Protein AF-A0A7Y5C9Z0-F1 (afdb_monomer)

Radius of gyration: 49.14 Å; Cα contacts (8 Å, |Δi|>4): 965; chains: 1; bounding box: 135×93×143 Å

Foldseek 3Di:
DDDDDDDDDDDDDDFDDQDDDDVVLQVVLVVVLVVVVPDDDDPDDDDDDPVPDPDDPPDDPPDDLLFDDPVRVVVVVPDDDDDDDDDDDDDDDDDDDPVVQLVVLVVVCVVPVVPVVSVVVSVVVVVVVVVVVVVVVVVVVPPDDDDDDDDDDDDDPCPDDPVRVVCLVVDDDDPDDPPDDDDPDDDDDDDDDDDPDDDDDPDDDPDDDDVVVVVVVVVVDDDDDDDDDDDDDDDDDDDDDDPVVVCVVVVVPPPPDDPDDDDDDDDPDDDDDDDDPVVVVVVVVVVVVVDDDDDDDDDDDDDDDDDDDDDDDDDDDDDDDDDDDDDDDDDDDDDDDDDDDDDDDDDDDDDDDDDDDDDDDDDDDDDDVVVVVVVVVVVCVVVVVVVVVVVVPDDDPPPPPDPPPPVLQPLVRLLVVLVVCVVVLVLVVSLVSLVVNLVPDDDDPSNLSSLVSNLVSLLSPADLDHDPVSLVVSLVSLVVSCVSPVPDLCNLVSLQSNLVSCVSVVVLVVSLVSLVVCCVSPVPHPPNLVSLCSNLVSCVVVVVLVSNLVSLVCCCPVPVVDPCNLVSLQSNLVSCVSSSVPSSSLSSLSNSLVVPLADLSNLVSLCVQLVSCVVVVNLVSNLVSLVVSVVRHPDCHNNLVSLLSNLVSCVVVLNLVVSLVSLVVSCVPPVPDPCNLSSLLSNLVSCVSVVVLVVSLVSLVSSCVVCVLALSSLQSNLVSCVVVVVLVSSLVSLVSSVVSPVLDLVSLLSSLVSCVVVVVLVSNLVSLVVSCVSPVQDPSNLVSLLVNLLSCVVVVVLVCSLVSLVVLCVGRVSVVCLLSSLVSQLVSCVVVVVLVSNLVSLLSNLVPDQALQSLLVSLLSCLVSLVPVSSVVSVVRHPLVPYDLQSNLSSLQSVLQSCCVPDLVSSLVSLVVSCVRRVPNDDLVSLLSNLSSCLVVVVLVVNVVSLVVSVVVCVVVVVCLQSSLLSLLVSLVSCVVVVVLVSSLVSLVSNADDDDDDDDPPDDDDPDDDDDDLSNLVSLLSNLVSCVSVLNLPVSLVSLVVLLVDPHPCNVVSVVVNVVSVVSCCVVVVPPDDDDDD

pLDDT: mean 70.29, std 27.77, range [23.02, 98.19]

Structure (mmCIF, N/CA/C/O backbone):
data_AF-A0A7Y5C9Z0-F1
#
_entry.id   AF-A0A7Y5C9Z0-F1
#
loop_
_atom_site.group_PDB
_atom_site.id
_atom_site.type_symbol
_atom_site.label_atom_id
_atom_site.label_alt_id
_atom_site.label_comp_id
_atom_site.label_asym_id
_atom_site.label_entity_id
_atom_site.label_seq_id
_atom_site.pdbx_PDB_ins_code
_atom_site.Cartn_x
_atom_site.Cartn_y
_atom_site.Cartn_z
_atom_site.occupancy
_atom_site.B_iso_or_equiv
_atom_site.auth_seq_id
_atom_site.auth_comp_id
_atom_site.auth_asym_id
_atom_site.auth_atom_id
_atom_site.pdbx_PDB_model_num
ATOM 1 N N . MET A 1 1 ? 56.907 44.630 -20.785 1.00 29.94 1 MET A N 1
ATOM 2 C CA . MET A 1 1 ? 57.696 43.450 -20.359 1.00 29.94 1 MET A CA 1
ATOM 3 C C . MET A 1 1 ? 56.731 42.313 -20.047 1.00 29.94 1 MET A C 1
ATOM 5 O O . MET A 1 1 ? 55.531 42.554 -20.067 1.00 29.94 1 MET A O 1
ATOM 9 N N . SER A 1 2 ? 57.256 41.105 -19.858 1.00 25.72 2 SER A N 1
ATOM 10 C CA . SER A 1 2 ? 56.532 39.844 -19.634 1.00 25.72 2 SER A CA 1
ATOM 11 C C . SER A 1 2 ? 55.573 39.851 -18.429 1.00 25.72 2 SER A C 1
ATOM 13 O O . SER A 1 2 ? 55.705 40.695 -17.546 1.00 25.72 2 SER A O 1
ATOM 15 N N . GLY A 1 3 ? 54.663 38.865 -18.379 1.00 23.02 3 GLY A N 1
ATOM 16 C CA . GLY A 1 3 ? 53.978 38.426 -17.147 1.00 23.02 3 GLY A CA 1
ATOM 17 C C . GLY A 1 3 ? 54.892 37.541 -16.266 1.00 23.02 3 GLY A C 1
ATOM 18 O O . GLY A 1 3 ? 56.096 37.817 -16.267 1.00 23.02 3 GLY A O 1
ATOM 19 N N . PRO A 1 4 ? 54.414 36.466 -15.584 1.00 48.12 4 PRO A N 1
ATOM 20 C CA . PRO A 1 4 ? 53.233 35.646 -15.930 1.00 48.12 4 PRO A CA 1
ATOM 21 C C . PRO A 1 4 ? 52.398 35.101 -14.727 1.00 48.12 4 PRO A C 1
ATOM 23 O O . PRO A 1 4 ? 52.645 35.470 -13.587 1.00 48.12 4 PRO A O 1
ATOM 26 N N . ASN A 1 5 ? 51.489 34.154 -15.028 1.00 28.56 5 ASN A N 1
ATOM 27 C CA . ASN A 1 5 ? 50.904 33.087 -14.179 1.00 28.56 5 ASN A CA 1
ATOM 28 C C . ASN A 1 5 ? 50.021 33.482 -12.965 1.00 28.56 5 ASN A C 1
ATOM 30 O O . ASN A 1 5 ? 50.454 34.256 -12.124 1.00 28.56 5 ASN A O 1
ATOM 34 N N . THR A 1 6 ? 48.753 33.063 -12.767 1.00 31.16 6 THR A N 1
ATOM 35 C CA . THR A 1 6 ? 47.893 31.870 -13.066 1.00 31.16 6 THR A CA 1
ATOM 36 C C . THR A 1 6 ? 47.669 30.987 -11.833 1.00 31.16 6 THR A C 1
ATOM 38 O O . THR A 1 6 ? 48.630 30.433 -11.304 1.00 31.16 6 THR A O 1
ATOM 41 N N . GLY A 1 7 ? 46.404 30.763 -11.453 1.00 24.20 7 GLY A N 1
ATOM 42 C CA . GLY A 1 7 ? 46.024 29.791 -10.421 1.00 24.20 7 GLY A CA 1
ATOM 43 C C . GLY A 1 7 ? 44.505 29.611 -10.269 1.00 24.20 7 GLY A C 1
ATOM 44 O O . GLY A 1 7 ? 43.847 30.510 -9.770 1.00 24.20 7 GLY A O 1
ATOM 45 N N . ASN A 1 8 ? 44.015 28.433 -10.676 1.00 24.62 8 ASN A N 1
ATOM 46 C CA . ASN A 1 8 ? 42.773 27.735 -10.286 1.00 24.62 8 ASN A CA 1
ATOM 47 C C . ASN A 1 8 ? 41.387 28.446 -10.315 1.00 24.62 8 ASN A C 1
ATOM 49 O O . ASN A 1 8 ? 41.137 29.348 -9.520 1.00 24.62 8 ASN A O 1
ATOM 53 N N . PRO A 1 9 ? 40.415 27.916 -11.087 1.00 29.52 9 PRO A N 1
ATOM 54 C CA . PRO A 1 9 ? 38.981 28.007 -10.799 1.00 29.52 9 PRO A CA 1
ATOM 55 C C . PRO A 1 9 ? 38.461 26.724 -10.111 1.00 29.52 9 PRO A C 1
ATOM 57 O O . PRO A 1 9 ? 38.893 25.623 -10.447 1.00 29.52 9 PRO A O 1
ATOM 60 N N . ALA A 1 10 ? 37.504 26.842 -9.185 1.00 28.55 10 ALA A N 1
ATOM 61 C CA . ALA A 1 10 ? 36.769 25.703 -8.618 1.00 28.55 10 ALA A CA 1
ATOM 62 C C . ALA A 1 10 ? 35.387 26.135 -8.082 1.00 28.55 10 ALA A C 1
ATOM 64 O O . ALA A 1 10 ? 35.247 27.260 -7.603 1.00 28.55 10 ALA A O 1
ATOM 65 N N . SER A 1 11 ? 34.416 25.208 -8.087 1.00 30.11 11 SER A N 1
ATOM 66 C CA . SER A 1 11 ? 33.011 25.350 -7.636 1.00 30.11 11 SER A CA 1
ATOM 67 C C . SER A 1 11 ? 32.127 26.342 -8.422 1.00 30.11 11 SER A C 1
ATOM 69 O O . SER A 1 11 ? 32.619 27.310 -8.993 1.00 30.11 11 SER A O 1
ATOM 71 N N . GLY A 1 12 ? 30.810 26.079 -8.471 1.00 26.56 12 GLY A N 1
ATOM 72 C CA . GLY A 1 12 ? 29.827 26.980 -9.104 1.00 26.56 12 GLY A CA 1
ATOM 73 C C . GLY A 1 12 ? 28.732 26.329 -9.964 1.00 26.56 12 GLY A C 1
ATOM 74 O O . GLY A 1 12 ? 27.900 27.050 -10.503 1.00 26.56 12 GLY A O 1
ATOM 75 N N . GLY A 1 13 ? 28.709 25.000 -10.112 1.00 27.16 13 GLY A N 1
ATOM 76 C CA . GLY A 1 13 ? 27.652 24.292 -10.844 1.00 27.16 13 GLY A CA 1
ATOM 77 C C . GLY A 1 13 ? 26.450 23.973 -9.955 1.00 27.16 13 GLY A C 1
ATOM 78 O O . GLY A 1 13 ? 26.441 22.937 -9.299 1.00 27.16 13 GLY A O 1
ATOM 79 N N . SER A 1 14 ? 25.449 24.854 -9.916 1.00 28.52 14 SER A N 1
ATOM 80 C CA . SER A 1 14 ? 24.160 24.577 -9.270 1.00 28.52 14 SER A CA 1
ATOM 81 C C . SER A 1 14 ? 23.241 23.796 -10.210 1.00 28.52 14 SER A C 1
ATOM 83 O O . SER A 1 14 ? 22.913 24.303 -11.286 1.00 28.52 14 SER A O 1
ATOM 85 N N . SER A 1 15 ? 22.778 22.616 -9.796 1.00 31.31 15 SER A N 1
ATOM 86 C CA . SER A 1 15 ? 21.713 21.894 -10.501 1.00 31.31 15 SER A CA 1
ATOM 87 C C . SER A 1 15 ? 20.464 22.779 -10.629 1.00 31.31 15 SER A C 1
ATOM 89 O O . SER A 1 15 ? 20.073 23.402 -9.636 1.00 31.31 15 SER A O 1
ATOM 91 N N . PRO A 1 16 ? 19.814 22.854 -11.804 1.00 33.41 16 PRO A N 1
ATOM 92 C CA . PRO A 1 16 ? 18.520 23.509 -11.908 1.00 33.41 16 PRO A CA 1
ATOM 93 C C . PRO A 1 16 ? 17.484 22.711 -11.109 1.00 33.41 16 PRO A C 1
ATOM 95 O O . PRO A 1 16 ? 17.383 21.493 -11.246 1.00 33.41 16 PRO A O 1
ATOM 98 N N . VAL A 1 17 ? 16.698 23.403 -10.283 1.00 28.69 17 VAL A N 1
ATOM 99 C CA . VAL A 1 17 ? 15.482 22.829 -9.687 1.00 28.69 17 VAL A CA 1
ATOM 100 C C . VAL A 1 17 ? 14.542 22.436 -10.836 1.00 28.69 17 VAL A C 1
ATOM 102 O O . VAL A 1 17 ? 14.394 23.245 -11.760 1.00 28.69 17 VAL A O 1
ATOM 105 N N . PRO A 1 18 ? 13.912 21.245 -10.823 1.00 31.44 18 PRO A N 1
ATOM 106 C CA . PRO A 1 18 ? 12.971 20.860 -11.869 1.00 31.44 18 PRO A CA 1
ATOM 107 C C . PRO A 1 18 ? 11.838 21.887 -11.957 1.00 31.44 18 PRO A C 1
ATOM 109 O O . PRO A 1 18 ? 11.070 22.088 -11.016 1.00 31.44 18 PRO A O 1
ATOM 112 N N . ARG A 1 19 ? 11.755 22.565 -13.104 1.00 35.97 19 ARG A N 1
ATOM 113 C CA . ARG A 1 19 ? 10.645 23.456 -13.442 1.00 35.97 19 ARG A CA 1
ATOM 114 C C . ARG A 1 19 ? 9.430 22.586 -13.739 1.00 35.97 19 ARG A C 1
ATOM 116 O O . ARG A 1 19 ? 9.494 21.756 -14.642 1.00 35.97 19 ARG A O 1
ATOM 123 N N . PHE A 1 20 ? 8.326 22.819 -13.034 1.00 35.28 20 PHE A N 1
ATOM 124 C CA . PHE A 1 20 ? 7.020 22.365 -13.505 1.00 35.28 20 PHE A CA 1
ATOM 125 C C . PHE A 1 20 ? 6.762 23.013 -14.871 1.00 35.28 20 PHE A C 1
ATOM 127 O O . PHE A 1 20 ? 6.725 24.239 -14.987 1.00 35.28 20 PHE A O 1
ATOM 134 N N . ILE A 1 21 ? 6.693 22.173 -15.901 1.00 48.75 21 ILE A N 1
ATOM 135 C CA . ILE A 1 21 ? 6.353 22.552 -17.273 1.00 48.75 21 ILE A CA 1
ATOM 136 C C . ILE A 1 21 ? 4.831 22.681 -17.330 1.00 48.75 21 ILE A C 1
ATOM 138 O O . ILE A 1 21 ? 4.124 21.827 -16.796 1.00 48.75 21 ILE A O 1
ATOM 142 N N . ASP A 1 22 ? 4.338 23.762 -17.929 1.00 52.91 22 ASP A N 1
ATOM 143 C CA . ASP A 1 22 ? 2.898 24.014 -18.033 1.00 52.91 22 ASP A CA 1
ATOM 144 C C . ASP A 1 22 ? 2.271 23.131 -19.127 1.00 52.91 22 ASP A C 1
ATOM 146 O O . ASP A 1 22 ? 2.937 22.779 -20.106 1.00 52.91 22 ASP A O 1
ATOM 150 N N . GLN A 1 23 ? 0.986 22.792 -19.001 1.00 49.53 23 GLN A N 1
ATOM 151 C CA . GLN A 1 23 ? 0.288 21.948 -19.979 1.00 49.53 23 GLN A CA 1
ATOM 152 C C . GLN A 1 23 ? 0.298 22.598 -21.376 1.00 49.53 23 GLN A C 1
ATOM 154 O O . GLN A 1 23 ? 0.454 21.901 -22.377 1.00 49.53 23 GLN A O 1
ATOM 159 N N . ASP A 1 24 ? 0.250 23.934 -21.446 1.00 59.56 24 ASP A N 1
ATOM 160 C CA . ASP A 1 24 ? 0.398 24.704 -22.690 1.00 59.56 24 ASP A CA 1
ATOM 161 C C . ASP A 1 24 ? 1.749 24.450 -23.398 1.00 59.56 24 ASP A C 1
ATOM 163 O O . ASP A 1 24 ? 1.799 24.405 -24.628 1.00 59.56 24 ASP A O 1
ATOM 167 N N . GLU A 1 25 ? 2.849 24.249 -22.657 1.00 58.31 25 GLU A N 1
ATOM 168 C CA . GLU A 1 25 ? 4.166 23.923 -23.236 1.00 58.31 25 GLU A CA 1
ATOM 169 C C . GLU A 1 25 ? 4.185 22.475 -23.788 1.00 58.31 25 GLU A C 1
ATOM 171 O O . GLU A 1 25 ? 4.828 22.207 -24.808 1.00 58.31 25 GLU A O 1
ATOM 176 N N . ILE A 1 26 ? 3.424 21.556 -23.175 1.00 53.25 26 ILE A N 1
ATOM 177 C CA . ILE A 1 26 ? 3.281 20.148 -23.595 1.00 53.25 26 ILE A CA 1
ATOM 178 C C . ILE A 1 26 ? 2.376 20.013 -24.830 1.00 53.25 26 ILE A C 1
ATOM 180 O O . ILE A 1 26 ? 2.780 19.415 -25.833 1.00 53.25 26 ILE A O 1
ATOM 184 N N . ASP A 1 27 ? 1.170 20.588 -24.805 1.00 60.72 27 ASP A N 1
ATOM 185 C CA . ASP A 1 27 ? 0.240 20.529 -25.938 1.00 60.72 27 ASP A CA 1
ATOM 186 C C . ASP A 1 27 ? 0.777 21.317 -27.153 1.00 60.72 27 ASP A C 1
ATOM 188 O O . ASP A 1 27 ? 0.544 20.910 -28.295 1.00 60.72 27 ASP A O 1
ATOM 192 N N . ALA A 1 28 ? 1.596 22.362 -26.952 1.00 65.25 28 ALA A N 1
ATOM 193 C CA . ALA A 1 28 ? 2.339 23.009 -28.038 1.00 65.25 28 ALA A CA 1
ATOM 194 C C . ALA A 1 28 ? 3.358 22.065 -28.707 1.00 65.25 28 ALA A C 1
ATOM 196 O O . ALA A 1 28 ? 3.416 22.007 -29.939 1.00 65.25 28 ALA A O 1
ATOM 197 N N . ALA A 1 29 ? 4.124 21.289 -27.930 1.00 52.91 29 ALA A N 1
ATOM 198 C CA . ALA A 1 29 ? 5.072 20.307 -28.464 1.00 52.91 29 ALA A CA 1
ATOM 199 C C . ALA A 1 29 ? 4.356 19.173 -29.228 1.00 52.91 29 ALA A C 1
ATOM 201 O O . ALA A 1 29 ? 4.768 18.804 -30.334 1.00 52.91 29 ALA A O 1
ATOM 202 N N . LEU A 1 30 ? 3.234 18.674 -28.693 1.00 53.47 30 LEU A N 1
ATOM 203 C CA . LEU A 1 30 ? 2.379 17.686 -29.360 1.00 53.47 30 LEU A CA 1
ATOM 204 C C . LEU A 1 30 ? 1.793 18.229 -30.674 1.00 53.47 30 LEU A C 1
ATOM 206 O O . LEU A 1 30 ? 1.860 17.556 -31.706 1.00 53.47 30 LEU A O 1
ATOM 210 N N . ALA A 1 31 ? 1.274 19.460 -30.676 1.00 58.16 31 ALA A N 1
ATOM 211 C CA . ALA A 1 31 ? 0.762 20.115 -31.880 1.00 58.16 31 ALA A CA 1
ATOM 212 C C . ALA A 1 31 ? 1.865 20.364 -32.926 1.00 58.16 31 ALA A C 1
ATOM 214 O O . ALA A 1 31 ? 1.627 20.222 -34.131 1.00 58.16 31 ALA A O 1
ATOM 215 N N . GLN A 1 32 ? 3.088 20.685 -32.491 1.00 51.03 32 GLN A N 1
ATOM 216 C CA . GLN A 1 32 ? 4.235 20.855 -33.381 1.00 51.03 32 GLN A CA 1
ATOM 217 C C . GLN A 1 32 ? 4.632 19.530 -34.046 1.00 51.03 32 GLN A C 1
ATOM 219 O O . GLN A 1 32 ? 4.781 19.507 -35.271 1.00 51.03 32 GLN A O 1
ATOM 224 N N . ALA A 1 33 ? 4.705 18.422 -33.299 1.00 44.72 33 ALA A N 1
ATOM 225 C CA . ALA A 1 33 ? 4.947 17.090 -33.863 1.00 44.72 33 ALA A CA 1
ATOM 226 C C . ALA A 1 33 ? 3.846 16.689 -34.866 1.00 44.72 33 ALA A C 1
ATOM 228 O O . ALA A 1 33 ? 4.139 16.287 -35.994 1.00 44.72 33 ALA A O 1
ATOM 229 N N . GLN A 1 34 ? 2.571 16.907 -34.519 1.00 46.50 34 GLN A N 1
ATOM 230 C CA . GLN A 1 34 ? 1.446 16.681 -35.434 1.00 46.50 34 GLN A CA 1
ATOM 231 C C . GLN A 1 34 ? 1.527 17.543 -36.707 1.00 46.50 34 GLN A C 1
ATOM 233 O O . GLN A 1 34 ? 1.093 17.100 -37.772 1.00 46.50 34 GLN A O 1
ATOM 238 N N . SER A 1 35 ? 2.101 18.750 -36.653 1.00 42.47 35 SER A N 1
ATOM 239 C CA . SER A 1 35 ? 2.205 19.635 -37.823 1.00 42.47 35 SER A CA 1
ATOM 240 C C . SER A 1 35 ? 3.111 19.090 -38.941 1.00 42.47 35 SER A C 1
ATOM 242 O O . SER A 1 35 ? 2.847 19.354 -40.118 1.00 42.47 35 SER A O 1
ATOM 244 N N . VAL A 1 36 ? 4.112 18.265 -38.601 1.00 42.47 36 VAL A N 1
ATOM 245 C CA . VAL A 1 36 ? 5.066 17.655 -39.554 1.00 42.47 36 VAL A CA 1
ATOM 246 C C . VAL A 1 36 ? 4.362 16.717 -40.550 1.00 42.47 36 VAL A C 1
ATOM 248 O O . VAL A 1 36 ? 4.755 16.630 -41.719 1.00 42.47 36 VAL A O 1
ATOM 251 N N . THR A 1 37 ? 3.247 16.102 -40.133 1.00 39.44 37 THR A N 1
ATOM 252 C CA . THR A 1 37 ? 2.422 15.185 -40.949 1.00 39.44 37 THR A CA 1
ATOM 253 C C . THR A 1 37 ? 1.808 15.823 -42.204 1.00 39.44 37 THR A C 1
ATOM 255 O O . THR A 1 37 ? 1.303 15.111 -43.069 1.00 39.44 37 THR A O 1
ATOM 258 N N . LYS A 1 38 ? 1.849 17.158 -42.344 1.00 35.16 38 LYS A N 1
ATOM 259 C CA . LYS A 1 38 ? 1.317 17.884 -43.514 1.00 35.16 38 LYS A CA 1
ATOM 260 C C . LYS A 1 38 ? 2.316 18.059 -44.666 1.00 35.16 38 LYS A C 1
ATOM 262 O O . LYS A 1 38 ? 1.973 18.701 -45.660 1.00 35.16 38 LYS A O 1
ATOM 267 N N . SER A 1 39 ? 3.523 17.499 -44.572 1.00 30.06 39 SER A N 1
ATOM 268 C CA . SER A 1 39 ? 4.417 17.375 -45.733 1.00 30.06 39 SER A CA 1
ATOM 269 C C . SER A 1 39 ? 3.973 16.219 -46.649 1.00 30.06 39 SER A C 1
ATOM 271 O O . SER A 1 39 ? 3.441 15.210 -46.194 1.00 30.06 39 SER A O 1
ATOM 273 N N . ALA A 1 40 ? 4.089 16.403 -47.967 1.00 29.75 40 ALA A N 1
ATOM 274 C CA . ALA A 1 40 ? 3.466 15.505 -48.944 1.00 29.75 40 ALA A CA 1
ATOM 275 C C . ALA A 1 40 ? 4.223 14.166 -49.101 1.00 29.75 40 ALA A C 1
ATOM 277 O O . ALA A 1 40 ? 5.455 14.165 -49.066 1.00 29.75 40 ALA A O 1
ATOM 278 N N . PRO A 1 41 ? 3.521 13.041 -49.354 1.00 30.12 41 PRO A N 1
ATOM 279 C CA . PRO A 1 41 ? 4.161 11.744 -49.555 1.00 30.12 41 PRO A CA 1
ATOM 280 C C . PRO A 1 41 ? 5.044 11.726 -50.818 1.00 30.12 41 PRO A C 1
ATOM 282 O O . PRO A 1 41 ? 4.723 12.399 -51.806 1.00 30.12 41 PRO A O 1
ATOM 285 N N . PRO A 1 42 ? 6.135 10.936 -50.830 1.00 29.36 42 PRO A N 1
ATOM 286 C CA . PRO A 1 42 ? 7.053 10.870 -51.962 1.00 29.36 42 PRO A CA 1
ATOM 287 C C . PRO A 1 42 ? 6.376 10.302 -53.228 1.00 29.36 42 PRO A C 1
ATOM 289 O O . PRO A 1 42 ? 5.501 9.434 -53.139 1.00 29.36 42 PRO A O 1
ATOM 292 N N . PRO A 1 43 ? 6.777 10.749 -54.434 1.00 31.50 43 PRO A N 1
ATOM 293 C CA . PRO A 1 43 ? 6.124 10.379 -55.691 1.00 31.50 43 PRO A CA 1
ATOM 294 C C . PRO A 1 43 ? 6.534 8.971 -56.170 1.00 31.50 43 PRO A C 1
ATOM 296 O O . PRO A 1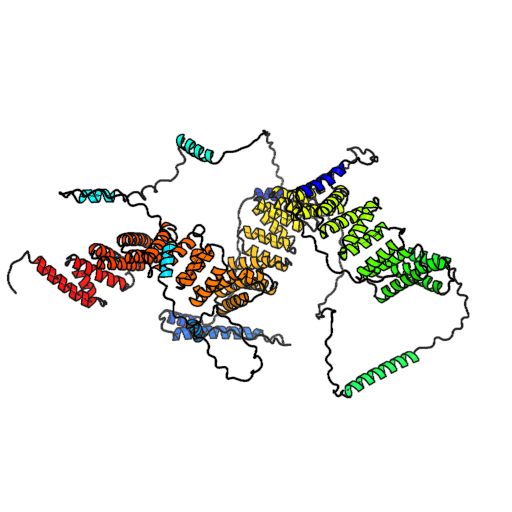 43 ? 7.265 8.833 -57.149 1.00 31.50 43 PRO A O 1
ATOM 299 N N . GLY A 1 44 ? 6.065 7.924 -55.479 1.00 35.75 44 GLY A N 1
ATOM 300 C CA . GLY A 1 44 ? 6.465 6.528 -55.732 1.00 35.75 44 GLY A CA 1
ATOM 301 C C . GLY A 1 44 ? 5.353 5.470 -55.776 1.00 35.75 44 GLY A C 1
ATOM 302 O O . GLY A 1 44 ? 5.621 4.342 -56.183 1.00 35.75 44 GLY A O 1
ATOM 303 N N . ASN A 1 45 ? 4.108 5.788 -55.401 1.00 31.52 45 ASN A N 1
ATOM 304 C CA . ASN A 1 45 ? 3.072 4.757 -55.259 1.00 31.52 45 ASN A CA 1
ATOM 305 C C . ASN A 1 45 ? 2.478 4.291 -56.600 1.00 31.52 45 ASN A C 1
ATOM 307 O O . ASN A 1 45 ? 1.684 4.991 -57.236 1.00 31.52 45 ASN A O 1
ATOM 311 N N . VAL A 1 46 ? 2.776 3.040 -56.963 1.00 32.00 46 VAL A N 1
ATOM 312 C CA . VAL A 1 46 ? 1.949 2.248 -57.881 1.00 32.00 46 VAL A CA 1
ATOM 313 C C . VAL A 1 46 ? 0.556 2.105 -57.266 1.00 32.00 46 VAL A C 1
ATOM 315 O O . VAL A 1 46 ? 0.413 1.641 -56.137 1.00 32.00 46 VAL A O 1
ATOM 318 N N . LYS A 1 47 ? -0.488 2.482 -58.011 1.00 30.33 47 LYS A N 1
ATOM 319 C CA . LYS A 1 47 ? -1.876 2.232 -57.605 1.00 30.33 47 LYS A CA 1
ATOM 320 C C . LYS A 1 47 ? -2.222 0.750 -57.768 1.00 30.33 47 LYS A C 1
ATOM 322 O O . LYS A 1 47 ? -2.762 0.362 -58.804 1.00 30.33 47 LYS A O 1
ATOM 327 N N . LEU A 1 48 ? -1.956 -0.039 -56.729 1.00 29.44 48 LEU A N 1
ATOM 328 C CA . LEU A 1 48 ? -2.758 -1.233 -56.459 1.00 29.44 48 LEU A CA 1
ATOM 329 C C . LEU A 1 48 ? -4.219 -0.807 -56.248 1.00 29.44 48 LEU A C 1
ATOM 331 O O . LEU A 1 48 ? -4.500 0.312 -55.801 1.00 29.44 48 LEU A O 1
ATOM 335 N N . ARG A 1 49 ? -5.156 -1.663 -56.643 1.00 31.09 49 ARG A N 1
ATOM 336 C CA . ARG A 1 49 ? -6.593 -1.416 -56.501 1.00 31.09 49 ARG A CA 1
ATOM 337 C C . ARG A 1 49 ? -7.070 -1.937 -55.142 1.00 31.09 49 ARG A C 1
ATOM 339 O O . ARG A 1 49 ? -6.447 -2.839 -54.591 1.00 31.09 49 ARG A O 1
ATOM 346 N N . PRO A 1 50 ? -8.220 -1.466 -54.626 1.00 33.50 50 PRO A N 1
ATOM 347 C CA . PRO A 1 50 ? -8.855 -2.060 -53.441 1.00 33.50 50 PRO A CA 1
ATOM 348 C C . PRO A 1 50 ? -9.349 -3.511 -53.651 1.00 33.50 50 PRO A C 1
ATOM 350 O O . PRO A 1 50 ? -10.004 -4.064 -52.779 1.00 33.50 50 PRO A O 1
ATOM 353 N N . GLU A 1 51 ? -9.044 -4.118 -54.802 1.00 34.31 51 GLU A N 1
ATOM 354 C CA . GLU A 1 51 ? -9.286 -5.521 -55.158 1.00 34.31 51 GLU A CA 1
ATOM 355 C C . GLU A 1 51 ? -8.029 -6.400 -54.937 1.00 34.31 51 GLU A C 1
ATOM 357 O O . GLU A 1 51 ? -8.143 -7.622 -54.927 1.00 34.31 51 GLU A O 1
ATOM 362 N N . ASP A 1 52 ? -6.844 -5.795 -54.746 1.00 32.28 52 ASP A N 1
ATOM 363 C CA . ASP A 1 52 ? -5.548 -6.487 -54.596 1.00 32.28 52 ASP A CA 1
ATOM 364 C C . ASP A 1 52 ? -5.140 -6.717 -53.122 1.00 32.28 52 ASP A C 1
ATOM 366 O O . ASP A 1 52 ? -4.108 -7.332 -52.848 1.00 32.28 52 ASP A O 1
ATOM 370 N N . VAL A 1 53 ? -5.924 -6.220 -52.158 1.00 33.22 53 VAL A N 1
ATOM 371 C CA . VAL A 1 53 ? -5.731 -6.522 -50.731 1.00 33.22 53 VAL A CA 1
ATOM 372 C C . VAL A 1 53 ? -6.360 -7.890 -50.452 1.00 33.22 53 VAL A C 1
ATOM 374 O O . VAL A 1 53 ? -7.561 -8.040 -50.689 1.00 33.22 53 VAL A O 1
ATOM 377 N N . PRO A 1 54 ? -5.617 -8.890 -49.938 1.00 30.08 54 PRO A N 1
ATOM 378 C CA . PRO A 1 54 ? -6.241 -10.126 -49.490 1.00 30.08 54 PRO A CA 1
ATOM 379 C C . PRO A 1 54 ? -7.198 -9.789 -48.346 1.00 30.08 54 PRO A C 1
ATOM 381 O O . PRO A 1 54 ? -6.785 -9.230 -47.329 1.00 30.08 54 PRO A O 1
ATOM 384 N N . ALA A 1 55 ? -8.481 -10.112 -48.516 1.00 29.20 55 ALA A N 1
ATOM 385 C CA . ALA A 1 55 ? -9.436 -10.019 -47.420 1.00 29.20 55 ALA A CA 1
ATOM 386 C C . ALA A 1 55 ? -8.907 -10.836 -46.225 1.00 29.20 55 ALA A C 1
ATOM 388 O O . ALA A 1 55 ? -8.341 -11.914 -46.453 1.00 29.20 55 ALA A O 1
ATOM 389 N N . PRO A 1 56 ? -9.071 -10.360 -44.974 1.00 29.73 56 PRO A N 1
ATOM 390 C CA . PRO A 1 56 ? -8.706 -11.159 -43.812 1.00 29.73 56 PRO A CA 1
ATOM 391 C C . PRO A 1 56 ? -9.414 -12.519 -43.909 1.00 29.73 56 PRO A C 1
ATOM 393 O O . PRO A 1 56 ? -10.575 -12.561 -44.337 1.00 29.73 56 PRO A O 1
ATOM 396 N N . PRO A 1 57 ? -8.732 -13.632 -43.578 1.00 29.41 57 PRO A N 1
ATOM 397 C CA . PRO A 1 57 ? -9.334 -14.953 -43.681 1.00 29.41 57 PRO A CA 1
ATOM 398 C C . PRO A 1 57 ? -10.634 -14.986 -42.863 1.00 29.41 57 PRO A C 1
ATOM 400 O O . PRO A 1 57 ? -10.683 -14.385 -41.785 1.00 29.41 57 PRO A O 1
ATOM 403 N N . PRO A 1 58 ? -11.699 -15.640 -43.365 1.00 26.31 58 PRO A N 1
ATOM 404 C CA . PRO A 1 58 ? -12.967 -15.694 -42.653 1.00 26.31 58 PRO A CA 1
ATOM 405 C C . PRO A 1 58 ? -12.751 -16.287 -41.261 1.00 26.31 58 PRO A C 1
ATOM 407 O O . PRO A 1 58 ? -12.014 -17.260 -41.110 1.00 26.31 58 PRO A O 1
ATOM 410 N N . PHE A 1 59 ? -13.389 -15.674 -40.265 1.00 29.34 59 PHE A N 1
ATOM 411 C CA . PHE A 1 59 ? -13.242 -15.995 -38.849 1.00 29.34 59 PHE A CA 1
ATOM 412 C C . PHE A 1 59 ? -13.434 -17.498 -38.590 1.00 29.34 59 PHE A C 1
ATOM 414 O O . PHE A 1 59 ? -14.549 -18.014 -38.676 1.00 29.34 59 PHE A O 1
ATOM 421 N N . VAL A 1 60 ? -12.338 -18.189 -38.271 1.00 24.03 60 VAL A N 1
ATOM 422 C CA . VAL A 1 60 ? -12.358 -19.553 -37.740 1.00 24.03 60 VAL A CA 1
ATOM 423 C C . VAL A 1 60 ? -12.199 -19.432 -36.223 1.00 24.03 60 VAL A C 1
ATOM 425 O O . VAL A 1 60 ? -11.116 -19.041 -35.785 1.00 24.03 60 VAL A O 1
ATOM 428 N N . PRO A 1 61 ? -13.227 -19.738 -35.408 1.00 30.31 61 PRO A N 1
ATOM 429 C CA . PRO A 1 61 ? -13.033 -19.906 -33.973 1.00 30.31 61 PRO A CA 1
ATOM 430 C C . PRO A 1 61 ? -12.135 -21.133 -33.779 1.00 30.31 61 PRO A C 1
ATOM 432 O O . PRO A 1 61 ? -12.530 -22.255 -34.093 1.00 30.31 61 PRO A O 1
ATOM 435 N N . GLY A 1 62 ? -10.882 -20.895 -33.392 1.00 29.38 62 GLY A N 1
ATOM 436 C CA . GLY A 1 62 ? -9.806 -21.858 -33.626 1.00 29.38 62 GLY A CA 1
ATOM 437 C C . GLY A 1 62 ? -8.560 -21.626 -32.782 1.00 29.38 62 GLY A C 1
ATOM 438 O O . GLY A 1 62 ? -7.461 -21.669 -33.324 1.00 29.38 62 GLY A O 1
ATOM 439 N N . ASN A 1 63 ? -8.752 -21.338 -31.492 1.00 28.98 63 ASN A N 1
ATOM 440 C CA . ASN A 1 63 ? -7.888 -21.770 -30.387 1.00 28.98 63 ASN A CA 1
ATOM 441 C C . ASN A 1 63 ? -8.534 -21.334 -29.063 1.00 28.98 63 ASN A C 1
ATOM 443 O O . ASN A 1 63 ? -8.587 -20.142 -28.763 1.00 28.98 63 ASN A O 1
ATOM 447 N N . ASP A 1 64 ? -9.013 -22.292 -28.270 1.00 34.44 64 ASP A N 1
ATOM 448 C CA . ASP A 1 64 ? -9.506 -22.011 -26.922 1.00 34.44 64 ASP A CA 1
ATOM 449 C C . ASP A 1 64 ? -8.352 -21.639 -25.989 1.00 34.44 64 ASP A C 1
ATOM 451 O O . ASP A 1 64 ? -7.383 -22.383 -25.837 1.00 34.44 64 ASP A O 1
ATOM 455 N N . LEU A 1 65 ? -8.490 -20.509 -25.295 1.00 39.72 65 LEU A N 1
ATOM 456 C CA . LEU A 1 65 ? -7.583 -20.125 -24.210 1.00 39.72 65 LEU A CA 1
ATOM 457 C C . LEU A 1 65 ? -7.867 -20.873 -22.895 1.00 39.72 65 LEU A C 1
ATOM 459 O O . LEU A 1 65 ? -7.129 -20.683 -21.928 1.00 39.72 65 LEU A O 1
ATOM 463 N N . GLY A 1 66 ? -8.946 -21.660 -22.814 1.00 40.16 66 GLY A N 1
ATOM 464 C CA . GLY A 1 66 ? -9.419 -22.256 -21.556 1.00 40.16 66 GLY A CA 1
ATOM 465 C C . GLY A 1 66 ? -9.873 -21.223 -20.512 1.00 40.16 66 GLY A C 1
ATOM 466 O O . GLY A 1 66 ? -10.022 -21.556 -19.342 1.00 40.16 66 GLY A O 1
ATOM 467 N N . LEU A 1 67 ? -10.062 -19.970 -20.931 1.00 43.53 67 LEU A N 1
ATOM 468 C CA . LEU A 1 67 ? -10.755 -18.911 -20.200 1.00 43.53 67 LEU A CA 1
ATOM 469 C C . LEU A 1 67 ? -12.059 -18.659 -20.960 1.00 43.53 67 LEU A C 1
ATOM 471 O O . LEU A 1 67 ? -12.019 -18.634 -22.192 1.00 43.53 67 LEU A O 1
ATOM 475 N N . LEU A 1 68 ? -13.174 -18.509 -20.236 1.00 39.59 68 LEU A N 1
ATOM 476 C CA . LEU A 1 68 ? -14.536 -18.513 -20.792 1.00 39.59 68 LEU A CA 1
ATOM 477 C C . LEU A 1 68 ? -14.655 -17.696 -22.086 1.00 39.59 68 LEU A C 1
ATOM 479 O O . LEU A 1 68 ? -14.360 -16.497 -22.113 1.00 39.59 68 LEU A O 1
ATOM 483 N N . SER A 1 69 ? -15.137 -18.338 -23.150 1.00 47.47 69 SER A N 1
ATOM 484 C CA . SER A 1 69 ? -15.476 -17.647 -24.389 1.00 47.47 69 SER A CA 1
ATOM 485 C C . SER A 1 69 ? -16.589 -16.623 -24.142 1.00 47.47 69 SER A C 1
ATOM 487 O O . SER A 1 69 ? -17.394 -16.756 -23.217 1.00 47.47 69 SER A O 1
ATOM 489 N N . GLN A 1 70 ? -16.685 -15.607 -25.004 1.00 42.28 70 GLN A N 1
ATOM 490 C CA . GLN A 1 70 ? -17.728 -14.577 -24.903 1.00 42.28 70 GLN A CA 1
ATOM 491 C C . GLN A 1 70 ? -19.142 -15.196 -24.810 1.00 42.28 70 GLN A C 1
ATOM 493 O O . GLN A 1 70 ? -19.956 -14.747 -24.010 1.00 42.28 70 GLN A O 1
ATOM 498 N N . ASN A 1 71 ? -19.389 -16.299 -25.528 1.00 39.25 71 ASN A N 1
ATOM 499 C CA . ASN A 1 71 ? -20.653 -17.040 -25.485 1.00 39.25 71 ASN A CA 1
ATOM 500 C C . ASN A 1 71 ? -20.926 -17.720 -24.130 1.00 39.25 71 ASN A C 1
ATOM 502 O O . ASN A 1 71 ? -22.082 -17.843 -23.735 1.00 39.25 71 ASN A O 1
ATOM 506 N N . GLU A 1 72 ? -19.894 -18.186 -23.422 1.00 40.38 72 GLU A N 1
ATOM 507 C CA . GLU A 1 72 ? -20.043 -18.826 -22.108 1.00 40.38 72 GLU A CA 1
ATOM 508 C C . GLU A 1 72 ? -20.257 -17.788 -21.003 1.00 40.38 72 GLU A C 1
ATOM 510 O O . GLU A 1 72 ? -21.094 -18.000 -20.127 1.00 40.38 72 GLU A O 1
ATOM 515 N N . ILE A 1 73 ? -19.591 -16.630 -21.091 1.00 42.44 73 ILE A N 1
ATOM 516 C CA . ILE A 1 73 ? -19.873 -15.468 -20.232 1.00 42.44 73 ILE A CA 1
ATOM 517 C C . ILE A 1 73 ? -21.347 -15.049 -20.391 1.00 42.44 73 ILE A C 1
ATOM 519 O O . ILE A 1 73 ? -22.069 -14.897 -19.402 1.00 42.44 73 ILE A O 1
ATOM 523 N N . ASP A 1 74 ? -21.826 -14.952 -21.635 1.00 41.81 74 ASP A N 1
ATOM 524 C CA . ASP A 1 74 ? -23.211 -14.576 -21.942 1.00 41.81 74 ASP A CA 1
ATOM 525 C C . ASP A 1 74 ? -24.237 -15.677 -21.573 1.00 41.81 74 ASP A C 1
ATOM 527 O O . ASP A 1 74 ? -25.405 -15.379 -21.293 1.00 41.81 74 ASP A O 1
ATOM 531 N N . ALA A 1 75 ? -23.811 -16.944 -21.486 1.00 37.38 75 ALA A N 1
ATOM 532 C CA . ALA A 1 75 ? -24.623 -18.054 -20.980 1.00 37.38 75 ALA A CA 1
ATOM 533 C C . ALA A 1 75 ? -24.732 -18.060 -19.442 1.00 37.38 75 ALA A C 1
ATOM 535 O O . ALA A 1 75 ? -25.825 -18.269 -18.906 1.00 37.38 75 ALA A O 1
ATOM 536 N N . VAL A 1 76 ? -23.637 -17.779 -18.722 1.00 36.03 76 VAL A N 1
ATOM 537 C CA . VAL A 1 76 ? -23.624 -17.670 -17.248 1.00 36.03 76 VAL A CA 1
ATOM 538 C C . VAL A 1 76 ? -24.569 -16.565 -16.764 1.00 36.03 76 VAL A C 1
ATOM 540 O O . VAL A 1 76 ? -25.260 -16.756 -15.763 1.00 36.03 76 VAL A O 1
ATOM 543 N N . LEU A 1 77 ? -24.708 -15.467 -17.519 1.00 34.44 77 LEU A N 1
ATOM 544 C CA . LEU A 1 77 ? -25.680 -14.393 -17.246 1.00 34.44 77 LEU A CA 1
ATOM 545 C C . LEU A 1 77 ? -27.154 -14.855 -17.166 1.00 34.44 77 LEU A C 1
ATOM 547 O O . LEU A 1 77 ? -27.988 -14.116 -16.643 1.00 34.44 77 LEU A O 1
ATOM 551 N N . HIS A 1 78 ? -27.488 -16.057 -17.651 1.00 38.16 78 HIS A N 1
ATOM 552 C CA . HIS A 1 78 ? -28.865 -16.555 -17.751 1.00 38.16 78 HIS A CA 1
ATOM 553 C C . HIS A 1 78 ? -29.136 -17.861 -16.963 1.00 38.16 78 HIS A C 1
ATOM 555 O O . HIS A 1 78 ? -30.270 -18.348 -16.960 1.00 38.16 78 HIS A O 1
ATOM 561 N N . GLY A 1 79 ? -28.136 -18.427 -16.271 1.00 28.98 79 GLY A N 1
ATOM 562 C CA . GLY A 1 79 ? -28.243 -19.680 -15.501 1.00 28.98 79 GLY A CA 1
ATOM 563 C C . GLY A 1 79 ? -28.592 -19.488 -14.014 1.00 28.98 79 GLY A C 1
ATOM 564 O O . GLY A 1 79 ? -28.135 -18.547 -13.374 1.00 28.98 79 GLY A O 1
ATOM 565 N N . GLN A 1 80 ? -29.397 -20.386 -13.424 1.00 30.44 80 GLN A N 1
ATOM 566 C CA . GLN A 1 80 ? -29.868 -20.276 -12.029 1.00 30.44 80 GLN A CA 1
ATOM 567 C C . GLN A 1 80 ? -29.406 -21.406 -11.087 1.00 30.44 80 GLN A C 1
ATOM 569 O O . GLN A 1 80 ? -29.458 -22.573 -11.451 1.00 30.44 80 GLN A O 1
ATOM 574 N N . LYS A 1 81 ? -29.217 -21.016 -9.810 1.00 25.50 81 LYS A N 1
ATOM 575 C CA . LYS A 1 81 ? -29.425 -21.783 -8.552 1.00 25.50 81 LYS A CA 1
ATOM 576 C C . LYS A 1 81 ? -28.459 -22.924 -8.166 1.00 25.50 81 LYS A C 1
ATOM 578 O O . LYS A 1 81 ? -28.512 -24.013 -8.710 1.00 25.50 81 LYS A O 1
ATOM 583 N N . SER A 1 82 ? -27.789 -22.683 -7.031 1.00 25.20 82 SER A N 1
ATOM 584 C CA . SER A 1 82 ? -27.784 -23.490 -5.787 1.00 25.20 82 SER A CA 1
ATOM 585 C C . SER A 1 82 ? -27.667 -25.024 -5.854 1.00 25.20 82 SER A C 1
ATOM 587 O O . SER A 1 82 ? -28.575 -25.712 -6.318 1.00 25.20 82 SER A O 1
ATOM 589 N N . GLY A 1 83 ? -26.635 -25.559 -5.190 1.00 24.41 83 GLY A N 1
ATOM 590 C CA . GLY A 1 83 ? -26.527 -26.978 -4.838 1.00 24.41 83 GLY A CA 1
ATOM 591 C C . GLY A 1 83 ? -25.301 -27.283 -3.972 1.00 24.41 83 GLY A C 1
ATOM 592 O O . GLY A 1 83 ? -24.262 -27.662 -4.499 1.00 24.41 83 GLY A O 1
ATOM 593 N N . SER A 1 84 ? -25.404 -27.118 -2.650 1.00 24.33 84 SER A N 1
ATOM 594 C CA . SER A 1 84 ? -24.329 -27.453 -1.703 1.00 24.33 84 SER A CA 1
ATOM 595 C C . SER A 1 84 ? -24.408 -28.908 -1.224 1.00 24.33 84 SER A C 1
ATOM 597 O O . SER A 1 84 ? -25.492 -29.413 -0.932 1.00 24.33 84 SER A O 1
ATOM 599 N N . GLN A 1 85 ? -23.255 -29.569 -1.071 1.00 25.73 85 GLN A N 1
ATOM 600 C CA . GLN A 1 85 ? -23.116 -30.787 -0.264 1.00 25.73 85 GLN A CA 1
ATOM 601 C C . GLN A 1 85 ? -21.799 -30.776 0.521 1.00 25.73 85 GLN A C 1
ATOM 603 O O . GLN A 1 85 ? -20.767 -30.336 0.023 1.00 25.73 85 GLN A O 1
ATOM 608 N N . SER A 1 86 ? -21.868 -31.264 1.759 1.00 23.89 86 SER A N 1
ATOM 609 C CA . SER A 1 86 ? -20.741 -31.449 2.680 1.00 23.89 86 SER A CA 1
ATOM 610 C C . SER A 1 86 ? -20.482 -32.946 2.873 1.00 23.89 86 SER A C 1
ATOM 612 O O . SER A 1 86 ? -21.398 -33.755 2.711 1.00 23.89 86 SER A O 1
ATOM 614 N N . SER A 1 87 ? -19.251 -33.320 3.229 1.00 24.28 87 SER A N 1
ATOM 615 C CA . SER A 1 87 ? -18.856 -34.706 3.491 1.00 24.28 87 SER A CA 1
ATOM 616 C C . SER A 1 87 ? -17.947 -34.783 4.715 1.00 24.28 87 SER A C 1
ATOM 618 O O . SER A 1 87 ? -16.804 -34.333 4.673 1.00 24.28 87 SER A O 1
ATOM 620 N N . THR A 1 88 ? -18.440 -35.393 5.791 1.00 25.33 88 THR A N 1
ATOM 621 C CA . THR A 1 88 ? -17.700 -35.655 7.033 1.00 25.33 88 THR A CA 1
ATOM 622 C C . THR A 1 88 ? -17.537 -37.160 7.262 1.00 25.33 88 THR A C 1
ATOM 624 O O . THR A 1 88 ? -18.412 -37.951 6.907 1.00 25.33 88 THR A O 1
ATOM 627 N N . GLN A 1 89 ? -16.432 -37.573 7.891 1.00 24.58 89 GLN A N 1
ATOM 628 C CA . GLN A 1 89 ? -16.272 -38.915 8.467 1.00 24.58 89 GLN A CA 1
ATOM 629 C C . GLN A 1 89 ? -15.572 -38.844 9.842 1.00 24.58 89 GLN A C 1
ATOM 631 O O . GLN A 1 89 ? -14.853 -37.877 10.095 1.00 24.58 89 GLN A O 1
ATOM 636 N N . PRO A 1 90 ? -15.819 -39.816 10.746 1.00 28.80 90 PRO A N 1
ATOM 637 C CA . PRO A 1 90 ? -15.445 -39.721 12.160 1.00 28.80 90 PRO A CA 1
ATOM 638 C C . PRO A 1 90 ? -14.063 -40.325 12.498 1.00 28.80 90 PRO A C 1
ATOM 640 O O . PRO A 1 90 ? -13.561 -41.163 11.743 1.00 28.80 90 PRO A O 1
ATOM 643 N N . PRO A 1 91 ? -13.472 -39.961 13.655 1.00 27.38 91 PRO A N 1
ATOM 644 C CA . PRO A 1 91 ? -12.238 -40.558 14.177 1.00 27.38 91 PRO A CA 1
ATOM 645 C C . PRO A 1 91 ? -12.453 -41.964 14.778 1.00 27.38 91 PRO A C 1
ATOM 647 O O . PRO A 1 91 ? -13.586 -42.394 15.002 1.00 27.38 91 PRO A O 1
ATOM 650 N N . GLN A 1 92 ? -11.354 -42.677 15.056 1.00 26.30 92 GLN A N 1
ATOM 651 C CA . GLN A 1 92 ? -11.353 -43.993 15.715 1.00 26.30 92 GLN A CA 1
ATOM 652 C C . GLN A 1 92 ? -10.923 -43.908 17.190 1.00 26.30 92 GLN A C 1
ATOM 654 O O . GLN A 1 92 ? -10.177 -43.014 17.578 1.00 26.30 92 GLN A O 1
ATOM 659 N N . GLU A 1 93 ? -11.380 -44.865 17.999 1.00 30.52 93 GLU A N 1
ATOM 660 C CA . GLU A 1 93 ? -11.116 -44.955 19.441 1.00 30.52 93 GLU A CA 1
ATOM 661 C C . GLU A 1 93 ? -9.727 -45.544 19.760 1.00 30.52 93 GLU A C 1
ATOM 663 O O . GLU A 1 93 ? -9.305 -46.526 19.144 1.00 30.52 93 GLU A O 1
ATOM 668 N N . SER A 1 94 ? -9.066 -45.043 20.811 1.00 26.83 94 SER A N 1
ATOM 669 C CA . SER A 1 94 ? -7.891 -45.689 21.414 1.00 26.83 94 SER A CA 1
ATOM 670 C C . SER A 1 94 ? -7.896 -45.595 22.946 1.00 26.83 94 SER A C 1
ATOM 672 O O . SER A 1 94 ? -7.639 -44.535 23.499 1.00 26.83 94 SER A O 1
ATOM 674 N N . GLN A 1 95 ? -8.180 -46.733 23.592 1.00 33.38 95 GLN A N 1
ATOM 675 C CA . GLN A 1 95 ? -7.886 -47.117 24.990 1.00 33.38 95 GLN A CA 1
ATOM 676 C C . GLN A 1 95 ? -7.894 -46.007 26.065 1.00 33.38 95 GLN A C 1
ATOM 678 O O . GLN A 1 95 ? -6.915 -45.297 26.261 1.00 33.38 95 GLN A O 1
ATOM 683 N N . ALA A 1 96 ? -8.983 -45.951 26.838 1.00 35.69 96 ALA A N 1
ATOM 684 C CA . ALA A 1 96 ? -9.153 -45.008 27.941 1.00 35.69 96 ALA A CA 1
ATOM 685 C C . ALA A 1 96 ? -8.300 -45.332 29.186 1.00 35.69 96 ALA A C 1
ATOM 687 O O . ALA A 1 96 ? -8.145 -46.494 29.574 1.00 35.69 96 ALA A O 1
ATOM 688 N N . VAL A 1 97 ? -7.847 -44.266 29.851 1.00 44.59 97 VAL A N 1
ATOM 689 C CA . VAL A 1 97 ? -7.451 -44.244 31.270 1.00 44.59 97 VAL A CA 1
ATOM 690 C C . VAL A 1 97 ? -8.713 -44.421 32.144 1.00 44.59 97 VAL A C 1
ATOM 692 O O . VAL A 1 97 ? -9.833 -44.323 31.639 1.00 44.59 97 VAL A O 1
ATOM 695 N N . ASP A 1 98 ? -8.581 -44.716 33.444 1.00 56.00 98 ASP A N 1
ATOM 696 C CA . ASP A 1 98 ? -9.736 -44.873 34.351 1.00 56.00 98 ASP A CA 1
ATOM 697 C C . ASP A 1 98 ? -10.368 -43.519 34.738 1.00 56.00 98 ASP A C 1
ATOM 699 O O . ASP A 1 98 ? -10.315 -43.063 35.884 1.00 56.00 98 ASP A O 1
ATOM 703 N N . GLN A 1 99 ? -10.992 -42.883 33.742 1.00 58.44 99 GLN A N 1
ATOM 704 C CA . GLN A 1 99 ? -11.752 -41.638 33.859 1.00 58.44 99 GLN A CA 1
ATOM 705 C C . GLN A 1 99 ? -12.757 -41.687 35.019 1.00 58.44 99 GLN A C 1
ATOM 707 O O . GLN A 1 99 ? -12.949 -40.694 35.712 1.00 58.44 99 GLN A O 1
ATOM 712 N N . SER A 1 100 ? -13.319 -42.869 35.310 1.00 61.75 100 SER A N 1
ATOM 713 C CA . SER A 1 100 ? -14.374 -43.062 36.312 1.00 61.75 100 SER A CA 1
ATOM 714 C C . SER A 1 100 ? -13.964 -42.712 37.749 1.00 61.75 100 SER A C 1
ATOM 716 O O . SER A 1 100 ? -14.830 -42.518 38.608 1.00 61.75 100 SER A O 1
ATOM 718 N N . GLU A 1 101 ? -12.660 -42.619 38.031 1.00 61.78 101 GLU A N 1
ATOM 719 C CA . GLU A 1 101 ? -12.146 -42.127 39.311 1.00 61.78 101 GLU A CA 1
ATOM 720 C C . GLU A 1 101 ? -11.833 -40.620 39.293 1.00 61.78 101 GLU A C 1
ATOM 722 O O . GLU A 1 101 ? -11.982 -39.966 40.325 1.00 61.78 101 GLU A O 1
ATOM 727 N N . ILE A 1 102 ? -11.460 -40.057 38.138 1.00 63.81 102 ILE A N 1
ATOM 728 C CA . ILE A 1 102 ? -11.246 -38.611 37.947 1.00 63.81 102 ILE A CA 1
ATOM 729 C C . ILE A 1 102 ? -12.596 -37.886 37.970 1.00 63.81 102 ILE A C 1
ATOM 731 O O . ILE A 1 102 ? -12.776 -36.969 38.768 1.00 63.81 102 ILE A O 1
ATOM 735 N N . ASP A 1 103 ? -13.579 -38.373 37.209 1.00 67.62 103 ASP A N 1
ATOM 736 C CA . ASP A 1 103 ? -14.950 -37.848 37.154 1.00 67.62 103 ASP A CA 1
ATOM 737 C C . ASP A 1 103 ? -15.604 -37.821 38.548 1.00 67.62 103 ASP A C 1
ATOM 739 O O . ASP A 1 103 ? -16.346 -36.904 38.892 1.00 67.62 103 ASP A O 1
ATOM 743 N N . ARG A 1 104 ? -15.293 -38.811 39.400 1.00 75.31 104 ARG A N 1
ATOM 744 C CA . ARG A 1 104 ? -15.754 -38.855 40.799 1.00 75.31 104 ARG A CA 1
ATOM 745 C C . ARG A 1 104 ? -15.089 -37.823 41.699 1.00 75.31 104 ARG A C 1
ATOM 747 O O . ARG A 1 104 ? -15.741 -37.349 42.625 1.00 75.31 104 ARG A O 1
ATOM 754 N N . LEU A 1 105 ? -13.808 -37.529 41.487 1.00 63.66 105 LEU A N 1
ATOM 755 C CA . LEU A 1 105 ? -13.083 -36.526 42.270 1.00 63.66 105 LEU A CA 1
ATOM 756 C C . LEU A 1 105 ? -13.487 -35.108 41.847 1.00 63.66 105 LEU A C 1
ATOM 758 O O . LEU A 1 105 ? -13.674 -34.262 42.717 1.00 63.66 105 LEU A O 1
ATOM 762 N N . LEU A 1 106 ? -13.720 -34.885 40.549 1.00 60.19 106 LEU A N 1
ATOM 763 C CA . LEU A 1 106 ? -14.292 -33.646 40.018 1.00 60.19 106 LEU A CA 1
ATOM 764 C C . LEU A 1 106 ? -15.715 -33.422 40.545 1.00 60.19 106 LEU A C 1
ATOM 766 O O . LEU A 1 106 ? -15.949 -32.418 41.208 1.00 60.19 106 LEU A O 1
ATOM 770 N N . ALA A 1 107 ? -16.625 -34.393 40.410 1.00 67.38 107 ALA A N 1
ATOM 771 C CA . ALA A 1 107 ? -17.985 -34.274 40.951 1.00 67.38 107 ALA A CA 1
ATOM 772 C C . ALA A 1 107 ? -18.022 -34.083 42.487 1.00 67.38 107 ALA A C 1
ATOM 774 O O . ALA A 1 107 ? -18.956 -33.486 43.020 1.00 67.38 107 ALA A O 1
ATOM 775 N N . ALA A 1 108 ? -17.007 -34.564 43.219 1.00 60.44 108 ALA A N 1
ATOM 776 C CA . ALA A 1 108 ? -16.859 -34.344 44.663 1.00 60.44 108 ALA A CA 1
ATOM 777 C C . ALA A 1 108 ? -16.231 -32.983 45.040 1.00 60.44 108 ALA A C 1
ATOM 779 O O . ALA A 1 108 ? -16.290 -32.604 46.212 1.00 60.44 108 ALA A O 1
ATOM 780 N N . ALA A 1 109 ? -15.637 -32.270 44.080 1.00 56.81 109 ALA A N 1
ATOM 781 C CA . ALA A 1 109 ? -15.172 -30.889 44.214 1.00 56.81 109 ALA A CA 1
ATOM 782 C C . ALA A 1 109 ? -16.224 -29.881 43.708 1.00 56.81 109 ALA A C 1
ATOM 784 O O . ALA A 1 109 ? -16.387 -28.817 44.292 1.00 56.81 109 ALA A O 1
ATOM 785 N N . GLU A 1 110 ? -17.003 -30.232 42.682 1.00 56.97 110 GLU A N 1
ATOM 786 C CA . GLU A 1 110 ? -18.159 -29.448 42.221 1.00 56.97 110 GLU A CA 1
ATOM 787 C C . GLU A 1 110 ? -19.286 -29.421 43.268 1.00 56.97 110 GLU A C 1
ATOM 789 O O . GLU A 1 110 ? -19.933 -28.394 43.460 1.00 56.97 110 GLU A O 1
ATOM 794 N N . ALA A 1 111 ? -19.496 -30.529 43.992 1.00 63.19 111 ALA A N 1
ATOM 795 C CA . ALA A 1 111 ? -20.486 -30.617 45.070 1.00 63.19 111 ALA A CA 1
ATOM 796 C C . ALA A 1 111 ? -20.076 -29.900 46.378 1.00 63.19 111 ALA A C 1
ATOM 798 O O . ALA A 1 111 ? -20.931 -29.669 47.232 1.00 63.19 111 ALA A O 1
ATOM 799 N N . ASP A 1 112 ? -18.793 -29.563 46.550 1.00 56.06 112 ASP A N 1
ATOM 800 C CA . ASP A 1 112 ? -18.274 -28.733 47.647 1.00 56.06 112 ASP A CA 1
ATOM 801 C C . ASP A 1 112 ? -17.034 -27.957 47.159 1.00 56.06 112 ASP A C 1
ATOM 803 O O . ASP A 1 112 ? -15.911 -28.467 47.251 1.00 56.06 112 ASP A O 1
ATOM 807 N N . PRO A 1 113 ? -17.206 -26.707 46.684 1.00 44.69 113 PRO A N 1
ATOM 808 C CA . PRO A 1 113 ? -16.107 -25.874 46.193 1.00 44.69 113 PRO A CA 1
ATOM 809 C C . PRO A 1 113 ? -15.016 -25.547 47.227 1.00 44.69 113 PRO A C 1
ATOM 811 O O . PRO A 1 113 ? -13.986 -24.982 46.865 1.00 44.69 113 PRO A O 1
ATOM 814 N N . THR A 1 114 ? -15.206 -25.882 48.510 1.00 52.88 114 THR A N 1
ATOM 815 C CA . THR A 1 114 ? -14.175 -25.730 49.552 1.00 52.88 114 THR A CA 1
ATOM 816 C C . THR A 1 114 ? -13.300 -26.978 49.720 1.00 52.88 114 THR A C 1
ATOM 818 O O . THR A 1 114 ? -12.279 -26.941 50.414 1.00 52.88 114 THR A O 1
ATOM 821 N N . ASN A 1 115 ? -13.636 -28.082 49.046 1.00 54.81 115 ASN A N 1
ATOM 822 C CA . ASN A 1 115 ? -12.924 -29.356 49.102 1.00 54.81 115 ASN A CA 1
ATOM 823 C C . ASN A 1 115 ? -11.692 -29.385 48.171 1.00 54.81 115 ASN A C 1
ATOM 825 O O . ASN A 1 115 ? -11.548 -30.256 47.309 1.00 54.81 115 ASN A O 1
ATOM 829 N N . PHE A 1 116 ? -10.763 -28.442 48.371 1.00 46.44 116 PHE A N 1
ATOM 830 C CA . PHE A 1 116 ? -9.527 -28.305 47.583 1.00 46.44 116 PHE A CA 1
ATOM 831 C C . PHE A 1 116 ? -8.715 -29.608 47.478 1.00 46.44 116 PHE A C 1
ATOM 833 O O . PHE A 1 116 ? -8.062 -29.843 46.466 1.00 46.44 116 PHE A O 1
ATOM 840 N N . ALA A 1 117 ? -8.789 -30.483 48.487 1.00 57.97 117 ALA A N 1
ATOM 841 C CA . ALA A 1 117 ? -8.112 -31.778 48.481 1.00 57.97 117 ALA A CA 1
ATOM 842 C C . ALA A 1 117 ? -8.647 -32.740 47.401 1.00 57.97 117 ALA A C 1
ATOM 844 O O . ALA A 1 117 ? -7.864 -33.501 46.836 1.00 57.97 117 ALA A O 1
ATOM 845 N N . ALA A 1 118 ? -9.949 -32.708 47.085 1.00 56.69 118 ALA A N 1
ATOM 846 C CA . ALA A 1 118 ? -10.516 -33.503 45.994 1.00 56.69 118 ALA A CA 1
ATOM 847 C C . ALA A 1 118 ? -10.107 -32.946 44.622 1.00 56.69 118 ALA A C 1
ATOM 849 O O . ALA A 1 118 ? -9.687 -33.713 43.757 1.00 56.69 118 ALA A O 1
ATOM 850 N N . ALA A 1 119 ? -10.142 -31.618 44.457 1.00 47.59 119 ALA A N 1
ATOM 851 C CA . ALA A 1 119 ? -9.704 -30.945 43.234 1.00 47.59 119 ALA A CA 1
ATOM 852 C C . ALA A 1 119 ? -8.213 -31.201 42.939 1.00 47.59 119 ALA A C 1
ATOM 854 O O . ALA A 1 119 ? -7.861 -31.626 41.841 1.00 47.59 119 ALA A O 1
ATOM 855 N N . GLU A 1 120 ? -7.336 -31.038 43.936 1.00 61.12 120 GLU A N 1
ATOM 856 C CA . GLU A 1 120 ? -5.900 -31.313 43.806 1.00 61.12 120 GLU A CA 1
ATOM 857 C C . GLU A 1 120 ? -5.625 -32.799 43.499 1.00 61.12 120 GLU A C 1
ATOM 859 O O . GLU A 1 120 ? -4.737 -33.130 42.710 1.00 61.12 120 GLU A O 1
ATOM 864 N N . GLN A 1 121 ? -6.405 -33.716 44.084 1.00 64.50 121 GLN A N 1
ATOM 865 C CA . GLN A 1 121 ? -6.270 -35.152 43.834 1.00 64.50 121 GLN A CA 1
ATOM 866 C C . GLN A 1 121 ? -6.807 -35.580 42.456 1.00 64.50 121 GLN A C 1
ATOM 868 O O . GLN A 1 121 ? -6.313 -36.569 41.909 1.00 64.50 121 GLN A O 1
ATOM 873 N N . ALA A 1 122 ? -7.763 -34.844 41.879 1.00 63.38 122 ALA A N 1
ATOM 874 C CA . ALA A 1 122 ? -8.168 -35.002 40.484 1.00 63.38 122 ALA A CA 1
ATOM 875 C C . ALA A 1 122 ? -7.067 -34.492 39.539 1.00 63.38 122 ALA A C 1
ATOM 877 O O . ALA A 1 122 ? -6.625 -35.232 38.660 1.00 63.38 122 ALA A O 1
ATOM 878 N N . LEU A 1 123 ? -6.565 -33.272 39.775 1.00 54.69 123 LEU A N 1
ATOM 879 C CA . LEU A 1 123 ? -5.558 -32.618 38.934 1.00 54.69 123 LEU A CA 1
ATOM 880 C C . LEU A 1 123 ? -4.286 -33.470 38.804 1.00 54.69 123 LEU A C 1
ATOM 882 O O . LEU A 1 123 ? -3.883 -33.814 37.697 1.00 54.69 123 LEU A O 1
ATOM 886 N N . ARG A 1 124 ? -3.743 -33.946 39.933 1.00 64.81 124 ARG A N 1
ATOM 887 C CA . ARG A 1 124 ? -2.563 -34.833 39.973 1.00 64.81 124 ARG A CA 1
ATOM 888 C C . ARG A 1 124 ? -2.766 -36.175 39.249 1.00 64.81 124 ARG A C 1
ATOM 890 O O . ARG A 1 124 ? -1.786 -36.830 38.904 1.00 64.81 124 ARG A O 1
ATOM 897 N N . LYS A 1 125 ? -4.013 -36.628 39.049 1.00 64.44 125 LYS A N 1
ATOM 898 C CA . LYS A 1 125 ? -4.323 -37.838 38.263 1.00 64.44 125 LYS A CA 1
ATOM 899 C C . LYS A 1 125 ? -4.433 -37.560 36.767 1.00 64.44 125 LYS A C 1
ATOM 901 O O . LYS A 1 125 ? -4.059 -38.436 35.995 1.00 64.44 125 LYS A O 1
ATOM 906 N N . VAL A 1 126 ? -4.883 -36.368 36.373 1.00 60.44 126 VAL A N 1
ATOM 907 C CA . VAL A 1 126 ? -4.798 -35.897 34.981 1.00 60.44 126 VAL A CA 1
ATOM 908 C C . VAL A 1 126 ? -3.326 -35.731 34.592 1.00 60.44 126 VAL A C 1
ATOM 910 O O . VAL A 1 126 ? -2.876 -36.384 33.659 1.00 60.44 126 VAL A O 1
ATOM 913 N N . GLU A 1 127 ? -2.536 -35.011 35.398 1.00 56.97 127 GLU A N 1
ATOM 914 C CA . GLU A 1 127 ? -1.090 -34.840 35.173 1.00 56.97 127 GLU A CA 1
ATOM 915 C C . GLU A 1 127 ? -0.351 -36.183 35.041 1.00 56.97 127 GLU A C 1
ATOM 917 O O . GLU A 1 127 ? 0.462 -36.356 34.135 1.00 56.97 127 GLU A O 1
ATOM 922 N N . GLN A 1 128 ? -0.640 -37.167 35.905 1.00 55.22 128 GLN A N 1
ATOM 923 C CA . GLN A 1 128 ? -0.017 -38.492 35.803 1.00 55.22 128 GLN A CA 1
ATOM 924 C C . GLN A 1 128 ? -0.462 -39.256 34.544 1.00 55.22 128 GLN A C 1
ATOM 926 O O . GLN A 1 128 ? 0.351 -39.972 33.965 1.00 55.22 128 GLN A O 1
ATOM 931 N N . ALA A 1 129 ? -1.713 -39.103 34.100 1.00 55.09 129 ALA A N 1
ATOM 932 C CA . ALA A 1 129 ? -2.196 -39.713 32.862 1.00 55.09 129 ALA A CA 1
ATOM 933 C C . ALA A 1 129 ? -1.505 -39.117 31.623 1.00 55.09 129 ALA A C 1
ATOM 935 O O . ALA A 1 129 ? -1.087 -39.866 30.739 1.00 55.09 129 ALA A O 1
ATOM 936 N N . ASP A 1 130 ? -1.311 -37.796 31.593 1.00 46.00 130 ASP A N 1
ATOM 937 C CA . ASP A 1 130 ? -0.594 -37.105 30.517 1.00 46.00 130 ASP A CA 1
ATOM 938 C C . ASP A 1 130 ? 0.907 -37.447 30.520 1.00 46.00 130 ASP A C 1
ATOM 940 O O . ASP A 1 130 ? 1.498 -37.682 29.463 1.00 46.00 130 ASP A O 1
ATOM 944 N N . ILE A 1 131 ? 1.526 -37.571 31.701 1.00 45.41 131 ILE A N 1
ATOM 945 C CA . ILE A 1 131 ? 2.910 -38.054 31.861 1.00 45.41 131 ILE A CA 1
ATOM 946 C C . ILE A 1 131 ? 3.054 -39.502 31.368 1.00 45.41 131 ILE A C 1
ATOM 948 O O . ILE A 1 131 ? 4.012 -39.810 30.656 1.00 45.41 131 ILE A O 1
ATOM 952 N N . ASP A 1 132 ? 2.112 -40.388 31.696 1.00 48.91 132 ASP A N 1
ATOM 953 C CA . ASP A 1 132 ? 2.135 -41.784 31.248 1.00 48.91 132 ASP A CA 1
ATOM 954 C C . ASP A 1 132 ? 1.886 -41.893 29.726 1.00 48.91 132 ASP A C 1
ATOM 956 O O . ASP A 1 132 ? 2.499 -42.728 29.054 1.00 48.91 132 ASP A O 1
ATOM 960 N N . ALA A 1 133 ? 1.067 -41.006 29.145 1.00 46.25 133 ALA A N 1
ATOM 961 C CA . ALA A 1 133 ? 0.868 -40.892 27.698 1.00 46.25 133 ALA A CA 1
ATOM 962 C C . ALA A 1 133 ? 2.118 -40.357 26.965 1.00 46.25 133 ALA A C 1
ATOM 964 O O . ALA A 1 133 ? 2.497 -40.883 25.914 1.00 46.25 133 ALA A O 1
ATOM 965 N N . LEU A 1 134 ? 2.815 -39.371 27.539 1.00 40.03 134 LEU A N 1
ATOM 966 C CA . LEU A 1 134 ? 4.114 -38.887 27.052 1.00 40.03 134 LEU A CA 1
ATOM 967 C C . LEU A 1 134 ? 5.208 -39.965 27.169 1.00 40.03 134 LEU A C 1
ATOM 969 O O . LEU A 1 134 ? 6.027 -40.128 26.264 1.00 40.03 134 LEU A O 1
ATOM 973 N N . ALA A 1 135 ? 5.200 -40.768 28.235 1.00 39.81 135 ALA A N 1
ATOM 974 C CA . ALA A 1 135 ? 6.096 -41.917 28.367 1.00 39.81 135 ALA A CA 1
ATOM 975 C C . ALA A 1 135 ? 5.791 -43.019 27.330 1.00 39.81 135 ALA A C 1
ATOM 977 O O . ALA A 1 135 ? 6.706 -43.693 26.846 1.00 39.81 135 ALA A O 1
ATOM 978 N N . ALA A 1 136 ? 4.524 -43.189 26.939 1.00 40.75 136 ALA A N 1
ATOM 979 C CA . ALA A 1 136 ? 4.140 -44.093 25.860 1.00 40.75 136 ALA A CA 1
ATOM 980 C C . ALA A 1 136 ? 4.626 -43.600 24.482 1.00 40.75 136 ALA A C 1
ATOM 982 O O . ALA A 1 136 ? 5.123 -44.414 23.700 1.00 40.75 136 ALA A O 1
ATOM 983 N N . SER A 1 137 ? 4.559 -42.293 24.195 1.00 39.84 137 SER A N 1
ATOM 984 C CA . SER A 1 137 ? 5.047 -41.732 22.922 1.00 39.84 137 SER A CA 1
ATOM 985 C C . SER A 1 137 ? 6.578 -41.742 22.808 1.00 39.84 137 SER A C 1
ATOM 987 O O . SER A 1 137 ? 7.107 -42.027 21.731 1.00 39.84 137 SER A O 1
ATOM 989 N N . GLY A 1 138 ? 7.304 -41.548 23.917 1.00 35.41 138 GLY A N 1
ATOM 990 C CA . GLY A 1 138 ? 8.774 -41.567 23.946 1.00 35.41 138 GLY A CA 1
ATOM 991 C C . GLY A 1 138 ? 9.411 -42.870 23.437 1.00 35.41 138 GLY A C 1
ATOM 992 O O . GLY A 1 138 ? 10.488 -42.840 22.845 1.00 35.41 138 GLY A O 1
ATOM 993 N N . ASN A 1 139 ? 8.723 -44.011 23.563 1.00 34.47 139 ASN A N 1
ATOM 994 C CA . ASN A 1 139 ? 9.206 -45.309 23.066 1.00 34.47 139 ASN A CA 1
ATOM 995 C C . ASN A 1 139 ? 9.228 -45.431 21.524 1.00 34.47 139 ASN A C 1
ATOM 997 O O . ASN A 1 139 ? 9.697 -46.443 21.002 1.00 34.47 139 ASN A O 1
ATOM 1001 N N . ALA A 1 140 ? 8.746 -44.428 20.781 1.00 33.53 140 ALA A N 1
ATOM 1002 C CA . ALA A 1 140 ? 8.862 -44.370 19.321 1.00 33.53 140 ALA A CA 1
ATOM 1003 C C . ALA A 1 140 ? 10.168 -43.709 18.823 1.00 33.53 140 ALA A C 1
ATOM 1005 O O . ALA A 1 140 ? 10.471 -43.802 17.634 1.00 33.53 140 ALA A O 1
ATOM 1006 N N . ALA A 1 141 ? 10.936 -43.049 19.701 1.00 30.30 141 ALA A N 1
ATOM 1007 C CA . ALA A 1 141 ? 12.085 -42.217 19.320 1.00 30.30 141 ALA A CA 1
ATOM 1008 C C . ALA A 1 141 ? 13.444 -42.952 19.277 1.00 30.30 141 ALA A C 1
ATOM 1010 O O . ALA A 1 141 ? 14.408 -42.417 18.738 1.00 30.30 141 ALA A O 1
ATOM 1011 N N . ASP A 1 142 ? 13.526 -44.192 19.768 1.00 31.03 142 ASP A N 1
ATOM 1012 C CA . ASP A 1 142 ? 14.762 -44.999 19.892 1.00 31.03 142 ASP A CA 1
ATOM 1013 C C . ASP A 1 142 ? 15.320 -45.528 18.537 1.00 31.03 142 ASP A C 1
ATOM 1015 O O . ASP A 1 142 ? 16.050 -46.522 18.479 1.00 31.03 142 ASP A O 1
ATOM 1019 N N . ALA A 1 143 ? 14.930 -44.914 17.412 1.00 32.69 143 ALA A N 1
ATOM 1020 C CA . ALA A 1 143 ? 15.028 -45.502 16.075 1.00 32.69 143 ALA A CA 1
ATOM 1021 C C . ALA A 1 143 ? 15.476 -44.545 14.948 1.00 32.69 143 ALA A C 1
ATOM 1023 O O . ALA A 1 143 ? 15.008 -44.696 13.822 1.00 32.69 143 ALA A O 1
ATOM 1024 N N . LEU A 1 144 ? 16.410 -43.622 15.216 1.00 30.44 144 LEU A N 1
ATOM 1025 C CA . LEU A 1 144 ? 17.470 -43.161 14.289 1.00 30.44 144 LEU A CA 1
ATOM 1026 C C . LEU A 1 144 ? 18.495 -42.311 15.076 1.00 30.44 144 LEU A C 1
ATOM 1028 O O . LEU A 1 144 ? 18.114 -41.589 15.988 1.00 30.44 144 LEU A O 1
ATOM 1032 N N . GLY A 1 145 ? 19.793 -42.475 14.791 1.00 28.27 145 GLY A N 1
ATOM 1033 C CA . GLY A 1 145 ? 20.880 -42.052 15.695 1.00 28.27 145 GLY A CA 1
ATOM 1034 C C . GLY A 1 145 ? 21.469 -40.654 15.462 1.00 28.27 145 GLY A C 1
ATOM 1035 O O . GLY A 1 145 ? 21.244 -40.041 14.420 1.00 28.27 145 GLY A O 1
ATOM 1036 N N . ASP A 1 146 ? 22.262 -40.205 16.439 1.00 31.86 146 ASP A N 1
ATOM 1037 C CA . ASP A 1 146 ? 22.933 -38.898 16.491 1.00 31.86 146 ASP A CA 1
ATOM 1038 C C . ASP A 1 146 ? 23.861 -38.606 15.296 1.00 31.86 146 ASP A C 1
ATOM 1040 O O . ASP A 1 146 ? 24.595 -39.491 14.851 1.00 31.86 146 ASP A O 1
ATOM 1044 N N . ASP A 1 147 ? 23.967 -37.326 14.907 1.00 28.12 147 ASP A N 1
ATOM 1045 C CA . ASP A 1 147 ? 25.233 -36.600 15.114 1.00 28.12 147 ASP A CA 1
ATOM 1046 C C . ASP A 1 147 ? 25.078 -35.058 15.077 1.00 28.12 147 ASP A C 1
ATOM 1048 O O . ASP A 1 147 ? 24.282 -34.503 14.321 1.00 28.12 147 ASP A O 1
ATOM 1052 N N . THR A 1 148 ? 25.934 -34.368 15.841 1.00 25.52 148 THR A N 1
ATOM 1053 C CA . THR A 1 148 ? 26.101 -32.894 15.995 1.00 25.52 148 THR A CA 1
ATOM 1054 C C . THR A 1 148 ? 24.982 -32.062 16.682 1.00 25.52 148 THR A C 1
ATOM 1056 O O . THR A 1 148 ? 23.816 -32.444 16.649 1.00 25.52 148 THR A O 1
ATOM 1059 N N . PRO A 1 149 ? 25.316 -30.937 17.373 1.00 30.83 149 PRO A N 1
ATOM 1060 C CA . PRO A 1 149 ? 24.455 -30.379 18.425 1.00 30.83 149 PRO A CA 1
ATOM 1061 C C . PRO A 1 149 ? 23.921 -28.954 18.172 1.00 30.83 149 PRO A C 1
ATOM 1063 O O . PRO A 1 149 ? 24.669 -28.043 17.814 1.00 30.83 149 PRO A O 1
ATOM 1066 N N . LEU A 1 150 ? 22.651 -28.721 18.519 1.00 25.45 150 LEU A N 1
ATOM 1067 C CA . LEU A 1 150 ? 22.096 -27.375 18.702 1.00 25.45 150 LEU A CA 1
ATOM 1068 C C . LEU A 1 150 ? 22.444 -26.837 20.099 1.00 25.45 150 LEU A C 1
ATOM 1070 O O . LEU A 1 150 ? 21.944 -27.327 21.109 1.00 25.45 150 LEU A O 1
ATOM 1074 N N . ALA A 1 151 ? 23.279 -25.800 20.148 1.00 27.38 151 ALA A N 1
ATOM 1075 C CA . ALA A 1 151 ? 23.505 -24.985 21.339 1.00 27.38 151 ALA A CA 1
ATOM 1076 C C . ALA A 1 151 ? 22.953 -23.577 21.078 1.00 27.38 151 ALA A C 1
ATOM 1078 O O . ALA A 1 151 ? 23.489 -22.867 20.229 1.00 27.38 151 ALA A O 1
ATOM 1079 N N . GLY A 1 152 ? 21.887 -23.184 21.784 1.00 28.55 152 GLY A N 1
ATOM 1080 C CA . GLY A 1 152 ? 21.249 -21.875 21.583 1.00 28.55 152 GLY A CA 1
ATOM 1081 C C . GLY A 1 152 ? 19.739 -21.832 21.833 1.00 28.55 152 GLY A C 1
ATOM 1082 O O . GLY A 1 152 ? 19.010 -21.304 21.004 1.00 28.55 152 GLY A O 1
ATOM 1083 N N . MET A 1 153 ? 19.266 -22.380 22.955 1.00 23.86 153 MET A N 1
ATOM 1084 C CA . MET A 1 153 ? 17.909 -22.136 23.464 1.00 23.86 153 MET A CA 1
ATOM 1085 C C . MET A 1 153 ? 17.984 -21.901 24.975 1.00 23.86 153 MET A C 1
ATOM 1087 O O . MET A 1 153 ? 17.998 -22.856 25.751 1.00 23.86 153 MET A O 1
ATOM 1091 N N . ASP A 1 154 ? 18.060 -20.634 25.389 1.00 25.88 154 ASP A N 1
ATOM 1092 C CA . ASP A 1 154 ? 17.888 -20.263 26.796 1.00 25.88 154 ASP A CA 1
ATOM 1093 C C . ASP A 1 154 ? 16.402 -20.356 27.165 1.00 25.88 154 ASP A C 1
ATOM 1095 O O . ASP A 1 154 ? 15.548 -19.676 26.595 1.00 25.88 154 ASP A O 1
ATOM 1099 N N . GLN A 1 155 ? 16.085 -21.227 28.122 1.00 30.88 155 GLN A N 1
ATOM 1100 C CA . GLN A 1 155 ? 14.719 -21.451 28.590 1.00 30.88 155 GLN A CA 1
ATOM 1101 C C . GLN A 1 155 ? 14.301 -20.366 29.590 1.00 30.88 155 GLN A C 1
ATOM 1103 O O . GLN A 1 155 ? 14.522 -20.513 30.788 1.00 30.88 155 GLN A O 1
ATOM 1108 N N . ASN A 1 156 ? 13.640 -19.312 29.106 1.00 26.81 156 ASN A N 1
ATOM 1109 C CA . ASN A 1 156 ? 13.004 -18.286 29.941 1.00 26.81 156 ASN A CA 1
ATOM 1110 C C . ASN A 1 156 ? 11.474 -18.253 29.756 1.00 26.81 156 ASN A C 1
ATOM 1112 O O . ASN A 1 156 ? 10.885 -17.199 29.530 1.00 26.81 156 ASN A O 1
ATOM 1116 N N . ASN A 1 157 ? 10.808 -19.402 29.934 1.00 30.89 157 ASN A N 1
ATOM 1117 C CA . ASN A 1 157 ? 9.370 -19.425 30.241 1.00 30.89 157 ASN A CA 1
ATOM 1118 C C . ASN A 1 157 ? 9.157 -18.960 31.694 1.00 30.89 157 ASN A C 1
ATOM 1120 O O . ASN A 1 157 ? 8.915 -19.755 32.602 1.00 30.89 157 ASN A O 1
ATOM 1124 N N . ALA A 1 158 ? 9.300 -17.654 31.918 1.00 30.20 158 ALA A N 1
ATOM 1125 C CA . ALA A 1 158 ? 9.101 -17.013 33.209 1.00 30.20 158 ALA A CA 1
ATOM 1126 C C . ALA A 1 158 ? 7.636 -16.574 33.369 1.00 30.20 158 ALA A C 1
ATOM 1128 O O . ALA A 1 158 ? 7.299 -15.402 33.211 1.00 30.20 158 ALA A O 1
ATOM 1129 N N . THR A 1 159 ? 6.750 -17.514 33.709 1.00 33.19 159 THR A N 1
ATOM 1130 C CA . THR A 1 159 ? 5.430 -17.156 34.251 1.00 33.19 159 THR A CA 1
ATOM 1131 C C . THR A 1 159 ? 5.638 -16.346 35.531 1.00 33.19 159 THR A C 1
ATOM 1133 O O . THR A 1 159 ? 6.210 -16.884 36.485 1.00 33.19 159 THR A O 1
ATOM 1136 N N . LEU A 1 160 ? 5.203 -15.080 35.563 1.00 38.34 160 LEU A N 1
ATOM 1137 C CA . LEU A 1 160 ? 5.377 -14.224 36.741 1.00 38.34 160 LEU A CA 1
ATOM 1138 C C . LEU A 1 160 ? 4.800 -14.909 37.981 1.00 38.34 160 LEU A C 1
ATOM 1140 O O . LEU A 1 160 ? 3.644 -15.336 37.993 1.00 38.34 160 LEU A O 1
ATOM 1144 N N . THR A 1 161 ? 5.587 -14.972 39.052 1.00 45.50 161 THR A N 1
ATOM 1145 C CA . THR A 1 161 ? 5.063 -15.415 40.343 1.00 45.50 161 THR A CA 1
ATOM 1146 C C . THR A 1 161 ? 4.093 -14.372 40.898 1.00 45.50 161 THR A C 1
ATOM 1148 O O . THR A 1 161 ? 4.210 -13.177 40.611 1.00 45.50 161 THR A O 1
ATOM 1151 N N . GLN A 1 162 ? 3.181 -14.794 41.782 1.00 36.19 162 GLN A N 1
ATOM 1152 C CA . GLN A 1 162 ? 2.283 -13.877 42.500 1.00 36.19 162 GLN A CA 1
ATOM 1153 C C . GLN A 1 162 ? 3.054 -12.697 43.131 1.00 36.19 162 GLN A C 1
ATOM 1155 O O . GLN A 1 162 ? 2.618 -11.557 43.059 1.00 36.19 162 GLN A O 1
ATOM 1160 N N . SER A 1 163 ? 4.264 -12.953 43.653 1.00 32.69 163 SER A N 1
ATOM 1161 C CA . SER A 1 163 ? 5.131 -11.939 44.270 1.00 32.69 163 SER A CA 1
ATOM 1162 C C . SER A 1 163 ? 5.709 -10.912 43.286 1.00 32.69 163 SER A C 1
ATOM 1164 O O . SER A 1 163 ? 6.131 -9.838 43.714 1.00 32.69 163 SER A O 1
ATOM 1166 N N . GLU A 1 164 ? 5.788 -11.222 41.995 1.00 40.91 164 GLU A N 1
ATOM 1167 C CA . GLU A 1 164 ? 6.247 -10.296 40.951 1.00 40.91 164 GLU A CA 1
ATOM 1168 C C . GLU A 1 164 ? 5.078 -9.487 40.386 1.00 40.91 164 GLU A C 1
ATOM 1170 O O . GLU A 1 164 ? 5.220 -8.281 40.177 1.00 40.91 164 GLU A O 1
ATOM 1175 N N . LEU A 1 165 ? 3.898 -10.107 40.284 1.00 40.91 165 LEU A N 1
ATOM 1176 C CA . LEU A 1 165 ? 2.637 -9.413 40.029 1.00 40.91 165 LEU A CA 1
ATOM 1177 C C . LEU A 1 165 ? 2.342 -8.381 41.140 1.00 40.91 165 LEU A C 1
ATOM 1179 O O . LEU A 1 165 ? 2.144 -7.202 40.852 1.00 40.91 165 LEU A O 1
ATOM 1183 N N . ASP A 1 166 ? 2.451 -8.779 42.412 1.00 41.84 166 ASP A N 1
ATOM 1184 C CA . ASP A 1 166 ? 2.290 -7.898 43.580 1.00 41.84 166 ASP A CA 1
ATOM 1185 C C . ASP A 1 166 ? 3.304 -6.733 43.590 1.00 41.84 166 ASP A C 1
ATOM 1187 O O . ASP A 1 166 ? 2.987 -5.629 44.042 1.00 41.84 166 ASP A O 1
ATOM 1191 N N . LYS A 1 167 ? 4.529 -6.931 43.077 1.00 43.22 167 LYS A N 1
ATOM 1192 C CA . LYS A 1 167 ? 5.543 -5.861 42.947 1.00 43.22 167 LYS A CA 1
ATOM 1193 C C . LYS A 1 167 ? 5.191 -4.862 41.848 1.00 43.22 167 LYS A C 1
ATOM 1195 O O . LYS A 1 167 ? 5.332 -3.659 42.060 1.00 43.22 167 LYS A O 1
ATOM 1200 N N . LEU A 1 168 ? 4.697 -5.340 40.705 1.00 41.34 168 LEU A N 1
ATOM 1201 C CA . LEU A 1 168 ? 4.202 -4.479 39.626 1.00 41.34 168 LEU A CA 1
ATOM 1202 C C . LEU A 1 168 ? 2.977 -3.661 40.066 1.00 41.34 168 LEU A C 1
ATOM 1204 O O . LEU A 1 168 ? 2.898 -2.477 39.747 1.00 41.34 168 LEU A O 1
ATOM 1208 N N . ILE A 1 169 ? 2.077 -4.260 40.853 1.00 38.56 169 ILE A N 1
ATOM 1209 C CA . ILE A 1 169 ? 0.891 -3.597 41.422 1.00 38.56 169 ILE A CA 1
ATOM 1210 C C . ILE A 1 169 ? 1.274 -2.569 42.505 1.00 38.56 169 ILE A C 1
ATOM 1212 O O . ILE A 1 169 ? 0.687 -1.490 42.567 1.00 38.56 169 ILE A O 1
ATOM 1216 N N . SER A 1 170 ? 2.264 -2.868 43.355 1.00 33.97 170 SER A N 1
ATOM 1217 C CA . SER A 1 170 ? 2.650 -1.993 44.479 1.00 33.97 170 SER A CA 1
ATOM 1218 C C . SER A 1 170 ? 3.570 -0.820 44.111 1.00 33.97 170 SER A C 1
ATOM 1220 O O . SER A 1 170 ? 3.675 0.127 44.890 1.00 33.97 170 SER A O 1
ATOM 1222 N N . GLY A 1 171 ? 4.195 -0.830 42.927 1.00 34.22 171 GLY A N 1
ATOM 1223 C CA . GLY A 1 171 ? 4.844 0.352 42.343 1.00 34.22 171 GLY A CA 1
ATOM 1224 C C . GLY A 1 171 ? 6.082 0.878 43.084 1.00 34.22 171 GLY A C 1
ATOM 1225 O O . GLY A 1 171 ? 6.347 2.079 43.030 1.00 34.22 171 GLY A O 1
ATOM 1226 N N . GLY A 1 172 ? 6.819 0.011 43.784 1.00 29.08 172 GLY A N 1
ATOM 1227 C CA . GLY A 1 172 ? 8.094 0.354 44.426 1.00 29.08 172 GLY A CA 1
ATOM 1228 C C . GLY A 1 172 ? 9.294 0.222 43.480 1.00 29.08 172 GLY A C 1
ATOM 1229 O O . GLY A 1 172 ? 9.393 -0.752 42.734 1.00 29.08 172 GLY A O 1
ATOM 1230 N N . GLU A 1 173 ? 10.225 1.178 43.529 1.00 31.34 173 GLU A N 1
ATOM 1231 C CA . GLU A 1 173 ? 11.475 1.119 42.759 1.00 31.34 173 GLU A CA 1
ATOM 1232 C C . GLU A 1 173 ? 12.438 0.030 43.284 1.00 31.34 173 GLU A C 1
ATOM 1234 O O . GLU A 1 173 ? 12.506 -0.213 44.495 1.00 31.34 173 GLU A O 1
ATOM 1239 N N . PRO A 1 174 ? 13.224 -0.624 42.407 1.00 32.09 174 PRO A N 1
ATOM 1240 C CA . PRO A 1 174 ? 14.169 -1.658 42.810 1.00 32.09 174 PRO A CA 1
ATOM 1241 C C . PRO A 1 174 ? 15.498 -1.068 43.319 1.00 32.09 174 PRO A C 1
ATOM 1243 O O . PRO A 1 174 ? 16.484 -1.004 42.582 1.00 32.09 174 PRO A O 1
ATOM 1246 N N . GLU A 1 175 ? 15.579 -0.720 44.608 1.00 31.27 175 GLU A N 1
ATOM 1247 C CA . GLU A 1 175 ? 16.877 -0.512 45.274 1.00 31.27 175 GLU A CA 1
ATOM 1248 C C . GLU A 1 175 ? 17.688 -1.827 45.308 1.00 31.27 175 GLU A C 1
ATOM 1250 O O . GLU A 1 175 ? 17.577 -2.630 46.238 1.00 31.27 175 GLU A O 1
ATOM 1255 N N . GLN A 1 176 ? 18.559 -2.047 44.317 1.00 29.70 176 GLN A N 1
ATOM 1256 C CA . GLN A 1 176 ? 19.622 -3.052 44.408 1.00 29.70 176 GLN A CA 1
ATOM 1257 C C . GLN A 1 176 ? 20.972 -2.405 44.722 1.00 29.70 176 GLN A C 1
ATOM 1259 O O . GLN A 1 176 ? 21.555 -1.671 43.925 1.00 29.70 176 GLN A O 1
ATOM 1264 N N . GLN A 1 177 ? 21.505 -2.736 45.899 1.00 27.42 177 GLN A N 1
ATOM 1265 C CA . GLN A 1 177 ? 22.838 -2.332 46.338 1.00 27.42 177 GLN A CA 1
ATOM 1266 C C . GLN A 1 177 ? 23.930 -3.070 45.547 1.00 27.42 177 GLN A C 1
ATOM 1268 O O . GLN A 1 177 ? 24.433 -4.111 45.978 1.00 27.42 177 GLN A O 1
ATOM 1273 N N . LEU A 1 178 ? 24.356 -2.507 44.415 1.00 27.88 178 LEU A N 1
ATOM 1274 C CA . LEU A 1 178 ? 25.597 -2.920 43.761 1.00 27.88 178 LEU A CA 1
ATOM 1275 C C . LEU A 1 178 ? 26.801 -2.469 44.604 1.00 27.88 178 LEU A C 1
ATOM 1277 O O . LEU A 1 178 ? 27.213 -1.308 44.586 1.00 27.88 178 LEU A O 1
ATOM 1281 N N . GLY A 1 179 ? 27.356 -3.408 45.376 1.00 25.75 179 GLY A N 1
ATOM 1282 C CA . GLY A 1 179 ? 28.563 -3.201 46.177 1.00 25.75 179 GLY A CA 1
ATOM 1283 C C . GLY A 1 179 ? 29.752 -2.808 45.297 1.00 25.75 179 GLY A C 1
ATOM 1284 O O . GLY A 1 179 ? 30.136 -3.554 44.401 1.00 25.75 179 GLY A O 1
ATOM 1285 N N . GLY A 1 180 ? 30.309 -1.619 45.541 1.00 23.97 180 GLY A N 1
ATOM 1286 C CA . GLY A 1 180 ? 31.182 -0.938 44.584 1.00 23.97 180 GLY A CA 1
ATOM 1287 C C . GLY A 1 180 ? 32.521 -1.619 44.273 1.00 23.97 180 GLY A C 1
ATOM 1288 O O . GLY A 1 180 ? 33.154 -2.229 45.136 1.00 23.97 180 GLY A O 1
ATOM 1289 N N . GLY A 1 181 ? 32.988 -1.408 43.039 1.00 25.92 181 GLY A N 1
ATOM 1290 C CA . GLY A 1 181 ? 34.303 -1.821 42.555 1.00 25.92 181 GLY A CA 1
ATOM 1291 C C . GLY A 1 181 ? 34.648 -1.185 41.203 1.00 25.92 181 GLY A C 1
ATOM 1292 O O . GLY A 1 181 ? 34.173 -1.642 40.176 1.00 25.92 181 GLY A O 1
ATOM 1293 N N . GLU A 1 182 ? 35.499 -0.155 41.238 1.00 28.39 182 GLU A N 1
ATOM 1294 C CA . GLU A 1 182 ? 36.316 0.358 40.119 1.00 28.39 182 GLU A CA 1
ATOM 1295 C C . GLU A 1 182 ? 35.620 0.793 38.807 1.00 28.39 182 GLU A C 1
ATOM 1297 O O . GLU A 1 182 ? 35.559 0.036 37.843 1.00 28.39 182 GLU A O 1
ATOM 1302 N N . LEU A 1 183 ? 35.300 2.094 38.692 1.00 24.91 183 LEU A N 1
ATOM 1303 C CA . LEU A 1 183 ? 35.597 2.862 37.463 1.00 24.91 183 LEU A CA 1
ATOM 1304 C C . LEU A 1 183 ? 35.709 4.384 37.712 1.00 24.91 183 LEU A C 1
ATOM 1306 O O . LEU A 1 183 ? 35.046 5.212 37.095 1.00 24.91 183 LEU A O 1
ATOM 1310 N N . ASP A 1 184 ? 36.593 4.754 38.641 1.00 25.61 184 ASP A N 1
ATOM 1311 C CA . ASP A 1 184 ? 36.960 6.148 38.927 1.00 25.61 184 ASP A CA 1
ATOM 1312 C C . ASP A 1 184 ? 37.969 6.673 37.882 1.00 25.61 184 ASP A C 1
ATOM 1314 O O . ASP A 1 184 ? 39.185 6.557 38.060 1.00 25.61 184 ASP A O 1
ATOM 1318 N N . ALA A 1 185 ? 37.477 7.185 36.744 1.00 25.80 185 ALA A N 1
ATOM 1319 C CA . ALA A 1 185 ? 38.319 7.812 35.720 1.00 25.80 185 ALA A CA 1
ATOM 1320 C C . ALA A 1 185 ? 37.566 8.791 34.788 1.00 25.80 185 ALA A C 1
ATOM 1322 O O . ALA A 1 185 ? 36.736 8.373 33.991 1.00 25.80 185 ALA A O 1
ATOM 1323 N N . VAL A 1 186 ? 38.004 10.063 34.777 1.00 24.20 186 VAL A N 1
ATOM 1324 C CA . VAL A 1 186 ? 37.703 11.120 33.773 1.00 24.20 186 VAL A CA 1
ATOM 1325 C C . VAL A 1 186 ? 36.204 11.502 33.669 1.00 24.20 186 VAL A C 1
ATOM 1327 O O . VAL A 1 186 ? 35.412 10.814 33.047 1.00 24.20 186 VAL A O 1
ATOM 1330 N N . LEU A 1 187 ? 35.745 12.637 34.212 1.00 24.17 187 LEU A N 1
ATOM 1331 C CA . LEU A 1 187 ? 36.037 13.981 33.684 1.00 24.17 187 LEU A CA 1
ATOM 1332 C C . LEU A 1 187 ? 35.866 15.101 34.730 1.00 24.17 187 LEU A C 1
ATOM 1334 O O . LEU A 1 187 ? 34.818 15.232 35.355 1.00 24.17 187 LEU A O 1
ATOM 1338 N N . SER A 1 188 ? 36.867 15.981 34.830 1.00 24.41 188 SER A N 1
ATOM 1339 C CA . SER A 1 188 ? 36.789 17.360 35.356 1.00 24.41 188 SER A CA 1
ATOM 1340 C C . SER A 1 188 ? 38.147 18.063 35.153 1.00 24.41 188 SER A C 1
ATOM 1342 O O . SER A 1 188 ? 39.156 17.355 35.087 1.00 24.41 188 SER A O 1
ATOM 1344 N N . PRO A 1 189 ? 38.247 19.412 35.128 1.00 35.66 189 PRO A N 1
ATOM 1345 C CA . PRO A 1 189 ? 37.183 20.427 35.090 1.00 35.66 189 PRO A CA 1
ATOM 1346 C C . PRO A 1 189 ? 37.313 21.428 33.911 1.00 35.66 189 PRO A C 1
ATOM 1348 O O . PRO A 1 189 ? 38.414 21.688 33.428 1.00 35.66 189 PRO A O 1
ATOM 1351 N N . ILE A 1 190 ? 36.211 22.091 33.536 1.00 25.78 190 ILE A N 1
ATOM 1352 C CA . ILE A 1 190 ? 36.215 23.443 32.936 1.00 25.78 190 ILE A CA 1
ATOM 1353 C C . ILE A 1 190 ? 35.121 24.276 33.636 1.00 25.78 190 ILE A C 1
ATOM 1355 O O . ILE A 1 190 ? 34.124 23.729 34.100 1.00 25.78 190 ILE A O 1
ATOM 1359 N N . GLU A 1 191 ? 35.369 25.578 33.789 1.00 26.12 191 GLU A N 1
ATOM 1360 C CA . GLU A 1 191 ? 34.590 26.536 34.593 1.00 26.12 191 GLU A CA 1
ATOM 1361 C C . GLU A 1 191 ? 33.276 27.026 33.925 1.00 26.12 191 GLU A C 1
ATOM 1363 O O . GLU A 1 191 ? 33.073 26.793 32.731 1.00 26.12 191 GLU A O 1
ATOM 1368 N N . PRO A 1 192 ? 32.344 27.647 34.687 1.00 29.42 192 PRO A N 1
ATOM 1369 C CA . PRO A 1 192 ? 30.917 27.635 34.353 1.00 29.42 192 PRO A CA 1
ATOM 1370 C C . PRO A 1 192 ? 30.432 28.778 33.449 1.00 29.42 192 PRO A C 1
ATOM 1372 O O . PRO A 1 192 ? 31.005 29.867 33.406 1.00 29.42 192 PRO A O 1
ATOM 1375 N N . VAL A 1 193 ? 29.270 28.545 32.830 1.00 26.45 193 VAL A N 1
ATOM 1376 C CA . VAL A 1 193 ? 28.368 29.571 32.285 1.00 26.45 193 VAL A CA 1
ATOM 1377 C C . VAL A 1 193 ? 26.984 29.371 32.918 1.00 26.45 193 VAL A C 1
ATOM 1379 O O . VAL A 1 193 ? 26.591 28.242 33.196 1.00 26.45 193 VAL A O 1
ATOM 1382 N N . ASP A 1 194 ? 26.302 30.478 33.201 1.00 31.84 194 ASP A N 1
ATOM 1383 C CA . ASP A 1 194 ? 25.094 30.601 34.031 1.00 31.84 194 ASP A CA 1
ATOM 1384 C C . ASP A 1 194 ? 23.804 30.117 33.324 1.00 31.84 194 ASP A C 1
ATOM 1386 O O . ASP A 1 194 ? 23.465 30.668 32.273 1.00 31.84 194 ASP A O 1
ATOM 1390 N N . PRO A 1 195 ? 23.063 29.134 33.883 1.00 28.72 195 PRO A N 1
ATOM 1391 C CA . PRO A 1 195 ? 21.734 28.740 33.433 1.00 28.72 195 PRO A CA 1
ATOM 1392 C C . PRO A 1 195 ? 20.665 29.124 34.473 1.00 28.72 195 PRO A C 1
ATOM 1394 O O . PRO A 1 195 ? 20.135 28.280 35.198 1.00 28.72 195 PRO A O 1
ATOM 1397 N N . SER A 1 196 ? 20.310 30.407 34.536 1.00 31.69 196 SER A N 1
ATOM 1398 C CA . SER A 1 196 ? 19.166 30.895 35.317 1.00 31.69 196 SER A CA 1
ATOM 1399 C C . SER A 1 196 ? 17.823 30.670 34.601 1.00 31.69 196 SER A C 1
ATOM 1401 O O . SER A 1 196 ? 17.018 31.589 34.479 1.00 31.69 196 SER A O 1
ATOM 1403 N N . GLU A 1 197 ? 17.549 29.439 34.151 1.00 29.03 197 GLU A N 1
ATOM 1404 C CA . GLU A 1 197 ? 16.243 29.067 33.587 1.00 29.03 197 GLU A CA 1
ATOM 1405 C C . GLU A 1 197 ? 15.923 27.562 33.733 1.00 29.03 197 GLU A C 1
ATOM 1407 O O . GLU A 1 197 ? 16.779 26.705 33.538 1.00 29.03 197 GLU A O 1
ATOM 1412 N N . ALA A 1 198 ? 14.664 27.267 34.081 1.00 33.81 198 ALA A N 1
ATOM 1413 C CA . ALA A 1 198 ? 13.989 25.963 33.986 1.00 33.81 198 ALA A CA 1
ATOM 1414 C C . ALA A 1 198 ? 14.708 24.701 34.533 1.00 33.81 198 ALA A C 1
ATOM 1416 O O . ALA A 1 198 ? 14.994 23.761 33.794 1.00 33.81 198 ALA A O 1
ATOM 1417 N N . ALA A 1 199 ? 14.832 24.598 35.862 1.00 25.28 199 ALA A N 1
ATOM 1418 C CA . ALA A 1 199 ? 14.886 23.304 36.552 1.00 25.28 199 ALA A CA 1
ATOM 1419 C C . ALA A 1 199 ? 13.719 23.203 37.551 1.00 25.28 199 ALA A C 1
ATOM 1421 O O . ALA A 1 199 ? 13.707 23.902 38.564 1.00 25.28 199 ALA A O 1
ATOM 1422 N N . ILE A 1 200 ? 12.731 22.349 37.260 1.00 28.09 200 ILE A N 1
ATOM 1423 C CA . ILE A 1 200 ? 11.650 21.992 38.192 1.00 28.09 200 ILE A CA 1
ATOM 1424 C C . ILE A 1 200 ? 12.021 20.655 38.837 1.00 28.09 200 ILE A C 1
ATOM 1426 O O . ILE A 1 200 ? 12.370 19.703 38.143 1.00 28.09 200 ILE A O 1
ATOM 1430 N N . SER A 1 201 ? 11.986 20.591 40.167 1.00 26.30 201 SER A N 1
ATOM 1431 C CA . SER A 1 201 ? 12.344 19.393 40.929 1.00 26.30 201 SER A CA 1
ATOM 1432 C C . SER A 1 201 ? 11.254 18.325 40.866 1.00 26.30 201 SER A C 1
ATOM 1434 O O . SER A 1 201 ? 10.087 18.618 41.129 1.00 26.30 201 SER A O 1
ATOM 1436 N N . VAL A 1 202 ? 11.654 17.074 40.628 1.00 30.61 202 VAL A N 1
ATOM 1437 C CA . VAL A 1 202 ? 10.804 15.893 40.837 1.00 30.61 202 VAL A CA 1
ATOM 1438 C C . VAL A 1 202 ? 10.698 15.625 42.340 1.00 30.61 202 VAL A C 1
ATOM 1440 O O . VAL A 1 202 ? 11.427 14.807 42.885 1.00 30.61 202 VAL A O 1
ATOM 1443 N N . ASP A 1 203 ? 9.832 16.385 43.010 1.00 30.23 203 ASP A N 1
ATOM 1444 C CA . ASP A 1 203 ? 9.338 16.089 44.360 1.00 30.23 203 ASP A CA 1
ATOM 1445 C C . ASP A 1 203 ? 8.076 16.937 44.618 1.00 30.23 203 ASP A C 1
ATOM 1447 O O . ASP A 1 203 ? 8.130 18.055 45.138 1.00 30.23 203 ASP A O 1
ATOM 1451 N N . ALA A 1 204 ? 6.924 16.448 44.150 1.00 26.09 204 ALA A N 1
ATOM 1452 C CA . ALA A 1 204 ? 5.646 17.155 44.226 1.00 26.09 204 ALA A CA 1
ATOM 1453 C C . ALA A 1 204 ? 4.539 16.242 44.771 1.00 26.09 204 ALA A C 1
ATOM 1455 O O . ALA A 1 204 ? 4.200 15.216 44.182 1.00 26.09 204 ALA A O 1
ATOM 1456 N N . ALA A 1 205 ? 3.947 16.655 45.894 1.00 26.55 205 ALA A N 1
ATOM 1457 C CA . ALA A 1 205 ? 2.676 16.123 46.381 1.00 26.55 205 ALA A CA 1
ATOM 1458 C C . ALA A 1 205 ? 1.551 16.373 45.345 1.00 26.55 205 ALA A C 1
ATOM 1460 O O . ALA A 1 205 ? 1.686 17.295 44.536 1.00 26.55 205 ALA A O 1
ATOM 1461 N N . PRO A 1 206 ? 0.442 15.601 45.357 1.00 30.50 206 PRO A N 1
ATOM 1462 C CA . PRO A 1 206 ? -0.655 15.781 44.405 1.00 30.50 206 PRO A CA 1
ATOM 1463 C C . PRO A 1 206 ? -1.138 17.235 44.369 1.00 30.50 206 PRO A C 1
ATOM 1465 O O . PRO A 1 206 ? -1.533 17.801 45.391 1.00 30.50 206 PRO A O 1
ATOM 1468 N N . VAL A 1 207 ? -1.085 17.836 43.179 1.00 32.78 207 VAL A N 1
ATOM 1469 C CA . VAL A 1 207 ? -1.433 19.242 42.961 1.00 32.78 207 VAL A CA 1
ATOM 1470 C C . VAL A 1 207 ? -2.946 19.404 43.066 1.00 32.78 207 VAL A C 1
ATOM 1472 O O . VAL A 1 207 ? -3.693 19.062 42.153 1.00 32.78 207 VAL A O 1
ATOM 1475 N N . THR A 1 208 ? -3.404 19.954 44.187 1.00 35.28 208 THR A N 1
ATOM 1476 C CA . THR A 1 208 ? -4.756 20.510 44.304 1.00 35.28 208 THR A CA 1
ATOM 1477 C C . THR A 1 208 ? -4.884 21.697 43.350 1.00 35.28 208 THR A C 1
ATOM 1479 O O . THR A 1 208 ? -4.064 22.613 43.447 1.00 35.28 208 THR A O 1
ATOM 1482 N N . LEU A 1 209 ? -5.894 21.695 42.468 1.00 38.34 209 LEU A N 1
ATOM 1483 C CA . LEU A 1 209 ? -6.105 22.757 41.472 1.00 38.34 209 LEU A CA 1
ATOM 1484 C C . LEU A 1 209 ? -6.044 24.160 42.097 1.00 38.34 209 LEU A C 1
ATOM 1486 O O . LEU A 1 209 ? -6.653 24.426 43.137 1.00 38.34 209 LEU A O 1
ATOM 1490 N N . GLY A 1 210 ? -5.354 25.079 41.427 1.00 41.38 210 GLY A N 1
ATOM 1491 C CA . GLY A 1 210 ? -5.350 26.484 41.798 1.00 41.38 210 GLY A CA 1
ATOM 1492 C C . GLY A 1 210 ? -6.684 27.152 41.461 1.00 41.38 210 GLY A C 1
ATOM 1493 O O . GLY A 1 210 ? -7.268 26.919 40.404 1.00 41.38 210 GLY A O 1
ATOM 1494 N N . GLN A 1 211 ? -7.143 28.072 42.314 1.00 37.38 211 GLN A N 1
ATOM 1495 C CA . GLN A 1 211 ? -8.383 28.826 42.074 1.00 37.38 211 GLN A CA 1
ATOM 1496 C C . GLN A 1 211 ? -8.379 29.579 40.722 1.00 37.38 211 GLN A C 1
ATOM 1498 O O . GLN A 1 211 ? -9.422 29.726 40.094 1.00 37.38 211 GLN A O 1
ATOM 1503 N N . ALA A 1 212 ? -7.207 29.989 40.224 1.00 40.09 212 ALA A N 1
ATOM 1504 C CA . ALA A 1 212 ? -7.060 30.611 38.905 1.00 40.09 212 ALA A CA 1
ATOM 1505 C C . ALA A 1 212 ? -7.270 29.633 37.726 1.00 40.09 212 ALA A C 1
ATOM 1507 O O . ALA A 1 212 ? -7.672 30.051 36.643 1.00 40.09 212 ALA A O 1
ATOM 1508 N N . GLU A 1 213 ? -7.014 28.337 37.918 1.00 47.72 213 GLU A N 1
ATOM 1509 C CA . GLU A 1 213 ? -7.240 27.295 36.906 1.00 47.72 213 GLU A CA 1
ATOM 1510 C C . GLU A 1 213 ? -8.731 26.937 36.840 1.00 47.72 213 GLU A C 1
ATOM 1512 O O . GLU A 1 213 ? -9.281 26.794 35.749 1.00 47.72 213 GLU A O 1
ATOM 1517 N N . LEU A 1 214 ? -9.401 26.921 37.999 1.00 42.72 214 LEU A N 1
ATOM 1518 C CA . LEU A 1 214 ? -10.859 26.842 38.122 1.00 42.72 214 LEU A CA 1
ATOM 1519 C C . LEU A 1 214 ? -11.551 28.045 37.445 1.00 42.72 214 LEU A C 1
ATOM 1521 O O . LEU A 1 214 ? -12.462 27.868 36.639 1.00 42.72 214 LEU A O 1
ATOM 1525 N N . GLU A 1 215 ? -11.075 29.271 37.691 1.00 44.53 215 GLU A N 1
ATOM 1526 C CA . GLU A 1 215 ? -11.573 30.484 37.017 1.00 44.53 215 GLU A CA 1
ATOM 1527 C C . GLU A 1 215 ? -11.333 30.451 35.492 1.00 44.53 215 GLU A C 1
ATOM 1529 O O . GLU A 1 215 ? -12.184 30.902 34.722 1.00 44.53 215 GLU A O 1
ATOM 1534 N N . ALA A 1 216 ? -10.225 29.862 35.025 1.00 49.53 216 ALA A N 1
ATOM 1535 C CA . ALA A 1 216 ? -9.955 29.668 33.598 1.00 49.53 216 ALA A CA 1
ATOM 1536 C C . ALA A 1 216 ? -10.826 28.573 32.947 1.00 49.53 216 ALA A C 1
ATOM 1538 O O . ALA A 1 216 ? -11.094 28.644 31.746 1.00 49.53 216 ALA A O 1
ATOM 1539 N N . LEU A 1 217 ? -11.276 27.576 33.716 1.00 43.81 217 LEU A N 1
ATOM 1540 C CA . LEU A 1 217 ? -12.219 26.543 33.276 1.00 43.81 217 LEU A CA 1
ATOM 1541 C C . LEU A 1 217 ? -13.614 27.159 33.072 1.00 43.81 217 LEU A C 1
ATOM 1543 O O . LEU A 1 217 ? -14.190 27.039 31.991 1.00 43.81 217 LEU A O 1
ATOM 1547 N N . LEU A 1 218 ? -14.082 27.947 34.046 1.00 45.12 218 LEU A N 1
ATOM 1548 C CA . LEU A 1 218 ? -15.336 28.712 33.976 1.00 45.12 218 LEU A CA 1
ATOM 1549 C C . LEU A 1 218 ? -15.361 29.753 32.837 1.00 45.12 218 LEU A C 1
ATOM 1551 O O . LEU A 1 218 ? -16.426 30.078 32.315 1.00 45.12 218 LEU A O 1
ATOM 1555 N N . ALA A 1 219 ? -14.202 30.279 32.428 1.00 45.28 219 ALA A N 1
ATOM 1556 C CA . ALA A 1 219 ? -14.094 31.261 31.346 1.00 45.28 219 ALA A CA 1
ATOM 1557 C C . ALA A 1 219 ? -14.117 30.655 29.925 1.00 45.28 219 ALA A C 1
ATOM 1559 O O . ALA A 1 219 ? -14.326 31.390 28.958 1.00 45.28 219 ALA A O 1
ATOM 1560 N N . ALA A 1 220 ? -13.903 29.342 29.772 1.00 43.62 220 ALA A N 1
ATOM 1561 C CA . ALA A 1 220 ? -13.782 28.686 28.463 1.00 43.62 220 ALA A CA 1
ATOM 1562 C C . ALA A 1 220 ? -15.130 28.427 27.754 1.00 43.62 220 ALA A C 1
ATOM 1564 O O . ALA A 1 220 ? -15.154 28.136 26.557 1.00 43.62 220 ALA A O 1
ATOM 1565 N N . HIS A 1 221 ? -16.251 28.558 28.469 1.00 44.72 221 HIS A N 1
ATOM 1566 C CA . HIS A 1 221 ? -17.609 28.384 27.945 1.00 44.72 221 HIS A CA 1
ATOM 1567 C C . HIS A 1 221 ? -18.478 29.625 28.243 1.00 44.72 221 HIS A C 1
ATOM 1569 O O . HIS A 1 221 ? -19.259 29.631 29.198 1.00 44.72 221 HIS A O 1
ATOM 1575 N N . PRO A 1 222 ? -18.352 30.713 27.458 1.00 33.22 222 PRO A N 1
ATOM 1576 C CA . PRO A 1 222 ? -19.148 31.920 27.660 1.00 33.22 222 PRO A CA 1
ATOM 1577 C C . PRO A 1 222 ? -20.622 31.682 27.292 1.00 33.22 222 PRO A C 1
ATOM 1579 O O . PRO A 1 222 ? -20.986 31.683 26.119 1.00 33.22 222 PRO A O 1
ATOM 1582 N N . MET A 1 223 ? -21.485 31.510 28.298 1.00 30.06 223 MET A N 1
ATOM 1583 C CA . MET A 1 223 ? -22.930 31.361 28.084 1.00 30.06 223 MET A CA 1
ATOM 1584 C C . MET A 1 223 ? -23.561 32.625 27.479 1.00 30.06 223 MET A C 1
ATOM 1586 O O . MET A 1 223 ? -23.444 33.715 28.051 1.00 30.06 223 MET A O 1
ATOM 1590 N N . GLU A 1 224 ? -24.332 32.471 26.398 1.00 31.36 224 GLU A N 1
ATOM 1591 C CA . GLU A 1 224 ? -25.258 33.513 25.943 1.00 31.36 224 GLU A CA 1
ATOM 1592 C C . GLU A 1 224 ? -26.382 33.696 26.971 1.00 31.36 224 GLU A C 1
ATOM 1594 O O . GLU A 1 224 ? -27.333 32.919 27.062 1.00 31.36 224 GLU A O 1
ATOM 1599 N N . ARG A 1 225 ? -26.280 34.756 27.778 1.00 30.05 225 ARG A N 1
ATOM 1600 C CA . ARG A 1 225 ? -27.360 35.162 28.679 1.00 30.05 225 ARG A CA 1
ATOM 1601 C C . ARG A 1 225 ? -28.475 35.829 27.880 1.00 30.05 225 ARG A C 1
ATOM 1603 O O . ARG A 1 225 ? -28.321 36.973 27.460 1.00 30.05 225 ARG A O 1
ATOM 1610 N N . ALA A 1 226 ? -29.619 35.158 27.765 1.00 29.48 226 ALA A N 1
ATOM 1611 C CA . ALA A 1 226 ? -30.865 35.813 27.381 1.00 29.48 226 ALA A CA 1
ATOM 1612 C C . ALA A 1 226 ? -31.149 37.006 28.320 1.00 29.48 226 ALA A C 1
ATOM 1614 O O . ALA A 1 226 ? -31.013 36.893 29.543 1.00 29.48 226 ALA A O 1
ATOM 1615 N N . GLU A 1 227 ? -31.512 38.162 27.757 1.00 28.73 227 GLU A N 1
ATOM 1616 C CA . GLU A 1 227 ? -31.716 39.383 28.544 1.00 28.73 227 GLU A CA 1
ATOM 1617 C C . GLU A 1 227 ? -32.939 39.278 29.482 1.00 28.73 227 GLU A C 1
ATOM 1619 O O . GLU A 1 227 ? -33.964 38.694 29.117 1.00 28.73 227 GLU A O 1
ATOM 1624 N N . PRO A 1 228 ? -32.878 39.867 30.693 1.00 30.55 228 PRO A N 1
ATOM 1625 C CA . PRO A 1 228 ? -33.975 39.798 31.649 1.00 30.55 228 PRO A CA 1
ATOM 1626 C C . PRO A 1 228 ? -35.167 40.656 31.201 1.00 30.55 228 PRO A C 1
ATOM 1628 O O . PRO A 1 228 ? -35.113 41.888 31.218 1.00 30.55 228 PRO A O 1
ATOM 1631 N N . VAL A 1 229 ? -36.285 40.002 30.874 1.00 30.06 229 VAL A N 1
ATOM 1632 C CA . VAL A 1 229 ? -37.573 40.674 30.647 1.00 30.06 229 VAL A CA 1
ATOM 1633 C C . VAL A 1 229 ? -37.975 41.453 31.906 1.00 30.06 229 VAL A C 1
ATOM 1635 O O . VAL A 1 229 ? -37.937 40.933 33.021 1.00 30.06 229 VAL A O 1
ATOM 1638 N N . ALA A 1 230 ? -38.344 42.724 31.729 1.00 28.53 230 ALA A N 1
ATOM 1639 C CA . ALA A 1 230 ? -38.581 43.647 32.836 1.00 28.53 230 ALA A CA 1
ATOM 1640 C C . ALA A 1 230 ? -39.757 43.212 33.745 1.00 28.53 230 ALA A C 1
ATOM 1642 O O . ALA A 1 230 ? -40.778 42.733 33.245 1.00 28.53 230 ALA A O 1
ATOM 1643 N N . PRO A 1 231 ? -39.663 43.420 35.074 1.00 30.98 231 PRO A N 1
ATOM 1644 C CA . PRO A 1 231 ? -40.680 42.964 36.016 1.00 30.98 231 PRO A CA 1
ATOM 1645 C C . PRO A 1 231 ? -41.990 43.750 35.879 1.00 30.98 231 PRO A C 1
ATOM 1647 O O . PRO A 1 231 ? -42.010 44.982 35.952 1.00 30.98 231 PRO A O 1
ATOM 1650 N N . LEU A 1 232 ? -43.106 43.028 35.757 1.00 26.78 232 LEU A N 1
ATOM 1651 C CA . LEU A 1 232 ? -44.445 43.603 35.890 1.00 26.78 232 LEU A CA 1
ATOM 1652 C C . LEU A 1 232 ? -44.722 44.002 37.357 1.00 26.78 232 LEU A C 1
ATOM 1654 O O . LEU A 1 232 ? -44.249 43.334 38.281 1.00 26.78 232 LEU A O 1
ATOM 1658 N N . PRO A 1 233 ? -45.467 45.097 37.603 1.00 28.17 233 PRO A N 1
ATOM 1659 C CA . PRO A 1 233 ? -45.644 45.644 38.945 1.00 28.17 233 PRO A CA 1
ATOM 1660 C C . PRO A 1 233 ? -46.576 44.792 39.817 1.00 28.17 233 PRO A C 1
ATOM 1662 O O . PRO A 1 233 ? -47.591 44.272 39.359 1.00 28.17 233 PRO A O 1
ATOM 1665 N N . ILE A 1 234 ? -46.257 44.723 41.112 1.00 36.09 234 ILE A N 1
ATOM 1666 C CA . ILE A 1 234 ? -47.032 43.990 42.121 1.00 36.09 234 ILE A CA 1
ATOM 1667 C C . ILE A 1 234 ? -48.432 44.608 42.274 1.00 36.09 234 ILE A C 1
ATOM 1669 O O . ILE A 1 234 ? -48.572 45.735 42.753 1.00 36.09 234 ILE A O 1
ATOM 1673 N N . ALA A 1 235 ? -49.468 43.838 41.938 1.00 26.91 235 ALA A N 1
ATOM 1674 C CA . ALA A 1 235 ? -50.849 44.112 42.328 1.00 26.91 235 ALA A CA 1
ATOM 1675 C C . ALA A 1 235 ? -51.164 43.468 43.692 1.00 26.91 235 ALA A C 1
ATOM 1677 O O . ALA A 1 235 ? -50.638 42.412 44.043 1.00 26.91 235 ALA A O 1
ATOM 1678 N N . THR A 1 236 ? -52.015 44.110 44.491 1.00 28.05 236 THR A N 1
ATOM 1679 C CA . THR A 1 236 ? -52.304 43.679 45.866 1.00 28.05 236 THR A CA 1
ATOM 1680 C C . THR A 1 236 ? -53.402 42.620 45.949 1.00 28.05 236 THR A C 1
ATOM 1682 O O . THR A 1 236 ? -54.540 42.897 45.585 1.00 28.05 236 THR A O 1
ATOM 1685 N N . ARG A 1 237 ? -53.058 41.473 46.548 1.00 35.72 237 ARG A N 1
ATOM 1686 C CA . ARG A 1 237 ? -53.877 40.609 47.426 1.00 35.72 237 ARG A CA 1
ATOM 1687 C C . ARG A 1 237 ? -55.401 40.860 47.440 1.00 35.72 237 ARG A C 1
ATOM 1689 O O . ARG A 1 237 ? -55.850 41.814 48.074 1.00 35.72 237 ARG A O 1
ATOM 1696 N N . THR A 1 238 ? -56.182 39.912 46.924 1.00 27.30 238 THR A N 1
ATOM 1697 C CA . THR A 1 238 ? -57.431 39.420 47.553 1.00 27.30 238 THR A CA 1
ATOM 1698 C C . THR A 1 238 ? -57.821 38.058 46.964 1.00 27.30 238 THR A C 1
ATOM 1700 O O . THR A 1 238 ? -57.733 37.878 45.760 1.00 27.30 238 THR A O 1
ATOM 1703 N N . ASP A 1 239 ? -58.179 37.149 47.871 1.00 30.75 239 ASP A N 1
ATOM 1704 C CA . ASP A 1 239 ? -59.187 36.076 47.825 1.00 30.75 239 ASP A CA 1
ATOM 1705 C C . ASP A 1 239 ? -59.236 35.019 46.687 1.00 30.75 239 ASP A C 1
ATOM 1707 O O . ASP A 1 239 ? -59.252 35.322 45.505 1.00 30.75 239 ASP A O 1
ATOM 1711 N N . GLU A 1 240 ? -59.313 33.758 47.142 1.00 44.06 240 GLU A N 1
ATOM 1712 C CA . GLU A 1 240 ? -59.938 32.546 46.561 1.00 44.06 240 GLU A CA 1
ATOM 1713 C C . GLU A 1 240 ? -59.952 32.325 45.028 1.00 44.06 240 GLU A C 1
ATOM 1715 O O . GLU A 1 240 ? -60.841 32.798 44.329 1.00 44.06 240 GLU A O 1
ATOM 1720 N N . ASP A 1 241 ? -59.076 31.421 44.562 1.00 32.06 241 ASP A N 1
ATOM 1721 C CA . ASP A 1 241 ? -59.258 30.602 43.348 1.00 32.06 241 ASP A CA 1
ATOM 1722 C C . ASP A 1 241 ? -58.969 29.120 43.686 1.00 32.06 241 ASP A C 1
ATOM 1724 O O . ASP A 1 241 ? -58.098 28.818 44.510 1.00 32.06 241 ASP A O 1
ATOM 1728 N N . ASP A 1 242 ? -59.718 28.194 43.079 1.00 41.09 242 ASP A N 1
ATOM 1729 C CA . ASP A 1 242 ? -59.783 26.771 43.460 1.00 41.09 242 ASP A CA 1
ATOM 1730 C C . ASP A 1 242 ? -58.537 25.963 43.003 1.00 41.09 242 ASP A C 1
ATOM 1732 O O . ASP A 1 242 ? -58.132 26.067 41.838 1.00 41.09 242 ASP A O 1
ATOM 1736 N N . PRO A 1 243 ? -57.921 25.114 43.861 1.00 40.97 243 PRO A N 1
ATOM 1737 C CA . PRO A 1 243 ? -56.793 24.262 43.466 1.00 40.97 243 PRO A CA 1
ATOM 1738 C C . PRO A 1 243 ? -57.078 23.321 42.279 1.00 40.97 243 PRO A C 1
ATOM 1740 O O . PRO A 1 243 ? -56.135 22.942 41.580 1.00 40.97 243 PRO A O 1
ATOM 1743 N N . VAL A 1 244 ? -58.339 22.965 42.006 1.00 42.59 244 VAL A N 1
ATOM 1744 C CA . VAL A 1 244 ? -58.721 22.079 40.892 1.00 42.59 244 VAL A CA 1
ATOM 1745 C C . VAL A 1 244 ? -58.458 22.720 39.520 1.00 42.59 244 VAL A C 1
ATOM 1747 O O . VAL A 1 244 ? -57.986 22.031 38.614 1.00 42.59 244 VAL A O 1
ATOM 1750 N N . GLU A 1 245 ? -58.673 24.032 39.346 1.00 41.53 245 GLU A N 1
ATOM 1751 C CA . GLU A 1 245 ? -58.388 24.701 38.059 1.00 41.53 245 GLU A CA 1
ATOM 1752 C C . GLU A 1 245 ? -56.885 24.909 37.801 1.00 41.53 245 GLU A C 1
ATOM 1754 O O . GLU A 1 245 ? -56.473 25.087 36.652 1.00 41.53 245 GLU A O 1
ATOM 1759 N N . ARG A 1 246 ? -56.045 24.844 38.844 1.00 39.97 246 ARG A N 1
ATOM 1760 C CA . ARG A 1 246 ? -54.585 24.942 38.701 1.00 39.97 246 ARG A CA 1
ATOM 1761 C C . ARG A 1 246 ? -54.009 23.672 38.072 1.00 39.97 246 ARG A C 1
ATOM 1763 O O . ARG A 1 246 ? -53.358 23.745 37.030 1.00 39.97 246 ARG A O 1
ATOM 1770 N N . ALA A 1 247 ? -54.365 22.514 38.633 1.00 39.03 247 ALA A N 1
ATOM 1771 C CA . ALA A 1 247 ? -53.975 21.205 38.108 1.00 39.03 247 ALA A CA 1
ATOM 1772 C C . ALA A 1 247 ? -54.455 20.987 36.658 1.00 39.03 247 ALA A C 1
ATOM 1774 O O . ALA A 1 247 ? -53.743 20.399 35.846 1.00 39.03 247 ALA A O 1
ATOM 1775 N N . ALA A 1 248 ? -55.632 21.517 36.303 1.00 38.03 248 ALA A N 1
ATOM 1776 C CA . ALA A 1 248 ? -56.184 21.426 34.951 1.00 38.03 248 ALA A CA 1
ATOM 1777 C C . ALA A 1 248 ? -55.391 22.208 33.880 1.00 38.03 248 ALA A C 1
ATOM 1779 O O . ALA A 1 248 ? -55.525 21.900 32.697 1.00 38.03 248 ALA A O 1
ATOM 1780 N N . ARG A 1 249 ? -54.572 23.205 34.258 1.00 36.34 249 ARG A N 1
ATOM 1781 C CA . ARG A 1 249 ? -53.700 23.935 33.315 1.00 36.34 249 ARG A CA 1
ATOM 1782 C C . ARG A 1 249 ? -52.320 23.302 33.182 1.00 36.34 249 ARG A C 1
ATOM 1784 O O . ARG A 1 249 ? -51.823 23.186 32.068 1.00 36.34 249 ARG A O 1
ATOM 1791 N N . GLU A 1 250 ? -51.729 22.857 34.286 1.00 38.56 250 GLU A N 1
ATOM 1792 C CA . GLU A 1 250 ? -50.404 22.220 34.279 1.00 38.56 250 GLU A CA 1
ATOM 1793 C C . GLU A 1 250 ? -50.449 20.865 33.544 1.00 38.56 250 GLU A C 1
ATOM 1795 O O . GLU A 1 250 ? -49.605 20.594 32.690 1.00 38.56 250 GLU A O 1
ATOM 1800 N N . ASN A 1 251 ? -51.517 20.079 33.727 1.00 35.00 251 ASN A N 1
ATOM 1801 C CA . ASN A 1 251 ? -51.704 18.802 33.024 1.00 35.00 251 ASN A CA 1
ATOM 1802 C C . ASN A 1 251 ? -52.098 18.948 31.531 1.00 35.00 251 ASN A C 1
ATOM 1804 O O . ASN A 1 251 ? -52.251 17.953 30.829 1.00 35.00 251 ASN A O 1
ATOM 1808 N N . ALA A 1 252 ? -52.266 20.179 31.027 1.00 35.25 252 ALA A N 1
ATOM 1809 C CA . ALA A 1 252 ? -52.580 20.467 29.622 1.00 35.25 252 ALA A CA 1
ATOM 1810 C C . ALA A 1 252 ? -51.347 20.854 28.778 1.00 35.25 252 ALA A C 1
ATOM 1812 O O . ALA A 1 252 ? -51.475 21.028 27.567 1.00 35.25 252 ALA A O 1
ATOM 1813 N N . GLN A 1 253 ? -50.163 20.989 29.392 1.00 35.50 253 GLN A N 1
ATOM 1814 C CA . GLN A 1 253 ? -48.896 21.250 28.686 1.00 35.50 253 GLN A CA 1
ATOM 1815 C C . GLN A 1 253 ? -47.900 20.078 28.747 1.00 35.50 253 GLN A C 1
ATOM 1817 O O . GLN A 1 253 ? -46.852 20.154 28.114 1.00 35.50 253 GLN A O 1
ATOM 1822 N N . ALA A 1 254 ? -48.235 18.985 29.445 1.00 34.72 254 ALA A N 1
ATOM 1823 C CA . ALA A 1 254 ? -47.410 17.773 29.517 1.00 34.72 254 ALA A CA 1
ATOM 1824 C C . ALA A 1 254 ? -47.670 16.766 28.371 1.00 34.72 254 ALA A C 1
ATOM 1826 O O . ALA A 1 254 ? -46.757 16.057 27.960 1.00 34.72 254 ALA A O 1
ATOM 1827 N N . ASN A 1 255 ? -48.886 16.724 27.807 1.00 35.59 255 ASN A N 1
ATOM 1828 C CA . ASN A 1 255 ? -49.274 15.738 26.787 1.00 35.59 255 ASN A CA 1
ATOM 1829 C C . ASN A 1 255 ? -49.198 16.287 25.349 1.00 35.59 255 ASN A C 1
ATOM 1831 O O . ASN A 1 255 ? -50.223 16.515 24.707 1.00 35.59 255 ASN A O 1
ATOM 1835 N N . VAL A 1 256 ? -47.979 16.445 24.817 1.00 35.78 256 VAL A N 1
ATOM 1836 C CA . VAL A 1 256 ? -47.729 16.513 23.359 1.00 35.78 256 VAL A CA 1
ATOM 1837 C C . VAL A 1 256 ? -46.532 15.624 22.998 1.00 35.78 256 VAL A C 1
ATOM 1839 O O . VAL A 1 256 ? -45.478 16.085 22.568 1.00 35.78 256 VAL A O 1
ATOM 1842 N N . GLY A 1 257 ? -46.706 14.318 23.192 1.00 34.62 257 GLY A N 1
ATOM 1843 C CA . GLY A 1 257 ? -45.745 13.280 22.827 1.00 34.62 257 GLY A CA 1
ATOM 1844 C C . GLY A 1 257 ? -46.394 11.896 22.904 1.00 34.62 257 GLY A C 1
ATOM 1845 O O . GLY A 1 257 ? -47.236 11.662 23.761 1.00 34.62 257 GLY A O 1
ATOM 1846 N N . LEU A 1 258 ? -46.015 10.996 21.992 1.00 30.38 258 LEU A N 1
ATOM 1847 C CA . LEU A 1 258 ? -46.367 9.563 21.991 1.00 30.38 258 LEU A CA 1
ATOM 1848 C C . LEU A 1 258 ? -47.853 9.143 21.850 1.00 30.38 258 LEU A C 1
ATOM 1850 O O . LEU A 1 258 ? -48.169 7.977 22.059 1.00 30.38 258 LEU A O 1
ATOM 1854 N N . GLU A 1 259 ? -48.732 9.989 21.302 1.00 34.38 259 GLU A N 1
ATOM 1855 C CA . GLU A 1 259 ? -49.976 9.527 20.645 1.00 34.38 259 GLU A CA 1
ATOM 1856 C C . GLU A 1 259 ? -50.008 9.916 19.154 1.00 34.38 259 GLU A C 1
ATOM 1858 O O . GLU A 1 259 ? -50.623 10.919 18.799 1.00 34.38 259 GLU A O 1
ATOM 1863 N N . ASN A 1 260 ? -49.323 9.149 18.280 1.00 35.00 260 ASN A N 1
ATOM 1864 C CA . ASN A 1 260 ? -49.633 9.006 16.829 1.00 35.00 260 ASN A CA 1
ATOM 1865 C C . ASN A 1 260 ? -48.715 8.028 16.032 1.00 35.00 260 ASN A C 1
ATOM 1867 O O . ASN A 1 260 ? -48.462 8.235 14.847 1.00 35.00 260 ASN A O 1
ATOM 1871 N N . LEU A 1 261 ? -48.216 6.933 16.628 1.00 31.00 261 LEU A N 1
ATOM 1872 C CA . LEU A 1 261 ? -47.393 5.925 15.918 1.00 31.00 261 LEU A CA 1
ATOM 1873 C C . LEU A 1 261 ? -47.913 4.482 16.083 1.00 31.00 261 LEU A C 1
ATOM 1875 O O . LEU A 1 261 ? -47.180 3.572 16.454 1.00 31.00 261 LEU A O 1
ATOM 1879 N N . ALA A 1 262 ? -49.200 4.268 15.785 1.00 32.38 262 ALA A N 1
ATOM 1880 C CA . ALA A 1 262 ? -49.844 2.948 15.877 1.00 32.38 262 ALA A CA 1
ATOM 1881 C C . ALA A 1 262 ? -50.853 2.635 14.743 1.00 32.38 262 ALA A C 1
ATOM 1883 O O . ALA A 1 262 ? -51.768 1.837 14.938 1.00 32.38 262 ALA A O 1
ATOM 1884 N N . ALA A 1 263 ? -50.718 3.246 13.556 1.00 31.95 263 ALA A N 1
ATOM 1885 C CA . ALA A 1 263 ? -51.584 2.955 12.400 1.00 31.95 263 ALA A CA 1
ATOM 1886 C C . ALA A 1 263 ? -50.938 3.312 11.041 1.00 31.95 263 ALA A C 1
ATOM 1888 O O . ALA A 1 263 ? -51.265 4.336 10.447 1.00 31.95 263 ALA A O 1
ATOM 1889 N N . ALA A 1 264 ? -50.029 2.469 10.530 1.00 29.06 264 ALA A N 1
ATOM 1890 C CA . ALA A 1 264 ? -49.397 2.677 9.217 1.00 29.06 264 ALA A CA 1
ATOM 1891 C C . ALA A 1 264 ? -49.012 1.369 8.487 1.00 29.06 264 ALA A C 1
ATOM 1893 O O . ALA A 1 264 ? -47.877 1.199 8.047 1.00 29.06 264 ALA A O 1
ATOM 1894 N N . VAL A 1 265 ? -49.963 0.441 8.319 1.00 30.81 265 VAL A N 1
ATOM 1895 C CA . VAL A 1 265 ? -49.859 -0.566 7.243 1.00 30.81 265 VAL A CA 1
ATOM 1896 C C . VAL A 1 265 ? -50.312 0.109 5.940 1.00 30.81 265 VAL A C 1
ATOM 1898 O O . VAL A 1 265 ? -51.445 0.591 5.902 1.00 30.81 265 VAL A O 1
ATOM 1901 N N . PRO A 1 266 ? -49.485 0.174 4.881 1.00 32.03 266 PRO A N 1
ATOM 1902 C CA . PRO A 1 266 ? -49.886 0.802 3.626 1.00 32.03 266 PRO A CA 1
ATOM 1903 C C . PRO A 1 266 ? -50.819 -0.113 2.816 1.00 32.03 266 PRO A C 1
ATOM 1905 O O . PRO A 1 266 ? -50.378 -1.090 2.213 1.00 32.03 266 PRO A O 1
ATOM 1908 N N . ASP A 1 267 ? -52.110 0.228 2.768 1.00 30.03 267 ASP A N 1
ATOM 1909 C CA . ASP A 1 267 ? -53.053 -0.322 1.784 1.00 30.03 267 ASP A CA 1
ATOM 1910 C C . ASP A 1 267 ? -52.806 0.348 0.410 1.00 30.03 267 ASP A C 1
ATOM 1912 O O . ASP A 1 267 ? -52.917 1.574 0.304 1.00 30.03 267 ASP A O 1
ATOM 1916 N N . PRO A 1 268 ? -52.464 -0.402 -0.655 1.00 34.97 268 PRO A N 1
ATOM 1917 C CA . PRO A 1 268 ? -52.050 0.160 -1.940 1.00 34.97 268 PRO A CA 1
ATOM 1918 C C . PRO A 1 268 ? -53.228 0.539 -2.869 1.00 34.97 268 PRO A C 1
ATOM 1920 O O . PRO A 1 268 ? -53.157 0.286 -4.074 1.00 34.97 268 PRO A O 1
ATOM 1923 N N . THR A 1 269 ? -54.328 1.114 -2.352 1.00 37.56 269 THR A N 1
ATOM 1924 C CA . THR A 1 269 ? -55.571 1.332 -3.140 1.00 37.56 269 THR A CA 1
ATOM 1925 C C . THR A 1 269 ? -56.222 2.735 -3.103 1.00 37.56 269 THR A C 1
ATOM 1927 O O . THR A 1 269 ? -57.412 2.875 -3.387 1.00 37.56 269 THR A O 1
ATOM 1930 N N . ALA A 1 270 ? -55.454 3.812 -2.891 1.00 29.77 270 ALA A N 1
ATOM 1931 C CA . ALA A 1 270 ? -55.865 5.197 -3.204 1.00 29.77 270 ALA A CA 1
ATOM 1932 C C . ALA A 1 270 ? -54.642 6.052 -3.609 1.00 29.77 270 ALA A C 1
ATOM 1934 O O . ALA A 1 270 ? -53.535 5.767 -3.170 1.00 29.77 270 ALA A O 1
ATOM 1935 N N . GLY A 1 271 ? -54.727 7.112 -4.420 1.00 30.34 271 GLY A N 1
ATOM 1936 C CA . GLY A 1 271 ? -55.880 7.774 -5.045 1.00 30.34 271 GLY A CA 1
ATOM 1937 C C . GLY A 1 271 ? -55.597 9.284 -5.148 1.00 30.34 271 GLY A C 1
ATOM 1938 O O . GLY A 1 271 ? -55.600 9.967 -4.131 1.00 30.34 271 GLY A O 1
ATOM 1939 N N . GLU A 1 272 ? -55.290 9.794 -6.345 1.00 35.66 272 GLU A N 1
ATOM 1940 C CA . GLU A 1 272 ? -54.617 11.095 -6.551 1.00 35.66 272 GLU A CA 1
ATOM 1941 C C . GLU A 1 272 ? -55.348 12.328 -5.969 1.00 35.66 272 GLU A C 1
ATOM 1943 O O . GLU A 1 272 ? -56.462 12.645 -6.390 1.00 35.66 272 GLU A O 1
ATOM 1948 N N . GLN A 1 273 ? -54.660 13.112 -5.124 1.00 32.47 273 GLN A N 1
ATOM 1949 C CA . GLN A 1 273 ? -54.860 14.566 -4.978 1.00 32.47 273 GLN A CA 1
ATOM 1950 C C . GLN A 1 273 ? -53.502 15.279 -4.760 1.00 32.47 273 GLN A C 1
ATOM 1952 O O . GLN A 1 273 ? -52.614 14.696 -4.138 1.00 32.47 273 GLN A O 1
ATOM 1957 N N . PRO A 1 274 ? -53.297 16.503 -5.294 1.00 39.06 274 PRO A N 1
ATOM 1958 C CA . PRO A 1 274 ? -51.986 17.163 -5.323 1.00 39.06 274 PRO A CA 1
ATOM 1959 C C . PRO A 1 274 ? -51.670 17.997 -4.068 1.00 39.06 274 PRO A C 1
ATOM 1961 O O . PRO A 1 274 ? -52.570 18.513 -3.405 1.00 39.06 274 PRO A O 1
ATOM 1964 N N . LEU A 1 275 ? -50.374 18.200 -3.793 1.00 36.41 275 LEU A N 1
ATOM 1965 C CA . LEU A 1 275 ? -49.898 19.153 -2.780 1.00 36.41 275 LEU A CA 1
ATOM 1966 C C . LEU A 1 275 ? -50.205 20.612 -3.169 1.00 36.41 275 LEU A C 1
ATOM 1968 O O . LEU A 1 275 ? -50.306 20.956 -4.347 1.00 36.41 275 LEU A O 1
ATOM 1972 N N . ALA A 1 276 ? -50.318 21.476 -2.157 1.00 42.53 276 ALA A N 1
ATOM 1973 C CA . ALA A 1 276 ? -50.611 22.895 -2.330 1.00 42.53 276 ALA A CA 1
ATOM 1974 C C . ALA A 1 276 ? -49.450 23.670 -2.983 1.00 42.53 276 ALA A C 1
ATOM 1976 O O . ALA A 1 276 ? -48.285 23.511 -2.612 1.00 42.53 276 ALA A O 1
ATOM 1977 N N . GLN A 1 277 ? -49.806 24.562 -3.914 1.00 43.88 277 GLN A N 1
ATOM 1978 C CA . GLN A 1 277 ? -48.880 25.377 -4.708 1.00 43.88 277 GLN A CA 1
ATOM 1979 C C . GLN A 1 277 ? -47.908 26.197 -3.840 1.00 43.88 277 GLN A C 1
ATOM 1981 O O . GLN A 1 277 ? -46.726 26.282 -4.159 1.00 43.88 277 GLN A O 1
ATOM 1986 N N . ASP A 1 278 ? -48.381 26.723 -2.707 1.00 41.97 278 ASP A N 1
ATOM 1987 C CA . ASP A 1 278 ? -47.614 27.611 -1.822 1.00 41.97 278 ASP A CA 1
ATOM 1988 C C . ASP A 1 278 ? -46.340 26.951 -1.254 1.00 41.97 278 ASP A C 1
ATOM 1990 O O . ASP A 1 278 ? -45.338 27.627 -1.020 1.00 41.97 278 ASP A O 1
ATOM 1994 N N . LEU A 1 279 ? -46.342 25.622 -1.069 1.00 40.16 279 LEU A N 1
ATOM 1995 C CA . LEU A 1 279 ? -45.161 24.876 -0.615 1.00 40.16 279 LEU A CA 1
ATOM 1996 C C . LEU A 1 279 ? -44.116 24.735 -1.736 1.00 40.16 279 LEU A C 1
ATOM 1998 O O . LEU A 1 279 ? -42.914 24.789 -1.482 1.00 40.16 279 LEU A O 1
ATOM 2002 N N . ILE A 1 280 ? -44.576 24.596 -2.982 1.00 44.88 280 ILE A N 1
ATOM 2003 C CA . ILE A 1 280 ? -43.720 24.525 -4.173 1.00 44.88 280 ILE A CA 1
ATOM 2004 C C . ILE A 1 280 ? -43.086 25.898 -4.426 1.00 44.88 280 ILE A C 1
ATOM 2006 O O . ILE A 1 280 ? -41.875 25.986 -4.619 1.00 44.88 280 ILE A O 1
ATOM 2010 N N . ASP A 1 281 ? -43.873 26.971 -4.343 1.00 49.28 281 ASP A N 1
ATOM 2011 C CA . ASP A 1 281 ? -43.388 28.342 -4.526 1.00 49.28 281 ASP A CA 1
ATOM 2012 C C . ASP A 1 281 ? -42.422 28.763 -3.396 1.00 49.28 281 ASP A C 1
ATOM 2014 O O . ASP A 1 281 ? -41.432 29.451 -3.654 1.00 49.28 281 ASP A O 1
ATOM 2018 N N . SER A 1 282 ? -42.634 28.282 -2.162 1.00 40.81 282 SER A N 1
ATOM 2019 C CA . SER A 1 282 ? -41.697 28.452 -1.040 1.00 40.81 282 SER A CA 1
ATOM 2020 C C . SER A 1 282 ? -40.332 27.798 -1.303 1.00 40.81 282 SER A C 1
ATOM 2022 O O . SER A 1 282 ? -39.296 28.452 -1.153 1.00 40.81 282 SER A O 1
ATOM 2024 N N . LEU A 1 283 ? -40.319 26.539 -1.754 1.00 41.72 283 LEU A N 1
ATOM 2025 C CA . LEU A 1 283 ? -39.086 25.807 -2.063 1.00 41.72 283 LEU A CA 1
ATOM 2026 C C . LEU A 1 283 ? -38.376 26.366 -3.308 1.00 41.72 283 LEU A C 1
ATOM 2028 O O . LEU A 1 283 ? -37.148 26.467 -3.326 1.00 41.72 283 LEU A O 1
ATOM 2032 N N . LEU A 1 284 ? -39.127 26.812 -4.321 1.00 42.38 284 LEU A N 1
ATOM 2033 C CA . LEU A 1 284 ? -38.574 27.507 -5.489 1.00 42.38 284 LEU A CA 1
ATOM 2034 C C . LEU A 1 284 ? -37.940 28.854 -5.116 1.00 42.38 284 LEU A C 1
ATOM 2036 O O . LEU A 1 284 ? -36.890 29.193 -5.660 1.00 42.38 284 LEU A O 1
ATOM 2040 N N . ALA A 1 285 ? -38.518 29.606 -4.173 1.00 40.81 285 ALA A N 1
ATOM 2041 C CA . ALA A 1 285 ? -37.934 30.859 -3.695 1.00 40.81 285 ALA A CA 1
ATOM 2042 C C . ALA A 1 285 ? -36.597 30.643 -2.960 1.00 40.81 285 ALA A C 1
ATOM 2044 O O . ALA A 1 285 ? -35.667 31.430 -3.143 1.00 40.81 285 ALA A O 1
ATOM 2045 N N . GLN A 1 286 ? -36.474 29.564 -2.178 1.00 39.81 286 GLN A N 1
ATOM 2046 C CA . GLN A 1 286 ? -35.215 29.190 -1.522 1.00 39.81 286 GLN A CA 1
ATOM 2047 C C . GLN A 1 286 ? -34.164 28.709 -2.536 1.00 39.81 286 GLN A C 1
ATOM 2049 O O . GLN A 1 286 ? -33.024 29.172 -2.500 1.00 39.81 286 GLN A O 1
ATOM 2054 N N . ALA A 1 287 ? -34.548 27.869 -3.504 1.00 36.56 287 ALA A N 1
ATOM 2055 C CA . ALA A 1 287 ? -33.653 27.436 -4.580 1.00 36.56 287 ALA A CA 1
ATOM 2056 C C . ALA A 1 287 ? -33.157 28.611 -5.451 1.00 36.56 287 ALA A C 1
ATOM 2058 O O . ALA A 1 287 ? -31.991 28.649 -5.847 1.00 36.56 287 ALA A O 1
ATOM 2059 N N . ALA A 1 288 ? -34.011 29.608 -5.709 1.00 35.91 288 ALA A N 1
ATOM 2060 C CA . ALA A 1 288 ? -33.672 30.779 -6.519 1.00 35.91 288 ALA A CA 1
ATOM 2061 C C . ALA A 1 288 ? -32.645 31.726 -5.866 1.00 35.91 288 ALA A C 1
ATOM 2063 O O . ALA A 1 288 ? -31.981 32.474 -6.582 1.00 35.91 288 ALA A O 1
ATOM 2064 N N . GLN A 1 289 ? -32.468 31.698 -4.538 1.00 37.44 289 GLN A N 1
ATOM 2065 C CA . GLN A 1 289 ? -31.425 32.490 -3.867 1.00 37.44 289 GLN A CA 1
ATOM 2066 C C . GLN A 1 289 ? -30.026 31.856 -3.944 1.00 37.44 289 GLN A C 1
ATOM 2068 O O . GLN A 1 289 ? -29.038 32.565 -3.765 1.00 37.44 289 GLN A O 1
ATOM 2073 N N . ALA A 1 290 ? -29.920 30.563 -4.266 1.00 35.03 290 ALA A N 1
ATOM 2074 C CA . ALA A 1 290 ? -28.639 29.867 -4.410 1.00 35.03 290 ALA A CA 1
ATOM 2075 C C . ALA A 1 290 ? -28.020 29.970 -5.823 1.00 35.03 290 ALA A C 1
ATOM 2077 O O . ALA A 1 290 ? -26.889 29.530 -6.024 1.00 35.03 290 ALA A O 1
ATOM 2078 N N . ALA A 1 291 ? -28.738 30.523 -6.813 1.00 35.16 291 ALA A N 1
ATOM 2079 C CA . ALA A 1 291 ? -28.383 30.405 -8.232 1.00 35.16 291 ALA A CA 1
ATOM 2080 C C . ALA A 1 291 ? -28.530 31.719 -9.035 1.00 35.16 291 ALA A C 1
ATOM 2082 O O . ALA A 1 291 ? -29.423 31.861 -9.871 1.00 35.16 291 ALA A O 1
ATOM 2083 N N . ALA A 1 292 ? -27.601 32.660 -8.832 1.00 29.09 292 ALA A N 1
ATOM 2084 C CA . ALA A 1 292 ? -27.434 33.861 -9.664 1.00 29.09 292 ALA A CA 1
ATOM 2085 C C . ALA A 1 292 ? -25.928 34.128 -9.925 1.00 29.09 292 ALA A C 1
ATOM 2087 O O . ALA A 1 292 ? -25.262 34.711 -9.078 1.00 29.09 292 ALA A O 1
ATOM 2088 N N . THR A 1 293 ? -25.316 33.538 -10.971 1.00 32.47 293 THR A N 1
ATOM 2089 C CA . THR A 1 293 ? -25.128 34.088 -12.356 1.00 32.47 293 THR A CA 1
ATOM 2090 C C . THR A 1 293 ? -24.075 35.205 -12.465 1.00 32.47 293 THR A C 1
ATOM 2092 O O . THR A 1 293 ? -23.953 35.953 -11.498 1.00 32.47 293 THR A O 1
ATOM 2095 N N . PRO A 1 294 ? -23.356 35.409 -13.604 1.00 39.28 294 PRO A N 1
ATOM 2096 C CA . PRO A 1 294 ? -23.610 35.020 -15.024 1.00 39.28 294 PRO A CA 1
ATOM 2097 C C . PRO A 1 294 ? -22.470 34.132 -15.625 1.00 39.28 294 PRO A C 1
ATOM 2099 O O . PRO A 1 294 ? -21.578 33.764 -14.872 1.00 39.28 294 PRO A O 1
ATOM 2102 N N . GLU A 1 295 ? -22.324 33.723 -16.904 1.00 25.86 295 GLU A N 1
ATOM 2103 C CA . GLU A 1 295 ? -23.095 33.566 -18.179 1.00 25.86 295 GLU A CA 1
ATOM 2104 C C . GLU A 1 295 ? -22.214 32.695 -19.141 1.00 25.86 295 GLU A C 1
ATOM 2106 O O . GLU A 1 295 ? -21.042 32.495 -18.837 1.00 25.86 295 GLU A O 1
ATOM 2111 N N . ALA A 1 296 ? -22.595 32.154 -20.315 1.00 25.41 296 ALA A N 1
ATOM 2112 C CA . ALA A 1 296 ? -23.862 31.995 -21.057 1.00 25.41 296 ALA A CA 1
ATOM 2113 C C . ALA A 1 296 ? -23.752 30.790 -22.055 1.00 25.41 296 ALA A C 1
ATOM 2115 O O . ALA A 1 296 ? -22.636 30.377 -22.374 1.00 25.41 296 ALA A O 1
ATOM 2116 N N . PRO A 1 297 ? -24.865 30.231 -22.594 1.00 33.50 297 PRO A N 1
ATOM 2117 C CA . PRO A 1 297 ? -24.886 29.029 -23.459 1.00 33.50 297 PRO A CA 1
ATOM 2118 C C . PRO A 1 297 ? -25.440 29.372 -24.883 1.00 33.50 297 PRO A C 1
ATOM 2120 O O . PRO A 1 297 ? -25.317 30.532 -25.280 1.00 33.50 297 PRO A O 1
ATOM 2123 N N . PRO A 1 298 ? -26.158 28.513 -25.664 1.00 49.56 298 PRO A N 1
ATOM 2124 C CA . PRO A 1 298 ? -26.232 27.037 -25.786 1.00 49.56 298 PRO A CA 1
ATOM 2125 C C . PRO A 1 298 ? -26.115 26.513 -27.257 1.00 49.56 298 PRO A C 1
ATOM 2127 O O . PRO A 1 298 ? -26.166 27.308 -28.198 1.00 49.56 298 PRO A O 1
ATOM 2130 N N . LYS A 1 299 ? -26.110 25.173 -27.468 1.00 25.69 299 LYS A N 1
ATOM 2131 C CA . LYS A 1 299 ? -26.877 24.389 -28.501 1.00 25.69 299 LYS A CA 1
ATOM 2132 C C . LYS A 1 299 ? -26.339 22.946 -28.674 1.00 25.69 299 LYS A C 1
ATOM 2134 O O . LYS A 1 299 ? -25.152 22.747 -28.477 1.00 25.69 299 LYS A O 1
ATOM 2139 N N . ALA A 1 300 ? -27.079 21.939 -29.170 1.00 26.19 300 ALA A N 1
ATOM 2140 C CA . ALA A 1 300 ? -28.516 21.612 -29.081 1.00 26.19 300 ALA A CA 1
ATOM 2141 C C . ALA A 1 300 ? -28.831 20.233 -29.733 1.00 26.19 300 ALA A C 1
ATOM 2143 O O . ALA A 1 300 ? -28.398 19.983 -30.851 1.00 26.19 300 ALA A O 1
ATOM 2144 N N . ALA A 1 301 ? -29.740 19.476 -29.099 1.00 25.19 301 ALA A N 1
ATOM 2145 C CA . ALA A 1 301 ? -30.721 18.543 -29.689 1.00 25.19 301 ALA A CA 1
ATOM 2146 C C . ALA A 1 301 ? -30.341 17.147 -30.266 1.00 25.19 301 ALA A C 1
ATOM 2148 O O . ALA A 1 301 ? -29.388 16.957 -31.010 1.00 25.19 301 ALA A O 1
ATOM 2149 N N . SER A 1 302 ? -31.323 16.250 -30.071 1.00 25.08 302 SER A N 1
ATOM 2150 C CA . SER A 1 302 ? -31.782 15.123 -30.915 1.00 25.08 302 SER A CA 1
ATOM 2151 C C . SER A 1 302 ? -31.093 13.747 -30.877 1.00 25.08 302 SER A C 1
ATOM 2153 O O . SER A 1 302 ? -29.911 13.593 -31.152 1.00 25.08 302 SER A O 1
ATOM 2155 N N . ALA A 1 303 ? -31.939 12.732 -30.658 1.00 27.78 303 ALA A N 1
ATOM 2156 C CA . ALA A 1 303 ? -31.730 11.311 -30.940 1.00 27.78 303 ALA A CA 1
ATOM 2157 C C . ALA A 1 303 ? -32.809 10.809 -31.931 1.00 27.78 303 ALA A C 1
ATOM 2159 O O . ALA A 1 303 ? -33.869 11.432 -32.041 1.00 27.78 303 ALA A O 1
ATOM 2160 N N . PRO A 1 304 ? -32.573 9.676 -32.612 1.00 32.75 304 PRO A N 1
ATOM 2161 C CA . PRO A 1 304 ? -33.601 8.656 -32.890 1.00 32.75 304 PRO A CA 1
ATOM 2162 C C . PRO A 1 304 ? -33.130 7.265 -32.385 1.00 32.75 304 PRO A C 1
ATOM 2164 O O . PRO A 1 304 ? -31.933 7.016 -32.338 1.00 32.75 304 PRO A O 1
ATOM 2167 N N . GLN A 1 305 ? -33.944 6.347 -31.843 1.00 26.39 305 GLN A N 1
ATOM 2168 C CA . GLN A 1 305 ? -35.200 5.698 -32.286 1.00 26.39 305 GLN A CA 1
ATOM 2169 C C . GLN A 1 305 ? -35.076 4.652 -33.421 1.00 26.39 305 GLN A C 1
ATOM 2171 O O . GLN A 1 305 ? -34.862 5.013 -34.575 1.00 26.39 305 GLN A O 1
ATOM 2176 N N . GLY A 1 306 ? -35.404 3.386 -33.089 1.00 24.59 306 GLY A N 1
ATOM 2177 C CA . GLY A 1 306 ? -35.854 2.328 -34.019 1.00 24.59 306 GLY A CA 1
ATOM 2178 C C . GLY A 1 306 ? -34.822 1.243 -34.409 1.00 24.59 306 GLY A C 1
ATOM 2179 O O . GLY A 1 306 ? -33.629 1.498 -34.312 1.00 24.59 306 GLY A O 1
ATOM 2180 N N . VAL A 1 307 ? -35.189 0.027 -34.869 1.00 23.42 307 VAL A N 1
ATOM 2181 C CA . VAL A 1 307 ? -36.518 -0.621 -35.072 1.00 23.42 307 VAL A CA 1
ATOM 2182 C C . VAL A 1 307 ? -36.402 -2.177 -35.045 1.00 23.42 307 VAL A C 1
ATOM 2184 O O . VAL A 1 307 ? -35.469 -2.717 -35.625 1.00 23.42 307 VAL A O 1
ATOM 2187 N N . ASP A 1 308 ? -37.406 -2.846 -34.452 1.00 24.50 308 ASP A N 1
ATOM 2188 C CA . ASP A 1 308 ? -37.900 -4.249 -34.577 1.00 24.50 308 ASP A CA 1
ATOM 2189 C C . ASP A 1 308 ? -37.060 -5.539 -34.388 1.00 24.50 308 ASP A C 1
ATOM 2191 O O . ASP A 1 308 ? -35.901 -5.695 -34.756 1.00 24.50 308 ASP A O 1
ATOM 2195 N N . LEU A 1 309 ? -37.807 -6.531 -33.876 1.00 29.08 309 LEU A N 1
ATOM 2196 C CA . LEU A 1 309 ? -37.510 -7.956 -33.687 1.00 29.08 309 LEU A CA 1
ATOM 2197 C C . LEU A 1 309 ? -37.667 -8.783 -34.979 1.00 29.08 309 LEU A C 1
ATOM 2199 O O . LEU A 1 309 ? -38.506 -8.466 -35.824 1.00 29.08 309 LEU A O 1
ATOM 2203 N N . LYS A 1 310 ? -37.038 -9.970 -35.027 1.00 25.38 310 LYS A N 1
ATOM 2204 C CA . LYS A 1 310 ? -37.591 -11.152 -35.724 1.00 25.38 310 LYS A CA 1
ATOM 2205 C C . LYS A 1 310 ? -37.379 -12.447 -34.935 1.00 25.38 310 LYS A C 1
ATOM 2207 O O . LYS A 1 310 ? -36.470 -12.546 -34.123 1.00 25.38 310 LYS A O 1
ATOM 2212 N N . GLN A 1 311 ? -38.269 -13.408 -35.177 1.00 25.83 311 GLN A N 1
ATOM 2213 C CA . GLN A 1 311 ? -38.350 -14.713 -34.514 1.00 25.83 311 GLN A CA 1
ATOM 2214 C C . GLN A 1 311 ? -37.893 -15.847 -35.446 1.00 25.83 311 GLN A C 1
ATOM 2216 O O . GLN A 1 311 ? -37.904 -15.680 -36.667 1.00 25.83 311 GLN A O 1
ATOM 2221 N N . GLY A 1 312 ? -37.620 -17.012 -34.854 1.00 24.39 312 GLY A N 1
ATOM 2222 C CA . GLY A 1 312 ? -37.374 -18.286 -35.537 1.00 24.39 312 GLY A CA 1
ATOM 2223 C C . GLY A 1 312 ? -35.982 -18.850 -35.224 1.00 24.39 312 GLY A C 1
ATOM 2224 O O . GLY A 1 312 ? -35.028 -18.089 -35.124 1.00 24.39 312 GLY A O 1
ATOM 2225 N N . GLU A 1 313 ? -35.801 -20.157 -35.051 1.00 25.86 313 GLU A N 1
ATOM 2226 C CA . GLU A 1 313 ? -36.785 -21.233 -34.838 1.00 25.86 313 GLU A CA 1
ATOM 2227 C C . GLU A 1 313 ? -36.053 -22.412 -34.157 1.00 25.86 313 GLU A C 1
ATOM 2229 O O . GLU A 1 313 ? -34.823 -22.434 -34.148 1.00 25.86 313 GLU A O 1
ATOM 2234 N N . ALA A 1 314 ? -36.762 -23.351 -33.524 1.00 24.83 314 ALA A N 1
ATOM 2235 C CA . ALA A 1 314 ? -36.122 -24.384 -32.701 1.00 24.83 314 ALA A CA 1
ATOM 2236 C C . ALA A 1 314 ? -35.991 -25.730 -33.433 1.00 24.83 314 ALA A C 1
ATOM 2238 O O . ALA A 1 314 ? -37.001 -26.356 -33.748 1.00 24.83 314 ALA A O 1
ATOM 2239 N N . GLU A 1 315 ? -34.761 -26.227 -33.580 1.00 26.61 315 GLU A N 1
ATOM 2240 C CA . GLU A 1 315 ? -34.483 -27.647 -33.818 1.00 26.61 315 GLU A CA 1
ATOM 2241 C C . GLU A 1 315 ? -33.569 -28.190 -32.715 1.00 26.61 315 GLU A C 1
ATOM 2243 O O . GLU A 1 315 ? -32.553 -27.589 -32.371 1.00 26.61 315 GLU A O 1
ATOM 2248 N N . ALA A 1 316 ? -33.945 -29.340 -32.154 1.00 24.25 316 ALA A N 1
ATOM 2249 C CA . ALA A 1 316 ? -33.146 -30.086 -31.192 1.00 24.25 316 ALA A CA 1
ATOM 2250 C C . ALA A 1 316 ? -32.774 -31.437 -31.808 1.00 24.25 316 ALA A C 1
ATOM 2252 O O . ALA A 1 316 ? -33.652 -32.189 -32.235 1.00 24.25 316 ALA A O 1
ATOM 2253 N N . VAL A 1 317 ? -31.480 -31.753 -31.828 1.00 26.44 317 VAL A N 1
ATOM 2254 C CA . VAL A 1 317 ? -30.944 -33.053 -32.255 1.00 26.44 317 VAL A CA 1
ATOM 2255 C C . VAL A 1 317 ? -30.071 -33.602 -31.127 1.00 26.44 317 VAL A C 1
ATOM 2257 O O . VAL A 1 317 ? -29.459 -32.842 -30.379 1.00 26.44 317 VAL A O 1
ATOM 2260 N N . ALA A 1 318 ? -30.110 -34.919 -30.938 1.00 26.52 318 ALA A N 1
ATOM 2261 C CA . ALA A 1 318 ? -29.586 -35.578 -29.749 1.00 26.52 318 ALA A CA 1
ATOM 2262 C C . ALA A 1 318 ? -28.058 -35.745 -29.749 1.00 26.52 318 ALA A C 1
ATOM 2264 O O . ALA A 1 318 ? -27.422 -35.818 -30.798 1.00 26.52 318 ALA A O 1
ATOM 2265 N N . LEU A 1 319 ? -27.514 -35.898 -28.539 1.00 24.34 319 LEU A N 1
ATOM 2266 C CA . LEU A 1 319 ? -26.190 -36.464 -28.291 1.00 24.34 319 LEU A CA 1
ATOM 2267 C C . LEU A 1 319 ? -26.096 -37.902 -28.824 1.00 24.34 319 LEU A C 1
ATOM 2269 O O . LEU A 1 319 ? -27.032 -38.692 -28.671 1.00 24.34 319 LEU A O 1
ATOM 2273 N N . SER A 1 320 ? -24.922 -38.252 -29.338 1.00 25.78 320 SER A N 1
ATOM 2274 C CA . SER A 1 320 ? -24.428 -39.625 -29.423 1.00 25.78 320 SER A CA 1
ATOM 2275 C C . SER A 1 320 ? -22.922 -39.610 -29.183 1.00 25.78 320 SER A C 1
ATOM 2277 O O . SER A 1 320 ? -22.218 -38.836 -29.832 1.00 25.78 320 SER A O 1
ATOM 2279 N N . ASP A 1 321 ? -22.452 -40.451 -28.267 1.00 26.67 321 ASP A N 1
ATOM 2280 C CA . ASP A 1 321 ? -21.028 -40.740 -28.091 1.00 26.67 321 ASP A CA 1
ATOM 2281 C C . ASP A 1 321 ? -20.464 -41.541 -29.289 1.00 26.67 321 ASP A C 1
ATOM 2283 O O . ASP A 1 321 ? -21.202 -41.895 -30.210 1.00 26.67 321 ASP A O 1
ATOM 2287 N N . ASP A 1 322 ? -19.163 -41.846 -29.229 1.00 27.19 322 ASP A N 1
ATOM 2288 C CA . ASP A 1 322 ? -18.350 -42.587 -30.212 1.00 27.19 322 ASP A CA 1
ATOM 2289 C C . ASP A 1 322 ? -18.071 -41.874 -31.559 1.00 27.19 322 ASP A C 1
ATOM 2291 O O . ASP A 1 322 ? -18.824 -41.983 -32.522 1.00 27.19 322 ASP A O 1
ATOM 2295 N N . ASP A 1 323 ? -16.899 -41.226 -31.665 1.00 26.42 323 ASP A N 1
ATOM 2296 C CA . ASP A 1 323 ? -15.785 -41.825 -32.435 1.00 26.42 323 ASP A CA 1
ATOM 2297 C C . ASP A 1 323 ? -14.440 -41.089 -32.209 1.00 26.42 323 ASP A C 1
ATOM 2299 O O . ASP A 1 323 ? -14.182 -40.000 -32.723 1.00 26.42 323 ASP A O 1
ATOM 2303 N N . PHE A 1 324 ? -13.539 -41.710 -31.440 1.00 27.88 324 PHE A N 1
ATOM 2304 C CA . PHE A 1 324 ? -12.208 -41.182 -31.097 1.00 27.88 324 PHE A CA 1
ATOM 2305 C C . PHE A 1 324 ? -11.115 -41.810 -31.996 1.00 27.88 324 PHE A C 1
ATOM 2307 O O . PHE A 1 324 ? -10.337 -42.648 -31.537 1.00 27.88 324 PHE A O 1
ATOM 2314 N N . ALA A 1 325 ? -11.043 -41.444 -33.286 1.00 28.03 325 ALA A N 1
ATOM 2315 C CA . ALA A 1 325 ? -10.008 -41.970 -34.197 1.00 28.03 325 ALA A CA 1
ATOM 2316 C C . ALA A 1 325 ? -9.713 -41.111 -35.454 1.00 28.03 325 ALA A C 1
ATOM 2318 O O . ALA A 1 325 ? -10.257 -41.385 -36.517 1.00 28.03 325 ALA A O 1
ATOM 2319 N N . ASP A 1 326 ? -8.817 -40.116 -35.348 1.00 29.19 326 ASP A N 1
ATOM 2320 C CA . ASP A 1 326 ? -7.647 -39.940 -36.251 1.00 29.19 326 ASP A CA 1
ATOM 2321 C C . ASP A 1 326 ? -6.904 -38.607 -35.996 1.00 29.19 326 ASP A C 1
ATOM 2323 O O . ASP A 1 326 ? -7.182 -37.573 -36.601 1.00 29.19 326 ASP A O 1
ATOM 2327 N N . LEU A 1 327 ? -5.877 -38.643 -35.137 1.00 27.92 327 LEU A N 1
ATOM 2328 C CA . LEU A 1 327 ? -4.816 -37.625 -35.074 1.00 27.92 327 LEU A CA 1
ATOM 2329 C C . LEU A 1 327 ? -3.456 -38.330 -35.040 1.00 27.92 327 LEU A C 1
ATOM 2331 O O . LEU A 1 327 ? -2.900 -38.638 -33.986 1.00 27.92 327 LEU A O 1
ATOM 2335 N N . GLY A 1 328 ? -2.946 -38.660 -36.225 1.00 27.05 328 GLY A N 1
ATOM 2336 C CA . GLY A 1 328 ? -1.726 -39.445 -36.369 1.00 27.05 328 GLY A CA 1
ATOM 2337 C C . GLY A 1 328 ? -0.441 -38.611 -36.388 1.00 27.05 328 GLY A C 1
ATOM 2338 O O . GLY A 1 328 ? -0.275 -37.797 -37.288 1.00 27.05 328 GLY A O 1
ATOM 2339 N N . ILE A 1 329 ? 0.518 -38.999 -35.528 1.00 25.16 329 ILE A N 1
ATOM 2340 C CA . ILE A 1 329 ? 1.983 -38.943 -35.769 1.00 25.16 329 ILE A CA 1
ATOM 2341 C C . ILE A 1 329 ? 2.606 -37.516 -35.703 1.00 25.16 329 ILE A C 1
ATOM 2343 O O . ILE A 1 329 ? 2.165 -36.605 -36.384 1.00 25.16 329 ILE A O 1
ATOM 2347 N N . SER A 1 330 ? 3.686 -37.223 -34.958 1.00 25.52 330 SER A N 1
ATOM 2348 C CA . SER A 1 330 ? 4.542 -38.033 -34.069 1.00 25.52 330 SER A CA 1
ATOM 2349 C C . SER A 1 330 ? 5.118 -37.188 -32.928 1.00 25.52 330 SER A C 1
ATOM 2351 O O . SER A 1 330 ? 5.479 -36.033 -33.133 1.00 25.52 330 SER A O 1
ATOM 2353 N N . MET A 1 331 ? 5.369 -37.818 -31.780 1.00 24.62 331 MET A N 1
ATOM 2354 C CA . MET A 1 331 ? 6.355 -37.336 -30.802 1.00 24.62 331 MET A CA 1
ATOM 2355 C C . MET A 1 331 ? 7.782 -37.741 -31.218 1.00 24.62 331 MET A C 1
ATOM 2357 O O . MET A 1 331 ? 7.955 -38.733 -31.935 1.00 24.62 331 MET A O 1
ATOM 2361 N N . PRO A 1 332 ? 8.806 -37.055 -30.687 1.00 28.95 332 PRO A N 1
ATOM 2362 C CA . PRO A 1 332 ? 10.031 -37.705 -30.227 1.00 28.95 332 PRO A CA 1
ATOM 2363 C C . PRO A 1 332 ? 10.261 -37.446 -28.724 1.00 28.95 332 PRO A C 1
ATOM 2365 O O . PRO A 1 332 ? 10.300 -36.303 -28.276 1.00 28.95 332 PRO A O 1
ATOM 2368 N N . THR A 1 333 ? 10.425 -38.514 -27.939 1.00 25.42 333 THR A N 1
ATOM 2369 C CA . THR A 1 333 ? 10.703 -38.468 -26.484 1.00 25.42 333 THR A CA 1
ATOM 2370 C C . THR A 1 333 ? 12.056 -39.175 -26.168 1.00 25.42 333 THR A C 1
ATOM 2372 O O . THR A 1 333 ? 12.834 -39.367 -27.106 1.00 25.42 333 THR A O 1
ATOM 2375 N N . PRO A 1 334 ? 12.496 -39.420 -24.910 1.00 39.19 334 PRO A N 1
ATOM 2376 C CA . PRO A 1 334 ? 13.655 -38.675 -24.405 1.00 39.19 334 PRO A CA 1
ATOM 2377 C C . PRO A 1 334 ? 14.797 -39.541 -23.825 1.00 39.19 334 PRO A C 1
ATOM 2379 O O . PRO A 1 334 ? 14.640 -40.735 -23.576 1.00 39.19 334 PRO A O 1
ATOM 2382 N N . GLN A 1 335 ? 15.933 -38.905 -23.510 1.00 27.16 335 GLN A N 1
ATOM 2383 C CA . GLN A 1 335 ? 16.927 -39.380 -22.528 1.00 27.16 335 GLN A CA 1
ATOM 2384 C C . GLN A 1 335 ? 17.424 -38.140 -21.743 1.00 27.16 335 GLN A C 1
ATOM 2386 O O . GLN A 1 335 ? 17.863 -37.202 -22.400 1.00 27.16 335 GLN A O 1
ATOM 2391 N N . VAL A 1 336 ? 17.268 -37.922 -20.424 1.00 25.62 336 VAL A N 1
ATOM 2392 C CA . VAL A 1 336 ? 17.142 -38.735 -19.180 1.00 25.62 336 VAL A CA 1
ATOM 2393 C C . VAL A 1 336 ? 18.474 -38.874 -18.414 1.00 25.62 336 VAL A C 1
ATOM 2395 O O . VAL A 1 336 ? 19.478 -39.271 -18.996 1.00 25.62 336 VAL A O 1
ATOM 2398 N N . SER A 1 337 ? 18.406 -38.619 -17.093 1.00 23.97 337 SER A N 1
ATOM 2399 C CA . SER A 1 337 ? 19.440 -38.755 -16.036 1.00 23.97 337 SER A CA 1
ATOM 2400 C C . SER A 1 337 ? 20.517 -37.656 -15.923 1.00 23.97 337 SER A C 1
ATOM 2402 O O . SER A 1 337 ? 21.012 -37.187 -16.940 1.00 23.97 337 SER A O 1
ATOM 2404 N N . LEU A 1 338 ? 20.980 -37.241 -14.726 1.00 25.88 338 LEU A N 1
ATOM 2405 C CA . LEU A 1 338 ? 20.539 -37.468 -13.323 1.00 25.88 338 LEU A CA 1
ATOM 2406 C C . LEU A 1 338 ? 21.171 -36.390 -12.385 1.00 25.88 338 LEU A C 1
ATOM 2408 O O . LEU A 1 338 ? 22.241 -35.885 -12.706 1.00 25.88 338 LEU A O 1
ATOM 2412 N N . VAL A 1 339 ? 20.497 -36.079 -11.258 1.00 26.25 339 VAL A N 1
ATOM 2413 C CA . VAL A 1 339 ? 20.979 -35.820 -9.856 1.00 26.25 339 VAL A CA 1
ATOM 2414 C C . VAL A 1 339 ? 22.507 -35.597 -9.649 1.00 26.25 339 VAL A C 1
ATOM 2416 O O . VAL A 1 339 ? 23.292 -36.392 -10.153 1.00 26.25 339 VAL A O 1
ATOM 2419 N N . SER A 1 340 ? 23.013 -34.593 -8.897 1.00 28.34 340 SER A N 1
ATOM 2420 C CA . SER A 1 340 ? 22.686 -34.233 -7.488 1.00 28.34 340 SER A CA 1
ATOM 2421 C C . SER A 1 340 ? 23.098 -32.812 -7.009 1.00 28.34 340 SER A C 1
ATOM 2423 O O . SER A 1 340 ? 24.182 -32.360 -7.361 1.00 28.34 340 SER A O 1
ATOM 2425 N N . GLU A 1 341 ? 22.287 -32.244 -6.098 1.00 28.53 341 GLU A N 1
ATOM 2426 C CA . GLU A 1 341 ? 22.599 -31.487 -4.844 1.00 28.53 341 GLU A CA 1
ATOM 2427 C C . GLU A 1 341 ? 23.547 -30.244 -4.781 1.00 28.53 341 GLU A C 1
ATOM 2429 O O . GLU A 1 341 ? 24.420 -30.065 -5.629 1.00 28.53 341 GLU A O 1
ATOM 2434 N N . PRO A 1 342 ? 23.356 -29.345 -3.776 1.00 41.28 342 PRO A N 1
ATOM 2435 C CA . PRO A 1 342 ? 24.075 -28.069 -3.632 1.00 41.28 342 PRO A CA 1
ATOM 2436 C C . PRO A 1 342 ? 25.265 -28.117 -2.647 1.00 41.28 342 PRO A C 1
ATOM 2438 O O . PRO A 1 342 ? 25.478 -29.109 -1.953 1.00 41.28 342 PRO A O 1
ATOM 2441 N N . ALA A 1 343 ? 26.003 -27.004 -2.538 1.00 29.48 343 ALA A N 1
ATOM 2442 C CA . ALA A 1 343 ? 26.934 -26.729 -1.439 1.00 29.48 343 ALA A CA 1
ATOM 2443 C C . ALA A 1 343 ? 27.093 -25.213 -1.206 1.00 29.48 343 ALA A C 1
ATOM 2445 O O . ALA A 1 343 ? 27.241 -24.457 -2.169 1.00 29.48 343 ALA A O 1
ATOM 2446 N N . ASP A 1 344 ? 27.109 -24.793 0.060 1.00 29.47 344 ASP A N 1
ATOM 2447 C CA . ASP A 1 344 ? 27.491 -23.443 0.489 1.00 29.47 344 ASP A CA 1
ATOM 2448 C C . ASP A 1 344 ? 29.017 -23.239 0.463 1.00 29.47 344 ASP A C 1
ATOM 2450 O O . ASP A 1 344 ? 29.778 -24.174 0.704 1.00 29.47 344 ASP A O 1
ATOM 2454 N N . GLU A 1 345 ? 29.469 -22.003 0.221 1.00 29.09 345 GLU A N 1
ATOM 2455 C CA . GLU A 1 345 ? 30.218 -21.217 1.224 1.00 29.09 345 GLU A CA 1
ATOM 2456 C C . GLU A 1 345 ? 30.603 -19.813 0.705 1.00 29.09 345 GLU A C 1
ATOM 2458 O O . GLU A 1 345 ? 30.843 -19.579 -0.481 1.00 29.09 345 GLU A O 1
ATOM 2463 N N . ALA A 1 346 ? 30.664 -18.867 1.642 1.00 28.14 346 ALA A N 1
ATOM 2464 C CA . ALA A 1 346 ? 30.817 -17.428 1.444 1.00 28.14 346 ALA A CA 1
ATOM 2465 C C . ALA A 1 346 ? 32.080 -16.945 0.693 1.00 28.14 346 ALA A C 1
ATOM 2467 O O . ALA A 1 346 ? 33.170 -17.507 0.835 1.00 28.14 346 ALA A O 1
ATOM 2468 N N . ARG A 1 347 ? 31.978 -15.746 0.084 1.00 26.22 347 ARG A N 1
ATOM 2469 C CA . ARG A 1 347 ? 32.970 -14.673 0.319 1.00 26.22 347 ARG A CA 1
ATOM 2470 C C . ARG A 1 347 ? 32.490 -13.252 -0.003 1.00 26.22 347 ARG A C 1
ATOM 2472 O O . ARG A 1 347 ? 31.681 -13.035 -0.895 1.00 26.22 347 ARG A O 1
ATOM 2479 N N . GLU A 1 348 ? 33.040 -12.317 0.767 1.00 30.77 348 GLU A N 1
ATOM 2480 C CA . GLU A 1 348 ? 32.727 -10.882 0.838 1.00 30.77 348 GLU A CA 1
ATOM 2481 C C . GLU A 1 348 ? 33.371 -10.014 -0.274 1.00 30.77 348 GLU A C 1
ATOM 2483 O O . GLU A 1 348 ? 34.237 -10.501 -1.009 1.00 30.77 348 GLU A O 1
ATOM 2488 N N . PRO A 1 349 ? 32.940 -8.739 -0.429 1.00 35.97 349 PRO A N 1
ATOM 2489 C CA . PRO A 1 349 ? 33.356 -7.858 -1.526 1.00 35.97 349 PRO A CA 1
ATOM 2490 C C . PRO A 1 349 ? 34.762 -7.250 -1.366 1.00 35.97 349 PRO A C 1
ATOM 2492 O O . PRO A 1 349 ? 35.408 -7.354 -0.326 1.00 35.97 349 PRO A O 1
ATOM 2495 N N . ALA A 1 350 ? 35.232 -6.581 -2.424 1.00 29.09 350 ALA A N 1
ATOM 2496 C CA . ALA A 1 350 ? 36.519 -5.887 -2.457 1.00 29.09 350 ALA A CA 1
ATOM 2497 C C . ALA A 1 350 ? 36.410 -4.402 -2.053 1.00 29.09 350 ALA A C 1
ATOM 2499 O O . ALA A 1 350 ? 35.500 -3.694 -2.485 1.00 29.09 350 ALA A O 1
ATOM 2500 N N . GLU A 1 351 ? 37.387 -3.934 -1.274 1.00 31.02 351 GLU A N 1
ATOM 2501 C CA . GLU A 1 351 ? 37.620 -2.522 -0.936 1.00 31.02 351 GLU A CA 1
ATOM 2502 C C . GLU A 1 351 ? 38.225 -1.736 -2.122 1.00 31.02 351 GLU A C 1
ATOM 2504 O O . GLU A 1 351 ? 38.880 -2.333 -2.976 1.00 31.02 351 GLU A O 1
ATOM 2509 N N . ASP A 1 352 ? 38.124 -0.397 -2.114 1.00 29.81 352 ASP A N 1
ATOM 2510 C CA . ASP A 1 352 ? 39.299 0.472 -1.856 1.00 29.81 352 ASP A CA 1
ATOM 2511 C C . ASP A 1 352 ? 38.892 1.948 -1.622 1.00 29.81 352 ASP A C 1
ATOM 2513 O O . ASP A 1 352 ? 38.173 2.526 -2.437 1.00 29.81 352 ASP A O 1
ATOM 2517 N N . ALA A 1 353 ? 39.384 2.557 -0.531 1.00 27.41 353 ALA A N 1
ATOM 2518 C CA . ALA A 1 353 ? 39.596 4.008 -0.359 1.00 27.41 353 ALA A CA 1
ATOM 2519 C C . ALA A 1 353 ? 40.285 4.334 0.995 1.00 27.41 353 ALA A C 1
ATOM 2521 O O . ALA A 1 353 ? 39.667 4.850 1.927 1.00 27.41 353 ALA A O 1
ATOM 2522 N N . SER A 1 354 ? 41.587 4.057 1.130 1.00 29.73 354 SER A N 1
ATOM 2523 C CA . SER A 1 354 ? 42.375 4.438 2.330 1.00 29.73 354 SER A CA 1
ATOM 2524 C C . SER A 1 354 ? 42.548 5.969 2.499 1.00 29.73 354 SER A C 1
ATOM 2526 O O . SER A 1 354 ? 42.598 6.688 1.498 1.00 29.73 354 SER A O 1
ATOM 2528 N N . PRO A 1 355 ? 42.783 6.493 3.731 1.00 39.91 355 PRO A N 1
ATOM 2529 C CA . PRO A 1 355 ? 44.181 6.804 4.081 1.00 39.91 355 PRO A CA 1
ATOM 2530 C C . PRO A 1 355 ? 44.603 6.689 5.573 1.00 39.91 355 PRO A C 1
ATOM 2532 O O . PRO A 1 355 ? 44.142 7.415 6.445 1.00 39.91 355 PRO A O 1
ATOM 2535 N N . VAL A 1 356 ? 45.661 5.900 5.798 1.00 29.08 356 VAL A N 1
ATOM 2536 C CA . VAL A 1 356 ? 46.839 6.188 6.659 1.00 29.08 356 VAL A CA 1
ATOM 2537 C C . VAL A 1 356 ? 46.638 6.723 8.098 1.00 29.08 356 VAL A C 1
ATOM 2539 O O . VAL A 1 356 ? 46.562 7.928 8.327 1.00 29.08 356 VAL A O 1
ATOM 2542 N N . VAL A 1 357 ? 46.921 5.860 9.088 1.00 27.27 357 VAL A N 1
ATOM 2543 C CA . VAL A 1 357 ? 47.647 6.250 10.321 1.00 27.27 357 VAL A CA 1
ATOM 2544 C C . VAL A 1 357 ? 48.760 5.236 10.614 1.00 27.27 357 VAL A C 1
ATOM 2546 O O . VAL A 1 357 ? 48.549 4.028 10.569 1.00 27.27 357 VAL A O 1
ATOM 2549 N N . GLN A 1 358 ? 49.969 5.711 10.935 1.00 33.50 358 GLN A N 1
ATOM 2550 C CA . GLN A 1 358 ? 51.093 4.843 11.308 1.00 33.50 358 GLN A CA 1
ATOM 2551 C C . GLN A 1 358 ? 51.079 4.495 12.804 1.00 33.50 358 GLN A C 1
ATOM 2553 O O . GLN A 1 358 ? 51.143 5.393 13.645 1.00 33.50 358 GLN A O 1
ATOM 2558 N N . ARG A 1 359 ? 51.202 3.207 13.151 1.00 27.11 359 ARG A N 1
ATOM 2559 C CA . ARG A 1 359 ? 51.844 2.786 14.410 1.00 27.11 359 ARG A CA 1
ATOM 2560 C C . ARG A 1 359 ? 52.856 1.674 14.157 1.00 27.11 359 ARG A C 1
ATOM 2562 O O . ARG A 1 359 ? 52.551 0.654 13.553 1.00 27.11 359 ARG A O 1
ATOM 2569 N N . ARG A 1 360 ? 54.085 1.885 14.637 1.00 33.59 360 ARG A N 1
ATOM 2570 C CA . ARG A 1 360 ? 55.115 0.840 14.701 1.00 33.59 360 ARG A CA 1
ATOM 2571 C C . ARG A 1 360 ? 54.781 -0.095 15.859 1.00 33.59 360 ARG A C 1
ATOM 2573 O O . ARG A 1 360 ? 54.501 0.394 16.950 1.00 33.59 360 ARG A O 1
ATOM 2580 N N . LEU A 1 361 ? 54.921 -1.401 15.657 1.00 30.81 361 LEU A N 1
ATOM 2581 C CA . LEU A 1 361 ? 54.971 -2.377 16.745 1.00 30.81 361 LEU A CA 1
ATOM 2582 C C . LEU A 1 361 ? 56.309 -3.118 16.721 1.00 30.81 361 LEU A C 1
ATOM 2584 O O . LEU A 1 361 ? 56.934 -3.274 15.669 1.00 30.81 361 LEU A O 1
ATOM 2588 N N . ASN A 1 362 ? 56.797 -3.473 17.908 1.00 29.69 362 ASN A N 1
ATOM 2589 C CA . ASN A 1 362 ? 58.166 -3.939 18.085 1.00 29.69 362 ASN A CA 1
ATOM 2590 C C . ASN A 1 362 ? 58.355 -5.396 17.661 1.00 29.69 362 ASN A C 1
ATOM 2592 O O . ASN A 1 362 ? 57.463 -6.237 17.740 1.00 29.69 362 ASN A O 1
ATOM 2596 N N . ARG A 1 363 ? 59.585 -5.681 17.246 1.00 36.53 363 ARG A N 1
ATOM 2597 C CA . ARG A 1 363 ? 60.061 -7.000 16.850 1.00 36.53 363 ARG A CA 1
ATOM 2598 C C . ARG A 1 363 ? 60.479 -7.787 18.092 1.00 36.53 363 ARG A C 1
ATOM 2600 O O . ARG A 1 363 ? 61.540 -7.490 18.621 1.00 36.53 363 ARG A O 1
ATOM 2607 N N . ASP A 1 364 ? 59.701 -8.792 18.494 1.00 42.56 364 ASP A N 1
ATOM 2608 C CA . ASP A 1 364 ? 60.225 -9.992 19.171 1.00 42.56 364 ASP A CA 1
ATOM 2609 C C . ASP A 1 364 ? 59.180 -11.123 19.254 1.00 42.56 364 ASP A C 1
ATOM 2611 O O . ASP A 1 364 ? 58.314 -11.150 20.124 1.00 42.56 364 ASP A O 1
ATOM 2615 N N . ALA A 1 365 ? 59.289 -12.102 18.351 1.00 35.12 365 ALA A N 1
ATOM 2616 C CA . ALA A 1 365 ? 58.575 -13.377 18.421 1.00 35.12 365 ALA A CA 1
ATOM 2617 C C . ALA A 1 365 ? 59.465 -14.492 17.846 1.00 35.12 365 ALA A C 1
ATOM 2619 O O . ALA A 1 365 ? 60.039 -14.355 16.763 1.00 35.12 365 ALA A O 1
ATOM 2620 N N . LYS A 1 366 ? 59.621 -15.598 18.582 1.00 47.00 366 LYS A N 1
ATOM 2621 C CA . LYS A 1 366 ? 60.528 -16.698 18.216 1.00 47.00 366 LYS A CA 1
ATOM 2622 C C . LYS A 1 366 ? 59.811 -17.698 17.307 1.00 47.00 366 LYS A C 1
ATOM 2624 O O . LYS A 1 366 ? 58.946 -18.433 17.774 1.00 47.00 366 LYS A O 1
ATOM 2629 N N . PHE A 1 367 ? 60.201 -17.768 16.034 1.00 45.62 367 PHE A N 1
ATOM 2630 C CA . PHE A 1 367 ? 59.667 -18.768 15.102 1.00 45.62 367 PHE A CA 1
ATOM 2631 C C . PHE A 1 367 ? 59.993 -20.206 15.562 1.00 45.62 367 PHE A C 1
ATOM 2633 O O . PHE A 1 367 ? 61.165 -20.515 15.802 1.00 45.62 367 PHE A O 1
ATOM 2640 N N . PRO A 1 368 ? 59.004 -21.116 15.653 1.00 48.59 368 PRO A N 1
ATOM 2641 C CA . PRO A 1 368 ? 59.249 -22.508 16.012 1.00 48.59 368 PRO A CA 1
ATOM 2642 C C . PRO A 1 368 ? 59.907 -23.265 14.848 1.00 48.59 368 PRO A C 1
ATOM 2644 O O . PRO A 1 368 ? 59.379 -23.319 13.736 1.00 48.59 368 PRO A O 1
ATOM 2647 N N . ALA A 1 369 ? 61.044 -23.914 15.118 1.00 50.53 369 ALA A N 1
ATOM 2648 C CA . ALA A 1 369 ? 61.914 -24.522 14.100 1.00 50.53 369 ALA A CA 1
ATOM 2649 C C . ALA A 1 369 ? 61.234 -25.555 13.171 1.00 50.53 369 ALA A C 1
ATOM 2651 O O . ALA A 1 369 ? 61.706 -25.784 12.059 1.00 50.53 369 ALA A O 1
ATOM 2652 N N . LYS A 1 370 ? 60.105 -26.147 13.590 1.00 48.88 370 LYS A N 1
ATOM 2653 C CA . LYS A 1 370 ? 59.315 -27.086 12.775 1.00 48.88 370 LYS A CA 1
ATOM 2654 C C . LYS A 1 370 ? 58.742 -26.443 11.499 1.00 48.88 370 LYS A C 1
ATOM 2656 O O . LYS A 1 370 ? 58.678 -27.118 10.478 1.00 48.88 370 LYS A O 1
ATOM 2661 N N . VAL A 1 371 ? 58.389 -25.153 11.528 1.00 48.81 371 VAL A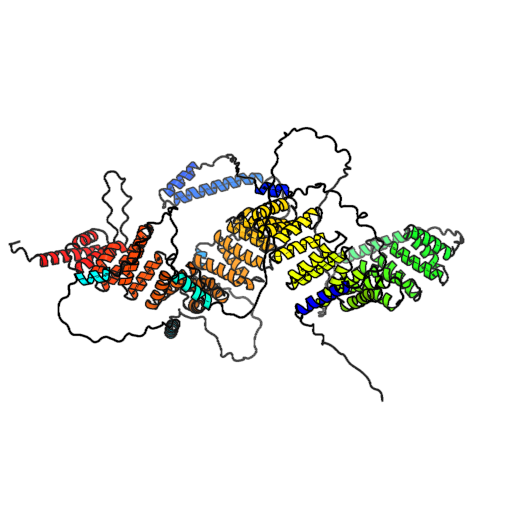 N 1
ATOM 2662 C CA . VAL A 1 371 ? 57.840 -24.430 10.359 1.00 48.81 371 VAL A CA 1
ATOM 2663 C C . VAL A 1 371 ? 58.941 -24.075 9.354 1.00 48.81 371 VAL A C 1
ATOM 2665 O O . VAL A 1 371 ? 58.757 -24.199 8.148 1.00 48.81 371 VAL A O 1
ATOM 2668 N N . ALA A 1 372 ? 60.135 -23.713 9.834 1.00 51.03 372 ALA A N 1
ATOM 2669 C CA . ALA A 1 372 ? 61.288 -23.506 8.956 1.00 51.03 372 ALA A CA 1
ATOM 2670 C C . ALA A 1 372 ? 61.691 -24.805 8.227 1.00 51.03 372 ALA A C 1
ATOM 2672 O O . ALA A 1 372 ? 62.065 -24.770 7.055 1.00 51.03 372 ALA A O 1
ATOM 2673 N N . ALA A 1 373 ? 61.567 -25.957 8.899 1.00 51.38 373 ALA A N 1
ATOM 2674 C CA . ALA A 1 373 ? 61.858 -27.262 8.313 1.00 51.38 373 ALA A CA 1
ATOM 2675 C C . ALA A 1 373 ? 60.875 -27.662 7.194 1.00 51.38 373 ALA A C 1
ATOM 2677 O O . ALA A 1 373 ? 61.320 -28.196 6.179 1.00 51.38 373 ALA A O 1
ATOM 2678 N N . SER A 1 374 ? 59.570 -27.385 7.328 1.00 50.56 374 SER A N 1
ATOM 2679 C CA . SER A 1 374 ? 58.593 -27.698 6.271 1.00 50.56 374 SER A CA 1
ATOM 2680 C C . SER A 1 374 ? 58.774 -26.818 5.030 1.00 50.56 374 SER A C 1
ATOM 2682 O O . SER A 1 374 ? 58.752 -27.336 3.914 1.00 50.56 374 SER A O 1
ATOM 2684 N N . ILE A 1 375 ? 59.051 -25.521 5.206 1.00 53.41 375 ILE A N 1
ATOM 2685 C CA . ILE A 1 375 ? 59.350 -24.598 4.094 1.00 53.41 375 ILE A CA 1
ATOM 2686 C C . ILE A 1 375 ? 60.637 -25.022 3.366 1.00 53.41 375 ILE A C 1
ATOM 2688 O O . ILE A 1 375 ? 60.668 -25.065 2.135 1.00 53.41 375 ILE A O 1
ATOM 2692 N N . ALA A 1 376 ? 61.686 -25.401 4.106 1.00 55.72 376 ALA A N 1
ATOM 2693 C CA . ALA A 1 376 ? 62.922 -25.916 3.517 1.00 55.72 376 ALA A CA 1
ATOM 2694 C C . ALA A 1 376 ? 62.703 -27.237 2.755 1.00 55.72 376 ALA A C 1
ATOM 2696 O O . ALA A 1 376 ? 63.219 -27.397 1.650 1.00 55.72 376 ALA A O 1
ATOM 2697 N N . ALA A 1 377 ? 61.908 -28.164 3.302 1.00 59.12 377 ALA A N 1
ATOM 2698 C CA . ALA A 1 377 ? 61.570 -29.420 2.633 1.00 59.12 377 ALA A CA 1
ATOM 2699 C C . ALA A 1 377 ? 60.786 -29.186 1.329 1.00 59.12 377 ALA A C 1
ATOM 2701 O O . ALA A 1 377 ? 61.132 -29.769 0.303 1.00 59.12 377 ALA A O 1
ATOM 2702 N N . ALA A 1 378 ? 59.793 -28.290 1.337 1.00 55.25 378 ALA A N 1
ATOM 2703 C CA . ALA A 1 378 ? 59.032 -27.921 0.143 1.00 55.25 378 ALA A CA 1
ATOM 2704 C C . ALA A 1 378 ? 59.928 -27.313 -0.953 1.00 55.25 378 ALA A C 1
ATOM 2706 O O . ALA A 1 378 ? 59.815 -27.687 -2.120 1.00 55.25 378 ALA A O 1
ATOM 2707 N N . LEU A 1 379 ? 60.877 -26.444 -0.582 1.00 63.28 379 LEU A N 1
ATOM 2708 C CA . LEU A 1 379 ? 61.862 -25.880 -1.512 1.00 63.28 379 LEU A CA 1
ATOM 2709 C C . LEU A 1 379 ? 62.811 -26.939 -2.093 1.00 63.28 379 LEU A C 1
ATOM 2711 O O . LEU A 1 379 ? 63.084 -26.911 -3.293 1.00 63.28 379 LEU A O 1
ATOM 2715 N N . VAL A 1 380 ? 63.290 -27.891 -1.286 1.00 71.25 380 VAL A N 1
ATOM 2716 C CA . VAL A 1 380 ? 64.162 -28.985 -1.758 1.00 71.25 380 VAL A CA 1
ATOM 2717 C C . VAL A 1 380 ? 63.407 -29.951 -2.677 1.00 71.25 380 VAL A C 1
ATOM 2719 O O . VAL A 1 380 ? 63.941 -30.341 -3.712 1.00 71.25 380 VAL A O 1
ATOM 2722 N N . VAL A 1 381 ? 62.152 -30.293 -2.367 1.00 73.38 381 VAL A N 1
ATOM 2723 C CA . VAL A 1 381 ? 61.317 -31.136 -3.241 1.00 73.38 381 VAL A CA 1
ATOM 2724 C C . VAL A 1 381 ? 60.968 -30.404 -4.539 1.00 73.38 381 VAL A C 1
ATOM 2726 O O . VAL A 1 381 ? 61.115 -30.985 -5.614 1.00 73.38 381 VAL A O 1
ATOM 2729 N N . GLY A 1 382 ? 60.579 -29.127 -4.475 1.00 67.50 382 GLY A N 1
ATOM 2730 C CA . GLY A 1 382 ? 60.251 -28.321 -5.654 1.00 67.50 382 GLY A CA 1
ATOM 2731 C C . GLY A 1 382 ? 61.444 -28.132 -6.593 1.00 67.50 382 GLY A C 1
ATOM 2732 O O . GLY A 1 382 ? 61.341 -28.404 -7.789 1.00 67.50 382 GLY A O 1
ATOM 2733 N N . THR A 1 383 ? 62.607 -27.750 -6.057 1.00 71.00 383 THR A N 1
ATOM 2734 C CA . THR A 1 383 ? 63.840 -27.610 -6.854 1.00 71.00 383 THR A CA 1
ATOM 2735 C C . THR A 1 383 ? 64.371 -28.953 -7.354 1.00 71.00 383 THR A C 1
ATOM 2737 O O . THR A 1 383 ? 64.818 -29.029 -8.496 1.00 71.00 383 THR A O 1
ATOM 2740 N N . GLY A 1 384 ? 64.257 -30.026 -6.564 1.00 74.31 384 GLY A N 1
ATOM 2741 C CA . GLY A 1 384 ? 64.589 -31.388 -6.988 1.00 74.31 384 GLY A CA 1
ATOM 2742 C C . GLY A 1 384 ? 63.705 -31.879 -8.136 1.00 74.31 384 GLY A C 1
ATOM 2743 O O . GLY A 1 384 ? 64.216 -32.386 -9.131 1.00 74.31 384 GLY A O 1
ATOM 2744 N N . THR A 1 385 ? 62.392 -31.656 -8.049 1.00 70.44 385 THR A N 1
ATOM 2745 C CA . THR A 1 385 ? 61.429 -32.007 -9.108 1.00 70.44 385 THR A CA 1
ATOM 2746 C C . THR A 1 385 ? 61.666 -31.180 -10.368 1.00 70.44 385 THR A C 1
ATOM 2748 O O . THR A 1 385 ? 61.689 -31.734 -11.464 1.00 70.44 385 THR A O 1
ATOM 2751 N N . PHE A 1 386 ? 61.927 -29.876 -10.231 1.00 72.69 386 PHE A N 1
ATOM 2752 C CA . PHE A 1 386 ? 62.283 -29.016 -11.360 1.00 72.69 386 PHE A CA 1
ATOM 2753 C C . PHE A 1 386 ? 63.586 -29.469 -12.036 1.00 72.69 386 PHE A C 1
ATOM 2755 O O . PHE A 1 386 ? 63.622 -29.621 -13.254 1.00 72.69 386 PHE A O 1
ATOM 2762 N N . ALA A 1 387 ? 64.639 -29.760 -11.264 1.00 71.12 387 ALA A N 1
ATOM 2763 C CA . ALA A 1 387 ? 65.911 -30.254 -11.791 1.00 71.12 387 ALA A CA 1
ATOM 2764 C C . ALA A 1 387 ? 65.789 -31.649 -12.433 1.00 71.12 387 ALA A C 1
ATOM 2766 O O . ALA A 1 387 ? 66.456 -31.924 -13.430 1.00 71.12 387 ALA A O 1
ATOM 2767 N N . TYR A 1 388 ? 64.919 -32.513 -11.902 1.00 73.69 388 TYR A N 1
ATOM 2768 C CA . TYR A 1 388 ? 64.607 -33.823 -12.474 1.00 73.69 388 TYR A CA 1
ATOM 2769 C C . TYR A 1 388 ? 63.828 -33.706 -13.790 1.00 73.69 388 TYR A C 1
ATOM 2771 O O . TYR A 1 388 ? 64.182 -34.361 -14.761 1.00 73.69 388 TYR A O 1
ATOM 2779 N N . LEU A 1 389 ? 62.825 -32.828 -13.874 1.00 65.44 389 LEU A N 1
ATOM 2780 C CA . LEU A 1 389 ? 62.114 -32.548 -15.128 1.00 65.44 389 LEU A CA 1
ATOM 2781 C C . LEU A 1 389 ? 63.015 -31.850 -16.161 1.00 65.44 389 LEU A C 1
ATOM 2783 O O . LEU A 1 389 ? 62.871 -32.083 -17.358 1.00 65.44 389 LEU A O 1
ATOM 2787 N N . TRP A 1 390 ? 63.979 -31.041 -15.712 1.00 68.56 390 TRP A N 1
ATOM 2788 C CA . TRP A 1 390 ? 64.983 -30.419 -16.577 1.00 68.56 390 TRP A CA 1
ATOM 2789 C C . TRP A 1 390 ? 66.018 -31.426 -17.105 1.00 68.56 390 TRP A C 1
ATOM 2791 O O . TRP A 1 390 ? 66.445 -31.299 -18.248 1.00 68.56 390 TRP A O 1
ATOM 2801 N N . SER A 1 391 ? 66.404 -32.443 -16.324 1.00 68.00 391 SER A N 1
ATOM 2802 C CA . SER A 1 391 ? 67.333 -33.499 -16.767 1.00 68.00 391 SER A CA 1
ATOM 2803 C C . SER A 1 391 ? 66.653 -34.637 -17.540 1.00 68.00 391 SER A C 1
ATOM 2805 O O . SER A 1 391 ? 67.265 -35.206 -18.439 1.00 68.00 391 SER A O 1
ATOM 2807 N N . GLN A 1 392 ? 65.371 -34.907 -17.269 1.00 55.81 392 GLN A N 1
ATOM 2808 C CA . GLN A 1 392 ? 64.491 -35.760 -18.082 1.00 55.81 392 GLN A CA 1
ATOM 2809 C C . GLN A 1 392 ? 64.039 -35.086 -19.388 1.00 55.81 392 GLN A C 1
ATOM 2811 O O . GLN A 1 392 ? 63.384 -35.719 -20.218 1.00 55.81 392 GLN A O 1
ATOM 2816 N N . ARG A 1 393 ? 64.378 -33.807 -19.606 1.00 48.19 393 ARG A N 1
ATOM 2817 C CA . ARG A 1 393 ? 64.114 -33.111 -20.867 1.00 48.19 393 ARG A CA 1
ATOM 2818 C C . ARG A 1 393 ? 65.054 -33.644 -21.944 1.00 48.19 393 ARG A C 1
ATOM 2820 O O . ARG A 1 393 ? 66.095 -33.052 -22.219 1.00 48.19 393 ARG A O 1
ATOM 2827 N N . ALA A 1 394 ? 64.660 -34.764 -22.548 1.00 44.44 394 ALA A N 1
ATOM 2828 C CA . ALA A 1 394 ? 65.338 -35.354 -23.690 1.00 44.44 394 ALA A CA 1
ATOM 2829 C C . ALA A 1 394 ? 65.641 -34.263 -24.723 1.00 44.44 394 ALA A C 1
ATOM 2831 O O . ALA A 1 394 ? 64.731 -33.623 -25.256 1.00 44.44 394 ALA A O 1
ATOM 2832 N N . THR A 1 395 ? 66.928 -34.036 -24.982 1.00 46.56 395 THR A N 1
ATOM 2833 C CA . THR A 1 395 ? 67.360 -33.215 -26.108 1.00 46.56 395 THR A CA 1
ATOM 2834 C C . THR A 1 395 ? 66.847 -33.897 -27.373 1.00 46.56 395 THR A C 1
ATOM 2836 O O . THR A 1 395 ? 67.287 -35.022 -27.632 1.00 46.56 395 THR A O 1
ATOM 2839 N N . PRO A 1 396 ? 65.936 -33.287 -28.158 1.00 43.16 396 PRO A N 1
ATOM 2840 C CA . PRO A 1 396 ? 65.668 -33.810 -29.486 1.00 43.16 396 PRO A CA 1
ATOM 2841 C C . PRO A 1 396 ? 66.999 -33.812 -30.236 1.00 43.16 396 PRO A C 1
ATOM 2843 O O . PRO A 1 396 ? 67.755 -32.839 -30.149 1.00 43.16 396 PRO A O 1
ATOM 2846 N N . GLU A 1 397 ? 67.314 -34.915 -30.912 1.00 40.94 397 GLU A N 1
ATOM 2847 C CA . GLU A 1 397 ? 68.540 -34.996 -31.700 1.00 40.94 397 GLU A CA 1
ATOM 2848 C C . GLU A 1 397 ? 68.601 -33.813 -32.665 1.00 40.94 397 GLU A C 1
ATOM 2850 O O . GLU A 1 397 ? 67.588 -33.424 -33.259 1.00 40.94 397 GLU A O 1
ATOM 2855 N N . THR A 1 398 ? 69.797 -33.254 -32.843 1.00 44.84 398 THR A N 1
ATOM 2856 C CA . THR A 1 398 ? 70.068 -32.288 -33.904 1.00 44.84 398 THR A CA 1
ATOM 2857 C C . THR A 1 398 ? 70.010 -33.006 -35.246 1.00 44.84 398 THR A C 1
ATOM 2859 O O . THR A 1 398 ? 71.030 -33.298 -35.868 1.00 44.84 398 THR A O 1
ATOM 2862 N N . LEU A 1 399 ? 68.786 -33.264 -35.705 1.00 38.00 399 LEU A N 1
ATOM 2863 C CA . LEU A 1 399 ? 68.482 -33.361 -37.116 1.00 38.00 399 LEU A CA 1
ATOM 2864 C C . LEU A 1 399 ? 68.792 -32.001 -37.737 1.00 38.00 399 LEU A C 1
ATOM 2866 O O . LEU A 1 399 ? 67.902 -31.184 -37.975 1.00 38.00 399 LEU A O 1
ATOM 2870 N N . GLU A 1 400 ? 70.064 -31.826 -38.091 1.00 44.69 400 GLU A N 1
ATOM 2871 C CA . GLU A 1 400 ? 70.453 -31.132 -39.311 1.00 44.69 400 GLU A CA 1
ATOM 2872 C C . GLU A 1 400 ? 69.834 -31.876 -40.510 1.00 44.69 400 GLU A C 1
ATOM 2874 O O . GLU A 1 400 ? 70.502 -32.467 -41.357 1.00 44.69 400 GLU A O 1
ATOM 2879 N N . LYS A 1 401 ? 68.502 -31.795 -40.622 1.00 36.78 401 LYS A N 1
ATOM 2880 C CA . LYS A 1 401 ? 67.951 -31.487 -41.933 1.00 36.78 401 LYS A CA 1
ATOM 2881 C C . LYS A 1 401 ? 68.601 -30.161 -42.344 1.00 36.78 401 LYS A C 1
ATOM 2883 O O . LYS A 1 401 ? 68.814 -29.308 -41.478 1.00 36.78 401 LYS A O 1
ATOM 2888 N N . PRO A 1 402 ? 68.950 -29.983 -43.625 1.00 35.66 402 PRO A N 1
ATOM 2889 C CA . PRO A 1 402 ? 69.483 -28.708 -44.077 1.00 35.66 402 PRO A CA 1
ATOM 2890 C C . PRO A 1 402 ? 68.454 -27.597 -43.819 1.00 35.66 402 PRO A C 1
ATOM 2892 O O . PRO A 1 402 ? 67.318 -27.851 -43.402 1.00 35.66 402 PRO A O 1
ATOM 2895 N N . ALA A 1 403 ? 68.790 -26.377 -44.230 1.00 38.00 403 ALA A N 1
ATOM 2896 C CA . ALA A 1 403 ? 67.751 -25.580 -44.857 1.00 38.00 403 ALA A CA 1
ATOM 2897 C C . ALA A 1 403 ? 67.172 -26.411 -46.020 1.00 38.00 403 ALA A C 1
ATOM 2899 O O . ALA A 1 403 ? 67.675 -26.391 -47.140 1.00 38.00 403 ALA A O 1
ATOM 2900 N N . ALA A 1 404 ? 66.107 -27.167 -45.735 1.00 35.81 404 ALA A N 1
ATOM 2901 C CA . ALA A 1 404 ? 64.981 -27.118 -46.634 1.00 35.81 404 ALA A CA 1
ATOM 2902 C C . ALA A 1 404 ? 64.714 -25.628 -46.803 1.00 35.81 404 ALA A C 1
ATOM 2904 O O . ALA A 1 404 ? 64.524 -24.919 -45.808 1.00 35.81 404 ALA A O 1
ATOM 2905 N N . GLU A 1 405 ? 64.790 -25.161 -48.040 1.00 41.44 405 GLU A N 1
ATOM 2906 C CA . GLU A 1 405 ? 64.159 -23.913 -48.406 1.00 41.44 405 GLU A CA 1
ATOM 2907 C C . GLU A 1 405 ? 62.705 -24.080 -47.964 1.00 41.44 405 GLU A C 1
ATOM 2909 O O . GLU A 1 405 ? 61.918 -24.801 -48.578 1.00 41.44 405 GLU A O 1
ATOM 2914 N N . VAL A 1 406 ? 62.371 -23.484 -46.815 1.00 43.84 406 VAL A N 1
ATOM 2915 C CA . VAL A 1 406 ? 61.009 -23.041 -46.587 1.00 43.84 406 VAL A CA 1
ATOM 2916 C C . VAL A 1 406 ? 60.810 -22.097 -47.748 1.00 43.84 406 VAL A C 1
ATOM 2918 O O . VAL A 1 406 ? 61.391 -21.012 -47.745 1.00 43.84 406 VAL A O 1
ATOM 2921 N N . GLU A 1 407 ? 60.097 -22.559 -48.778 1.00 45.50 407 GLU A N 1
ATOM 2922 C CA . GLU A 1 407 ? 59.564 -21.674 -49.798 1.00 45.50 407 GLU A CA 1
ATOM 2923 C C . GLU A 1 407 ? 58.890 -20.564 -49.008 1.00 45.50 407 GLU A C 1
ATOM 2925 O O . GLU A 1 407 ? 57.894 -20.793 -48.312 1.00 45.50 407 GLU A O 1
ATOM 2930 N N . HIS A 1 408 ? 59.529 -19.393 -49.002 1.00 53.97 408 HIS A N 1
ATOM 2931 C CA . HIS A 1 408 ? 59.008 -18.207 -48.362 1.00 53.97 408 HIS A CA 1
ATOM 2932 C C . HIS A 1 408 ? 57.849 -17.777 -49.248 1.00 53.97 408 HIS A C 1
ATOM 2934 O O . HIS A 1 408 ? 58.015 -16.900 -50.092 1.00 53.97 408 HIS A O 1
ATOM 2940 N N . ARG A 1 409 ? 56.720 -18.493 -49.095 1.00 61.72 409 ARG A N 1
ATOM 2941 C CA . ARG A 1 409 ? 55.449 -18.227 -49.758 1.00 61.72 409 ARG A CA 1
ATOM 2942 C C . ARG A 1 409 ? 55.259 -16.737 -49.721 1.00 61.72 409 ARG A C 1
ATOM 2944 O O . ARG A 1 409 ? 55.367 -16.149 -48.637 1.00 61.72 409 ARG A O 1
ATOM 2951 N N . ASP A 1 410 ? 55.050 -16.158 -50.897 1.00 79.44 410 ASP A N 1
ATOM 2952 C CA . ASP A 1 410 ? 54.973 -14.713 -50.994 1.00 79.44 410 ASP A CA 1
ATOM 2953 C C . ASP A 1 410 ? 53.903 -14.243 -50.007 1.00 79.44 410 ASP A C 1
ATOM 2955 O O . ASP A 1 410 ? 52.903 -14.929 -49.763 1.00 79.44 410 ASP A O 1
ATOM 2959 N N . LEU A 1 411 ? 54.121 -13.093 -49.383 1.00 86.25 411 LEU A N 1
ATOM 2960 C CA . LEU A 1 411 ? 53.174 -12.592 -48.406 1.00 86.25 411 LEU A CA 1
ATOM 2961 C C . LEU A 1 411 ? 51.789 -12.400 -49.048 1.00 86.25 411 LEU A C 1
ATOM 2963 O O . LEU A 1 411 ? 50.778 -12.565 -48.371 1.00 86.25 411 LEU A O 1
ATOM 2967 N N . GLU A 1 412 ? 51.746 -12.155 -50.361 1.00 88.06 412 GLU A N 1
ATOM 2968 C CA . GLU A 1 412 ? 50.535 -12.194 -51.182 1.00 88.06 412 GLU A CA 1
ATOM 2969 C C . GLU A 1 412 ? 49.851 -13.583 -51.211 1.00 88.06 412 GLU A C 1
ATOM 2971 O O . GLU A 1 412 ? 48.637 -13.661 -51.012 1.00 88.06 412 GLU A O 1
ATOM 2976 N N . GLU A 1 413 ? 50.599 -14.687 -51.352 1.00 87.25 413 GLU A N 1
ATOM 2977 C CA . GLU A 1 413 ? 50.058 -16.056 -51.263 1.00 87.25 413 GLU A CA 1
ATOM 2978 C C . GLU A 1 413 ? 49.525 -16.373 -49.860 1.00 87.25 413 GLU A C 1
ATOM 2980 O O . GLU A 1 413 ? 48.447 -16.953 -49.717 1.00 87.25 413 GLU A O 1
ATOM 2985 N N . VAL A 1 414 ? 50.255 -15.985 -48.807 1.00 90.81 414 VAL A N 1
ATOM 2986 C CA . VAL A 1 414 ? 49.831 -16.242 -47.420 1.00 90.81 414 VAL A CA 1
ATOM 2987 C C . VAL A 1 414 ? 48.587 -15.419 -47.072 1.00 90.81 414 VAL A C 1
ATOM 2989 O O . VAL A 1 414 ? 47.674 -15.945 -46.438 1.00 90.81 414 VAL A O 1
ATOM 2992 N N . ILE A 1 415 ? 48.493 -14.170 -47.544 1.00 93.25 415 ILE A N 1
ATOM 2993 C CA . ILE A 1 415 ? 47.277 -13.347 -47.444 1.00 93.25 415 ILE A CA 1
ATOM 2994 C C . ILE A 1 415 ? 46.105 -14.006 -48.187 1.00 93.25 415 ILE A C 1
ATOM 2996 O O . ILE A 1 415 ? 44.997 -14.042 -47.652 1.00 93.25 415 ILE A O 1
ATOM 3000 N N . ALA A 1 416 ? 46.322 -14.549 -49.390 1.00 93.00 416 ALA A N 1
ATOM 3001 C CA . ALA A 1 416 ? 45.274 -15.229 -50.152 1.00 93.00 416 ALA A CA 1
ATOM 3002 C C . ALA A 1 416 ? 44.745 -16.478 -49.420 1.00 93.00 416 ALA A C 1
ATOM 3004 O O . ALA A 1 416 ? 43.536 -16.604 -49.221 1.00 93.00 416 ALA A O 1
ATOM 3005 N N . VAL A 1 417 ? 45.643 -17.348 -48.940 1.00 93.12 417 VAL A N 1
ATOM 3006 C CA . VAL A 1 417 ? 45.287 -18.545 -48.154 1.00 93.12 417 VAL A CA 1
ATOM 3007 C C . VAL A 1 417 ? 44.581 -18.165 -46.849 1.00 93.12 417 VAL A C 1
ATOM 3009 O O . VAL A 1 417 ? 43.573 -18.772 -46.494 1.00 93.12 417 VAL A O 1
ATOM 3012 N N . ALA A 1 418 ? 45.057 -17.137 -46.142 1.00 94.44 418 ALA A N 1
ATOM 3013 C CA . ALA A 1 418 ? 44.434 -16.690 -44.901 1.00 94.44 418 ALA A CA 1
ATOM 3014 C C . ALA A 1 418 ? 43.017 -16.140 -45.123 1.00 94.44 418 ALA A C 1
ATOM 3016 O O . ALA A 1 418 ? 42.114 -16.485 -44.366 1.00 94.44 418 ALA A O 1
ATOM 3017 N N . ARG A 1 419 ? 42.788 -15.360 -46.189 1.00 96.12 419 ARG A N 1
ATOM 3018 C CA . ARG A 1 419 ? 41.443 -14.896 -46.573 1.00 96.12 419 ARG A CA 1
ATOM 3019 C C . ARG A 1 419 ? 40.513 -16.060 -46.933 1.00 96.12 419 ARG A C 1
ATOM 3021 O O . ARG A 1 419 ? 39.350 -16.034 -46.538 1.00 96.12 419 ARG A O 1
ATOM 3028 N N . GLU A 1 420 ? 41.006 -17.095 -47.618 1.00 95.62 420 GLU A N 1
ATOM 3029 C CA . GLU A 1 420 ? 40.220 -18.305 -47.909 1.00 95.62 420 GLU A CA 1
ATOM 3030 C C . GLU A 1 420 ? 39.825 -19.054 -46.622 1.00 95.62 420 GLU A C 1
ATOM 3032 O O . GLU A 1 420 ? 38.673 -19.457 -46.466 1.00 95.62 420 GLU A O 1
ATOM 3037 N N . LEU A 1 421 ? 40.755 -19.195 -45.671 1.00 94.50 421 LEU A N 1
ATOM 3038 C CA . LEU A 1 421 ? 40.504 -19.801 -44.358 1.00 94.50 421 LEU A CA 1
ATOM 3039 C C . LEU A 1 421 ? 39.508 -18.974 -43.527 1.00 94.50 421 LEU A C 1
ATOM 3041 O O . LEU A 1 421 ? 38.555 -19.527 -42.982 1.00 94.50 421 LEU A O 1
ATOM 3045 N N . MET A 1 422 ? 39.657 -17.647 -43.487 1.00 96.38 422 MET A N 1
ATOM 3046 C CA . MET A 1 422 ? 38.711 -16.741 -42.818 1.00 96.38 422 MET A CA 1
ATOM 3047 C C . MET A 1 422 ? 37.308 -16.813 -43.440 1.00 96.38 422 MET A C 1
ATOM 3049 O O . MET A 1 422 ? 36.322 -16.806 -42.707 1.00 96.38 422 MET A O 1
ATOM 3053 N N . GLY A 1 423 ? 37.208 -16.964 -44.767 1.00 94.25 423 GLY A N 1
ATOM 3054 C CA . GLY A 1 423 ? 35.943 -17.189 -45.478 1.00 94.25 423 GLY A CA 1
ATOM 3055 C C . GLY A 1 423 ? 35.263 -18.531 -45.167 1.00 94.25 423 GLY A C 1
ATOM 3056 O O . GLY A 1 423 ? 34.063 -18.668 -45.390 1.00 94.25 423 GLY A O 1
ATOM 3057 N N . LYS A 1 424 ? 36.001 -19.503 -44.614 1.00 94.69 424 LYS A N 1
ATOM 3058 C CA . LYS A 1 424 ? 35.482 -20.782 -44.088 1.00 94.69 424 LYS A CA 1
ATOM 3059 C C . LYS A 1 424 ? 35.218 -20.755 -42.575 1.00 94.69 424 LYS A C 1
ATOM 3061 O O . LYS A 1 424 ? 34.773 -21.756 -42.025 1.00 94.69 424 LYS A O 1
ATOM 3066 N N . GLY A 1 425 ? 35.524 -19.647 -41.893 1.00 93.31 425 GLY A N 1
ATOM 3067 C CA . GLY A 1 425 ? 35.490 -19.550 -40.429 1.00 93.31 425 GLY A CA 1
ATOM 3068 C C . GLY A 1 425 ? 36.702 -20.171 -39.715 1.00 93.31 425 GLY A C 1
ATOM 3069 O O . GLY A 1 425 ? 36.722 -20.249 -38.489 1.00 93.31 425 GLY A O 1
ATOM 3070 N N . GLU A 1 426 ? 37.743 -20.593 -40.442 1.00 96.00 426 GLU A N 1
ATOM 3071 C CA . GLU A 1 426 ? 38.961 -21.201 -39.886 1.00 96.00 426 GLU A CA 1
ATOM 3072 C C . GLU A 1 426 ? 39.944 -20.148 -39.329 1.00 96.00 426 GLU A C 1
ATOM 3074 O O . GLU A 1 426 ? 41.121 -20.088 -39.696 1.00 96.00 426 GLU A O 1
ATOM 3079 N N . TYR A 1 427 ? 39.467 -19.289 -38.427 1.00 95.88 427 TYR A N 1
ATOM 3080 C CA . TYR A 1 427 ? 40.224 -18.138 -37.925 1.00 95.88 427 TYR A CA 1
ATOM 3081 C C . TYR A 1 427 ? 41.536 -18.529 -37.221 1.00 95.88 427 TYR A C 1
ATOM 3083 O O . TYR A 1 427 ? 42.565 -17.897 -37.449 1.00 95.88 427 TYR A O 1
ATOM 3091 N N . VAL A 1 428 ? 41.551 -19.624 -36.450 1.00 93.94 428 VAL A N 1
ATOM 3092 C CA . VAL A 1 428 ? 42.779 -20.137 -35.806 1.00 93.94 428 VAL A CA 1
ATOM 3093 C C . VAL A 1 428 ? 43.813 -20.598 -36.846 1.00 93.94 428 VAL A C 1
ATOM 3095 O O . VAL A 1 428 ? 45.005 -20.327 -36.688 1.00 93.94 428 VAL A O 1
ATOM 3098 N N . SER A 1 429 ? 43.371 -21.246 -37.933 1.00 92.50 429 SER A N 1
ATOM 3099 C CA . SER A 1 429 ? 44.240 -21.632 -39.054 1.00 92.50 429 SER A CA 1
ATOM 3100 C C . SER A 1 429 ? 44.835 -20.383 -39.717 1.00 92.50 429 SER A C 1
ATOM 3102 O O . SER A 1 4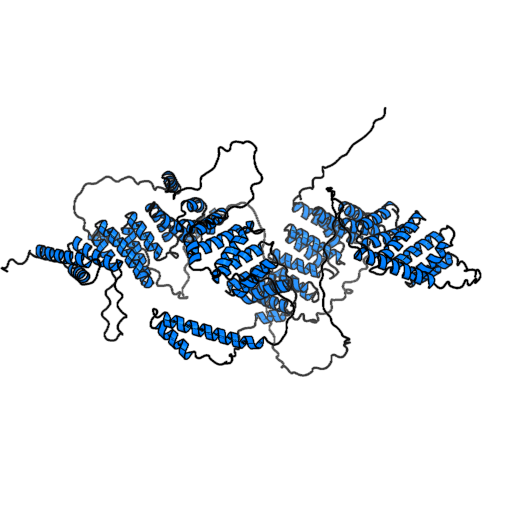29 ? 46.054 -20.277 -39.844 1.00 92.50 429 SER A O 1
ATOM 3104 N N . ALA A 1 430 ? 43.994 -19.404 -40.071 1.00 94.38 430 ALA A N 1
ATOM 3105 C CA . ALA A 1 430 ? 44.413 -18.160 -40.722 1.00 94.38 430 ALA A CA 1
ATOM 3106 C C . ALA A 1 430 ? 45.414 -17.351 -39.876 1.00 94.38 430 ALA A C 1
ATOM 3108 O O . ALA A 1 430 ? 46.460 -16.934 -40.379 1.00 94.38 430 ALA A O 1
ATOM 3109 N N . MET A 1 431 ? 45.133 -17.187 -38.577 1.00 94.06 431 MET A N 1
ATOM 3110 C CA . MET A 1 431 ? 46.022 -16.519 -37.623 1.00 94.06 431 MET A CA 1
ATOM 3111 C C . MET A 1 431 ? 47.395 -17.207 -37.568 1.00 94.06 431 MET A C 1
ATOM 3113 O O . MET A 1 431 ? 48.424 -16.533 -37.607 1.00 94.06 431 MET A O 1
ATOM 3117 N N . ARG A 1 432 ? 47.438 -18.546 -37.530 1.00 91.69 432 ARG A N 1
ATOM 3118 C CA . ARG A 1 432 ? 48.696 -19.305 -37.475 1.00 91.69 432 ARG A CA 1
ATOM 3119 C C . ARG A 1 432 ? 49.566 -19.090 -38.717 1.0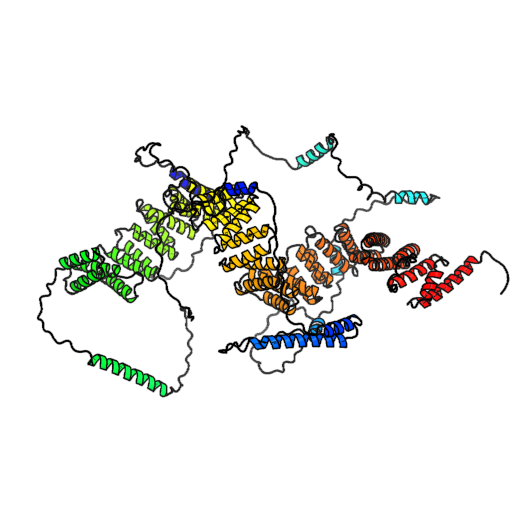0 91.69 432 ARG A C 1
ATOM 3121 O O . ARG A 1 432 ? 50.765 -18.848 -38.566 1.00 91.69 432 ARG A O 1
ATOM 3128 N N . GLU A 1 433 ? 48.984 -19.168 -39.915 1.00 90.00 433 GLU A N 1
ATOM 3129 C CA . GLU A 1 433 ? 49.730 -18.998 -41.172 1.00 90.00 433 GLU A CA 1
ATOM 3130 C C . GLU A 1 433 ? 50.275 -17.567 -41.314 1.00 90.00 433 GLU A C 1
ATOM 3132 O O . GLU A 1 433 ? 51.470 -17.374 -41.557 1.00 90.00 433 GLU A O 1
ATOM 3137 N N . LEU A 1 434 ? 49.438 -16.552 -41.064 1.00 91.94 434 LEU A N 1
ATOM 3138 C CA . LEU A 1 434 ? 49.860 -15.147 -41.086 1.00 91.94 434 LEU A CA 1
ATOM 3139 C C . LEU A 1 434 ? 50.951 -14.869 -40.046 1.00 91.94 434 LEU A C 1
ATOM 3141 O O . LEU A 1 434 ? 51.973 -14.255 -40.357 1.00 91.94 434 LEU A O 1
ATOM 3145 N N . GLY A 1 435 ? 50.774 -15.369 -38.821 1.00 89.44 435 GLY A N 1
ATOM 3146 C CA . GLY A 1 435 ? 51.718 -15.187 -37.719 1.00 89.44 435 GLY A CA 1
ATOM 3147 C C . GLY A 1 435 ? 53.088 -15.815 -37.988 1.00 89.44 435 GLY A C 1
ATOM 3148 O O . GLY A 1 435 ? 54.088 -15.358 -37.431 1.00 89.44 435 GLY A O 1
ATOM 3149 N N . ALA A 1 436 ? 53.162 -16.829 -38.858 1.00 85.81 436 ALA A N 1
ATOM 3150 C CA . ALA A 1 436 ? 54.421 -17.372 -39.354 1.00 85.81 436 ALA A CA 1
ATOM 3151 C C . ALA A 1 436 ? 55.098 -16.436 -40.369 1.00 85.81 436 ALA A C 1
ATOM 3153 O O . ALA A 1 436 ? 56.276 -16.118 -40.197 1.00 85.81 436 ALA A O 1
ATOM 3154 N N . ALA A 1 437 ? 54.363 -15.949 -41.373 1.00 87.50 437 ALA A N 1
ATOM 3155 C CA . ALA A 1 437 ? 54.911 -15.103 -42.436 1.00 87.50 437 ALA A CA 1
ATOM 3156 C C . ALA A 1 437 ? 55.350 -13.707 -41.947 1.00 87.50 437 ALA A C 1
ATOM 3158 O O . ALA A 1 437 ? 56.429 -13.232 -42.308 1.00 87.50 437 ALA A O 1
ATOM 3159 N N . ILE A 1 438 ? 54.575 -13.078 -41.053 1.00 89.69 438 ILE A N 1
ATOM 3160 C CA . ILE A 1 438 ? 54.843 -11.732 -40.500 1.00 89.69 438 ILE A CA 1
ATOM 3161 C C . ILE A 1 438 ? 56.236 -11.617 -39.849 1.00 89.69 438 ILE A C 1
ATOM 3163 O O . ILE A 1 438 ? 56.808 -10.529 -39.818 1.00 89.69 438 ILE A O 1
ATOM 3167 N N . ARG A 1 439 ? 56.803 -12.721 -39.338 1.00 84.81 439 ARG A N 1
ATOM 3168 C CA . ARG A 1 439 ? 58.128 -12.738 -38.683 1.00 84.81 439 ARG A CA 1
ATOM 3169 C C . ARG A 1 439 ? 59.316 -12.649 -39.646 1.00 84.81 439 ARG A C 1
ATOM 3171 O O . ARG A 1 439 ? 60.424 -12.386 -39.187 1.00 84.81 439 ARG A O 1
ATOM 3178 N N . HIS A 1 440 ? 59.101 -12.890 -40.940 1.00 81.56 440 HIS A N 1
ATOM 3179 C CA . HIS A 1 440 ? 60.168 -13.002 -41.942 1.00 81.56 440 HIS A CA 1
ATOM 3180 C C . HIS A 1 440 ? 59.991 -12.064 -43.147 1.00 81.56 440 HIS A C 1
ATOM 3182 O O . HIS A 1 440 ? 60.888 -11.979 -43.980 1.00 81.56 440 HIS A O 1
ATOM 3188 N N . ALA A 1 441 ? 58.863 -11.359 -43.241 1.00 81.94 441 ALA A N 1
ATOM 3189 C CA . ALA A 1 441 ? 58.560 -10.446 -44.337 1.00 81.94 441 ALA A CA 1
ATOM 3190 C C . ALA A 1 441 ? 59.210 -9.056 -44.183 1.00 81.94 441 ALA A C 1
ATOM 3192 O O . ALA A 1 441 ? 59.320 -8.516 -43.079 1.00 81.94 441 ALA A O 1
ATOM 3193 N N . GLU A 1 442 ? 59.584 -8.448 -45.312 1.00 80.44 442 GLU A N 1
ATOM 3194 C CA . GLU A 1 442 ? 60.128 -7.086 -45.351 1.00 80.44 442 GLU A CA 1
ATOM 3195 C C . GLU A 1 442 ? 59.049 -6.000 -45.123 1.00 80.44 442 GLU A C 1
ATOM 3197 O O . GLU A 1 442 ? 57.865 -6.222 -45.404 1.00 80.44 442 GLU A O 1
ATOM 3202 N N . PRO A 1 443 ? 59.421 -4.797 -44.636 1.00 79.88 443 PRO A N 1
ATOM 3203 C CA . PRO A 1 443 ? 58.482 -3.691 -44.448 1.00 79.88 443 PRO A CA 1
ATOM 3204 C C . PRO A 1 443 ? 57.831 -3.222 -45.759 1.00 79.88 443 PRO A C 1
ATOM 3206 O O . PRO A 1 443 ? 58.489 -2.660 -46.632 1.00 79.88 443 PRO A O 1
ATOM 3209 N N . GLY A 1 444 ? 56.510 -3.377 -45.871 1.00 82.56 444 GLY A N 1
ATOM 3210 C CA . GLY A 1 444 ? 55.748 -2.970 -47.052 1.00 82.56 444 GLY A CA 1
ATOM 3211 C C . GLY A 1 444 ? 54.235 -2.973 -46.828 1.00 82.56 444 GLY A C 1
ATOM 3212 O O . GLY A 1 444 ? 53.753 -3.313 -45.748 1.00 82.56 444 GLY A O 1
ATOM 3213 N N . LEU A 1 445 ? 53.467 -2.605 -47.860 1.00 82.19 445 LEU A N 1
ATOM 3214 C CA . LEU A 1 445 ? 52.002 -2.509 -47.774 1.00 82.19 445 LEU A CA 1
ATOM 3215 C C . LEU A 1 445 ? 51.345 -3.862 -47.445 1.00 82.19 445 LEU A C 1
ATOM 3217 O O . LEU A 1 445 ? 50.445 -3.915 -46.608 1.00 82.19 445 LEU A O 1
ATOM 3221 N N . LEU A 1 446 ? 51.847 -4.951 -48.041 1.00 86.00 446 LEU A N 1
ATOM 3222 C CA . LEU A 1 446 ? 51.398 -6.318 -47.755 1.00 86.00 446 LEU A CA 1
ATOM 3223 C C . LEU A 1 446 ? 51.653 -6.716 -46.292 1.00 86.00 446 LEU A C 1
ATOM 3225 O O . LEU A 1 446 ? 50.829 -7.408 -45.707 1.00 86.00 446 LEU A O 1
ATOM 3229 N N . LEU A 1 447 ? 52.732 -6.235 -45.659 1.00 88.88 447 LEU A N 1
ATOM 3230 C CA . LEU A 1 447 ? 53.001 -6.515 -44.242 1.00 88.88 447 LEU A CA 1
ATOM 3231 C C . LEU A 1 447 ? 51.966 -5.876 -43.315 1.00 88.88 447 LEU A C 1
ATOM 3233 O O . LEU A 1 447 ? 51.628 -6.465 -42.292 1.00 88.88 447 LEU A O 1
ATOM 3237 N N . ASN A 1 448 ? 51.425 -4.715 -43.681 1.00 87.38 448 ASN A N 1
ATOM 3238 C CA . ASN A 1 448 ? 50.377 -4.067 -42.897 1.00 87.38 448 ASN A CA 1
ATOM 3239 C C . ASN A 1 448 ? 49.034 -4.807 -43.027 1.00 87.38 448 ASN A C 1
ATOM 3241 O O . ASN A 1 448 ? 48.399 -5.050 -42.008 1.00 87.38 448 ASN A O 1
ATOM 3245 N N . GLU A 1 449 ? 48.650 -5.252 -44.230 1.00 89.81 449 GLU A N 1
ATOM 3246 C CA . GLU A 1 449 ? 47.448 -6.090 -44.420 1.00 89.81 449 GLU A CA 1
ATOM 3247 C C . GLU A 1 449 ? 47.606 -7.478 -43.773 1.00 89.81 449 GLU A C 1
ATOM 3249 O O . GLU A 1 449 ? 46.702 -7.926 -43.079 1.00 89.81 449 GLU A O 1
ATOM 3254 N N . ALA A 1 450 ? 48.755 -8.152 -43.906 1.00 91.62 450 ALA A N 1
ATOM 3255 C CA . ALA A 1 450 ? 48.980 -9.445 -43.248 1.00 91.62 450 ALA A CA 1
ATOM 3256 C C . ALA A 1 450 ? 48.874 -9.337 -41.718 1.00 91.62 450 ALA A C 1
ATOM 3258 O O . ALA A 1 450 ? 48.236 -10.168 -41.071 1.00 91.62 450 ALA A O 1
ATOM 3259 N N . ARG A 1 451 ? 49.468 -8.286 -41.137 1.00 91.81 451 ARG A N 1
ATOM 3260 C CA . ARG A 1 451 ? 49.355 -7.961 -39.708 1.00 91.81 451 ARG A CA 1
ATOM 3261 C C . ARG A 1 451 ? 47.924 -7.642 -39.290 1.00 91.81 451 ARG A C 1
ATOM 3263 O O . ARG A 1 451 ? 47.488 -8.109 -38.242 1.00 91.81 451 ARG A O 1
ATOM 3270 N N . PHE A 1 452 ? 47.197 -6.884 -40.105 1.00 93.38 452 PHE A N 1
ATOM 3271 C CA . PHE A 1 452 ? 45.798 -6.571 -39.851 1.00 93.38 452 PHE A CA 1
ATOM 3272 C C . PHE A 1 452 ? 44.925 -7.838 -39.880 1.00 93.38 452 PHE A C 1
ATOM 3274 O O . PHE A 1 452 ? 44.200 -8.105 -38.927 1.00 93.38 452 PHE A O 1
ATOM 3281 N N . LEU A 1 453 ? 45.050 -8.679 -40.911 1.00 94.19 453 LEU A N 1
ATOM 3282 C CA . LEU A 1 453 ? 44.317 -9.946 -41.009 1.00 94.19 453 LEU A CA 1
ATOM 3283 C C . LEU A 1 453 ? 44.676 -10.918 -39.872 1.00 94.19 453 LEU A C 1
ATOM 3285 O O . LEU A 1 453 ? 43.830 -11.699 -39.448 1.00 94.19 453 LEU A O 1
ATOM 3289 N N . HIS A 1 454 ? 45.899 -10.857 -39.333 1.00 94.38 454 HIS A N 1
ATOM 3290 C CA . HIS A 1 454 ? 46.296 -11.634 -38.155 1.00 94.38 454 HIS A CA 1
ATOM 3291 C C . HIS A 1 454 ? 45.566 -11.165 -36.887 1.00 94.38 454 HIS A C 1
ATOM 3293 O O . HIS A 1 454 ? 45.172 -11.991 -36.065 1.00 94.38 454 HIS A O 1
ATOM 3299 N N . VAL A 1 455 ? 45.356 -9.852 -36.739 1.00 94.94 455 VAL A N 1
ATOM 3300 C CA . VAL A 1 455 ? 44.507 -9.276 -35.684 1.00 94.94 455 VAL A CA 1
ATOM 3301 C C . VAL A 1 455 ? 43.044 -9.671 -35.886 1.00 94.94 455 VAL A C 1
ATOM 3303 O O . VAL A 1 455 ? 42.424 -10.140 -34.937 1.00 94.94 455 VAL A O 1
ATOM 3306 N N . GLU A 1 456 ? 42.513 -9.562 -37.107 1.00 95.62 456 GLU A N 1
ATOM 3307 C CA . GLU A 1 456 ? 41.127 -9.934 -37.424 1.00 95.62 456 GLU A CA 1
ATOM 3308 C C . GLU A 1 456 ? 40.857 -11.421 -37.140 1.00 95.62 456 GLU A C 1
ATOM 3310 O O . GLU A 1 456 ? 39.885 -11.769 -36.470 1.00 95.62 456 GLU A O 1
ATOM 3315 N N . ALA A 1 457 ? 41.745 -12.307 -37.595 1.00 95.62 457 ALA A N 1
ATOM 3316 C CA . ALA A 1 457 ? 41.667 -13.737 -37.326 1.00 95.62 457 ALA A CA 1
ATOM 3317 C C . ALA A 1 457 ? 41.842 -14.051 -35.828 1.00 95.62 457 ALA A C 1
ATOM 3319 O O . ALA A 1 457 ? 41.116 -14.882 -35.288 1.00 95.62 457 ALA A O 1
ATOM 3320 N N . GLY A 1 458 ? 42.742 -13.347 -35.132 1.00 95.06 458 GLY A N 1
ATOM 3321 C CA . GLY A 1 458 ? 42.875 -13.433 -33.678 1.00 95.06 458 GLY A CA 1
ATOM 3322 C C . GLY A 1 458 ? 41.567 -13.094 -32.960 1.00 95.06 458 GLY A C 1
ATOM 3323 O O . GLY A 1 458 ? 41.056 -13.921 -32.207 1.00 95.06 458 GLY A O 1
ATOM 3324 N N . TYR A 1 459 ? 40.982 -11.930 -33.254 1.00 95.62 459 TYR A N 1
ATOM 3325 C CA . TYR A 1 459 ? 39.725 -11.472 -32.659 1.00 95.62 459 TYR A CA 1
ATOM 3326 C C . TYR A 1 459 ? 38.555 -12.422 -32.944 1.00 95.62 459 TYR A C 1
ATOM 3328 O O . TYR A 1 459 ? 37.905 -12.897 -32.012 1.00 95.62 459 TYR A O 1
ATOM 3336 N N . ARG A 1 460 ? 38.332 -12.776 -34.217 1.00 95.69 460 ARG A N 1
ATOM 3337 C CA . ARG A 1 460 ? 37.243 -13.678 -34.632 1.00 95.69 460 ARG A CA 1
ATOM 3338 C C . ARG A 1 460 ? 37.412 -15.121 -34.134 1.00 95.69 460 ARG A C 1
ATOM 3340 O O . ARG A 1 460 ? 36.452 -15.883 -34.181 1.00 95.69 460 ARG A O 1
ATOM 3347 N N . SER A 1 461 ? 38.596 -15.509 -33.648 1.00 94.56 461 SER A N 1
ATOM 3348 C CA . SER A 1 461 ? 38.823 -16.822 -33.026 1.00 94.56 461 SER A CA 1
ATOM 3349 C C . SER A 1 461 ? 38.437 -16.904 -31.541 1.00 94.56 461 SER A C 1
ATOM 3351 O O . SER A 1 461 ? 38.394 -18.003 -30.986 1.00 94.56 461 SER A O 1
ATOM 3353 N N . LEU A 1 462 ? 38.159 -15.771 -30.882 1.00 94.00 462 LEU A N 1
ATOM 3354 C CA . LEU A 1 462 ? 37.851 -15.747 -29.452 1.00 94.00 462 LEU A CA 1
ATOM 3355 C C . LEU A 1 462 ? 36.468 -16.368 -29.163 1.00 94.00 462 LEU A C 1
ATOM 3357 O O . LEU A 1 462 ? 35.475 -15.943 -29.758 1.00 94.00 462 LEU A O 1
ATOM 3361 N N . PRO A 1 463 ? 36.347 -17.310 -28.206 1.00 90.12 463 PRO A N 1
ATOM 3362 C CA . PRO A 1 463 ? 35.051 -17.859 -27.810 1.00 90.12 463 PRO A CA 1
ATOM 3363 C C . PRO A 1 463 ? 34.174 -16.793 -27.118 1.00 90.12 463 PRO A C 1
ATOM 3365 O O . PRO A 1 463 ? 34.685 -15.749 -26.702 1.00 90.12 463 PRO A O 1
ATOM 3368 N N . PRO A 1 464 ? 32.861 -17.043 -26.918 1.00 85.75 464 PRO A N 1
ATOM 3369 C CA . PRO A 1 464 ? 31.949 -16.079 -26.289 1.00 85.75 464 PRO A CA 1
ATOM 3370 C C . PRO A 1 464 ? 32.415 -15.575 -24.913 1.00 85.75 464 PRO A C 1
ATOM 3372 O O . PRO A 1 464 ? 32.296 -14.384 -24.628 1.00 85.75 464 PRO A O 1
ATOM 3375 N N . LYS A 1 465 ? 33.032 -16.453 -24.110 1.00 85.88 465 LYS A N 1
ATOM 3376 C CA . LYS A 1 465 ? 33.730 -16.131 -22.854 1.00 85.88 465 LYS A CA 1
ATOM 3377 C C . LYS A 1 465 ? 35.226 -16.489 -23.000 1.00 85.88 465 LYS A C 1
ATOM 3379 O O . LYS A 1 465 ? 35.578 -17.646 -22.763 1.00 85.88 465 LYS A O 1
ATOM 3384 N N . PRO A 1 466 ? 36.098 -15.565 -23.451 1.00 87.94 466 PRO A N 1
ATOM 3385 C CA . PRO A 1 466 ? 37.535 -15.807 -23.592 1.00 87.94 466 PRO A CA 1
ATOM 3386 C C . PRO A 1 466 ? 38.256 -15.652 -22.248 1.00 87.94 466 PRO A C 1
ATOM 3388 O O . PRO A 1 466 ? 37.711 -15.073 -21.308 1.00 87.94 466 PRO A O 1
ATOM 3391 N N . LYS A 1 467 ? 39.498 -16.139 -22.138 1.00 90.31 467 LYS A N 1
ATOM 3392 C CA . LYS A 1 467 ? 40.320 -15.889 -20.944 1.00 90.31 467 LYS A CA 1
ATOM 3393 C C . LYS A 1 467 ? 40.952 -14.502 -21.045 1.00 90.31 467 LYS A C 1
ATOM 3395 O O . LYS A 1 467 ? 41.254 -14.042 -22.144 1.00 90.31 467 LYS A O 1
ATOM 3400 N N . ALA A 1 468 ? 41.240 -13.878 -19.901 1.00 89.19 468 ALA A N 1
ATOM 3401 C CA . ALA A 1 468 ? 41.908 -12.572 -19.849 1.00 89.19 468 ALA A CA 1
ATOM 3402 C C . ALA A 1 468 ? 43.198 -12.533 -20.694 1.00 89.19 468 ALA A C 1
ATOM 3404 O O . ALA A 1 468 ? 43.374 -11.624 -21.492 1.00 89.19 468 ALA A O 1
ATOM 3405 N N . VAL A 1 469 ? 44.027 -13.582 -20.624 1.00 90.50 469 VAL A N 1
ATOM 3406 C CA . VAL A 1 469 ? 45.273 -13.714 -21.409 1.00 90.50 469 VAL A CA 1
ATOM 3407 C C . VAL A 1 469 ? 45.027 -13.736 -22.928 1.00 90.50 469 VAL A C 1
ATOM 3409 O O . VAL A 1 469 ? 45.834 -13.203 -23.693 1.00 90.50 469 VAL A O 1
ATOM 3412 N N . ASP A 1 470 ? 43.914 -14.320 -23.382 1.00 90.69 470 ASP A N 1
ATOM 3413 C CA . ASP A 1 470 ? 43.550 -14.358 -24.804 1.00 90.69 470 ASP A CA 1
ATOM 3414 C C . ASP A 1 470 ? 43.140 -12.948 -25.278 1.00 90.69 470 ASP A C 1
ATOM 3416 O O . ASP A 1 470 ? 43.576 -12.484 -26.333 1.00 90.69 470 ASP A O 1
ATOM 3420 N N . ILE A 1 471 ? 42.367 -12.234 -24.449 1.00 92.19 471 ILE A N 1
ATOM 3421 C CA . ILE A 1 471 ? 41.939 -10.844 -24.678 1.00 92.19 471 ILE A CA 1
ATOM 3422 C C . ILE A 1 471 ? 43.148 -9.900 -24.679 1.00 92.19 471 ILE A C 1
ATOM 3424 O O . ILE A 1 471 ? 43.331 -9.154 -25.636 1.00 92.19 471 ILE A O 1
ATOM 3428 N N . GLU A 1 472 ? 44.016 -9.966 -23.665 1.00 92.81 472 GLU A N 1
ATOM 3429 C CA . GLU A 1 472 ? 45.269 -9.200 -23.577 1.00 92.81 472 GLU A CA 1
ATOM 3430 C C . GLU A 1 472 ? 46.158 -9.413 -24.809 1.00 92.81 472 GLU A C 1
ATOM 3432 O O . GLU A 1 472 ? 46.730 -8.458 -25.339 1.00 92.81 472 GLU A O 1
ATOM 3437 N N . THR A 1 473 ? 46.241 -10.652 -25.304 1.00 92.94 473 THR A N 1
ATOM 3438 C CA . THR A 1 473 ? 47.009 -10.992 -26.509 1.00 92.94 473 THR A CA 1
ATOM 3439 C C . THR A 1 473 ? 46.439 -10.300 -27.749 1.00 92.94 473 THR A C 1
ATOM 3441 O O . THR A 1 473 ? 47.199 -9.717 -28.524 1.00 92.94 473 THR A O 1
ATOM 3444 N N . VAL A 1 474 ? 45.114 -10.308 -27.938 1.00 94.69 474 VAL A N 1
ATOM 3445 C CA . VAL A 1 474 ? 44.468 -9.621 -29.072 1.00 94.69 474 VAL A CA 1
ATOM 3446 C C . VAL A 1 474 ? 44.550 -8.096 -28.926 1.00 94.69 474 VAL A C 1
ATOM 3448 O O . VAL A 1 474 ? 44.957 -7.433 -29.878 1.00 94.69 474 VAL A O 1
ATOM 3451 N N . LEU A 1 475 ? 44.274 -7.538 -27.741 1.00 94.75 475 LEU A N 1
ATOM 3452 C CA . LEU A 1 475 ? 44.405 -6.103 -27.442 1.00 94.75 475 LEU A CA 1
ATOM 3453 C C . LEU A 1 475 ? 45.826 -5.583 -27.699 1.00 94.75 475 LEU A C 1
ATOM 3455 O O . LEU A 1 475 ? 45.996 -4.506 -28.275 1.00 94.75 475 LEU A O 1
ATOM 3459 N N . LYS A 1 476 ? 46.851 -6.352 -27.312 1.00 94.06 476 LYS A N 1
ATOM 3460 C CA . LYS A 1 476 ? 48.243 -6.018 -27.616 1.00 94.06 476 LYS A CA 1
ATOM 3461 C C . LYS A 1 476 ? 48.504 -6.049 -29.120 1.00 94.06 476 LYS A C 1
ATOM 3463 O O . LYS A 1 476 ? 49.068 -5.094 -29.645 1.00 94.06 476 LYS A O 1
ATOM 3468 N N . ASN A 1 477 ? 48.085 -7.112 -29.812 1.00 92.31 477 ASN A N 1
ATOM 3469 C CA . ASN A 1 477 ? 48.282 -7.221 -31.258 1.00 92.31 477 ASN A CA 1
ATOM 3470 C C . ASN A 1 477 ? 47.614 -6.046 -32.004 1.00 92.31 477 ASN A C 1
ATOM 3472 O O . ASN A 1 477 ? 48.197 -5.534 -32.954 1.00 92.31 477 ASN A O 1
ATOM 3476 N N . ILE A 1 478 ? 46.442 -5.575 -31.555 1.00 94.56 478 ILE A N 1
ATOM 3477 C CA . ILE A 1 478 ? 45.773 -4.379 -32.095 1.00 94.56 478 ILE A CA 1
ATOM 3478 C C . ILE A 1 478 ? 46.669 -3.135 -31.977 1.00 94.56 478 ILE A C 1
ATOM 3480 O O . ILE A 1 478 ? 46.938 -2.478 -32.984 1.00 94.56 478 ILE A O 1
ATOM 3484 N N . GLU A 1 479 ? 47.160 -2.805 -30.777 1.00 93.75 479 GLU A N 1
ATOM 3485 C CA . GLU A 1 479 ? 48.000 -1.609 -30.590 1.00 93.75 479 GLU A CA 1
ATOM 3486 C C . GLU A 1 479 ? 49.369 -1.746 -31.279 1.00 93.75 479 GLU A C 1
ATOM 3488 O O . GLU A 1 479 ? 49.857 -0.761 -31.829 1.00 93.75 479 GLU A O 1
ATOM 3493 N N . ASP A 1 480 ? 49.955 -2.950 -31.345 1.00 90.12 480 ASP A N 1
ATOM 3494 C CA . ASP A 1 480 ? 51.171 -3.214 -32.129 1.00 90.12 480 ASP A CA 1
ATOM 3495 C C . ASP A 1 480 ? 50.939 -2.895 -33.624 1.00 90.12 480 ASP A C 1
ATOM 3497 O O . ASP A 1 480 ? 51.773 -2.240 -34.253 1.00 90.12 480 ASP A O 1
ATOM 3501 N N . VAL A 1 481 ? 49.794 -3.278 -34.210 1.00 90.06 481 VAL A N 1
ATOM 3502 C CA . VAL A 1 481 ? 49.457 -2.942 -35.610 1.00 90.06 481 VAL A CA 1
ATOM 3503 C C . VAL A 1 481 ? 49.242 -1.442 -35.804 1.00 90.06 481 VAL A C 1
ATOM 3505 O O . VAL A 1 481 ? 49.808 -0.865 -36.737 1.00 90.06 481 VAL A O 1
ATOM 3508 N N . ILE A 1 482 ? 48.491 -0.789 -34.915 1.00 90.69 482 ILE A N 1
ATOM 3509 C CA . ILE A 1 482 ? 48.215 0.652 -35.008 1.00 90.69 482 ILE A CA 1
ATOM 3510 C C . ILE A 1 482 ? 49.505 1.468 -34.838 1.00 90.69 482 ILE A C 1
ATOM 3512 O O . ILE A 1 482 ? 49.723 2.423 -35.583 1.00 90.69 482 ILE A O 1
ATOM 3516 N N . ALA A 1 483 ? 50.392 1.085 -33.915 1.00 90.19 483 ALA A N 1
ATOM 3517 C CA . ALA A 1 483 ? 51.676 1.750 -33.700 1.00 90.19 483 ALA A CA 1
ATOM 3518 C C . ALA A 1 483 ? 52.643 1.569 -34.883 1.00 90.19 483 ALA A C 1
ATOM 3520 O O . ALA A 1 483 ? 53.361 2.504 -35.244 1.00 90.19 483 ALA A O 1
ATOM 3521 N N . LEU A 1 484 ? 52.653 0.387 -35.511 1.00 86.50 484 LEU A N 1
ATOM 3522 C CA . LEU A 1 484 ? 53.506 0.087 -36.665 1.00 86.50 484 LEU A CA 1
ATOM 3523 C C . LEU A 1 484 ? 52.975 0.679 -37.982 1.00 86.50 484 LEU A C 1
ATOM 3525 O O . LEU A 1 484 ? 53.771 0.925 -38.891 1.00 86.50 484 LEU A O 1
ATOM 3529 N N . ALA A 1 485 ? 51.669 0.942 -38.093 1.00 84.56 485 ALA A N 1
ATOM 3530 C CA . ALA A 1 485 ? 51.060 1.562 -39.270 1.00 84.56 485 ALA A CA 1
ATOM 3531 C C . ALA A 1 485 ? 49.975 2.617 -38.923 1.00 84.56 485 ALA A C 1
ATOM 3533 O O . ALA A 1 485 ? 48.808 2.442 -39.283 1.00 84.56 485 ALA A O 1
ATOM 3534 N N . PRO A 1 486 ? 50.318 3.778 -38.317 1.00 83.81 486 PRO A N 1
ATOM 3535 C CA . PRO A 1 486 ? 49.323 4.726 -37.781 1.00 83.81 486 PRO A CA 1
ATOM 3536 C C . PRO A 1 486 ? 48.381 5.381 -38.804 1.00 83.81 486 PRO A C 1
ATOM 3538 O O . PRO A 1 486 ? 47.397 6.003 -38.421 1.00 83.81 486 PRO A O 1
ATOM 3541 N N . LYS A 1 487 ? 48.683 5.279 -40.104 1.00 82.12 487 LYS A N 1
ATOM 3542 C CA . LYS A 1 487 ? 47.870 5.821 -41.211 1.00 82.12 487 LYS A CA 1
ATOM 3543 C C . LYS A 1 487 ? 47.210 4.731 -42.063 1.00 82.12 487 LYS A C 1
ATOM 3545 O O . LYS A 1 487 ? 46.851 4.988 -43.210 1.00 82.12 487 LYS A O 1
ATOM 3550 N N . TYR A 1 488 ? 47.119 3.506 -41.554 1.00 84.81 488 TYR A N 1
ATOM 3551 C CA . TYR A 1 488 ? 46.499 2.408 -42.283 1.00 84.81 488 TYR A CA 1
ATOM 3552 C C . TYR A 1 488 ? 44.971 2.549 -42.281 1.00 84.81 488 TYR A C 1
ATOM 3554 O O . TYR A 1 488 ? 44.365 2.847 -41.254 1.00 84.81 488 TYR A O 1
ATOM 3562 N N . SER A 1 489 ? 44.341 2.368 -43.445 1.00 83.31 489 SER A N 1
ATOM 3563 C CA . SER A 1 489 ? 42.931 2.727 -43.661 1.00 83.31 489 SER A CA 1
ATOM 3564 C C . SER A 1 489 ? 41.939 1.883 -42.862 1.00 83.31 489 SER A C 1
ATOM 3566 O O . SER A 1 489 ? 40.841 2.358 -42.600 1.00 83.31 489 SER A O 1
ATOM 3568 N N . ARG A 1 490 ? 42.331 0.666 -42.459 1.00 87.62 490 ARG A N 1
ATOM 3569 C CA . ARG A 1 490 ? 41.517 -0.254 -41.647 1.00 87.62 490 ARG A CA 1
ATOM 3570 C C . ARG A 1 490 ? 41.726 -0.085 -40.135 1.00 87.62 490 ARG A C 1
ATOM 3572 O O . ARG A 1 490 ? 41.099 -0.787 -39.354 1.00 87.62 490 ARG A O 1
ATOM 3579 N N . ASN A 1 491 ? 42.578 0.844 -39.683 1.00 89.69 491 ASN A N 1
ATOM 3580 C CA . ASN A 1 491 ? 42.789 1.078 -38.245 1.00 89.69 491 ASN A CA 1
ATOM 3581 C C . ASN A 1 491 ? 41.503 1.366 -37.435 1.00 89.69 491 ASN A C 1
ATOM 3583 O O . ASN A 1 491 ? 41.490 0.974 -36.268 1.00 89.69 491 ASN A O 1
ATOM 3587 N N . PRO A 1 492 ? 40.437 1.993 -37.985 1.00 91.94 492 PRO A N 1
ATOM 3588 C CA . PRO A 1 492 ? 39.139 2.061 -37.314 1.00 91.94 492 PRO A CA 1
ATOM 3589 C C . PRO A 1 492 ? 38.568 0.685 -36.964 1.00 91.94 492 PRO A C 1
ATOM 3591 O O . PRO A 1 492 ? 38.270 0.459 -35.801 1.00 91.94 492 PRO A O 1
ATOM 3594 N N . GLU A 1 493 ? 38.527 -0.261 -37.910 1.00 92.19 493 GLU A N 1
ATOM 3595 C CA . GLU A 1 493 ? 38.001 -1.624 -37.702 1.00 92.19 493 GLU A CA 1
ATOM 3596 C C . GLU A 1 493 ? 38.708 -2.330 -36.526 1.00 92.19 493 GLU A C 1
ATOM 3598 O O . GLU A 1 493 ? 38.069 -2.914 -35.655 1.00 92.19 493 GLU A O 1
ATOM 3603 N N . ALA A 1 494 ? 40.041 -2.213 -36.449 1.00 92.75 494 ALA A N 1
ATOM 3604 C CA . ALA A 1 494 ? 40.819 -2.782 -35.346 1.00 92.75 494 ALA A CA 1
ATOM 3605 C C . ALA A 1 494 ? 40.593 -2.066 -34.001 1.00 92.75 494 ALA A C 1
ATOM 3607 O O . ALA A 1 494 ? 40.758 -2.685 -32.951 1.00 92.75 494 ALA A O 1
ATOM 3608 N N . LEU A 1 495 ? 40.228 -0.779 -34.011 1.00 94.06 495 LEU A N 1
ATOM 3609 C CA . LEU A 1 495 ? 39.840 -0.040 -32.808 1.00 94.06 495 LEU A CA 1
ATOM 3610 C C . LEU A 1 495 ? 38.401 -0.354 -32.374 1.00 94.06 495 LEU A C 1
ATOM 3612 O O . LEU A 1 495 ? 38.160 -0.387 -31.171 1.00 94.06 495 LEU A O 1
ATOM 3616 N N . GLU A 1 496 ? 37.478 -0.638 -33.297 1.00 94.06 496 GLU A N 1
ATOM 3617 C CA . GLU A 1 496 ? 36.121 -1.094 -32.958 1.00 94.06 496 GLU A CA 1
ATOM 3618 C C . GLU A 1 496 ? 36.197 -2.443 -32.231 1.00 94.06 496 GLU A C 1
ATOM 3620 O O . GLU A 1 496 ? 35.733 -2.539 -31.100 1.00 94.06 496 GLU A O 1
ATOM 3625 N N . TRP A 1 497 ? 36.942 -3.428 -32.753 1.00 95.12 497 TRP A N 1
ATOM 3626 C CA . TRP A 1 497 ? 37.190 -4.691 -32.031 1.00 95.12 497 TRP A CA 1
ATOM 3627 C C . TRP A 1 497 ? 37.882 -4.487 -30.679 1.00 95.12 497 TRP A C 1
ATOM 3629 O O . TRP A 1 497 ? 37.665 -5.249 -29.738 1.00 95.12 497 TRP A O 1
ATOM 3639 N N . LYS A 1 498 ? 38.723 -3.453 -30.552 1.00 95.88 498 LYS A N 1
ATOM 3640 C CA . LYS A 1 498 ? 39.350 -3.098 -29.274 1.00 95.88 498 LYS A CA 1
ATOM 3641 C C . LYS A 1 498 ? 38.319 -2.590 -28.263 1.00 95.88 498 LYS A C 1
ATOM 3643 O O . LYS A 1 498 ? 38.406 -2.942 -27.089 1.00 95.88 498 LYS A O 1
ATOM 3648 N N . ALA A 1 499 ? 37.366 -1.776 -28.711 1.00 95.69 499 ALA A N 1
ATOM 3649 C CA . ALA A 1 499 ? 36.284 -1.267 -27.882 1.00 95.69 499 ALA A CA 1
ATOM 3650 C C . ALA A 1 499 ? 35.299 -2.386 -27.503 1.00 95.69 499 ALA A C 1
ATOM 3652 O O . ALA A 1 499 ? 35.057 -2.575 -26.315 1.00 95.69 499 ALA A O 1
ATOM 3653 N N . GLU A 1 500 ? 34.872 -3.215 -28.463 1.00 94.25 500 GLU A N 1
ATOM 3654 C CA . GLU A 1 500 ? 34.049 -4.412 -28.225 1.00 94.25 500 GLU A CA 1
ATOM 3655 C C . GLU A 1 500 ? 34.697 -5.357 -27.191 1.00 94.25 500 GLU A C 1
ATOM 3657 O O . GLU A 1 500 ? 34.018 -5.917 -26.328 1.00 94.25 500 GLU A O 1
ATOM 3662 N N . LEU A 1 501 ? 36.026 -5.528 -27.222 1.00 94.50 501 LEU A N 1
ATOM 3663 C CA . LEU A 1 501 ? 36.748 -6.303 -26.206 1.00 94.50 501 LEU A CA 1
ATOM 3664 C C . LEU A 1 501 ? 36.707 -5.661 -24.814 1.00 94.50 501 LEU A C 1
ATOM 3666 O O . LEU A 1 501 ? 36.588 -6.395 -23.834 1.00 94.50 501 LEU A O 1
ATOM 3670 N N . TYR A 1 502 ? 36.778 -4.332 -24.710 1.00 94.38 502 TYR A N 1
ATOM 3671 C CA . TYR A 1 502 ? 36.621 -3.626 -23.435 1.00 94.38 502 TYR A CA 1
ATOM 3672 C C . TYR A 1 502 ? 35.177 -3.670 -22.913 1.00 94.38 502 TYR A C 1
ATOM 3674 O O . TYR A 1 502 ? 34.977 -3.843 -21.713 1.00 94.38 502 TYR A O 1
ATOM 3682 N N . GLU A 1 503 ? 34.165 -3.595 -23.781 1.00 92.31 503 GLU A N 1
ATOM 3683 C CA . GLU A 1 503 ? 32.761 -3.816 -23.398 1.00 92.31 503 GLU A CA 1
ATOM 3684 C C . GLU A 1 503 ? 32.577 -5.221 -22.807 1.00 92.31 503 GLU A C 1
ATOM 3686 O O . GLU A 1 503 ? 32.024 -5.382 -21.718 1.00 92.31 503 GLU A O 1
ATOM 3691 N N . ARG A 1 504 ? 33.141 -6.243 -23.466 1.00 88.94 504 ARG A N 1
ATOM 3692 C CA . ARG A 1 504 ? 33.104 -7.646 -23.014 1.00 88.94 504 ARG A CA 1
ATOM 3693 C C . ARG A 1 504 ? 33.855 -7.911 -21.704 1.00 88.94 504 ARG A C 1
ATOM 3695 O O . ARG A 1 504 ? 33.589 -8.936 -21.079 1.00 88.94 504 ARG A O 1
ATOM 3702 N N . THR A 1 505 ? 34.766 -7.032 -21.277 1.00 89.44 505 THR A N 1
ATOM 3703 C CA . THR A 1 505 ? 35.401 -7.090 -19.946 1.00 89.44 505 THR A CA 1
ATOM 3704 C C . THR A 1 505 ? 34.777 -6.142 -18.917 1.00 89.44 505 THR A C 1
ATOM 3706 O O . THR A 1 505 ? 35.279 -6.057 -17.798 1.00 89.44 505 THR A O 1
ATOM 3709 N N . GLY A 1 506 ? 33.692 -5.435 -19.259 1.00 89.81 506 GLY A N 1
ATOM 3710 C CA . GLY A 1 506 ? 33.048 -4.452 -18.381 1.00 89.81 506 GLY A CA 1
ATOM 3711 C C . GLY A 1 506 ? 33.816 -3.130 -18.242 1.00 89.81 506 GLY A C 1
ATOM 3712 O O . GLY A 1 506 ? 33.451 -2.285 -17.429 1.00 89.81 506 GLY A O 1
ATOM 3713 N N . ALA A 1 507 ? 34.861 -2.906 -19.040 1.00 93.44 507 ALA A N 1
ATOM 3714 C CA . ALA A 1 507 ? 35.699 -1.709 -19.011 1.00 93.44 507 ALA A CA 1
ATOM 3715 C C . ALA A 1 507 ? 35.087 -0.554 -19.841 1.00 93.44 507 ALA A C 1
ATOM 3717 O O . ALA A 1 507 ? 35.755 0.054 -20.684 1.00 93.44 507 ALA A O 1
ATOM 3718 N N . ILE A 1 508 ? 33.803 -0.262 -19.589 1.00 94.56 508 ILE A N 1
ATOM 3719 C CA . ILE A 1 508 ? 32.903 0.624 -20.363 1.00 94.56 508 ILE A CA 1
ATOM 3720 C C . ILE A 1 508 ? 33.523 2.000 -20.664 1.00 94.56 508 ILE A C 1
ATOM 3722 O O . ILE A 1 508 ? 33.412 2.499 -21.784 1.00 94.56 508 ILE A O 1
ATOM 3726 N N . THR A 1 509 ? 34.242 2.597 -19.709 1.00 95.75 509 THR A N 1
ATOM 3727 C CA . THR A 1 509 ? 34.964 3.868 -19.906 1.00 95.75 509 THR A CA 1
ATOM 3728 C C . THR A 1 509 ? 36.040 3.754 -20.987 1.00 95.75 509 THR A C 1
ATOM 3730 O O . THR A 1 509 ? 36.052 4.534 -21.932 1.00 95.75 509 THR A O 1
ATOM 3733 N N . THR A 1 510 ? 36.895 2.731 -20.927 1.00 95.62 510 THR A N 1
ATOM 3734 C CA . THR A 1 510 ? 37.946 2.516 -21.939 1.00 95.62 510 THR A CA 1
ATOM 3735 C C . THR A 1 510 ? 37.399 2.098 -23.307 1.00 95.62 510 THR A C 1
ATOM 3737 O O . THR A 1 510 ? 38.039 2.378 -24.323 1.00 95.62 510 THR A O 1
ATOM 3740 N N . ALA A 1 511 ? 36.208 1.489 -23.362 1.00 96.56 511 ALA A N 1
ATOM 3741 C CA . ALA A 1 511 ? 35.481 1.270 -24.611 1.00 96.56 511 ALA A CA 1
ATOM 3742 C C . ALA A 1 511 ? 35.020 2.604 -25.225 1.00 96.56 511 ALA A C 1
ATOM 3744 O O . ALA A 1 511 ? 35.379 2.903 -26.365 1.00 96.56 511 ALA A O 1
ATOM 3745 N N . ARG A 1 512 ? 34.323 3.448 -24.446 1.00 96.44 512 ARG A N 1
ATOM 3746 C CA . ARG A 1 512 ? 33.885 4.800 -24.846 1.00 96.44 512 ARG A CA 1
ATOM 3747 C C . ARG A 1 512 ? 35.053 5.626 -25.393 1.00 96.44 512 ARG A C 1
ATOM 3749 O O . ARG A 1 512 ? 34.985 6.117 -26.518 1.00 96.44 512 ARG A O 1
ATOM 3756 N N . ASP A 1 513 ? 36.146 5.704 -24.638 1.00 95.75 513 ASP A N 1
ATOM 3757 C CA . ASP A 1 513 ? 37.355 6.456 -25.006 1.00 95.75 513 ASP A CA 1
ATOM 3758 C C . ASP A 1 513 ? 38.007 5.907 -26.293 1.00 95.75 513 ASP A C 1
ATOM 3760 O O . ASP A 1 513 ? 38.645 6.636 -27.056 1.00 95.75 513 ASP A O 1
ATOM 3764 N N . THR A 1 514 ? 37.832 4.610 -26.571 1.00 96.06 514 THR A N 1
ATOM 3765 C CA . THR A 1 514 ? 38.306 3.977 -27.807 1.00 96.06 514 THR A CA 1
ATOM 3766 C C . THR A 1 514 ? 37.424 4.351 -29.008 1.00 96.06 514 THR A C 1
ATOM 3768 O O . THR A 1 514 ? 37.979 4.691 -30.054 1.00 96.06 514 THR A O 1
ATOM 3771 N N . TYR A 1 515 ? 36.093 4.402 -28.874 1.00 96.12 515 TYR A N 1
ATOM 3772 C CA . TYR A 1 515 ? 35.213 4.925 -29.934 1.00 96.12 515 TYR A CA 1
ATOM 3773 C C . TYR A 1 515 ? 35.428 6.430 -30.186 1.00 96.12 515 TYR A C 1
ATOM 3775 O O . TYR A 1 515 ? 35.499 6.863 -31.339 1.00 96.12 515 TYR A O 1
ATOM 3783 N N . GLU A 1 516 ? 35.641 7.235 -29.139 1.00 95.12 516 GLU A N 1
ATOM 3784 C CA . GLU A 1 516 ? 36.002 8.654 -29.280 1.00 95.12 516 GLU A CA 1
ATOM 3785 C C . GLU A 1 516 ? 37.347 8.826 -30.018 1.00 95.12 516 GLU A C 1
ATOM 3787 O O . GLU A 1 516 ? 37.468 9.650 -30.936 1.00 95.12 516 GLU A O 1
ATOM 3792 N N . ARG A 1 517 ? 38.347 7.986 -29.701 1.00 93.38 517 ARG A N 1
ATOM 3793 C CA . ARG A 1 517 ? 39.633 7.920 -30.418 1.00 93.38 517 ARG A CA 1
ATOM 3794 C C . ARG A 1 517 ? 39.447 7.600 -31.904 1.00 93.38 517 ARG A C 1
ATOM 3796 O O . ARG A 1 517 ? 40.206 8.150 -32.707 1.00 93.38 517 ARG A O 1
ATOM 3803 N N . ILE A 1 518 ? 38.472 6.770 -32.291 1.00 93.56 518 ILE A N 1
ATOM 3804 C CA . ILE A 1 518 ? 38.148 6.520 -33.707 1.00 93.56 518 ILE A CA 1
ATOM 3805 C C . ILE A 1 518 ? 37.609 7.796 -34.350 1.00 93.56 518 ILE A C 1
ATOM 3807 O O . ILE A 1 518 ? 38.214 8.312 -35.291 1.00 93.56 518 ILE A O 1
ATOM 3811 N N . LEU A 1 519 ? 36.516 8.339 -33.809 1.00 92.69 519 LEU A N 1
ATOM 3812 C CA . LEU A 1 519 ? 35.791 9.476 -34.385 1.00 92.69 519 LEU A CA 1
ATOM 3813 C C . LEU A 1 519 ? 36.638 10.753 -34.492 1.00 92.69 519 LEU A C 1
ATOM 3815 O O . LEU A 1 519 ? 36.388 11.564 -35.390 1.00 92.69 519 LEU A O 1
ATOM 3819 N N . THR A 1 520 ? 37.634 10.895 -33.611 1.00 92.12 520 THR A N 1
ATOM 3820 C CA . THR A 1 520 ? 38.596 12.007 -33.562 1.00 92.12 520 THR A CA 1
ATOM 3821 C C . THR A 1 520 ? 39.768 11.833 -34.533 1.00 92.12 520 THR A C 1
ATOM 3823 O O . THR A 1 520 ? 40.097 12.763 -35.268 1.00 92.12 520 THR A O 1
ATOM 3826 N N . ASN A 1 521 ? 40.426 10.664 -34.556 1.00 90.00 521 ASN A N 1
ATOM 3827 C CA . ASN A 1 521 ? 41.640 10.459 -35.365 1.00 90.00 521 ASN A CA 1
ATOM 3828 C C . ASN A 1 521 ? 41.344 10.006 -36.803 1.00 90.00 521 ASN A C 1
ATOM 3830 O O . ASN A 1 521 ? 42.163 10.220 -37.697 1.00 90.00 521 ASN A O 1
ATOM 3834 N N . TYR A 1 522 ? 40.175 9.407 -37.032 1.00 88.94 522 TYR A N 1
ATOM 3835 C CA . TYR A 1 522 ? 39.723 8.890 -38.321 1.00 88.94 522 TYR A CA 1
ATOM 3836 C C . TYR A 1 522 ? 38.350 9.499 -38.666 1.00 88.94 522 TYR A C 1
ATOM 3838 O O . TYR A 1 522 ? 37.352 8.784 -38.756 1.00 88.94 522 TYR A O 1
ATOM 3846 N N . PRO A 1 523 ? 38.258 10.833 -38.859 1.00 85.31 523 PRO A N 1
ATOM 3847 C CA . PRO A 1 523 ? 36.975 11.522 -39.008 1.00 85.31 523 PRO A CA 1
ATOM 3848 C C . PRO A 1 523 ? 36.150 11.023 -40.203 1.00 85.31 523 PRO A C 1
ATOM 3850 O O . PRO A 1 523 ? 34.925 11.046 -40.139 1.00 85.31 523 PRO A O 1
ATOM 3853 N N . THR A 1 524 ? 36.809 10.521 -41.252 1.00 85.31 524 THR A N 1
ATOM 3854 C CA . THR A 1 524 ? 36.202 9.910 -42.447 1.00 85.31 524 THR A CA 1
ATOM 3855 C C . THR A 1 524 ? 36.164 8.375 -42.378 1.00 85.31 524 THR A C 1
ATOM 3857 O O . THR A 1 524 ? 36.406 7.712 -43.388 1.00 85.31 524 THR A O 1
ATOM 3860 N N . THR A 1 525 ? 35.957 7.793 -41.193 1.00 85.25 525 THR A N 1
ATOM 3861 C CA . THR A 1 525 ? 35.787 6.338 -41.053 1.00 85.25 525 THR A CA 1
ATOM 3862 C C . THR A 1 525 ? 34.545 5.849 -41.818 1.00 85.25 525 THR A C 1
ATOM 3864 O O . THR A 1 525 ? 33.529 6.552 -41.830 1.00 85.25 525 THR A O 1
ATOM 3867 N N . PRO A 1 526 ? 34.581 4.657 -42.447 1.00 80.81 526 PRO A N 1
ATOM 3868 C CA . PRO A 1 526 ? 33.366 3.921 -42.791 1.00 80.81 526 PRO A CA 1
ATOM 3869 C C . PRO A 1 526 ? 32.479 3.725 -41.553 1.00 80.81 526 PRO A C 1
ATOM 3871 O O . PRO A 1 526 ? 32.990 3.714 -40.434 1.00 80.81 526 PRO A O 1
ATOM 3874 N N . ASN A 1 527 ? 31.169 3.567 -41.761 1.00 86.31 527 ASN A N 1
ATOM 3875 C CA . ASN A 1 527 ? 30.169 3.293 -40.716 1.00 86.31 527 ASN A CA 1
ATOM 3876 C C . ASN A 1 527 ? 30.194 4.281 -39.527 1.00 86.31 527 ASN A C 1
ATOM 3878 O O . ASN A 1 527 ? 29.892 3.910 -38.396 1.00 86.31 527 ASN A O 1
ATOM 3882 N N . ARG A 1 528 ? 30.552 5.552 -39.770 1.00 92.50 528 ARG A N 1
ATOM 3883 C CA . ARG A 1 528 ? 30.674 6.590 -38.729 1.00 92.50 528 ARG A CA 1
ATOM 3884 C C . ARG A 1 528 ? 29.409 6.748 -37.874 1.00 92.50 528 ARG A C 1
ATOM 3886 O O . ARG A 1 528 ? 29.520 7.063 -36.694 1.00 92.50 528 ARG A O 1
ATOM 3893 N N . ASP A 1 529 ? 28.235 6.534 -38.454 1.00 93.25 529 ASP A N 1
ATOM 3894 C CA . ASP A 1 529 ? 26.937 6.516 -37.777 1.00 93.25 529 ASP A CA 1
ATOM 3895 C C . ASP A 1 529 ? 26.806 5.360 -36.771 1.00 93.25 529 ASP A C 1
ATOM 3897 O O . ASP A 1 529 ? 26.295 5.561 -35.669 1.00 93.25 529 ASP A O 1
ATOM 3901 N N . HIS A 1 530 ? 27.349 4.182 -37.091 1.00 94.00 530 HIS A N 1
ATOM 3902 C CA . HIS A 1 530 ? 27.473 3.071 -36.147 1.00 94.00 530 HIS A CA 1
ATOM 3903 C C . HIS A 1 530 ? 28.442 3.407 -35.005 1.00 94.00 530 HIS A C 1
ATOM 3905 O O . HIS A 1 530 ? 28.088 3.280 -33.833 1.00 94.00 530 HIS A O 1
ATOM 3911 N N . THR A 1 531 ? 29.642 3.904 -35.326 1.00 95.19 531 THR A N 1
ATOM 3912 C CA . THR A 1 531 ? 30.653 4.288 -34.325 1.00 95.19 531 THR A CA 1
ATOM 3913 C C . THR A 1 531 ? 30.127 5.389 -33.380 1.00 95.19 531 THR A C 1
ATOM 3915 O O . THR A 1 531 ? 30.397 5.360 -32.179 1.00 95.19 531 THR A O 1
ATOM 3918 N N . LEU A 1 532 ? 29.330 6.339 -33.896 1.00 96.06 532 LEU A N 1
ATOM 3919 C CA . LEU A 1 532 ? 28.614 7.351 -33.103 1.00 96.06 532 LEU A CA 1
ATOM 3920 C C . LEU A 1 532 ? 27.559 6.728 -32.177 1.00 96.06 532 LEU A C 1
ATOM 3922 O O . LEU A 1 532 ? 27.450 7.150 -31.026 1.00 96.06 532 LEU A O 1
ATOM 3926 N N . LEU A 1 533 ? 26.805 5.726 -32.641 1.00 96.75 533 LEU A N 1
ATOM 3927 C CA . LEU A 1 533 ? 25.778 5.066 -31.831 1.00 96.75 533 LEU A CA 1
ATOM 3928 C C . LEU A 1 533 ? 26.397 4.298 -30.657 1.00 96.75 533 LEU A C 1
ATOM 3930 O O . LEU A 1 533 ? 25.895 4.392 -29.539 1.00 96.75 533 LEU A O 1
ATOM 3934 N N . GLN A 1 534 ? 27.497 3.576 -30.882 1.00 96.50 534 GLN A N 1
ATOM 3935 C CA . GLN A 1 534 ? 28.189 2.855 -29.808 1.00 96.50 534 GLN A CA 1
ATOM 3936 C C . GLN A 1 534 ? 28.798 3.826 -28.784 1.00 96.50 534 GLN A C 1
ATOM 3938 O O . GLN A 1 534 ? 28.623 3.634 -27.579 1.00 96.50 534 GLN A O 1
ATOM 3943 N N . LEU A 1 535 ? 29.408 4.931 -29.241 1.00 96.69 535 LEU A N 1
ATOM 3944 C CA . LEU A 1 535 ? 29.851 6.007 -28.346 1.00 96.69 535 LEU A CA 1
ATOM 3945 C C . LEU A 1 535 ? 28.684 6.548 -27.501 1.00 96.69 535 LEU A C 1
ATOM 3947 O O . LEU A 1 535 ? 28.826 6.686 -26.287 1.00 96.69 535 LEU A O 1
ATOM 3951 N N . ALA A 1 536 ? 27.530 6.811 -28.120 1.00 97.38 536 ALA A N 1
ATOM 3952 C CA . ALA A 1 536 ? 26.346 7.316 -27.432 1.00 97.38 536 ALA A CA 1
ATOM 3953 C C . ALA A 1 536 ? 25.760 6.326 -26.414 1.00 97.38 536 ALA A C 1
ATOM 3955 O O . ALA A 1 536 ? 25.387 6.737 -25.316 1.00 97.38 536 ALA A O 1
ATOM 3956 N N . ARG A 1 537 ? 25.701 5.029 -26.745 1.00 97.19 537 ARG A N 1
ATOM 3957 C CA . ARG A 1 537 ? 25.244 3.962 -25.838 1.00 97.19 537 ARG A CA 1
ATOM 3958 C C . ARG A 1 537 ? 26.096 3.897 -24.574 1.00 97.19 537 ARG A C 1
ATOM 3960 O O . ARG A 1 537 ? 25.553 3.913 -23.471 1.00 97.19 537 ARG A O 1
ATOM 3967 N N . LEU A 1 538 ? 27.420 3.899 -24.727 1.00 96.94 538 LEU A N 1
ATOM 3968 C CA . LEU A 1 538 ? 28.351 3.843 -23.599 1.00 96.94 538 LEU A CA 1
ATOM 3969 C C . LEU A 1 538 ? 28.381 5.162 -22.812 1.00 96.94 538 LEU A C 1
ATOM 3971 O O . LEU A 1 538 ? 28.462 5.139 -21.587 1.00 96.94 538 LEU A O 1
ATOM 3975 N N . ALA A 1 539 ? 28.253 6.312 -23.482 1.00 96.62 539 ALA A N 1
ATOM 3976 C CA . ALA A 1 539 ? 28.095 7.606 -22.817 1.00 96.62 539 ALA A CA 1
ATOM 3977 C C . ALA A 1 539 ? 26.807 7.660 -21.975 1.00 96.62 539 ALA A C 1
ATOM 3979 O O . ALA A 1 539 ? 26.866 8.053 -20.812 1.00 96.62 539 ALA A O 1
ATOM 3980 N N . PHE A 1 540 ? 25.674 7.191 -22.511 1.00 96.62 540 PHE A N 1
ATOM 3981 C CA . PHE A 1 540 ? 24.402 7.100 -21.787 1.00 96.62 540 PHE A CA 1
ATOM 3982 C C . PHE A 1 540 ? 24.494 6.155 -20.578 1.00 96.62 540 PHE A C 1
ATOM 3984 O O . PHE A 1 540 ? 24.096 6.532 -19.481 1.00 96.62 540 PHE A O 1
ATOM 3991 N N . GLN A 1 541 ? 25.091 4.967 -20.740 1.00 95.75 541 GLN A N 1
ATOM 3992 C CA . GLN A 1 541 ? 25.313 4.011 -19.643 1.00 95.75 541 GLN A CA 1
ATOM 3993 C C . GLN A 1 541 ? 26.184 4.588 -18.509 1.00 95.75 541 GLN A C 1
ATOM 3995 O O . GLN A 1 541 ? 26.028 4.211 -17.350 1.00 95.75 541 GLN A O 1
ATOM 4000 N N . LEU A 1 542 ? 27.094 5.509 -18.835 1.00 95.25 542 LEU A N 1
ATOM 4001 C CA . LEU A 1 542 ? 27.957 6.216 -17.884 1.00 95.25 542 LEU A CA 1
ATOM 4002 C C . LEU A 1 542 ? 27.347 7.542 -17.373 1.00 95.25 542 LEU A C 1
ATOM 4004 O O . LEU A 1 542 ? 28.034 8.302 -16.693 1.00 95.25 542 LEU A O 1
ATOM 4008 N N . ASN A 1 543 ? 26.075 7.827 -17.684 1.00 95.88 543 ASN A N 1
ATOM 4009 C CA . ASN A 1 543 ? 25.354 9.073 -17.378 1.00 95.88 543 ASN A CA 1
ATOM 4010 C C . ASN A 1 543 ? 25.980 10.356 -17.976 1.00 95.88 543 ASN A C 1
ATOM 4012 O O . ASN A 1 543 ? 25.676 11.469 -17.545 1.00 95.88 543 ASN A O 1
ATOM 4016 N N . TYR A 1 544 ? 26.822 10.235 -19.007 1.00 95.88 544 TYR A N 1
ATOM 4017 C CA . TYR A 1 544 ? 27.367 11.363 -19.772 1.00 95.88 544 TYR A CA 1
ATOM 4018 C C . TYR A 1 544 ? 26.370 11.822 -20.849 1.00 95.88 544 TYR A C 1
ATOM 4020 O O . TYR A 1 544 ? 26.638 11.751 -22.051 1.00 95.88 544 TYR A O 1
ATOM 4028 N N . PHE A 1 545 ? 25.191 12.272 -20.408 1.00 95.94 545 PHE A N 1
ATOM 4029 C CA . PHE A 1 545 ? 24.057 12.592 -21.283 1.00 95.94 545 PHE A CA 1
ATOM 4030 C C . PHE A 1 545 ? 24.372 13.672 -22.328 1.00 95.94 545 PHE A C 1
ATOM 4032 O O . PHE A 1 545 ? 23.959 13.521 -23.473 1.00 95.94 545 PHE A O 1
ATOM 4039 N N . ASP A 1 546 ? 25.173 14.688 -21.990 1.00 94.44 546 ASP A N 1
ATOM 4040 C CA . ASP A 1 546 ? 25.630 15.711 -22.944 1.00 94.44 546 ASP A CA 1
ATOM 4041 C C . ASP A 1 546 ? 26.404 15.110 -24.131 1.00 94.44 546 ASP A C 1
ATOM 4043 O O . ASP A 1 546 ? 26.282 15.573 -25.264 1.00 94.44 546 ASP A O 1
ATOM 4047 N N . ASP A 1 547 ? 27.249 14.104 -23.885 1.00 93.88 547 ASP A N 1
ATOM 4048 C CA . ASP A 1 547 ? 28.083 13.484 -24.922 1.00 93.88 547 ASP A CA 1
ATOM 4049 C C . ASP A 1 547 ? 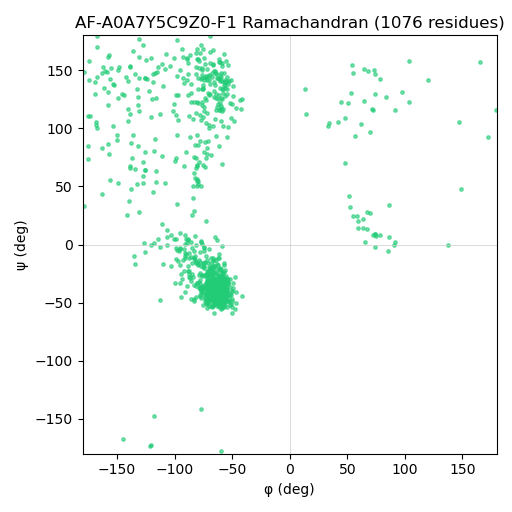27.289 12.470 -25.750 1.00 93.88 547 ASP A C 1
ATOM 4051 O O . ASP A 1 547 ? 27.474 12.387 -26.968 1.00 93.88 547 ASP A O 1
ATOM 4055 N N . ALA A 1 548 ? 26.332 11.783 -25.116 1.00 97.44 548 ALA A N 1
ATOM 4056 C CA . ALA A 1 548 ? 25.320 11.008 -25.818 1.00 97.44 548 ALA A CA 1
ATOM 4057 C C . ALA A 1 548 ? 24.470 11.911 -26.734 1.00 97.44 548 ALA A C 1
ATOM 4059 O O . ALA A 1 548 ? 24.385 11.633 -27.928 1.00 97.44 548 ALA A O 1
ATOM 4060 N N . GLU A 1 549 ? 23.922 13.030 -26.240 1.00 97.00 549 GLU A N 1
ATOM 4061 C CA . GLU A 1 549 ? 23.143 13.988 -27.042 1.00 97.00 549 GLU A CA 1
ATOM 4062 C C . GLU A 1 549 ? 23.922 14.460 -28.276 1.00 97.00 549 GLU A C 1
ATOM 4064 O O . GLU A 1 549 ? 23.387 14.403 -29.384 1.00 97.00 549 GLU A O 1
ATOM 4069 N N . LYS A 1 550 ? 25.188 14.873 -28.121 1.00 96.00 550 LYS A N 1
ATOM 4070 C CA . LYS A 1 550 ? 26.035 15.322 -29.244 1.00 96.00 550 LYS A CA 1
ATOM 4071 C C . LYS A 1 550 ? 26.181 14.236 -30.314 1.00 96.00 550 LYS A C 1
ATOM 4073 O O . LYS A 1 550 ? 26.005 14.515 -31.502 1.00 96.00 550 LYS A O 1
ATOM 4078 N N . ALA A 1 551 ? 26.489 13.005 -29.905 1.00 95.94 551 ALA A N 1
ATOM 4079 C CA . ALA A 1 551 ? 26.692 11.889 -30.825 1.00 95.94 551 ALA A CA 1
ATOM 4080 C C . ALA A 1 551 ? 25.389 11.474 -31.534 1.00 95.94 551 ALA A C 1
ATOM 4082 O O . ALA A 1 551 ? 25.373 11.315 -32.755 1.00 95.94 551 ALA A O 1
ATOM 4083 N N . LEU A 1 552 ? 24.282 11.380 -30.793 1.00 97.50 552 LEU A N 1
ATOM 4084 C CA . LEU A 1 552 ? 22.959 11.021 -31.315 1.00 97.50 552 LEU A CA 1
ATOM 4085 C C . LEU A 1 552 ? 22.406 12.097 -32.257 1.00 97.50 552 LEU A C 1
ATOM 4087 O O . LEU A 1 552 ? 21.867 11.776 -33.315 1.00 97.50 552 LEU A O 1
ATOM 4091 N N . THR A 1 553 ? 22.603 13.373 -31.922 1.00 96.3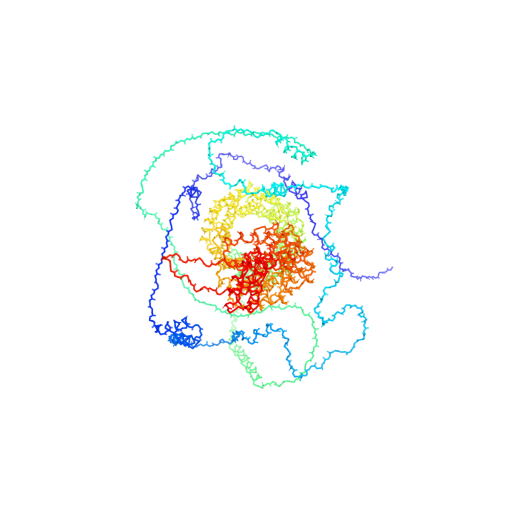1 553 THR A N 1
ATOM 4092 C CA . THR A 1 553 ? 22.212 14.506 -32.774 1.00 96.31 553 THR A CA 1
ATOM 4093 C C . THR A 1 553 ? 22.954 14.480 -34.111 1.00 96.31 553 THR A C 1
ATOM 4095 O O . THR A 1 553 ? 22.331 14.707 -35.146 1.00 96.31 553 THR A O 1
ATOM 4098 N N . SER A 1 554 ? 24.248 14.129 -34.121 1.00 94.81 554 SER A N 1
ATOM 4099 C CA . SER A 1 554 ? 25.014 13.943 -35.365 1.00 94.81 554 SER A CA 1
ATOM 4100 C C . SER A 1 554 ? 24.448 12.803 -36.223 1.00 94.81 554 SER A C 1
ATOM 4102 O O . SER A 1 554 ? 24.283 12.987 -37.424 1.00 94.81 554 SER A O 1
ATOM 4104 N N . ILE A 1 555 ? 24.032 11.667 -35.642 1.00 95.81 555 ILE A N 1
ATOM 4105 C CA . ILE A 1 555 ? 23.348 10.600 -36.406 1.00 95.81 555 ILE A CA 1
ATOM 4106 C C . ILE A 1 555 ? 22.062 11.135 -37.058 1.00 95.81 555 ILE A C 1
ATOM 4108 O O . ILE A 1 555 ? 21.843 10.937 -38.251 1.00 95.81 555 ILE A O 1
ATOM 4112 N N . VAL A 1 556 ? 21.223 11.840 -36.294 1.00 93.94 556 VAL A N 1
ATOM 4113 C CA . VAL A 1 556 ? 19.912 12.320 -36.767 1.00 93.94 556 VAL A CA 1
ATOM 4114 C C . VAL A 1 556 ? 20.026 13.448 -37.806 1.00 93.94 556 VAL A C 1
ATOM 4116 O O . VAL A 1 556 ? 19.165 13.540 -38.681 1.00 93.94 556 VAL A O 1
ATOM 4119 N N . GLN A 1 557 ? 21.062 14.292 -37.736 1.00 94.12 557 GLN A N 1
ATOM 4120 C CA . GLN A 1 557 ? 21.255 15.431 -38.646 1.00 94.12 557 GLN A CA 1
ATOM 4121 C C . GLN A 1 557 ? 22.156 15.116 -39.850 1.00 94.12 557 GLN A C 1
ATOM 4123 O O . GLN A 1 557 ? 21.809 15.482 -40.973 1.00 94.12 557 GLN A O 1
ATOM 4128 N N . ASP A 1 558 ? 23.290 14.443 -39.639 1.00 93.19 558 ASP A N 1
ATOM 4129 C CA . ASP A 1 558 ? 24.296 14.198 -40.683 1.00 93.19 558 ASP A CA 1
ATOM 4130 C C . ASP A 1 558 ? 24.026 12.905 -41.480 1.00 93.19 558 ASP A C 1
ATOM 4132 O O . ASP A 1 558 ? 24.483 12.778 -42.618 1.00 93.19 558 ASP A O 1
ATOM 4136 N N . PHE A 1 559 ? 23.273 11.950 -40.912 1.00 92.69 559 PHE A N 1
ATOM 4137 C CA . PHE A 1 559 ? 23.018 10.624 -41.498 1.00 92.69 559 PHE A CA 1
ATOM 4138 C C . PHE A 1 559 ? 21.509 10.279 -41.571 1.00 92.69 559 PHE A C 1
ATOM 4140 O O . PHE A 1 559 ? 21.080 9.257 -41.028 1.00 92.69 559 PHE A O 1
ATOM 4147 N N . PRO A 1 560 ? 20.674 11.084 -42.263 1.00 88.88 560 PRO A N 1
ATOM 4148 C CA . PRO A 1 560 ? 19.212 10.929 -42.259 1.00 88.88 560 PRO A CA 1
ATOM 4149 C C . PRO A 1 560 ? 18.704 9.590 -42.824 1.00 88.88 560 PRO A C 1
ATOM 4151 O O . PRO A 1 560 ? 17.639 9.133 -42.414 1.00 88.88 560 PRO A O 1
ATOM 4154 N N . ASP A 1 561 ? 19.466 8.951 -43.718 1.00 90.38 561 ASP A N 1
ATOM 4155 C CA . ASP A 1 561 ? 19.160 7.632 -44.296 1.00 90.38 561 ASP A CA 1
ATOM 4156 C C . ASP A 1 561 ? 19.747 6.452 -43.482 1.00 90.38 561 ASP A C 1
ATOM 4158 O O . ASP A 1 561 ? 19.666 5.299 -43.910 1.00 90.38 561 ASP A O 1
ATOM 4162 N N . SER A 1 562 ? 20.374 6.707 -42.323 1.00 91.69 562 SER A N 1
ATOM 4163 C CA . SER A 1 562 ? 21.000 5.656 -41.508 1.00 91.69 562 SER A CA 1
ATOM 4164 C C . SER A 1 562 ? 19.965 4.665 -40.956 1.00 91.69 562 SER A C 1
ATOM 4166 O O . SER A 1 562 ? 18.945 5.092 -40.398 1.00 91.69 562 SER A O 1
ATOM 4168 N N . PRO A 1 563 ? 20.241 3.342 -40.974 1.00 90.19 563 PRO A N 1
ATOM 4169 C CA . PRO A 1 563 ? 19.408 2.366 -40.269 1.00 90.19 563 PRO A CA 1
ATOM 4170 C C . PRO A 1 563 ? 19.339 2.649 -38.758 1.00 90.19 563 PRO A C 1
ATOM 4172 O O . PRO A 1 563 ? 18.352 2.300 -38.114 1.00 90.19 563 PRO A O 1
ATOM 4175 N N . HIS A 1 564 ? 20.346 3.331 -38.202 1.00 91.56 564 HIS A N 1
ATOM 4176 C CA . HIS A 1 564 ? 20.422 3.696 -36.792 1.00 91.56 564 HIS A CA 1
ATOM 4177 C C . HIS A 1 564 ? 19.626 4.962 -36.428 1.00 91.56 564 HIS A C 1
ATOM 4179 O O . HIS A 1 564 ? 19.440 5.204 -35.237 1.00 91.56 564 HIS A O 1
ATOM 4185 N N . LYS A 1 565 ? 19.101 5.743 -37.395 1.00 92.56 565 LYS A N 1
ATOM 4186 C CA . LYS A 1 565 ? 18.418 7.037 -37.146 1.00 92.56 565 LYS A CA 1
ATOM 4187 C C . LYS A 1 565 ? 17.396 6.960 -36.008 1.00 92.56 565 LYS A C 1
ATOM 4189 O O . LYS A 1 565 ? 17.437 7.778 -35.096 1.00 92.56 565 LYS A O 1
ATOM 4194 N N . SER A 1 566 ? 16.488 5.983 -36.036 1.00 89.75 566 SER A N 1
ATOM 4195 C CA . SER A 1 566 ? 15.365 5.944 -35.084 1.00 89.75 566 SER A CA 1
ATOM 4196 C C . SER A 1 566 ? 15.668 5.223 -33.775 1.00 89.75 566 SER A C 1
ATOM 4198 O O . SER A 1 566 ? 15.019 5.513 -32.773 1.00 89.75 566 SER A O 1
ATOM 4200 N N . GLU A 1 567 ? 16.711 4.391 -33.730 1.00 92.69 567 GLU A N 1
ATOM 4201 C CA . GLU A 1 567 ? 17.309 4.010 -32.448 1.00 92.69 567 GLU A CA 1
ATOM 4202 C C . GLU A 1 567 ? 17.980 5.233 -31.805 1.00 92.69 567 GLU A C 1
ATOM 4204 O O . GLU A 1 567 ? 17.762 5.508 -30.627 1.00 92.69 567 GLU A O 1
ATOM 4209 N N . ALA A 1 568 ? 18.704 6.034 -32.595 1.00 95.44 568 ALA A N 1
ATOM 4210 C CA . ALA A 1 568 ? 19.333 7.252 -32.109 1.00 95.44 568 ALA A CA 1
ATOM 4211 C C . ALA A 1 568 ? 18.304 8.297 -31.637 1.00 95.44 568 ALA A C 1
ATOM 4213 O O . ALA A 1 568 ? 18.496 8.888 -30.579 1.00 95.44 568 ALA A O 1
ATOM 4214 N N . GLN A 1 569 ? 17.175 8.469 -32.340 1.00 95.50 569 GLN A N 1
ATOM 4215 C CA . GLN A 1 569 ? 16.051 9.297 -31.872 1.00 95.50 569 GLN A CA 1
ATOM 4216 C C . GLN A 1 569 ? 15.478 8.778 -30.536 1.00 95.50 569 GLN A C 1
ATOM 4218 O O . GLN A 1 569 ? 15.256 9.572 -29.626 1.00 95.50 569 GLN A O 1
ATOM 4223 N N . MET A 1 570 ? 15.283 7.461 -30.372 1.00 96.06 570 MET A N 1
ATOM 4224 C CA . MET A 1 570 ? 14.811 6.879 -29.103 1.00 96.06 570 MET A CA 1
ATOM 4225 C C . MET A 1 570 ? 15.802 7.077 -27.953 1.00 96.06 570 MET A C 1
ATOM 4227 O O . MET A 1 570 ? 15.397 7.361 -26.828 1.00 96.06 570 MET A O 1
ATOM 4231 N N . MET A 1 571 ? 17.102 6.940 -28.214 1.00 96.38 571 MET A N 1
ATOM 4232 C CA . MET A 1 571 ? 18.137 7.219 -27.219 1.00 96.38 571 MET A CA 1
ATOM 4233 C C . MET A 1 571 ? 18.236 8.712 -26.892 1.00 96.38 571 MET A C 1
ATOM 4235 O O . MET A 1 571 ? 18.454 9.060 -25.736 1.00 96.38 571 MET A O 1
ATOM 4239 N N . LEU A 1 572 ? 18.029 9.595 -27.870 1.00 96.94 572 LEU A N 1
ATOM 4240 C CA . LEU A 1 572 ? 18.050 11.045 -27.678 1.00 96.94 572 LEU A CA 1
ATOM 4241 C C . LEU A 1 572 ? 16.866 11.497 -26.813 1.00 96.94 572 LEU A C 1
ATOM 4243 O O . LEU A 1 572 ? 17.056 12.242 -25.856 1.00 96.94 572 LEU A O 1
ATOM 4247 N N . ALA A 1 573 ? 15.674 10.951 -27.068 1.00 97.00 573 ALA A N 1
ATOM 4248 C CA . ALA A 1 573 ? 14.504 11.154 -26.219 1.00 97.00 573 ALA A CA 1
ATOM 4249 C C . ALA A 1 573 ? 14.748 10.681 -24.772 1.00 97.00 573 ALA A C 1
ATOM 4251 O O . ALA A 1 573 ? 14.396 11.390 -23.833 1.00 97.00 573 ALA A O 1
ATOM 4252 N N . LYS A 1 574 ? 15.436 9.543 -24.579 1.00 96.25 574 LYS A N 1
ATOM 4253 C CA . LYS A 1 574 ? 15.873 9.076 -23.249 1.00 96.25 574 LYS A CA 1
ATOM 4254 C C . LYS A 1 574 ? 16.907 10.006 -22.603 1.00 96.25 574 LYS A C 1
ATOM 4256 O O . LYS A 1 574 ? 16.811 10.247 -21.408 1.00 96.25 574 LYS A O 1
ATOM 4261 N N . CYS A 1 575 ? 17.849 10.581 -23.359 1.00 97.00 575 CYS A N 1
ATOM 4262 C CA . CYS A 1 575 ? 18.775 11.600 -22.836 1.00 97.00 575 CYS A CA 1
ATOM 4263 C C . CYS A 1 575 ? 18.016 12.842 -22.342 1.00 97.00 575 CYS A C 1
ATOM 4265 O O . CYS A 1 575 ? 18.325 13.374 -21.277 1.00 97.00 575 CYS A O 1
ATOM 4267 N N . TYR A 1 576 ? 17.000 13.285 -23.086 1.00 96.88 576 TYR A N 1
ATOM 4268 C CA . TYR A 1 576 ? 16.127 14.394 -22.695 1.00 96.88 576 TYR A CA 1
ATOM 4269 C C . TYR A 1 576 ? 15.289 14.071 -21.459 1.00 96.88 576 TYR A C 1
ATOM 4271 O O . TYR A 1 576 ? 15.185 14.896 -20.556 1.00 96.88 576 TYR A O 1
ATOM 4279 N N . GLU A 1 577 ? 14.779 12.849 -21.359 1.00 94.31 577 GLU A N 1
ATOM 4280 C CA . GLU A 1 577 ? 14.080 12.359 -20.175 1.00 94.31 577 GLU A CA 1
ATOM 4281 C C . GLU A 1 577 ? 14.997 12.356 -18.933 1.00 94.31 577 GLU A C 1
ATOM 4283 O O . GLU A 1 577 ? 14.673 12.980 -17.924 1.00 94.31 577 GLU A O 1
ATOM 4288 N N . SER A 1 578 ? 16.195 11.764 -19.031 1.00 93.75 578 SER A N 1
ATOM 4289 C CA . SER A 1 578 ? 17.187 11.702 -17.942 1.00 93.75 578 SER A CA 1
ATOM 4290 C C . SER A 1 578 ? 17.791 13.058 -17.547 1.00 93.75 578 SER A C 1
ATOM 4292 O O . SER A 1 578 ? 18.338 13.181 -16.454 1.00 93.75 578 SER A O 1
ATOM 4294 N N . THR A 1 579 ? 17.686 14.083 -18.400 1.00 94.75 579 THR A N 1
ATOM 4295 C CA . THR A 1 579 ? 18.128 15.463 -18.107 1.00 94.75 579 THR A CA 1
ATOM 4296 C C . THR A 1 579 ? 16.979 16.402 -17.719 1.00 94.75 579 THR A C 1
ATOM 4298 O O . THR A 1 579 ? 17.201 17.597 -17.528 1.00 94.75 579 THR A O 1
ATOM 4301 N N . GLY A 1 580 ? 15.747 15.893 -17.586 1.00 93.31 580 GLY A N 1
ATOM 4302 C CA . GLY A 1 580 ? 14.567 16.690 -17.226 1.00 93.31 580 GLY A CA 1
ATOM 4303 C C . GLY A 1 580 ? 14.028 17.587 -18.350 1.00 93.31 580 GLY A C 1
ATOM 4304 O O . GLY A 1 580 ? 13.124 18.390 -18.121 1.00 93.31 580 GLY A O 1
ATOM 4305 N N . ARG A 1 581 ? 14.530 17.445 -19.582 1.00 95.06 581 ARG A N 1
ATOM 4306 C CA . ARG A 1 581 ? 14.073 18.150 -20.793 1.00 95.06 581 ARG A CA 1
ATOM 4307 C C . ARG A 1 581 ? 12.819 17.483 -21.377 1.00 95.06 581 ARG A C 1
ATOM 4309 O O . ARG A 1 581 ? 12.780 17.090 -22.540 1.00 95.06 581 ARG A O 1
ATOM 4316 N N . VAL A 1 582 ? 11.778 17.335 -20.555 1.00 93.88 582 VAL A N 1
ATOM 4317 C CA . VAL A 1 582 ? 10.597 16.501 -20.862 1.00 93.88 582 VAL A CA 1
ATOM 4318 C C . VAL A 1 582 ? 9.885 16.927 -22.156 1.00 93.88 582 VAL A C 1
ATOM 4320 O O . VAL A 1 582 ? 9.482 16.063 -22.929 1.00 93.88 582 VAL A O 1
ATOM 4323 N N . ALA A 1 583 ? 9.797 18.227 -22.458 1.00 93.12 583 ALA A N 1
ATOM 4324 C CA . ALA A 1 583 ? 9.202 18.710 -23.710 1.00 93.12 583 ALA A CA 1
ATOM 4325 C C . ALA A 1 583 ? 9.970 18.240 -24.967 1.00 93.12 583 ALA A C 1
ATOM 4327 O O . ALA A 1 583 ? 9.353 17.797 -25.939 1.00 93.12 583 ALA A O 1
ATOM 4328 N N . ASP A 1 584 ? 11.309 18.254 -24.930 1.00 93.81 584 ASP A N 1
ATOM 4329 C CA . ASP A 1 584 ? 12.149 17.746 -26.024 1.00 93.81 584 ASP A CA 1
ATOM 4330 C C . ASP A 1 584 ? 12.030 16.216 -26.152 1.00 93.81 584 ASP A C 1
ATOM 4332 O O . ASP A 1 584 ? 11.994 15.678 -27.264 1.00 93.81 584 ASP A O 1
ATOM 4336 N N . ALA A 1 585 ? 11.916 15.506 -25.020 1.00 96.38 585 ALA A N 1
ATOM 4337 C CA . ALA A 1 585 ? 11.665 14.065 -24.994 1.00 96.38 585 ALA A CA 1
ATOM 4338 C C . ALA A 1 585 ? 10.322 13.724 -25.662 1.00 96.38 585 ALA A C 1
ATOM 4340 O O . ALA A 1 585 ? 10.288 12.888 -26.565 1.00 96.38 585 ALA A O 1
ATOM 4341 N N . ILE A 1 586 ? 9.237 14.419 -25.291 1.00 95.25 586 ILE A N 1
ATOM 4342 C CA . ILE A 1 586 ? 7.897 14.259 -25.880 1.00 95.25 586 ILE A CA 1
ATOM 4343 C C . ILE A 1 586 ? 7.929 14.515 -27.390 1.00 95.25 586 ILE A C 1
ATOM 4345 O O . ILE A 1 586 ? 7.468 13.671 -28.158 1.00 95.25 586 ILE A O 1
ATOM 4349 N N . ALA A 1 587 ? 8.512 15.629 -27.844 1.00 95.12 587 ALA A N 1
ATOM 4350 C CA . ALA A 1 587 ? 8.602 15.942 -29.273 1.00 95.12 587 ALA A CA 1
ATOM 4351 C C . ALA A 1 587 ? 9.388 14.871 -30.060 1.00 95.12 587 ALA A C 1
ATOM 4353 O O . ALA A 1 587 ? 9.004 14.490 -31.173 1.00 95.12 587 ALA A O 1
ATOM 4354 N N . THR A 1 588 ? 10.460 14.337 -29.467 1.00 95.88 588 THR A N 1
ATOM 4355 C CA . THR A 1 588 ? 11.302 13.307 -30.090 1.00 95.88 588 THR A CA 1
ATOM 4356 C C . THR A 1 588 ? 10.596 11.947 -30.132 1.00 95.88 588 THR A C 1
ATOM 4358 O O . THR A 1 588 ? 10.522 11.341 -31.203 1.00 95.88 588 THR A O 1
ATOM 4361 N N . TYR A 1 589 ? 9.994 11.488 -29.026 1.00 97.19 589 TYR A N 1
ATOM 4362 C CA . TYR A 1 589 ? 9.199 10.253 -28.999 1.00 97.19 589 TYR A CA 1
ATOM 4363 C C . TYR A 1 589 ? 7.979 10.337 -29.935 1.00 97.19 589 TYR A C 1
ATOM 4365 O O . TYR A 1 589 ? 7.720 9.390 -30.674 1.00 97.19 589 TYR A O 1
ATOM 4373 N N . ALA A 1 590 ? 7.268 11.471 -29.984 1.00 95.06 590 ALA A N 1
ATOM 4374 C CA . ALA A 1 590 ? 6.138 11.676 -30.899 1.00 95.06 590 ALA A CA 1
ATOM 4375 C C . ALA A 1 590 ? 6.557 11.596 -32.374 1.00 95.06 590 ALA A C 1
ATOM 4377 O O . ALA A 1 590 ? 5.839 11.014 -33.189 1.00 95.06 590 ALA A O 1
ATOM 4378 N N . THR A 1 591 ? 7.746 12.107 -32.705 1.00 93.94 591 THR A N 1
ATOM 4379 C CA . THR A 1 591 ? 8.327 11.962 -34.047 1.00 93.94 591 THR A CA 1
ATOM 4380 C C . THR A 1 591 ? 8.604 10.491 -34.371 1.00 93.94 591 THR A C 1
ATOM 4382 O O . THR A 1 591 ? 8.215 10.028 -35.439 1.00 93.94 591 THR A O 1
ATOM 4385 N N . VAL A 1 592 ? 9.207 9.725 -33.453 1.00 95.25 592 VAL A N 1
ATOM 4386 C CA . VAL A 1 592 ? 9.472 8.289 -33.673 1.00 95.25 592 VAL A CA 1
ATOM 4387 C C . VAL A 1 592 ? 8.179 7.481 -33.790 1.00 95.25 592 VAL A C 1
ATOM 4389 O O . VAL A 1 592 ? 8.062 6.673 -34.706 1.00 95.25 592 VAL A O 1
ATOM 4392 N N . ALA A 1 593 ? 7.195 7.709 -32.917 1.00 93.69 593 ALA A N 1
ATOM 4393 C CA . ALA A 1 593 ? 5.912 7.007 -32.953 1.00 93.69 593 ALA A CA 1
ATOM 4394 C C . ALA A 1 593 ? 5.182 7.201 -34.297 1.00 93.69 593 ALA A C 1
ATOM 4396 O O . ALA A 1 593 ? 4.628 6.241 -34.834 1.00 93.69 593 ALA A O 1
ATOM 4397 N N . ALA A 1 594 ? 5.238 8.414 -34.863 1.00 91.19 594 ALA A N 1
ATOM 4398 C CA . ALA A 1 594 ? 4.642 8.741 -36.158 1.00 91.19 594 ALA A CA 1
ATOM 4399 C C . ALA A 1 594 ? 5.477 8.266 -37.367 1.00 91.19 594 ALA A C 1
ATOM 4401 O O . ALA A 1 594 ? 4.905 7.829 -38.363 1.00 91.19 594 ALA A O 1
ATOM 4402 N N . GLU A 1 595 ? 6.813 8.326 -37.302 1.00 90.88 595 GLU A N 1
ATOM 4403 C CA . GLU A 1 595 ? 7.691 7.835 -38.379 1.00 90.88 595 GLU A CA 1
ATOM 4404 C C . GLU A 1 595 ? 7.743 6.295 -38.454 1.00 90.88 595 GLU A C 1
ATOM 4406 O O . GLU A 1 595 ? 8.036 5.769 -39.525 1.00 90.88 595 GLU A O 1
ATOM 4411 N N . ARG A 1 596 ? 7.490 5.574 -37.346 1.00 91.81 596 ARG A N 1
ATOM 4412 C CA . ARG A 1 596 ? 7.778 4.129 -37.186 1.00 91.81 596 ARG A CA 1
ATOM 4413 C C . ARG A 1 596 ? 6.555 3.248 -36.916 1.00 91.81 596 ARG A C 1
ATOM 4415 O O . ARG A 1 596 ? 6.564 2.370 -36.046 1.00 91.81 596 ARG A O 1
ATOM 4422 N N . THR A 1 597 ? 5.484 3.469 -37.674 1.00 91.94 597 THR A N 1
ATOM 4423 C CA . THR A 1 597 ? 4.236 2.680 -37.592 1.00 91.94 597 THR A CA 1
ATOM 4424 C C . THR A 1 597 ? 4.427 1.176 -37.849 1.00 91.94 597 THR A C 1
ATOM 4426 O O . THR A 1 597 ? 3.662 0.366 -37.322 1.00 91.94 597 THR A O 1
ATOM 4429 N N . GLU A 1 598 ? 5.450 0.811 -38.625 1.00 91.69 598 GLU A N 1
ATOM 4430 C CA . GLU A 1 598 ? 5.762 -0.532 -39.130 1.00 91.69 598 GLU A CA 1
ATOM 4431 C C . GLU A 1 598 ? 6.591 -1.396 -38.174 1.00 91.69 598 GLU A C 1
ATOM 4433 O O . GLU A 1 598 ? 6.759 -2.592 -38.407 1.00 91.69 598 GLU A O 1
ATOM 4438 N N . SER A 1 599 ? 7.130 -0.804 -37.107 1.00 91.19 599 SER A N 1
ATOM 4439 C CA . SER A 1 599 ? 8.051 -1.480 -36.195 1.00 91.19 599 SER A CA 1
ATOM 4440 C C . SER A 1 599 ? 7.665 -1.309 -34.728 1.00 91.19 599 SER A C 1
ATOM 4442 O O . SER A 1 599 ? 6.928 -0.396 -34.339 1.00 91.19 599 SER A O 1
ATOM 4444 N N . ARG A 1 600 ? 8.211 -2.197 -33.895 1.00 92.56 600 ARG A N 1
ATOM 4445 C CA . ARG A 1 600 ? 8.158 -2.141 -32.431 1.00 92.56 600 ARG A CA 1
ATOM 4446 C C . ARG A 1 600 ? 8.701 -0.840 -31.844 1.00 92.56 600 ARG A C 1
ATOM 4448 O O . ARG A 1 600 ? 8.203 -0.384 -30.822 1.00 92.56 600 ARG A O 1
ATOM 4455 N N . VAL A 1 601 ? 9.666 -0.201 -32.508 1.00 92.94 601 VAL A N 1
ATOM 4456 C CA . VAL A 1 601 ? 10.265 1.067 -32.052 1.00 92.94 601 VAL A CA 1
ATOM 4457 C C . VAL A 1 601 ? 9.197 2.163 -31.912 1.00 92.94 601 VAL A C 1
ATOM 4459 O O . VAL A 1 601 ? 9.233 2.939 -30.960 1.00 92.94 601 VAL A O 1
ATOM 4462 N N . GLY A 1 602 ? 8.188 2.182 -32.793 1.00 94.12 602 GLY A N 1
ATOM 4463 C CA . GLY A 1 602 ? 7.048 3.094 -32.668 1.00 94.12 602 GLY A CA 1
ATOM 4464 C C . GLY A 1 602 ? 6.075 2.747 -31.529 1.00 94.12 602 GLY A C 1
ATOM 4465 O O . GLY A 1 602 ? 5.430 3.650 -31.002 1.00 94.12 602 GLY A O 1
ATOM 4466 N N . ALA A 1 603 ? 5.983 1.478 -31.107 1.00 95.06 603 ALA A N 1
ATOM 4467 C CA . ALA A 1 603 ? 5.228 1.090 -29.909 1.00 95.06 603 ALA A CA 1
ATOM 4468 C C . ALA A 1 603 ? 5.974 1.510 -28.637 1.00 95.06 603 ALA A C 1
ATOM 4470 O O . ALA A 1 603 ? 5.383 2.117 -27.751 1.00 95.06 603 ALA A O 1
ATOM 4471 N N . GLU A 1 604 ? 7.286 1.270 -28.577 1.00 96.44 604 GLU A N 1
ATOM 4472 C CA . GLU A 1 604 ? 8.136 1.698 -27.458 1.00 96.44 604 GLU A CA 1
ATOM 4473 C C . GLU A 1 604 ? 8.145 3.230 -27.297 1.00 96.44 604 GLU A C 1
ATOM 4475 O O . GLU A 1 604 ? 8.132 3.729 -26.171 1.00 96.44 604 GLU A O 1
ATOM 4480 N N . ALA A 1 605 ? 8.080 3.985 -28.400 1.00 96.75 605 ALA A N 1
ATOM 4481 C CA . ALA A 1 605 ? 7.906 5.438 -28.379 1.00 96.75 605 ALA A CA 1
ATOM 4482 C C . ALA A 1 605 ? 6.525 5.871 -27.842 1.00 96.75 605 ALA A C 1
ATOM 4484 O O . ALA A 1 605 ? 6.444 6.779 -27.016 1.00 96.75 605 ALA A O 1
ATOM 4485 N N . ALA A 1 606 ? 5.440 5.209 -28.260 1.00 96.88 606 ALA A N 1
ATOM 4486 C CA . ALA A 1 606 ? 4.088 5.493 -27.766 1.00 96.88 606 ALA A CA 1
ATOM 4487 C C . ALA A 1 606 ? 3.918 5.151 -26.272 1.00 96.88 606 ALA A C 1
ATOM 4489 O O . ALA A 1 606 ? 3.311 5.917 -25.526 1.00 96.88 606 ALA A O 1
ATOM 4490 N N . LEU A 1 607 ? 4.522 4.050 -25.817 1.00 97.81 607 LEU A N 1
ATOM 4491 C CA . LEU A 1 607 ? 4.585 3.667 -24.404 1.00 97.81 607 LEU A CA 1
ATOM 4492 C C . LEU A 1 607 ? 5.386 4.678 -23.572 1.00 97.81 607 LEU A C 1
ATOM 4494 O O . LEU A 1 607 ? 4.986 5.006 -22.457 1.00 97.81 607 LEU A O 1
ATOM 4498 N N . ALA A 1 608 ? 6.487 5.215 -24.108 1.00 97.25 608 ALA A N 1
ATOM 4499 C CA . ALA A 1 608 ? 7.245 6.271 -23.440 1.00 97.25 608 ALA A CA 1
ATOM 4500 C C . ALA A 1 608 ? 6.439 7.575 -23.304 1.00 97.25 608 ALA A C 1
ATOM 4502 O O . ALA A 1 608 ? 6.441 8.167 -22.227 1.00 97.25 608 ALA A O 1
ATOM 4503 N N . LEU A 1 609 ? 5.696 7.978 -24.343 1.00 97.00 609 LEU A N 1
ATOM 4504 C CA . LEU A 1 609 ? 4.765 9.113 -24.273 1.00 97.00 609 LEU A CA 1
ATOM 4505 C C . LEU A 1 609 ? 3.676 8.898 -23.219 1.00 97.00 609 LEU A C 1
ATOM 4507 O O . LEU A 1 609 ? 3.451 9.789 -22.404 1.00 97.00 609 LEU A O 1
ATOM 4511 N N . SER A 1 610 ? 3.043 7.718 -23.207 1.00 97.06 610 SER A N 1
ATOM 4512 C CA . SER A 1 610 ? 2.005 7.391 -22.223 1.00 97.06 610 SER A CA 1
ATOM 4513 C C . SER A 1 610 ? 2.535 7.501 -20.805 1.00 97.06 610 SER A C 1
ATOM 4515 O O . SER A 1 610 ? 1.984 8.233 -20.000 1.00 97.06 610 SER A O 1
ATOM 4517 N N . ARG A 1 611 ? 3.670 6.856 -20.531 1.00 96.75 611 ARG A N 1
ATOM 4518 C CA . ARG A 1 611 ? 4.337 6.857 -19.227 1.00 96.75 611 ARG A CA 1
ATOM 4519 C C . ARG A 1 611 ? 4.737 8.259 -18.751 1.00 96.75 611 ARG A C 1
ATOM 4521 O O . ARG A 1 611 ? 4.666 8.526 -17.555 1.00 96.75 611 ARG A O 1
ATOM 4528 N N . ILE A 1 612 ? 5.152 9.147 -19.658 1.00 95.56 612 ILE A N 1
ATOM 4529 C CA . ILE A 1 612 ? 5.454 10.550 -19.330 1.00 95.56 612 ILE A CA 1
ATOM 4530 C C . ILE A 1 612 ? 4.169 11.311 -18.972 1.00 95.56 612 ILE A C 1
ATOM 4532 O O . ILE A 1 612 ? 4.137 11.984 -17.944 1.00 95.56 612 ILE A O 1
ATOM 4536 N N . ALA A 1 613 ? 3.108 11.167 -19.770 1.00 93.56 613 ALA A N 1
ATOM 4537 C CA . ALA A 1 613 ? 1.820 11.810 -19.513 1.00 93.56 613 ALA A CA 1
ATOM 4538 C C . ALA A 1 613 ? 1.143 11.268 -18.235 1.00 93.56 613 ALA A C 1
ATOM 4540 O O . ALA A 1 613 ? 0.618 12.027 -17.426 1.00 93.56 613 ALA A O 1
ATOM 4541 N N . ASP A 1 614 ? 1.237 9.963 -17.975 1.00 90.31 614 ASP A N 1
ATOM 4542 C CA . ASP A 1 614 ? 0.748 9.335 -16.748 1.00 90.31 614 ASP A CA 1
ATOM 4543 C C . ASP A 1 614 ? 1.461 9.849 -15.492 1.00 90.31 614 ASP A C 1
ATOM 4545 O O . ASP A 1 614 ? 0.808 9.985 -14.453 1.00 90.31 614 ASP A O 1
ATOM 4549 N N . ALA A 1 615 ? 2.760 10.157 -15.597 1.00 92.06 615 ALA A N 1
ATOM 4550 C CA . ALA A 1 615 ? 3.576 10.725 -14.524 1.00 92.06 615 ALA A CA 1
ATOM 4551 C C . ALA A 1 615 ? 3.315 12.225 -14.286 1.00 92.06 615 ALA A C 1
ATOM 4553 O O . ALA A 1 615 ? 3.468 12.686 -13.157 1.00 92.06 615 ALA A O 1
ATOM 4554 N N . SER A 1 616 ? 2.880 12.982 -15.304 1.00 90.38 616 SER A N 1
ATOM 4555 C CA . SER A 1 616 ? 2.368 14.353 -15.133 1.00 90.38 616 SER A CA 1
ATOM 4556 C C . SER A 1 616 ? 0.877 14.411 -14.765 1.00 90.38 616 SER A C 1
ATOM 4558 O O . SER A 1 616 ? 0.346 15.494 -14.531 1.00 90.38 616 SER A O 1
ATOM 4560 N N . GLY A 1 617 ? 0.193 13.263 -14.703 1.00 91.44 617 GLY A N 1
ATOM 4561 C CA . GLY A 1 617 ? -1.241 13.156 -14.413 1.00 91.44 617 GLY A CA 1
ATOM 4562 C C . GLY A 1 617 ? -2.164 13.314 -15.631 1.00 91.44 617 GLY A C 1
ATOM 4563 O O . GLY A 1 617 ? -3.367 13.068 -15.501 1.00 91.44 617 GLY A O 1
ATOM 4564 N N . ASP A 1 618 ? -1.629 13.637 -16.815 1.00 93.31 618 ASP A N 1
ATOM 4565 C CA . ASP A 1 618 ? -2.361 13.755 -18.086 1.00 93.31 618 ASP A CA 1
ATOM 4566 C C . ASP A 1 618 ? -2.746 12.372 -18.649 1.00 93.31 618 ASP A C 1
ATOM 4568 O O . ASP A 1 618 ? -2.290 11.907 -19.694 1.00 93.31 618 ASP A O 1
ATOM 4572 N N . THR A 1 619 ? -3.641 11.699 -17.929 1.00 95.00 619 THR A N 1
ATOM 4573 C CA . THR A 1 619 ? -4.250 10.427 -18.338 1.00 95.00 619 THR A CA 1
ATOM 4574 C C . THR A 1 619 ? -4.971 10.539 -19.702 1.00 95.00 619 THR A C 1
ATOM 4576 O O . THR A 1 619 ? -4.879 9.605 -20.501 1.00 95.00 619 THR A O 1
ATOM 4579 N N . PRO A 1 620 ? -5.636 11.665 -20.058 1.00 95.31 620 PRO A N 1
ATOM 4580 C CA . PRO A 1 620 ? -6.122 11.893 -21.422 1.00 95.31 620 PRO A CA 1
ATOM 4581 C C . PRO A 1 620 ? -5.015 11.920 -22.488 1.00 95.31 620 PRO A C 1
ATOM 4583 O O . PRO A 1 620 ? -5.218 11.392 -23.580 1.00 95.31 620 PRO A O 1
ATOM 4586 N N . GLY A 1 621 ? -3.856 12.518 -22.207 1.00 92.88 621 GLY A N 1
ATOM 4587 C CA . GLY A 1 621 ? -2.666 12.492 -23.062 1.00 92.88 621 GLY A CA 1
ATOM 4588 C C . GLY A 1 621 ? -2.081 11.087 -23.220 1.00 92.88 621 GLY A C 1
ATOM 4589 O O . GLY A 1 621 ? -1.749 10.687 -24.338 1.00 92.88 621 GLY A O 1
ATOM 4590 N N . ALA A 1 622 ? -2.051 10.311 -22.134 1.00 96.31 622 ALA A N 1
ATOM 4591 C CA . ALA A 1 622 ? -1.627 8.914 -22.136 1.00 96.31 622 ALA A CA 1
ATOM 4592 C C . ALA A 1 622 ? -2.492 8.044 -23.066 1.00 96.31 622 ALA A C 1
ATOM 4594 O O . ALA A 1 622 ? -1.985 7.450 -24.022 1.00 96.31 622 ALA A O 1
ATOM 4595 N N . ILE A 1 623 ? -3.817 8.078 -22.873 1.00 97.56 623 ILE A N 1
ATOM 4596 C CA . ILE A 1 623 ? -4.799 7.409 -23.744 1.00 97.56 623 ILE A CA 1
ATOM 4597 C C . ILE A 1 623 ? -4.597 7.828 -25.210 1.00 97.56 623 ILE A C 1
ATOM 4599 O O . ILE A 1 623 ? -4.474 6.972 -26.084 1.00 97.56 623 ILE A O 1
ATOM 4603 N N . ARG A 1 624 ? -4.482 9.137 -25.480 1.00 95.75 624 ARG A N 1
ATOM 4604 C CA . ARG A 1 624 ? -4.306 9.716 -26.828 1.00 95.75 624 ARG A CA 1
ATOM 4605 C C . ARG A 1 624 ? -3.060 9.179 -27.546 1.00 95.75 624 ARG A C 1
ATOM 4607 O O . ARG A 1 624 ? -3.096 8.989 -28.761 1.00 95.75 624 ARG A O 1
ATOM 4614 N N . ALA A 1 625 ? -1.961 8.938 -26.827 1.00 94.06 625 ALA A N 1
ATOM 4615 C CA . ALA A 1 625 ? -0.728 8.393 -27.399 1.00 94.06 625 ALA A CA 1
ATOM 4616 C C . ALA A 1 625 ? -0.871 6.911 -27.795 1.00 94.06 625 ALA A C 1
ATOM 4618 O O . ALA A 1 625 ? -0.455 6.519 -28.889 1.00 94.06 625 ALA A O 1
ATOM 4619 N N . LEU A 1 626 ? -1.492 6.102 -26.932 1.00 97.62 626 LEU A N 1
ATOM 4620 C CA . LEU A 1 626 ? -1.679 4.665 -27.152 1.00 97.62 626 LEU A CA 1
ATOM 4621 C C . LEU A 1 626 ? -2.779 4.377 -28.191 1.00 97.62 626 LEU A C 1
ATOM 4623 O O . LEU A 1 626 ? -2.560 3.569 -29.095 1.00 97.62 626 LEU A O 1
ATOM 4627 N N . GLU A 1 627 ? -3.911 5.092 -28.144 1.00 96.44 627 GLU A N 1
ATOM 4628 C CA . GLU A 1 627 ? -4.960 5.042 -29.177 1.00 96.44 627 GLU A CA 1
ATOM 4629 C C . GLU A 1 627 ? -4.382 5.341 -30.568 1.00 96.44 627 GLU A C 1
ATOM 4631 O O . GLU A 1 627 ? -4.619 4.592 -31.515 1.00 96.44 627 GLU A O 1
ATOM 4636 N N . ASN A 1 628 ? -3.579 6.405 -30.696 1.00 93.31 628 ASN A N 1
ATOM 4637 C CA . ASN A 1 628 ? -2.954 6.793 -31.961 1.00 93.31 628 ASN A CA 1
ATOM 4638 C C . ASN A 1 628 ? -2.008 5.698 -32.489 1.00 93.31 628 ASN A C 1
ATOM 4640 O O . ASN A 1 628 ? -2.038 5.385 -33.681 1.00 93.31 628 ASN A O 1
ATOM 4644 N N . ARG A 1 629 ? -1.224 5.041 -31.619 1.00 94.69 629 ARG A N 1
ATOM 4645 C CA . ARG A 1 629 ? -0.404 3.883 -32.019 1.00 94.69 629 ARG A CA 1
ATOM 4646 C C . ARG A 1 629 ? -1.267 2.746 -32.566 1.00 94.69 629 ARG A C 1
ATOM 4648 O O . ARG A 1 629 ? -0.951 2.239 -33.638 1.00 94.69 629 ARG A O 1
ATOM 4655 N N . LEU A 1 630 ? -2.350 2.367 -31.888 1.00 93.88 630 LEU A N 1
ATOM 4656 C CA . LEU A 1 630 ? -3.228 1.285 -32.359 1.00 93.88 630 LEU A CA 1
ATOM 4657 C C . LEU A 1 630 ? -3.991 1.651 -33.648 1.00 93.88 630 LEU A C 1
ATOM 4659 O O . LEU A 1 630 ? -4.230 0.780 -34.478 1.00 93.88 630 LEU A O 1
ATOM 4663 N N . GLN A 1 631 ? -4.318 2.930 -33.860 1.00 93.25 631 GLN A N 1
ATOM 4664 C CA . GLN A 1 631 ? -4.975 3.417 -35.082 1.00 93.25 631 GLN A CA 1
ATOM 4665 C C . GLN A 1 631 ? -4.036 3.539 -36.295 1.00 93.25 631 GLN A C 1
ATOM 4667 O O . GLN A 1 631 ? -4.506 3.488 -37.432 1.00 93.25 631 GLN A O 1
ATOM 4672 N N . THR A 1 632 ? -2.730 3.738 -36.080 1.00 90.81 632 THR A N 1
ATOM 4673 C CA . THR A 1 632 ? -1.755 4.006 -37.158 1.00 90.81 632 THR A CA 1
ATOM 4674 C C . THR A 1 632 ? -0.768 2.875 -37.424 1.00 90.81 632 THR A C 1
ATOM 4676 O O . THR A 1 632 ? -0.132 2.877 -38.479 1.00 90.81 632 THR A O 1
ATOM 4679 N N . SER A 1 633 ? -0.609 1.914 -36.508 1.00 90.25 633 SER A N 1
ATOM 4680 C CA . SER A 1 633 ? 0.379 0.844 -36.666 1.00 90.25 633 SER A CA 1
ATOM 4681 C C . SER A 1 633 ? 0.061 -0.078 -37.846 1.00 90.25 633 SER A C 1
ATOM 4683 O O . SER A 1 633 ? -1.078 -0.472 -38.079 1.00 90.25 633 SER A O 1
ATOM 4685 N N . THR A 1 634 ? 1.111 -0.458 -38.573 1.00 91.38 634 THR A N 1
ATOM 4686 C CA . THR A 1 634 ? 1.065 -1.427 -39.679 1.00 91.38 634 THR A CA 1
ATOM 4687 C C . THR A 1 634 ? 1.683 -2.779 -39.292 1.00 91.38 634 THR A C 1
ATOM 4689 O O . THR A 1 634 ? 1.904 -3.634 -40.147 1.00 91.38 634 THR A O 1
ATOM 4692 N N . THR A 1 635 ? 1.937 -2.990 -37.996 1.00 90.94 635 THR A N 1
ATOM 4693 C CA . THR A 1 635 ? 2.450 -4.232 -37.401 1.00 90.94 635 THR A CA 1
ATOM 4694 C C . THR A 1 635 ? 1.685 -4.572 -36.119 1.00 90.94 635 THR A C 1
ATOM 4696 O O . THR A 1 635 ? 0.977 -3.732 -35.570 1.00 90.94 635 THR A O 1
ATOM 4699 N N . VAL A 1 636 ? 1.845 -5.797 -35.620 1.00 90.12 636 VAL A N 1
ATOM 4700 C CA . VAL A 1 636 ? 1.397 -6.207 -34.275 1.00 90.12 636 VAL A CA 1
ATOM 4701 C C . VAL A 1 636 ? 2.537 -6.201 -33.245 1.00 90.12 636 VAL A C 1
ATOM 4703 O O . VAL A 1 636 ? 2.281 -6.263 -32.046 1.00 90.12 636 VAL A O 1
ATOM 4706 N N . ASP A 1 637 ? 3.795 -6.100 -33.691 1.00 91.19 637 ASP A N 1
ATOM 4707 C CA . ASP A 1 637 ? 4.978 -6.189 -32.826 1.00 91.19 637 ASP A CA 1
ATOM 4708 C C . ASP A 1 637 ? 5.061 -5.018 -31.825 1.00 91.19 637 ASP A C 1
ATOM 4710 O O . ASP A 1 637 ? 4.975 -3.841 -32.193 1.00 91.19 637 ASP A O 1
ATOM 4714 N N . GLY A 1 638 ? 5.209 -5.367 -30.544 1.00 90.69 638 GLY A N 1
ATOM 4715 C CA . GLY A 1 638 ? 5.211 -4.456 -29.396 1.00 90.69 638 GLY A CA 1
ATOM 4716 C C . GLY A 1 638 ? 3.847 -3.879 -28.998 1.00 90.69 638 GLY A C 1
ATOM 4717 O O . GLY A 1 638 ? 3.780 -3.136 -28.018 1.00 90.69 638 GLY A O 1
ATOM 4718 N N . ASN A 1 639 ? 2.763 -4.181 -29.724 1.00 94.81 639 ASN A N 1
ATOM 4719 C CA . ASN A 1 639 ? 1.448 -3.605 -29.428 1.00 94.81 639 ASN A CA 1
ATOM 4720 C C . ASN A 1 639 ? 0.735 -4.308 -28.256 1.00 94.81 639 ASN A C 1
ATOM 4722 O O . ASN A 1 639 ? -0.145 -3.706 -27.653 1.00 94.81 639 ASN A O 1
ATOM 4726 N N . ASP A 1 640 ? 1.129 -5.521 -27.865 1.00 94.50 640 ASP A N 1
ATOM 4727 C CA . ASP A 1 640 ? 0.587 -6.213 -26.685 1.00 94.50 640 ASP A CA 1
ATOM 4728 C C . ASP A 1 640 ? 0.777 -5.397 -25.391 1.00 94.50 640 ASP A C 1
ATOM 4730 O O . ASP A 1 640 ? -0.163 -5.211 -24.621 1.00 94.50 640 ASP A O 1
ATOM 4734 N N . ALA A 1 641 ? 1.955 -4.801 -25.199 1.00 96.12 641 ALA A N 1
ATOM 4735 C CA . ALA A 1 641 ? 2.203 -3.855 -24.114 1.00 96.12 641 ALA A CA 1
ATOM 4736 C C . ALA A 1 641 ? 1.376 -2.556 -24.249 1.00 96.12 641 ALA A C 1
ATOM 4738 O O . ALA A 1 641 ? 0.936 -2.009 -23.240 1.00 96.12 641 ALA A O 1
ATOM 4739 N N . VAL A 1 642 ? 1.115 -2.082 -25.476 1.00 97.62 642 VAL A N 1
ATOM 4740 C CA . VAL A 1 642 ? 0.263 -0.899 -25.742 1.00 97.62 642 VAL A CA 1
ATOM 4741 C C . VAL A 1 642 ? -1.177 -1.153 -25.287 1.00 97.62 642 VAL A C 1
ATOM 4743 O O . VAL A 1 642 ? -1.772 -0.277 -24.665 1.00 97.62 642 VAL A O 1
ATOM 4746 N N . TYR A 1 643 ? -1.719 -2.352 -25.525 1.00 97.56 643 TYR A N 1
ATOM 4747 C CA . TYR A 1 643 ? -3.042 -2.741 -25.028 1.00 97.56 643 TYR A CA 1
ATOM 4748 C C . TYR A 1 643 ? -3.097 -2.806 -23.487 1.00 97.56 643 TYR A C 1
ATOM 4750 O O . TYR A 1 643 ? -4.063 -2.313 -22.905 1.00 97.56 643 TYR A O 1
ATOM 4758 N N . VAL A 1 644 ? -2.073 -3.348 -22.807 1.00 97.31 644 VAL A N 1
ATOM 4759 C CA . VAL A 1 644 ? -2.034 -3.375 -21.326 1.00 97.31 644 VAL A CA 1
ATOM 4760 C C . VAL A 1 644 ? -2.061 -1.963 -20.739 1.00 97.31 644 VAL A C 1
ATOM 4762 O O . VAL A 1 644 ? -2.901 -1.671 -19.887 1.00 97.31 644 VAL A O 1
ATOM 4765 N N . GLU A 1 645 ? -1.168 -1.075 -21.184 1.00 97.88 645 GLU A N 1
ATOM 4766 C CA . GLU A 1 645 ? -1.109 0.286 -20.638 1.00 97.88 645 GLU A CA 1
ATOM 4767 C C . GLU A 1 645 ? -2.354 1.109 -21.008 1.00 97.88 645 GLU A C 1
ATOM 4769 O O . GLU A 1 645 ? -2.815 1.912 -20.201 1.00 97.88 645 GLU A O 1
ATOM 4774 N N . LEU A 1 646 ? -2.983 0.854 -22.163 1.00 98.19 646 LEU A N 1
ATOM 4775 C CA . LEU A 1 646 ? -4.227 1.526 -22.544 1.00 98.19 646 LEU A CA 1
ATOM 4776 C C . LEU A 1 646 ? -5.407 1.081 -21.667 1.00 98.19 646 LEU A C 1
ATOM 4778 O O . LEU A 1 646 ? -6.221 1.917 -21.276 1.00 98.19 646 LEU A O 1
ATOM 4782 N N . ALA A 1 647 ? -5.479 -0.200 -21.289 1.00 97.50 647 ALA A N 1
ATOM 4783 C CA . ALA A 1 647 ? -6.467 -0.673 -20.320 1.00 97.50 647 ALA A CA 1
ATOM 4784 C C . ALA A 1 647 ? -6.254 -0.026 -18.937 1.00 97.50 647 ALA A C 1
ATOM 4786 O O . ALA A 1 647 ? -7.211 0.486 -18.350 1.00 97.50 647 ALA A O 1
ATOM 4787 N N . LYS A 1 648 ? -5.001 0.048 -18.454 1.00 97.38 648 LYS A N 1
ATOM 4788 C CA . LYS A 1 648 ? -4.641 0.761 -17.209 1.00 97.38 648 LYS A CA 1
ATOM 4789 C C . LYS A 1 648 ? -5.056 2.238 -17.265 1.00 97.38 648 LYS A C 1
ATOM 4791 O O . LYS A 1 648 ? -5.679 2.733 -16.326 1.00 97.38 648 LYS A O 1
ATOM 4796 N N . ALA A 1 649 ? -4.763 2.927 -18.370 1.00 97.25 649 ALA A N 1
ATOM 4797 C CA . ALA A 1 649 ? -5.060 4.346 -18.550 1.00 97.25 649 ALA A CA 1
ATOM 4798 C C . ALA A 1 649 ? -6.571 4.630 -18.644 1.00 97.25 649 ALA A C 1
ATOM 4800 O O . ALA A 1 649 ? -7.056 5.558 -17.996 1.00 97.25 649 ALA A O 1
ATOM 4801 N N . TYR A 1 650 ? -7.350 3.815 -19.368 1.00 98.06 650 TYR A N 1
ATOM 4802 C CA . TYR A 1 650 ? -8.815 3.933 -19.374 1.00 98.06 650 TYR A CA 1
ATOM 4803 C C . TYR A 1 650 ? -9.422 3.695 -17.984 1.00 98.06 650 TYR A C 1
ATOM 4805 O O . TYR A 1 650 ? -10.306 4.449 -17.575 1.00 98.06 650 TYR A O 1
ATOM 4813 N N . ARG A 1 651 ? -8.924 2.703 -17.235 1.00 97.19 651 ARG A N 1
ATOM 4814 C CA . ARG A 1 651 ? -9.379 2.417 -15.868 1.00 97.19 651 ARG A CA 1
ATOM 4815 C C . ARG A 1 651 ? -9.089 3.599 -14.931 1.00 97.19 651 ARG A C 1
ATOM 4817 O O . ARG A 1 651 ? -10.007 4.154 -14.335 1.00 97.19 651 ARG A O 1
ATOM 4824 N N . LYS A 1 652 ? -7.846 4.103 -14.935 1.00 95.56 652 LYS A N 1
ATOM 4825 C CA . LYS A 1 652 ? -7.418 5.337 -14.238 1.00 95.56 652 LYS A CA 1
ATOM 4826 C C . LYS A 1 652 ? -8.249 6.574 -14.622 1.00 95.56 652 LYS A C 1
ATOM 4828 O O . LYS A 1 652 ? -8.474 7.439 -13.783 1.00 95.56 652 LYS A O 1
ATOM 4833 N N . ALA A 1 653 ? -8.735 6.654 -15.862 1.00 95.88 653 ALA A N 1
ATOM 4834 C CA . ALA A 1 653 ? -9.600 7.732 -16.347 1.00 95.88 653 ALA A CA 1
ATOM 4835 C C . ALA A 1 653 ? -11.097 7.569 -15.998 1.00 95.88 653 ALA A C 1
ATOM 4837 O O . ALA A 1 653 ? -11.919 8.327 -16.515 1.00 95.88 653 ALA A O 1
ATOM 4838 N N . GLY A 1 654 ? -11.476 6.580 -15.178 1.00 95.81 654 GLY A N 1
ATOM 4839 C CA . GLY A 1 654 ? -12.875 6.315 -14.826 1.00 95.81 654 GLY A CA 1
ATOM 4840 C C . GLY A 1 654 ? -13.707 5.759 -15.988 1.00 95.81 654 GLY A C 1
ATOM 4841 O O . GLY A 1 654 ? -14.919 5.968 -16.036 1.00 95.81 654 GLY A O 1
ATOM 4842 N N . LYS A 1 655 ? -13.069 5.070 -16.947 1.00 97.06 655 LYS A N 1
ATOM 4843 C CA . LYS A 1 655 ? -13.710 4.431 -18.108 1.00 97.06 655 LYS A CA 1
ATOM 4844 C C . LYS A 1 655 ? -13.549 2.901 -18.069 1.00 97.06 655 LYS A C 1
ATOM 4846 O O . LYS A 1 655 ? -12.925 2.333 -18.972 1.00 97.06 655 LYS A O 1
ATOM 4851 N N . PRO A 1 656 ? -14.112 2.201 -17.066 1.00 95.31 656 PRO A N 1
ATOM 4852 C CA . PRO A 1 656 ? -13.935 0.757 -16.925 1.00 95.31 656 PRO A CA 1
ATOM 4853 C C . PRO A 1 656 ? -14.402 -0.019 -18.165 1.00 95.31 656 PRO A C 1
ATOM 4855 O O . PRO A 1 656 ? -13.690 -0.902 -18.624 1.00 95.31 656 PRO A O 1
ATOM 4858 N N . ALA A 1 657 ? -15.513 0.368 -18.803 1.00 94.69 657 ALA A N 1
ATOM 4859 C CA . ALA A 1 657 ? -16.008 -0.296 -20.016 1.00 94.69 657 ALA A CA 1
ATOM 4860 C C . ALA A 1 657 ? -15.011 -0.276 -21.200 1.00 94.69 657 ALA A C 1
ATOM 4862 O O . ALA A 1 657 ? -14.898 -1.267 -21.924 1.00 94.69 657 ALA A O 1
ATOM 4863 N N . ASP A 1 658 ? -14.252 0.812 -21.386 1.00 96.31 658 ASP A N 1
ATOM 4864 C CA . ASP A 1 658 ? -13.189 0.867 -22.401 1.00 96.31 658 ASP A CA 1
ATOM 4865 C C . ASP A 1 658 ? -11.978 0.014 -21.995 1.00 96.31 658 ASP A C 1
ATOM 4867 O O . ASP A 1 658 ? -11.405 -0.676 -22.838 1.00 96.31 658 ASP A O 1
ATOM 4871 N N . ALA A 1 659 ? -11.622 -0.009 -20.706 1.00 97.44 659 ALA A N 1
ATOM 4872 C CA . ALA A 1 659 ? -10.561 -0.872 -20.189 1.00 97.44 659 ALA A CA 1
ATOM 4873 C C . ALA A 1 659 ? -10.897 -2.369 -20.344 1.00 97.44 659 ALA A C 1
ATOM 4875 O O . ALA A 1 659 ? -10.055 -3.136 -20.811 1.00 97.44 659 ALA A O 1
ATOM 4876 N N . VAL A 1 660 ? -12.140 -2.776 -20.048 1.00 95.56 660 VAL A N 1
ATOM 4877 C CA . VAL A 1 660 ? -12.659 -4.136 -20.286 1.00 95.56 660 VAL A CA 1
ATOM 4878 C C . VAL A 1 660 ? -12.546 -4.505 -21.764 1.00 95.56 660 VAL A C 1
ATOM 4880 O O . VAL A 1 660 ? -12.032 -5.574 -22.095 1.00 95.56 660 VAL A O 1
ATOM 4883 N N . ARG A 1 661 ? -12.986 -3.614 -22.661 1.00 95.69 661 ARG A N 1
ATOM 4884 C CA . ARG A 1 661 ? -12.905 -3.819 -24.112 1.00 95.69 661 ARG A CA 1
ATOM 4885 C C . ARG A 1 661 ? -11.455 -4.014 -24.572 1.00 95.69 661 ARG A C 1
ATOM 4887 O O . ARG A 1 661 ? -11.163 -5.017 -25.214 1.00 95.69 661 ARG A O 1
ATOM 4894 N N . VAL A 1 662 ? -10.548 -3.106 -24.213 1.00 95.62 662 VAL A N 1
ATOM 4895 C CA . VAL A 1 662 ? -9.131 -3.150 -24.623 1.00 95.62 662 VAL A CA 1
ATOM 4896 C C . VAL A 1 662 ? -8.391 -4.356 -24.047 1.00 95.62 662 VAL A C 1
ATOM 4898 O O . VAL A 1 662 ? -7.601 -4.986 -24.750 1.00 95.62 662 VAL A O 1
ATOM 4901 N N . ALA A 1 663 ? -8.663 -4.735 -22.799 1.00 94.56 663 ALA A N 1
ATOM 4902 C CA . ALA A 1 663 ? -8.053 -5.924 -22.222 1.00 94.56 663 ALA A CA 1
ATOM 4903 C C . ALA A 1 663 ? -8.572 -7.216 -22.888 1.00 94.56 663 ALA A C 1
ATOM 4905 O O . ALA A 1 663 ? -7.776 -8.112 -23.162 1.00 94.56 663 ALA A O 1
ATOM 4906 N N . ARG A 1 664 ? -9.864 -7.300 -23.252 1.00 93.94 664 ARG A N 1
ATOM 4907 C CA . ARG A 1 664 ? -10.391 -8.410 -24.078 1.00 93.94 664 ARG A CA 1
ATOM 4908 C C . ARG A 1 664 ? -9.805 -8.409 -25.496 1.00 93.94 664 ARG A C 1
ATOM 4910 O O . ARG A 1 664 ? -9.495 -9.477 -26.015 1.00 93.94 664 ARG A O 1
ATOM 4917 N N . GLU A 1 665 ? -9.602 -7.242 -26.113 1.00 91.69 665 GLU A N 1
ATOM 4918 C CA . GLU A 1 665 ? -8.909 -7.118 -27.406 1.00 91.69 665 GLU A CA 1
ATOM 4919 C C . GLU A 1 665 ? -7.482 -7.701 -27.333 1.00 91.69 665 GLU A C 1
ATOM 4921 O O . GLU A 1 665 ? -7.107 -8.461 -28.225 1.00 91.69 665 GLU A O 1
ATOM 4926 N N . LEU A 1 666 ? -6.726 -7.466 -26.249 1.00 94.06 666 LEU A N 1
ATOM 4927 C CA . LEU A 1 666 ? -5.423 -8.119 -26.039 1.00 94.06 666 LEU A CA 1
ATOM 4928 C C . LEU A 1 666 ? -5.544 -9.642 -26.011 1.00 94.06 666 LEU A C 1
ATOM 4930 O O . LEU A 1 666 ? -4.831 -10.310 -26.752 1.00 94.06 666 LEU A O 1
ATOM 4934 N N . LEU A 1 667 ? -6.436 -10.192 -25.181 1.00 90.81 667 LEU A N 1
ATOM 4935 C CA . LEU A 1 667 ? -6.590 -11.646 -25.036 1.00 90.81 667 LEU A CA 1
ATOM 4936 C C . LEU A 1 667 ? -6.954 -12.326 -26.366 1.00 90.81 667 LEU A C 1
ATOM 4938 O O . LEU A 1 667 ? -6.495 -13.433 -26.633 1.00 90.81 667 LEU A O 1
ATOM 4942 N N . ASN A 1 668 ? -7.721 -11.640 -27.217 1.00 88.62 668 ASN A N 1
ATOM 4943 C CA . ASN A 1 668 ? -8.119 -12.131 -28.535 1.00 88.62 668 ASN A CA 1
ATOM 4944 C C . ASN A 1 668 ? -7.004 -12.023 -29.595 1.00 88.62 668 ASN A C 1
ATOM 4946 O O . ASN A 1 668 ? -6.875 -12.916 -30.431 1.00 88.62 668 ASN A O 1
ATOM 4950 N N . PHE A 1 669 ? -6.212 -10.942 -29.599 1.00 87.25 669 PHE A N 1
ATOM 4951 C CA . PHE A 1 669 ? -5.167 -10.714 -30.613 1.00 87.25 669 PHE A CA 1
ATOM 4952 C C . PHE A 1 669 ? -3.781 -11.253 -30.223 1.00 87.25 669 PHE A C 1
ATOM 4954 O O . PHE A 1 669 ? -2.963 -11.520 -31.103 1.00 87.25 669 PHE A O 1
ATOM 4961 N N . PHE A 1 670 ? -3.515 -11.433 -28.928 1.00 91.62 670 PHE A N 1
ATOM 4962 C CA . PHE A 1 670 ? -2.227 -11.857 -28.370 1.00 91.62 670 PHE A CA 1
ATOM 4963 C C . PHE A 1 670 ? -2.379 -12.998 -27.335 1.00 91.62 670 PHE A C 1
ATOM 4965 O O . PHE A 1 670 ? -1.846 -12.883 -26.227 1.00 91.62 670 PHE A O 1
ATOM 4972 N N . PRO A 1 671 ? -3.071 -14.110 -27.671 1.00 88.44 671 PRO A N 1
ATOM 4973 C CA . PRO A 1 671 ? -3.396 -15.202 -26.738 1.00 88.44 671 PRO A CA 1
ATOM 4974 C C . PRO A 1 671 ? -2.179 -15.832 -26.038 1.00 88.44 671 PRO A C 1
ATOM 4976 O O . PRO A 1 671 ? -2.293 -16.297 -24.903 1.00 88.44 671 PRO A O 1
ATOM 4979 N N . ASP A 1 672 ? -1.016 -15.814 -26.696 1.00 89.06 672 ASP A N 1
ATOM 4980 C CA . ASP A 1 672 ? 0.242 -16.398 -26.213 1.00 89.06 672 ASP A CA 1
ATOM 4981 C C . ASP A 1 672 ? 1.249 -15.354 -25.675 1.00 89.06 672 ASP A C 1
ATOM 4983 O O . ASP A 1 672 ? 2.407 -15.687 -25.411 1.00 89.06 672 ASP A O 1
ATOM 4987 N N . SER A 1 673 ? 0.861 -14.077 -25.526 1.00 92.00 673 SER A N 1
ATOM 4988 C CA . SER A 1 673 ? 1.776 -13.055 -24.990 1.00 92.00 673 SER A CA 1
ATOM 4989 C C . SER A 1 673 ? 2.061 -13.270 -23.499 1.00 92.00 673 SER A C 1
ATOM 4991 O O . SER A 1 673 ? 1.165 -13.527 -22.694 1.00 92.00 673 SER A O 1
ATOM 4993 N N . SER A 1 674 ? 3.311 -13.032 -23.091 1.00 92.62 674 SER A N 1
ATOM 4994 C CA . SER A 1 674 ? 3.707 -12.966 -21.678 1.00 92.62 674 SER A CA 1
ATOM 4995 C C . SER A 1 674 ? 3.015 -11.842 -20.891 1.00 92.62 674 SER A C 1
ATOM 4997 O O . SER A 1 674 ? 3.079 -11.842 -19.663 1.00 92.62 674 SER A O 1
ATOM 4999 N N . ARG A 1 675 ? 2.327 -10.914 -21.572 1.00 93.94 675 ARG A N 1
ATOM 5000 C CA . ARG A 1 675 ? 1.483 -9.861 -20.986 1.00 93.94 675 ARG A CA 1
ATOM 5001 C C . ARG A 1 675 ? 0.062 -10.311 -20.639 1.00 93.94 675 ARG A C 1
ATOM 5003 O O . ARG A 1 675 ? -0.626 -9.589 -19.922 1.00 93.94 675 ARG A O 1
ATOM 5010 N N . VAL A 1 676 ? -0.386 -11.488 -21.088 1.00 94.94 676 VAL A N 1
ATOM 5011 C CA . VAL A 1 676 ? -1.737 -12.010 -20.795 1.00 94.94 676 VAL A CA 1
ATOM 5012 C C . VAL A 1 676 ? -2.078 -12.008 -19.290 1.00 94.94 676 VAL A C 1
ATOM 5014 O O . VAL A 1 676 ? -3.170 -11.552 -18.955 1.00 94.94 676 VAL A O 1
ATOM 5017 N N . PRO A 1 677 ? -1.186 -12.404 -18.356 1.00 95.19 677 PRO A N 1
ATOM 5018 C CA . PRO A 1 677 ? -1.462 -12.301 -16.921 1.00 95.19 677 PRO A CA 1
ATOM 5019 C C . PRO A 1 677 ? -1.762 -10.869 -16.446 1.00 95.19 677 PRO A C 1
ATOM 5021 O O . PRO A 1 677 ? -2.707 -10.668 -15.687 1.00 95.19 677 PRO A O 1
ATOM 5024 N N . GLU A 1 678 ? -1.021 -9.861 -16.923 1.00 95.69 678 GLU A N 1
ATOM 5025 C CA . GLU A 1 678 ? -1.296 -8.446 -16.613 1.00 95.69 678 GLU A CA 1
ATOM 5026 C C . GLU A 1 678 ? -2.625 -7.981 -17.221 1.00 95.69 678 GLU A C 1
ATOM 5028 O O . GLU A 1 678 ? -3.383 -7.253 -16.581 1.00 95.69 678 GLU A O 1
ATOM 5033 N N . ALA A 1 679 ? -2.931 -8.436 -18.438 1.00 94.38 679 ALA A N 1
ATOM 5034 C CA . ALA A 1 679 ? -4.176 -8.116 -19.124 1.00 94.38 679 ALA A CA 1
ATOM 5035 C C . ALA A 1 679 ? -5.402 -8.645 -18.366 1.00 94.38 679 ALA A C 1
ATOM 5037 O O . ALA A 1 679 ? -6.377 -7.915 -18.212 1.00 94.38 679 ALA A O 1
ATOM 5038 N N . VAL A 1 680 ? -5.352 -9.876 -17.840 1.00 95.81 680 VAL A N 1
ATOM 5039 C CA . VAL A 1 680 ? -6.450 -10.441 -17.033 1.00 95.81 680 VAL A CA 1
ATOM 5040 C C . VAL A 1 680 ? -6.569 -9.742 -15.670 1.00 95.81 680 VAL A C 1
ATOM 5042 O O . VAL A 1 680 ? -7.680 -9.519 -15.186 1.00 95.81 680 VAL A O 1
ATOM 5045 N N . VAL A 1 681 ? -5.449 -9.328 -15.069 1.00 97.06 681 VAL A N 1
ATOM 5046 C CA . VAL A 1 681 ? -5.435 -8.527 -13.832 1.00 97.06 681 VAL A CA 1
ATOM 5047 C C . VAL A 1 681 ? -6.126 -7.171 -14.029 1.00 97.06 681 VAL A C 1
ATOM 5049 O O . VAL A 1 681 ? -6.954 -6.787 -13.209 1.00 97.06 681 VAL A O 1
ATOM 5052 N N . GLU A 1 682 ? -5.862 -6.451 -15.121 1.00 97.00 682 GLU A N 1
ATOM 5053 C CA . GLU A 1 682 ? -6.543 -5.171 -15.375 1.00 97.00 682 GLU A CA 1
ATOM 5054 C C . GLU A 1 682 ? -7.970 -5.345 -15.919 1.00 97.00 682 GLU A C 1
ATOM 5056 O O . GLU A 1 682 ? -8.838 -4.544 -15.578 1.00 97.00 682 GLU A O 1
ATOM 5061 N N . LEU A 1 683 ? -8.255 -6.418 -16.671 1.00 96.75 683 LEU A N 1
ATOM 5062 C CA . LEU A 1 683 ? -9.610 -6.789 -17.100 1.00 96.75 683 LEU A CA 1
ATOM 5063 C C . LEU A 1 683 ? -10.534 -7.033 -15.904 1.00 96.75 683 LEU A C 1
ATOM 5065 O O . LEU A 1 683 ? -11.633 -6.494 -15.861 1.00 96.75 683 LEU A O 1
ATOM 5069 N N . THR A 1 684 ? -10.094 -7.827 -14.928 1.00 96.69 684 THR A N 1
ATOM 5070 C CA . THR A 1 684 ? -10.901 -8.148 -13.739 1.00 96.69 684 THR A CA 1
ATOM 5071 C C . THR A 1 684 ? -11.127 -6.918 -12.860 1.00 96.69 684 THR A C 1
ATOM 5073 O O . THR A 1 684 ? -12.264 -6.670 -12.473 1.00 96.69 684 THR A O 1
ATOM 5076 N N . LYS A 1 685 ? -10.109 -6.073 -12.637 1.00 97.06 685 LYS A N 1
ATOM 5077 C CA . LYS A 1 685 ? -10.301 -4.762 -11.979 1.00 97.06 685 LYS A CA 1
ATOM 5078 C C . LYS A 1 685 ? -11.304 -3.885 -12.726 1.00 97.06 685 LYS A C 1
ATOM 5080 O O . LYS A 1 685 ? -12.195 -3.323 -12.104 1.00 97.06 685 LYS A O 1
ATOM 5085 N N . ALA A 1 686 ? -11.190 -3.789 -14.050 1.00 96.31 686 ALA A N 1
ATOM 5086 C CA . ALA A 1 686 ? -12.101 -2.988 -14.858 1.00 96.31 686 ALA A CA 1
ATOM 5087 C C . ALA A 1 686 ? -13.539 -3.543 -14.863 1.00 96.31 686 ALA A C 1
ATOM 5089 O O . ALA A 1 686 ? -14.477 -2.756 -14.854 1.00 96.31 686 ALA A O 1
ATOM 5090 N N . MET A 1 687 ? -13.721 -4.868 -14.841 1.00 94.44 687 MET A N 1
ATOM 5091 C CA . MET A 1 687 ? -15.040 -5.511 -14.733 1.00 94.44 687 MET A CA 1
ATOM 5092 C C . MET A 1 687 ? -15.679 -5.279 -13.358 1.00 94.44 687 MET A C 1
ATOM 5094 O O . MET A 1 687 ? -16.868 -5.004 -13.263 1.00 94.44 687 MET A O 1
ATOM 5098 N N . ASP A 1 688 ? -14.899 -5.337 -12.281 1.00 94.56 688 ASP A N 1
ATOM 5099 C CA . ASP A 1 688 ? -15.383 -4.982 -10.946 1.00 94.56 688 ASP A CA 1
ATOM 5100 C C . ASP A 1 688 ? -15.747 -3.486 -10.847 1.00 94.56 688 ASP A C 1
ATOM 5102 O O . ASP A 1 688 ? -16.821 -3.141 -10.358 1.00 94.56 688 ASP A O 1
ATOM 5106 N N . GLU A 1 689 ? -14.928 -2.596 -11.416 1.00 94.81 689 GLU A N 1
ATOM 5107 C CA . GLU A 1 689 ? -15.219 -1.159 -11.512 1.00 94.81 689 GLU A CA 1
ATOM 5108 C C . GLU A 1 689 ? -16.417 -0.822 -12.433 1.00 94.81 689 GLU A C 1
ATOM 5110 O O . GLU A 1 689 ? -17.029 0.232 -12.253 1.00 94.81 689 GLU A O 1
ATOM 5115 N N . SER A 1 690 ? -16.801 -1.688 -13.387 1.00 92.06 690 SER A N 1
ATOM 5116 C CA . SER A 1 690 ? -18.065 -1.559 -14.143 1.00 92.06 690 SER A CA 1
ATOM 5117 C C . SER A 1 690 ? -19.290 -2.135 -13.420 1.00 92.06 690 SER A C 1
ATOM 5119 O O . SER A 1 690 ? -20.409 -1.948 -13.898 1.00 92.06 690 SER A O 1
ATOM 5121 N N . GLY A 1 691 ? -19.108 -2.784 -12.264 1.00 89.75 691 GLY A N 1
ATOM 5122 C CA . GLY A 1 691 ? -20.172 -3.434 -11.491 1.00 89.75 691 GLY A CA 1
ATOM 5123 C C . GLY A 1 691 ? -20.395 -4.915 -11.826 1.00 89.75 691 GLY A C 1
ATOM 5124 O O . GLY A 1 691 ? -21.252 -5.558 -11.218 1.00 89.75 691 GLY A O 1
ATOM 5125 N N . ASP A 1 692 ? -19.600 -5.494 -12.728 1.00 89.69 692 ASP A N 1
ATOM 5126 C CA . ASP A 1 692 ? -19.624 -6.915 -13.102 1.00 89.69 692 ASP A CA 1
ATOM 5127 C C . ASP A 1 692 ? -18.813 -7.791 -12.120 1.00 89.69 692 ASP A C 1
ATOM 5129 O O . ASP A 1 692 ? -18.290 -8.846 -12.493 1.00 89.69 692 ASP A O 1
ATOM 5133 N N . SER A 1 693 ? -18.711 -7.378 -10.847 1.00 89.81 693 SER A N 1
ATOM 5134 C CA . SER A 1 693 ? -17.817 -7.946 -9.824 1.00 89.81 693 SER A CA 1
ATOM 5135 C C . SER A 1 693 ? -17.834 -9.473 -9.760 1.00 89.81 693 SER A C 1
ATOM 5137 O O . SER A 1 693 ? -16.776 -10.084 -9.667 1.00 89.81 693 SER A O 1
ATOM 5139 N N . ARG A 1 694 ? -19.005 -10.121 -9.877 1.00 89.12 694 ARG A N 1
ATOM 5140 C CA . ARG A 1 694 ? -19.109 -11.598 -9.890 1.00 89.12 694 ARG A CA 1
ATOM 5141 C C . ARG A 1 694 ? -18.256 -12.229 -10.991 1.00 89.12 694 ARG A C 1
ATOM 5143 O O . ARG A 1 694 ? -17.438 -13.091 -10.699 1.00 89.12 694 ARG A O 1
ATOM 5150 N N . GLN A 1 695 ? -18.377 -11.735 -12.224 1.00 87.12 695 GLN A N 1
ATOM 5151 C CA . GLN A 1 695 ? -17.567 -12.223 -13.340 1.00 87.12 695 GLN A CA 1
ATOM 5152 C C . GLN A 1 695 ? -16.081 -11.884 -13.152 1.00 87.12 695 GLN A C 1
ATOM 5154 O O . GLN A 1 695 ? -15.222 -12.656 -13.573 1.00 87.12 695 GLN A O 1
ATOM 5159 N N . ALA A 1 696 ? -15.760 -10.750 -12.516 1.00 92.81 696 ALA A N 1
ATOM 5160 C CA . ALA A 1 696 ? -14.383 -10.395 -12.178 1.00 92.81 696 ALA A CA 1
ATOM 5161 C C . ALA A 1 696 ? -13.756 -11.373 -11.168 1.00 92.81 696 ALA A C 1
ATOM 5163 O O . ALA A 1 696 ? -12.594 -11.744 -11.330 1.00 92.81 696 ALA A O 1
ATOM 5164 N N . ILE A 1 697 ? -14.522 -11.824 -10.170 1.00 92.06 697 ILE A N 1
ATOM 5165 C CA . ILE A 1 697 ? -14.111 -12.837 -9.187 1.00 92.06 697 ILE A CA 1
ATOM 5166 C C . ILE A 1 697 ? -13.908 -14.195 -9.870 1.00 92.06 697 ILE A C 1
ATOM 5168 O O . ILE A 1 697 ? -12.826 -14.773 -9.752 1.00 92.06 697 ILE A O 1
ATOM 5172 N N . ASP A 1 698 ? -14.900 -14.665 -10.635 1.00 90.38 698 ASP A N 1
ATOM 5173 C CA . ASP A 1 698 ? -14.847 -15.950 -11.348 1.00 90.38 698 ASP A CA 1
ATOM 5174 C C . ASP A 1 698 ? -13.630 -16.013 -12.291 1.00 90.38 698 ASP A C 1
ATOM 5176 O O . ASP A 1 698 ? -12.867 -16.983 -12.290 1.00 90.38 698 ASP A O 1
ATOM 5180 N N . LEU A 1 699 ? -13.398 -14.941 -13.058 1.00 92.88 699 LEU A N 1
ATOM 5181 C CA . LEU A 1 699 ? -12.260 -14.821 -13.968 1.00 92.88 699 LEU A CA 1
ATOM 5182 C C . LEU A 1 699 ? -10.923 -14.681 -13.221 1.00 92.88 699 LEU A C 1
ATOM 5184 O O . LEU A 1 699 ? -9.929 -15.259 -13.657 1.00 92.88 699 LEU A O 1
ATOM 5188 N N . ALA A 1 700 ? -10.869 -13.964 -12.092 1.00 94.12 700 ALA A N 1
ATOM 5189 C CA . ALA A 1 700 ? -9.653 -13.858 -11.281 1.00 94.12 700 ALA A CA 1
ATOM 5190 C C . ALA A 1 700 ? -9.267 -15.198 -10.633 1.00 94.12 700 ALA A C 1
ATOM 5192 O O . ALA A 1 700 ? -8.075 -15.490 -10.503 1.00 94.12 700 ALA A O 1
ATOM 5193 N N . GLN A 1 701 ? -10.244 -16.036 -10.274 1.00 92.06 701 GLN A N 1
ATOM 5194 C CA . GLN A 1 701 ? -9.977 -17.399 -9.823 1.00 92.06 701 GLN A CA 1
ATOM 5195 C C . GLN A 1 701 ? -9.445 -18.278 -10.965 1.00 92.06 701 GLN A C 1
ATOM 5197 O O . GLN A 1 701 ? -8.353 -18.829 -10.823 1.00 92.06 701 GLN A O 1
ATOM 5202 N N . GLN A 1 702 ? -10.134 -18.339 -12.111 1.00 91.38 702 GLN A N 1
ATOM 5203 C CA . GLN A 1 702 ? -9.667 -19.090 -13.292 1.00 91.38 702 GLN A CA 1
ATOM 5204 C C . GLN A 1 702 ? -8.254 -18.660 -13.724 1.00 91.38 702 GLN A C 1
ATOM 5206 O O . GLN A 1 702 ? -7.407 -19.487 -14.069 1.00 91.38 702 GLN A O 1
ATOM 5211 N N . ALA A 1 703 ? -7.960 -17.358 -13.653 1.00 91.75 703 ALA A N 1
ATOM 5212 C CA . ALA A 1 703 ? -6.637 -16.820 -13.934 1.00 91.75 703 ALA A CA 1
ATOM 5213 C C . ALA A 1 703 ? -5.574 -17.333 -12.952 1.00 91.75 703 ALA A C 1
ATOM 5215 O O . ALA A 1 703 ? -4.482 -17.684 -13.385 1.00 91.75 703 ALA A O 1
ATOM 5216 N N . ALA A 1 704 ? -5.868 -17.398 -11.651 1.00 93.06 704 ALA A N 1
ATOM 5217 C CA . ALA A 1 704 ? -4.928 -17.882 -10.634 1.00 93.06 704 ALA A CA 1
ATOM 5218 C C . ALA A 1 704 ? -4.744 -19.412 -10.640 1.00 93.06 704 ALA A C 1
ATOM 5220 O O . ALA A 1 704 ? -3.739 -19.909 -10.129 1.00 93.06 704 ALA A O 1
ATOM 5221 N N . GLU A 1 705 ? -5.692 -20.150 -11.220 1.00 91.75 705 GLU A N 1
ATOM 5222 C CA . GLU A 1 705 ? -5.569 -21.582 -11.508 1.00 91.75 705 GLU A CA 1
ATOM 5223 C C . GLU A 1 705 ? -4.701 -21.821 -12.757 1.00 91.75 705 GLU A C 1
ATOM 5225 O O . GLU A 1 705 ? -3.800 -22.659 -12.731 1.00 91.75 705 GLU A O 1
ATOM 5230 N N . ARG A 1 706 ? -4.896 -21.035 -13.830 1.00 88.88 706 ARG A N 1
ATOM 5231 C CA . ARG A 1 706 ? -4.105 -21.128 -15.074 1.00 88.88 706 ARG A CA 1
ATOM 5232 C C . ARG A 1 706 ? -2.684 -20.566 -14.946 1.00 88.88 706 ARG A C 1
ATOM 5234 O O . ARG A 1 706 ? -1.752 -21.109 -15.535 1.00 88.88 706 ARG A O 1
ATOM 5241 N N . PHE A 1 707 ? -2.514 -19.474 -14.208 1.00 93.31 707 PHE A N 1
ATOM 5242 C CA . PHE A 1 707 ? -1.240 -18.792 -13.974 1.00 93.31 707 PHE A CA 1
ATOM 5243 C C . PHE A 1 707 ? -0.778 -19.020 -12.528 1.00 93.31 707 PHE A C 1
ATOM 5245 O O . PHE A 1 707 ? -0.464 -18.077 -11.803 1.00 93.31 707 PHE A O 1
ATOM 5252 N N . ASP A 1 708 ? -0.732 -20.299 -12.136 1.00 92.75 708 ASP A N 1
ATOM 5253 C CA . ASP A 1 708 ? -0.444 -20.819 -10.789 1.00 92.75 708 ASP A CA 1
ATOM 5254 C C . ASP A 1 708 ? 0.780 -20.204 -10.093 1.00 92.75 708 ASP A C 1
ATOM 5256 O O . ASP A 1 708 ? 0.814 -20.161 -8.861 1.00 92.75 708 ASP A O 1
ATOM 5260 N N . LYS A 1 709 ? 1.755 -19.749 -10.892 1.00 94.62 709 LYS A N 1
ATOM 5261 C CA . LYS A 1 709 ? 3.054 -19.187 -10.496 1.00 94.62 709 LYS A CA 1
ATOM 5262 C C . LYS A 1 709 ? 3.186 -17.670 -10.660 1.00 94.62 709 LYS A C 1
ATOM 5264 O O . LYS A 1 709 ? 4.279 -17.138 -10.492 1.00 94.62 709 LYS A O 1
ATOM 5269 N N . ASN A 1 710 ? 2.117 -16.955 -11.010 1.00 94.81 710 ASN A N 1
ATOM 5270 C CA . ASN A 1 710 ? 2.167 -15.504 -11.185 1.00 94.81 710 ASN A CA 1
ATOM 5271 C C . ASN A 1 710 ? 1.675 -14.763 -9.927 1.00 94.81 710 ASN A C 1
ATOM 5273 O O . ASN A 1 710 ? 0.475 -14.702 -9.655 1.00 94.81 710 ASN A O 1
ATOM 5277 N N . ALA A 1 711 ? 2.606 -14.148 -9.192 1.00 96.12 711 ALA A N 1
ATOM 5278 C CA . ALA A 1 711 ? 2.319 -13.398 -7.967 1.00 96.12 711 ALA A CA 1
ATOM 5279 C C . ALA A 1 711 ? 1.295 -12.262 -8.150 1.00 96.12 711 ALA A C 1
ATOM 5281 O O . ALA A 1 711 ? 0.452 -12.049 -7.279 1.00 96.12 711 ALA A O 1
ATOM 5282 N N . ALA A 1 712 ? 1.313 -11.555 -9.287 1.00 95.25 712 ALA A N 1
ATOM 5283 C CA . ALA A 1 712 ? 0.368 -10.469 -9.554 1.00 95.25 712 ALA A CA 1
ATOM 5284 C C . ALA A 1 712 ? -1.062 -10.991 -9.774 1.00 95.25 712 ALA A C 1
ATOM 5286 O O . ALA A 1 712 ? -2.020 -10.367 -9.320 1.00 95.25 712 ALA A O 1
ATOM 5287 N N . VAL A 1 713 ? -1.213 -12.161 -10.406 1.00 96.38 713 VAL A N 1
ATOM 5288 C CA . VAL A 1 713 ? -2.517 -12.827 -10.556 1.00 96.38 713 VAL A CA 1
ATOM 5289 C C . VAL A 1 713 ? -3.015 -13.363 -9.209 1.00 96.38 713 VAL A C 1
ATOM 5291 O O . VAL A 1 713 ? -4.187 -13.181 -8.886 1.00 96.38 713 VAL A O 1
ATOM 5294 N N . ALA A 1 714 ? -2.136 -13.936 -8.378 1.00 96.25 714 ALA A N 1
ATOM 5295 C CA . ALA A 1 714 ? -2.485 -14.365 -7.020 1.00 96.25 714 ALA A CA 1
ATOM 5296 C C . ALA A 1 714 ? -2.939 -13.185 -6.132 1.00 96.25 714 ALA A C 1
ATOM 5298 O O . ALA A 1 714 ? -4.020 -13.249 -5.542 1.00 96.25 714 ALA A O 1
ATOM 5299 N N . LYS A 1 715 ? -2.194 -12.065 -6.127 1.00 96.44 715 LYS A N 1
ATOM 5300 C CA . LYS A 1 715 ? -2.583 -10.821 -5.430 1.00 96.44 715 LYS A CA 1
ATOM 5301 C C . LYS A 1 715 ? -3.919 -10.274 -5.949 1.00 96.44 715 LYS A C 1
ATOM 5303 O O . LYS A 1 715 ? -4.724 -9.760 -5.179 1.00 96.44 715 LYS A O 1
ATOM 5308 N N . ASN A 1 716 ? -4.195 -10.415 -7.245 1.00 95.56 716 ASN A N 1
ATOM 5309 C CA . ASN A 1 716 ? -5.466 -9.990 -7.824 1.00 95.56 716 ASN A CA 1
ATOM 5310 C C . ASN A 1 716 ? -6.641 -10.914 -7.449 1.00 95.56 716 ASN A C 1
ATOM 5312 O O . ASN A 1 716 ? -7.724 -10.412 -7.159 1.00 95.56 716 ASN A O 1
ATOM 5316 N N . ARG A 1 717 ? -6.442 -12.240 -7.363 1.00 95.50 717 ARG A N 1
ATOM 5317 C CA . ARG A 1 717 ? -7.443 -13.160 -6.785 1.00 95.50 717 ARG A CA 1
ATOM 5318 C C . ARG A 1 717 ? -7.768 -12.772 -5.341 1.00 95.50 717 ARG A C 1
ATOM 5320 O O . ARG A 1 717 ? -8.943 -12.702 -4.995 1.00 95.50 717 ARG A O 1
ATOM 5327 N N . ALA A 1 718 ? -6.758 -12.460 -4.528 1.00 95.06 718 ALA A N 1
ATOM 5328 C CA . ALA A 1 718 ? -6.967 -11.982 -3.162 1.00 95.06 718 ALA A CA 1
ATOM 5329 C C . ALA A 1 718 ? -7.797 -10.690 -3.094 1.00 95.06 718 ALA A C 1
ATOM 5331 O O . ALA A 1 718 ? -8.722 -10.589 -2.286 1.00 95.06 718 ALA A O 1
ATOM 5332 N N . LEU A 1 719 ? -7.500 -9.720 -3.967 1.00 94.00 719 LEU A N 1
ATOM 5333 C CA . LEU A 1 719 ? -8.246 -8.463 -4.070 1.00 94.00 719 LEU A CA 1
ATOM 5334 C C . LEU A 1 719 ? -9.728 -8.697 -4.406 1.00 94.00 719 LEU A C 1
ATOM 5336 O O . LEU A 1 719 ? -10.587 -8.049 -3.817 1.00 94.00 719 LEU A O 1
ATOM 5340 N N . MET A 1 720 ? -10.035 -9.632 -5.311 1.00 94.56 720 MET A N 1
ATOM 5341 C CA . MET A 1 720 ? -11.420 -9.946 -5.685 1.00 94.56 720 MET A CA 1
ATOM 5342 C C . MET A 1 720 ? -12.165 -10.718 -4.582 1.00 94.56 720 MET A C 1
ATOM 5344 O O . MET A 1 720 ? -13.294 -10.366 -4.251 1.00 94.56 720 MET A O 1
ATOM 5348 N N . LEU A 1 721 ? -11.528 -11.707 -3.944 1.00 92.81 721 LEU A N 1
ATOM 5349 C CA . LEU A 1 721 ? -12.118 -12.459 -2.820 1.00 92.81 721 LEU A CA 1
ATOM 5350 C C . LEU A 1 721 ? -12.334 -11.593 -1.569 1.00 92.81 721 LEU A C 1
ATOM 5352 O O . LEU A 1 721 ? -13.300 -11.777 -0.831 1.00 92.81 721 LEU A O 1
ATOM 5356 N N . SER A 1 722 ? -11.503 -10.565 -1.376 1.00 91.00 722 SER A N 1
ATOM 5357 C CA . SER A 1 722 ? -11.720 -9.561 -0.326 1.00 91.00 722 SER A CA 1
ATOM 5358 C C . SER A 1 722 ? -13.049 -8.808 -0.491 1.00 91.00 722 SER A C 1
ATOM 5360 O O . SER A 1 722 ? -13.553 -8.256 0.482 1.00 91.00 722 SER A O 1
ATOM 5362 N N . LYS A 1 723 ? -13.647 -8.798 -1.695 1.00 86.88 723 LYS A N 1
ATOM 5363 C CA . LYS A 1 723 ? -14.949 -8.165 -1.975 1.00 86.88 723 LYS A CA 1
ATOM 5364 C C . LYS A 1 723 ? -16.144 -9.114 -1.843 1.00 86.88 723 LYS A C 1
ATOM 5366 O O . LYS A 1 723 ? -17.275 -8.640 -1.779 1.00 86.88 723 LYS A O 1
ATOM 5371 N N . THR A 1 724 ? -15.931 -10.431 -1.759 1.00 84.56 724 THR A N 1
ATOM 5372 C CA . THR A 1 724 ? -17.006 -11.415 -1.507 1.00 84.56 724 THR A CA 1
ATOM 5373 C C . THR A 1 724 ? -17.253 -11.686 -0.027 1.00 84.56 724 THR A C 1
ATOM 5375 O O . THR A 1 724 ? -18.093 -12.524 0.294 1.00 84.56 724 THR A O 1
ATOM 5378 N N . ASN A 1 725 ? -16.522 -11.011 0.868 1.00 77.69 725 ASN A N 1
ATOM 5379 C CA . ASN A 1 725 ? -16.445 -11.347 2.291 1.00 77.69 725 ASN A CA 1
ATOM 5380 C C . ASN A 1 725 ? -15.931 -12.786 2.539 1.00 77.69 725 ASN A C 1
ATOM 5382 O O . ASN A 1 725 ? -16.207 -13.377 3.583 1.00 77.69 725 ASN A O 1
ATOM 5386 N N . ASP A 1 726 ? -15.170 -13.348 1.586 1.00 89.31 726 ASP A N 1
ATOM 5387 C CA . ASP A 1 726 ? -14.405 -14.588 1.772 1.00 89.31 726 ASP A CA 1
ATOM 5388 C C . ASP A 1 726 ? -12.993 -14.233 2.252 1.00 89.31 726 ASP A C 1
ATOM 5390 O O . ASP A 1 726 ? -11.986 -14.351 1.546 1.00 89.31 726 ASP A O 1
ATOM 5394 N N . THR A 1 727 ? -12.944 -13.713 3.478 1.00 92.62 727 THR A N 1
ATOM 5395 C CA . THR A 1 727 ? -11.722 -13.220 4.118 1.00 92.62 727 THR A CA 1
ATOM 5396 C C . THR A 1 727 ? -10.651 -14.311 4.221 1.00 92.62 727 THR A C 1
ATOM 5398 O O . THR A 1 727 ? -9.464 -14.007 4.101 1.00 92.62 727 THR A O 1
ATOM 5401 N N . ARG A 1 728 ? -11.047 -15.590 4.348 1.00 94.44 728 ARG A N 1
ATOM 5402 C CA . ARG A 1 728 ? -10.116 -16.727 4.429 1.00 94.44 728 ARG A CA 1
ATOM 5403 C C . ARG A 1 728 ? -9.459 -17.003 3.083 1.00 94.44 728 ARG A C 1
ATOM 5405 O O . ARG A 1 728 ? -8.232 -16.982 3.001 1.00 94.44 728 ARG A O 1
ATOM 5412 N N . ALA A 1 729 ? -10.241 -17.199 2.020 1.00 93.75 729 ALA A N 1
ATOM 5413 C CA . ALA A 1 729 ? -9.667 -17.462 0.701 1.00 93.75 729 ALA A CA 1
ATOM 5414 C C . ALA A 1 729 ? -8.887 -16.247 0.157 1.00 93.75 729 ALA A C 1
ATOM 5416 O O . ALA A 1 729 ? -7.961 -16.419 -0.644 1.00 93.75 729 ALA A O 1
ATOM 5417 N N . ALA A 1 730 ? -9.218 -15.031 0.612 1.00 95.88 730 ALA A N 1
ATOM 5418 C CA . ALA A 1 730 ? -8.422 -13.829 0.386 1.00 95.88 730 ALA A CA 1
ATOM 5419 C C . ALA A 1 730 ? -7.065 -13.867 1.118 1.00 95.88 730 ALA A C 1
ATOM 5421 O O . ALA A 1 730 ? -6.040 -13.649 0.473 1.00 95.88 730 ALA A O 1
ATOM 5422 N N . ALA A 1 731 ? -7.032 -14.186 2.418 1.00 96.06 731 ALA A N 1
ATOM 5423 C CA . ALA A 1 731 ? -5.791 -14.303 3.194 1.00 96.06 731 ALA A CA 1
ATOM 5424 C C . ALA A 1 731 ? -4.850 -15.379 2.620 1.00 96.06 731 ALA A C 1
ATOM 5426 O O . ALA A 1 731 ? -3.671 -15.118 2.380 1.00 96.06 731 ALA A O 1
ATOM 5427 N N . GLU A 1 732 ? -5.385 -16.559 2.295 1.00 95.31 732 GLU A N 1
ATOM 5428 C CA . GLU A 1 732 ? -4.647 -17.647 1.637 1.00 95.31 732 GLU A CA 1
ATOM 5429 C C . GLU A 1 732 ? -4.074 -17.215 0.272 1.00 95.31 732 GLU A C 1
ATOM 5431 O O . GLU A 1 732 ? -2.935 -17.540 -0.069 1.00 95.31 732 GLU A O 1
ATOM 5436 N N . ALA A 1 733 ? -4.831 -16.434 -0.508 1.00 95.75 733 ALA A N 1
ATOM 5437 C CA . ALA A 1 733 ? -4.373 -15.907 -1.792 1.00 95.75 733 ALA A CA 1
ATOM 5438 C C . ALA A 1 733 ? -3.266 -14.843 -1.658 1.00 95.75 733 ALA A C 1
ATOM 5440 O O . ALA A 1 733 ? -2.403 -14.767 -2.535 1.00 95.75 733 ALA A O 1
ATOM 5441 N N . LEU A 1 734 ? -3.259 -14.051 -0.578 1.00 97.25 734 LEU A N 1
ATOM 5442 C CA . LEU A 1 734 ? -2.181 -13.105 -0.270 1.00 97.25 734 LEU A CA 1
ATOM 5443 C C . LEU A 1 734 ? -0.897 -13.827 0.157 1.00 97.25 734 LEU A C 1
ATOM 5445 O O . LEU A 1 734 ? 0.167 -13.530 -0.385 1.00 97.25 734 LEU A O 1
ATOM 5449 N N . VAL A 1 735 ? -0.987 -14.823 1.048 1.00 96.44 735 VAL A N 1
ATOM 5450 C CA . VAL A 1 735 ? 0.178 -15.642 1.439 1.00 96.44 735 VAL A CA 1
ATOM 5451 C C . VAL A 1 735 ? 0.789 -16.318 0.208 1.00 96.44 735 VAL A C 1
ATOM 5453 O O . VAL A 1 735 ? 1.992 -16.183 -0.025 1.00 96.44 735 VAL A O 1
ATOM 5456 N N . LYS A 1 736 ? -0.039 -16.922 -0.660 1.00 95.62 736 LYS A N 1
ATOM 5457 C CA . LYS A 1 736 ? 0.423 -17.484 -1.939 1.00 95.62 736 LYS A CA 1
ATOM 5458 C C . LYS A 1 736 ? 1.058 -16.425 -2.854 1.00 95.62 736 LYS A C 1
ATOM 5460 O O . LYS A 1 736 ? 2.014 -16.724 -3.563 1.00 95.62 736 LYS A O 1
ATOM 5465 N N . ALA A 1 737 ? 0.567 -15.185 -2.871 1.00 96.75 737 ALA A N 1
ATOM 5466 C CA . ALA A 1 737 ? 1.184 -14.123 -3.668 1.00 96.75 737 ALA A CA 1
ATOM 5467 C C . ALA A 1 737 ? 2.602 -13.773 -3.175 1.00 96.75 737 ALA A C 1
ATOM 5469 O O . ALA A 1 737 ? 3.499 -13.589 -4.000 1.00 96.75 737 ALA A O 1
ATOM 5470 N N . ASP A 1 738 ? 2.834 -13.739 -1.859 1.00 95.44 738 ASP A N 1
ATOM 5471 C CA . ASP A 1 738 ? 4.171 -13.549 -1.280 1.00 95.44 738 ASP A CA 1
ATOM 5472 C C . ASP A 1 738 ? 5.121 -14.724 -1.577 1.00 95.44 738 ASP A C 1
ATOM 5474 O O . ASP A 1 738 ? 6.266 -14.493 -1.970 1.00 95.44 738 ASP A O 1
ATOM 5478 N N . GLU A 1 739 ? 4.642 -15.969 -1.467 1.00 95.06 739 GLU A N 1
ATOM 5479 C CA . GLU A 1 739 ? 5.393 -17.187 -1.825 1.00 95.06 739 GLU A CA 1
ATOM 5480 C C . GLU A 1 739 ? 5.836 -17.200 -3.293 1.00 95.06 739 GLU A C 1
ATOM 5482 O O . GLU A 1 739 ? 6.941 -17.633 -3.617 1.00 95.06 739 GLU A O 1
ATOM 5487 N N . LEU A 1 740 ? 4.991 -16.679 -4.187 1.00 95.38 740 LEU A N 1
ATOM 5488 C CA . LEU A 1 740 ? 5.291 -16.515 -5.610 1.00 95.38 740 LEU A CA 1
ATOM 5489 C C . LEU A 1 740 ? 6.205 -15.315 -5.916 1.00 95.38 740 LEU A C 1
ATOM 5491 O O . LEU A 1 740 ? 6.487 -15.045 -7.084 1.00 95.38 740 LEU A O 1
ATOM 5495 N N . GLY A 1 741 ? 6.676 -14.597 -4.894 1.00 93.38 741 GLY A N 1
ATOM 5496 C CA . GLY A 1 741 ? 7.618 -13.492 -5.042 1.00 93.38 741 GLY A CA 1
ATOM 5497 C C . GLY A 1 741 ? 6.972 -12.138 -5.333 1.00 93.38 741 GLY A C 1
ATOM 5498 O O . GLY A 1 741 ? 7.583 -11.330 -6.031 1.00 93.38 741 GLY A O 1
ATOM 5499 N N . ALA A 1 742 ? 5.776 -11.855 -4.795 1.00 92.25 742 ALA A N 1
ATOM 5500 C CA . ALA A 1 742 ? 5.220 -10.493 -4.806 1.00 92.25 742 ALA A CA 1
ATOM 5501 C C . ALA A 1 742 ? 6.179 -9.468 -4.171 1.00 92.25 742 ALA A C 1
ATOM 5503 O O . ALA A 1 742 ? 6.233 -8.334 -4.637 1.00 92.25 742 ALA A O 1
ATOM 5504 N N . ASN A 1 743 ? 6.955 -9.892 -3.159 1.00 90.25 743 ASN A N 1
ATOM 5505 C CA . ASN A 1 743 ? 8.015 -9.114 -2.500 1.00 90.25 743 ASN A CA 1
ATOM 5506 C C . ASN A 1 743 ? 7.553 -7.721 -2.032 1.00 90.25 743 ASN A C 1
ATOM 5508 O O . ASN A 1 743 ? 8.248 -6.721 -2.191 1.00 90.25 743 ASN A O 1
ATOM 5512 N N . ASP A 1 744 ? 6.347 -7.695 -1.473 1.00 91.94 744 ASP A N 1
ATOM 5513 C CA . ASP A 1 744 ? 5.592 -6.514 -1.078 1.00 91.94 744 ASP A CA 1
ATOM 5514 C C . ASP A 1 744 ? 5.101 -6.741 0.363 1.00 91.94 744 ASP A C 1
ATOM 5516 O O . ASP A 1 744 ? 4.331 -7.683 0.587 1.00 91.94 744 ASP A O 1
ATOM 5520 N N . PRO A 1 745 ? 5.554 -5.952 1.354 1.00 94.00 745 PRO A N 1
ATOM 5521 C CA . PRO A 1 745 ? 5.221 -6.195 2.753 1.00 94.00 745 PRO A CA 1
ATOM 5522 C C . PRO A 1 745 ? 3.734 -5.974 3.053 1.00 94.00 745 PRO A C 1
ATOM 5524 O O . PRO A 1 745 ? 3.203 -6.626 3.951 1.00 94.00 745 PRO A O 1
ATOM 5527 N N . GLU A 1 746 ? 3.035 -5.132 2.281 1.00 95.62 746 GLU A N 1
ATOM 5528 C CA . GLU A 1 746 ? 1.602 -4.882 2.474 1.00 95.62 746 GLU A CA 1
ATOM 5529 C C . GLU A 1 746 ? 0.777 -6.145 2.172 1.00 95.62 746 GLU A C 1
ATOM 5531 O O . GLU A 1 746 ? -0.237 -6.389 2.813 1.00 95.62 746 GLU A O 1
ATOM 5536 N N . VAL A 1 747 ? 1.244 -7.007 1.256 1.00 95.50 747 VAL A N 1
ATOM 5537 C CA . VAL A 1 747 ? 0.585 -8.289 0.930 1.00 95.50 747 VAL A CA 1
ATOM 5538 C C . VAL A 1 747 ? 0.555 -9.227 2.135 1.00 95.50 747 VAL A C 1
ATOM 5540 O O . VAL A 1 747 ? -0.468 -9.861 2.386 1.00 95.50 747 VAL A O 1
ATOM 5543 N N . LEU A 1 748 ? 1.653 -9.318 2.889 1.00 96.06 748 LEU A N 1
ATOM 5544 C CA . LEU A 1 748 ? 1.686 -10.122 4.112 1.00 96.06 748 LEU A CA 1
ATOM 5545 C C . LEU A 1 748 ? 0.977 -9.418 5.274 1.00 96.06 748 LEU A C 1
ATOM 5547 O O . LEU A 1 748 ? 0.279 -10.080 6.037 1.00 96.06 748 LEU A O 1
ATOM 5551 N N . LEU A 1 749 ? 1.087 -8.092 5.387 1.00 96.31 749 LEU A N 1
ATOM 5552 C CA . LEU A 1 749 ? 0.394 -7.335 6.428 1.00 96.31 749 LEU A CA 1
ATOM 5553 C C . LEU A 1 749 ? -1.135 -7.462 6.297 1.00 96.31 749 LEU A C 1
ATOM 5555 O O . LEU A 1 749 ? -1.802 -7.775 7.281 1.00 96.31 749 LEU A O 1
ATOM 5559 N N . ASP A 1 750 ? -1.681 -7.336 5.084 1.00 95.62 750 ASP A N 1
ATOM 5560 C CA . ASP A 1 750 ? -3.100 -7.584 4.796 1.00 95.62 750 ASP A CA 1
ATOM 5561 C C . ASP A 1 750 ? -3.507 -9.045 5.030 1.00 95.62 750 ASP A C 1
ATOM 5563 O O . ASP A 1 750 ? -4.627 -9.302 5.469 1.00 95.62 750 ASP A O 1
ATOM 5567 N N . ALA A 1 751 ? -2.621 -10.016 4.789 1.00 96.56 751 ALA A N 1
ATOM 5568 C CA . ALA A 1 751 ? -2.900 -11.416 5.109 1.00 96.56 751 ALA A CA 1
ATOM 5569 C C . ALA A 1 751 ? -3.016 -11.638 6.628 1.00 96.56 751 ALA A C 1
ATOM 5571 O O . ALA A 1 751 ? -3.947 -12.302 7.080 1.00 96.56 751 ALA A O 1
ATOM 5572 N N . GLY A 1 752 ? -2.116 -11.039 7.417 1.00 96.06 752 GLY A N 1
ATOM 5573 C CA . GLY A 1 752 ? -2.157 -11.088 8.880 1.00 96.06 752 GLY A CA 1
ATOM 5574 C C . GLY A 1 752 ? -3.393 -10.384 9.445 1.00 96.06 752 GLY A C 1
ATOM 5575 O O . GLY A 1 752 ? -4.116 -10.976 10.247 1.00 96.06 752 GLY A O 1
ATOM 5576 N N . ARG A 1 753 ? -3.706 -9.174 8.946 1.00 95.62 753 ARG A N 1
ATOM 5577 C CA . ARG A 1 753 ? -4.952 -8.443 9.257 1.00 95.62 753 ARG A CA 1
ATOM 5578 C C . ARG A 1 753 ? -6.181 -9.327 8.998 1.00 95.62 753 ARG A C 1
ATOM 5580 O O . ARG A 1 753 ? -7.053 -9.417 9.851 1.00 95.62 753 ARG A O 1
ATOM 5587 N N . LYS A 1 754 ? -6.219 -10.061 7.881 1.00 95.25 754 LYS A N 1
ATOM 5588 C CA . LYS A 1 754 ? -7.344 -10.948 7.529 1.00 95.25 754 LYS A CA 1
ATOM 5589 C C . LYS A 1 754 ? -7.454 -12.214 8.371 1.00 95.25 754 LYS A C 1
ATOM 5591 O O . LYS A 1 754 ? -8.567 -12.663 8.623 1.00 95.25 754 LYS A O 1
ATOM 5596 N N . TYR A 1 755 ? -6.347 -12.779 8.850 1.00 95.88 755 TYR A N 1
ATOM 5597 C CA . TYR A 1 755 ? -6.419 -13.864 9.834 1.00 95.88 755 TYR A CA 1
ATOM 5598 C C . TYR A 1 755 ? -6.843 -13.362 11.225 1.00 95.88 755 TYR A C 1
ATOM 5600 O O . TYR A 1 755 ? -7.597 -14.059 11.902 1.00 95.88 755 TYR A O 1
ATOM 5608 N N . SER A 1 756 ? -6.461 -12.137 11.607 1.00 94.19 756 SER A N 1
ATOM 5609 C CA . SER A 1 756 ? -6.961 -11.445 12.808 1.00 94.19 756 SER A CA 1
ATOM 5610 C C . SER A 1 756 ? -8.475 -11.169 12.721 1.00 94.19 756 SER A C 1
ATOM 5612 O O . SER A 1 756 ? -9.219 -11.574 13.612 1.00 94.19 756 SER A O 1
ATOM 5614 N N . GLU A 1 757 ? -8.972 -10.636 11.591 1.00 92.88 757 GLU A N 1
ATOM 5615 C CA . GLU A 1 757 ? -10.413 -10.468 11.287 1.00 92.88 757 GLU A CA 1
ATOM 5616 C C . GLU A 1 757 ? -11.223 -11.779 11.431 1.00 92.88 757 GLU A C 1
ATOM 5618 O O . GLU A 1 757 ? -12.415 -11.747 11.738 1.00 92.88 757 GLU A O 1
ATOM 5623 N N . LEU A 1 758 ? -10.589 -12.937 11.204 1.00 92.25 758 LEU A N 1
ATOM 5624 C CA . LEU A 1 758 ? -11.186 -14.276 11.315 1.00 92.25 758 LEU A CA 1
ATOM 5625 C C . LEU A 1 758 ? -11.024 -14.928 12.700 1.00 92.25 758 LEU A C 1
ATOM 5627 O O . LEU A 1 758 ? -11.522 -16.038 12.898 1.00 92.25 758 LEU A O 1
ATOM 5631 N N . ALA A 1 759 ? -10.308 -14.283 13.625 1.00 91.44 759 ALA A N 1
ATOM 5632 C CA . ALA A 1 759 ? -9.814 -14.863 14.876 1.00 91.44 759 ALA A CA 1
ATOM 5633 C C . ALA A 1 759 ? -8.966 -16.149 14.701 1.00 91.44 759 ALA A C 1
ATOM 5635 O O . ALA A 1 759 ? -8.840 -16.946 15.631 1.00 91.44 759 ALA A O 1
ATOM 5636 N N . GLU A 1 760 ? -8.334 -16.346 13.536 1.00 93.69 760 GLU A N 1
ATOM 5637 C CA . GLU A 1 760 ? -7.353 -17.417 13.286 1.00 93.69 760 GLU A CA 1
ATOM 5638 C C . GLU A 1 760 ? -5.976 -17.002 13.830 1.00 93.69 760 GLU A C 1
ATOM 5640 O O . GLU A 1 760 ? -5.021 -16.778 13.079 1.00 93.69 760 GLU A O 1
ATOM 5645 N N . LYS A 1 761 ? -5.906 -16.864 15.162 1.00 89.50 761 LYS A N 1
ATOM 5646 C CA . LYS A 1 761 ? -4.777 -16.277 15.898 1.00 89.50 761 LYS A CA 1
ATOM 5647 C C . LYS A 1 761 ? -3.436 -16.869 15.492 1.00 89.50 761 LYS A C 1
ATOM 5649 O O . LYS A 1 761 ? -2.528 -16.118 15.166 1.00 89.50 761 LYS A O 1
ATOM 5654 N N . GLU A 1 762 ? -3.308 -18.190 15.436 1.00 91.56 762 GLU A N 1
ATOM 5655 C CA . GLU A 1 762 ? -2.043 -18.868 15.134 1.00 91.56 762 GLU A CA 1
ATOM 5656 C C . GLU A 1 762 ? -1.471 -18.431 13.775 1.00 91.56 762 GLU A C 1
ATOM 5658 O O . GLU A 1 762 ? -0.278 -18.142 13.670 1.00 91.56 762 GLU A O 1
ATOM 5663 N N . LYS A 1 763 ? -2.330 -18.290 12.755 1.00 94.62 763 LYS A N 1
ATOM 5664 C CA . LYS A 1 763 ? -1.933 -17.812 11.422 1.00 94.62 763 LYS A CA 1
ATOM 5665 C C . LYS A 1 763 ? -1.680 -16.308 11.391 1.00 94.62 763 LYS A C 1
ATOM 5667 O O . LYS A 1 763 ? -0.789 -15.864 10.672 1.00 94.62 763 LYS A O 1
ATOM 5672 N N . ALA A 1 764 ? -2.440 -15.516 12.150 1.00 95.88 764 ALA A N 1
ATOM 5673 C CA . ALA A 1 764 ? -2.182 -14.083 12.283 1.00 95.88 764 ALA A CA 1
ATOM 5674 C C . ALA A 1 764 ? -0.794 -13.844 12.905 1.00 95.88 764 ALA A C 1
ATOM 5676 O O . ALA A 1 764 ? 0.012 -13.102 12.343 1.00 95.88 764 ALA A O 1
ATOM 5677 N N . LEU A 1 765 ? -0.477 -14.552 13.996 1.00 93.25 765 LEU A N 1
ATOM 5678 C CA . LEU A 1 765 ? 0.836 -14.541 14.642 1.00 93.25 765 LEU A CA 1
ATOM 5679 C C . LEU A 1 765 ? 1.944 -14.975 13.661 1.00 93.25 765 LEU A C 1
ATOM 5681 O O . LEU A 1 765 ? 2.939 -14.264 13.523 1.00 93.25 765 LEU A O 1
ATOM 5685 N N . GLU A 1 766 ? 1.784 -16.102 12.956 1.00 94.88 766 GLU A N 1
ATOM 5686 C CA . GLU A 1 766 ? 2.754 -16.589 11.956 1.00 94.88 766 GLU A CA 1
ATOM 5687 C C . GLU A 1 766 ? 3.023 -15.537 10.867 1.00 94.88 766 GLU A C 1
ATOM 5689 O O . GLU A 1 766 ? 4.171 -15.166 10.609 1.00 94.88 766 GLU A O 1
ATOM 5694 N N . VAL A 1 767 ? 1.963 -15.006 10.255 1.00 96.81 767 VAL A N 1
ATOM 5695 C CA . VAL A 1 767 ? 2.073 -14.076 9.129 1.00 96.81 767 VAL A CA 1
ATOM 5696 C C . VAL A 1 767 ? 2.628 -12.715 9.558 1.00 96.81 767 VAL A C 1
ATOM 5698 O O . VAL A 1 767 ? 3.463 -12.167 8.839 1.00 96.81 767 VAL A O 1
ATOM 5701 N N . PHE A 1 768 ? 2.257 -12.180 10.727 1.00 97.06 768 PHE A N 1
ATOM 5702 C CA . PHE A 1 768 ? 2.854 -10.936 11.225 1.00 97.06 768 PHE A CA 1
ATOM 5703 C C . PHE A 1 768 ? 4.346 -11.103 11.564 1.00 97.06 768 PHE A C 1
ATOM 5705 O O . PHE A 1 768 ? 5.133 -10.226 11.207 1.00 97.06 768 PHE A O 1
ATOM 5712 N N . ASN A 1 769 ? 4.773 -12.228 12.160 1.00 95.25 769 ASN A N 1
ATOM 5713 C CA . ASN A 1 769 ? 6.209 -12.511 12.320 1.00 95.25 769 ASN A CA 1
ATOM 5714 C C . ASN A 1 769 ? 6.910 -12.575 10.948 1.00 95.25 769 ASN A C 1
ATOM 5716 O O . ASN A 1 769 ? 7.960 -11.959 10.776 1.00 95.25 769 ASN A O 1
ATOM 5720 N N . LYS A 1 770 ? 6.291 -13.201 9.935 1.00 96.12 770 LYS A N 1
ATOM 5721 C CA . LYS A 1 770 ? 6.825 -13.259 8.561 1.00 96.12 770 LYS A CA 1
ATOM 5722 C C . LYS A 1 770 ? 7.012 -11.872 7.919 1.00 96.12 770 LYS A C 1
ATOM 5724 O O . LYS A 1 770 ? 7.953 -11.699 7.146 1.00 96.12 770 LYS A O 1
ATOM 5729 N N . VAL A 1 771 ? 6.172 -10.873 8.234 1.00 96.50 771 VAL A N 1
ATOM 5730 C CA . VAL A 1 771 ? 6.407 -9.470 7.816 1.00 96.50 771 VAL A CA 1
ATOM 5731 C C . VAL A 1 771 ? 7.685 -8.929 8.463 1.00 96.50 771 VAL A C 1
ATOM 5733 O O . VAL A 1 771 ? 8.539 -8.382 7.767 1.00 96.50 771 VAL A O 1
ATOM 5736 N N . ILE A 1 772 ? 7.821 -9.096 9.781 1.00 93.50 772 ILE A N 1
ATOM 5737 C CA . ILE A 1 772 ? 8.927 -8.548 10.581 1.00 93.50 772 ILE A CA 1
ATOM 5738 C C . ILE A 1 772 ? 10.268 -9.175 10.178 1.00 93.50 772 ILE A C 1
ATOM 5740 O O . ILE A 1 772 ? 11.247 -8.460 9.994 1.00 93.50 772 ILE A O 1
ATOM 5744 N N . GLU A 1 773 ? 10.313 -10.495 9.988 1.00 94.38 773 GLU A N 1
ATOM 5745 C CA . GLU A 1 773 ? 11.527 -11.219 9.588 1.00 94.38 773 GLU A CA 1
ATOM 5746 C C . GLU A 1 773 ? 11.962 -10.905 8.149 1.00 94.38 773 GLU A C 1
ATOM 5748 O O . GLU A 1 773 ? 13.157 -10.784 7.873 1.00 94.38 773 GLU A O 1
ATOM 5753 N N . LYS A 1 774 ? 11.006 -10.774 7.218 1.00 95.12 774 LYS A N 1
ATOM 5754 C CA . LYS A 1 774 ? 11.294 -10.578 5.787 1.00 95.12 774 LYS A CA 1
ATOM 5755 C C . LYS A 1 774 ? 11.533 -9.110 5.413 1.00 95.12 774 LYS A C 1
ATOM 5757 O O . LYS A 1 774 ? 12.226 -8.847 4.430 1.00 95.12 774 LYS A O 1
ATOM 5762 N N . TYR A 1 775 ? 10.978 -8.164 6.174 1.00 93.62 775 TYR A N 1
ATOM 5763 C CA . TYR A 1 775 ? 10.997 -6.731 5.858 1.00 93.62 775 TYR A CA 1
ATOM 5764 C C . TYR A 1 775 ? 11.274 -5.827 7.089 1.00 93.62 775 TYR A C 1
ATOM 5766 O O . TYR A 1 775 ? 10.556 -4.841 7.277 1.00 93.62 775 TYR A O 1
ATOM 5774 N N . PRO A 1 776 ? 12.294 -6.106 7.929 1.00 90.38 776 PRO A N 1
ATOM 5775 C CA . PRO A 1 776 ? 12.466 -5.468 9.244 1.00 90.38 776 PRO A CA 1
ATOM 5776 C C . PRO A 1 776 ? 12.571 -3.934 9.203 1.00 90.38 776 PRO A C 1
ATOM 5778 O O . PRO A 1 776 ? 12.046 -3.260 10.083 1.00 90.38 776 PRO A O 1
ATOM 5781 N N . ASP A 1 777 ? 13.183 -3.369 8.159 1.00 87.19 777 ASP A N 1
ATOM 5782 C CA . ASP A 1 777 ? 13.370 -1.920 7.990 1.00 87.19 777 ASP A CA 1
ATOM 5783 C C . ASP A 1 777 ? 12.159 -1.204 7.341 1.00 87.19 777 ASP A C 1
ATOM 5785 O O . ASP A 1 777 ? 12.322 -0.156 6.711 1.00 87.19 777 ASP A O 1
ATOM 5789 N N . THR A 1 778 ? 10.940 -1.750 7.452 1.00 90.69 778 THR A N 1
ATOM 5790 C CA . THR A 1 778 ? 9.720 -1.182 6.836 1.00 90.69 778 THR A CA 1
ATOM 5791 C C . THR A 1 778 ? 8.687 -0.705 7.854 1.00 90.69 778 THR A C 1
ATOM 5793 O O . THR A 1 778 ? 8.569 -1.238 8.954 1.00 90.69 778 THR A O 1
ATOM 5796 N N . GLU A 1 779 ? 7.872 0.279 7.461 1.00 91.38 779 GLU A N 1
ATOM 5797 C CA . GLU A 1 779 ? 6.717 0.718 8.254 1.00 91.38 779 GLU A CA 1
ATOM 5798 C C . GLU A 1 779 ? 5.727 -0.425 8.525 1.00 91.38 779 GLU A C 1
ATOM 5800 O O . GLU A 1 779 ? 5.173 -0.527 9.619 1.00 91.38 779 GLU A O 1
ATOM 5805 N N . GLN A 1 780 ? 5.548 -1.312 7.545 1.00 93.44 780 GLN A N 1
ATOM 5806 C CA . GLN A 1 780 ? 4.697 -2.492 7.634 1.00 93.44 780 GLN A CA 1
ATOM 5807 C C . GLN A 1 780 ? 5.176 -3.493 8.691 1.00 93.44 780 GLN A C 1
ATOM 5809 O O . GLN A 1 780 ? 4.340 -4.129 9.326 1.00 93.44 780 GLN A O 1
ATOM 5814 N N . ALA A 1 781 ? 6.487 -3.626 8.927 1.00 93.38 781 ALA A N 1
ATOM 5815 C CA . ALA A 1 781 ? 7.008 -4.451 10.020 1.00 93.38 781 ALA A CA 1
ATOM 5816 C C . ALA A 1 781 ? 6.699 -3.846 11.399 1.00 93.38 781 ALA A C 1
ATOM 5818 O O . ALA A 1 781 ? 6.377 -4.584 12.329 1.00 93.38 781 ALA A O 1
ATOM 5819 N N . VAL A 1 782 ? 6.708 -2.514 11.527 1.00 93.12 782 VAL A N 1
ATOM 5820 C CA . VAL A 1 782 ? 6.280 -1.836 12.763 1.00 93.12 782 VAL A CA 1
ATOM 5821 C C . VAL A 1 782 ? 4.773 -2.024 12.989 1.00 93.12 782 VAL A C 1
ATOM 5823 O O . VAL A 1 782 ? 4.361 -2.369 14.095 1.00 93.12 782 VAL A O 1
ATOM 5826 N N . GLU A 1 783 ? 3.943 -1.881 11.948 1.00 94.06 783 GLU A N 1
ATOM 5827 C CA . GLU A 1 783 ? 2.498 -2.153 12.036 1.00 94.06 783 GLU A CA 1
ATOM 5828 C C . GLU A 1 783 ? 2.185 -3.623 12.350 1.00 94.06 783 GLU A C 1
ATOM 5830 O O . GLU A 1 783 ? 1.365 -3.897 13.229 1.00 94.06 783 GLU A O 1
ATOM 5835 N N . ALA A 1 784 ? 2.872 -4.568 11.697 1.00 95.62 784 ALA A N 1
ATOM 5836 C CA . ALA A 1 784 ? 2.784 -5.991 12.012 1.00 95.62 784 ALA A CA 1
ATOM 5837 C C . ALA A 1 784 ? 3.173 -6.255 13.470 1.00 95.62 784 ALA A C 1
ATOM 5839 O O . ALA A 1 784 ? 2.477 -6.995 14.153 1.00 95.62 784 ALA A O 1
ATOM 5840 N N . GLY A 1 785 ? 4.229 -5.610 13.974 1.00 94.75 785 GLY A N 1
ATOM 5841 C CA . GLY A 1 785 ? 4.653 -5.701 15.370 1.00 94.75 785 GLY A CA 1
ATOM 5842 C C . GLY A 1 785 ? 3.603 -5.201 16.369 1.00 94.75 785 GLY A C 1
ATOM 5843 O O . GLY A 1 785 ? 3.405 -5.837 17.405 1.00 94.75 785 GLY A O 1
ATOM 5844 N N . VAL A 1 786 ? 2.893 -4.111 16.053 1.00 95.56 786 VAL A N 1
ATOM 5845 C CA . VAL A 1 786 ? 1.798 -3.589 16.892 1.00 95.56 786 VAL A CA 1
ATOM 5846 C C . VAL A 1 786 ? 0.584 -4.521 16.874 1.00 95.56 786 VAL A C 1
ATOM 5848 O O . VAL A 1 786 ? 0.025 -4.815 17.932 1.00 95.56 786 VAL A O 1
ATOM 5851 N N . ALA A 1 787 ? 0.191 -5.023 15.700 1.00 95.62 787 ALA A N 1
ATOM 5852 C CA . ALA A 1 787 ? -0.900 -5.990 15.577 1.00 95.62 787 ALA A CA 1
ATOM 5853 C C . ALA A 1 787 ? -0.575 -7.302 16.314 1.00 95.62 787 ALA A C 1
ATOM 5855 O O . ALA A 1 787 ? -1.375 -7.789 17.107 1.00 95.62 787 ALA A O 1
ATOM 5856 N N . LEU A 1 788 ? 0.643 -7.813 16.136 1.00 94.88 788 LEU A N 1
ATOM 5857 C CA . LEU A 1 788 ? 1.180 -9.002 16.795 1.00 94.88 788 LEU A CA 1
ATOM 5858 C C . LEU A 1 788 ? 1.227 -8.863 18.327 1.00 94.88 788 LEU A C 1
ATOM 5860 O O . LEU A 1 788 ? 0.881 -9.810 19.028 1.00 94.88 788 LEU A O 1
ATOM 5864 N N . GLY A 1 789 ? 1.589 -7.685 18.849 1.00 94.88 789 GLY A N 1
ATOM 5865 C CA . GLY A 1 789 ? 1.525 -7.391 20.285 1.00 94.88 789 GLY A CA 1
ATOM 5866 C C . GLY A 1 789 ? 0.091 -7.384 20.833 1.00 94.88 789 GLY A C 1
ATOM 5867 O O . GLY A 1 789 ? -0.161 -7.920 21.911 1.00 94.88 789 GLY A O 1
ATOM 5868 N N . ARG A 1 790 ? -0.876 -6.851 20.072 1.00 95.06 790 ARG A N 1
ATOM 5869 C CA . ARG A 1 790 ? -2.306 -6.919 20.429 1.00 95.06 790 ARG A CA 1
ATOM 5870 C C . ARG A 1 790 ? -2.845 -8.356 20.397 1.00 95.06 790 ARG A C 1
ATOM 5872 O O . ARG A 1 790 ? -3.559 -8.742 21.318 1.00 95.06 790 ARG A O 1
ATOM 5879 N N . GLU A 1 791 ? -2.459 -9.167 19.411 1.00 94.00 791 GLU A N 1
ATOM 5880 C CA . GLU A 1 791 ? -2.825 -10.593 19.348 1.00 94.00 791 GLU A CA 1
ATOM 5881 C C . GLU A 1 791 ? -2.208 -11.413 20.494 1.00 94.00 791 GLU A C 1
ATOM 5883 O O . GLU A 1 791 ? -2.893 -12.249 21.079 1.00 94.00 791 GLU A O 1
ATOM 5888 N N . GLN A 1 792 ? -0.952 -11.146 20.882 1.00 92.69 792 GLN A N 1
ATOM 5889 C CA . GLN A 1 792 ? -0.338 -11.741 22.080 1.00 92.69 792 GLN A CA 1
ATOM 5890 C C . GLN A 1 792 ? -1.128 -11.410 23.348 1.00 92.69 792 GLN A C 1
ATOM 5892 O O . GLN A 1 792 ? -1.454 -12.313 24.119 1.00 92.69 792 GLN A O 1
ATOM 5897 N N . TYR A 1 793 ? -1.493 -10.139 23.542 1.00 94.31 793 TYR A N 1
ATOM 5898 C CA . TYR A 1 793 ? -2.305 -9.720 24.683 1.00 94.31 793 TYR A CA 1
ATOM 5899 C C . TYR A 1 793 ? -3.668 -10.431 24.688 1.00 94.31 793 TYR A C 1
ATOM 5901 O O . TYR A 1 793 ? -4.050 -11.038 25.689 1.00 94.31 793 TYR A O 1
ATOM 5909 N N . ALA A 1 794 ? -4.344 -10.479 23.536 1.00 90.75 794 ALA A N 1
ATOM 5910 C CA . ALA A 1 794 ? -5.592 -11.216 23.344 1.00 90.75 794 ALA A CA 1
ATOM 5911 C C . ALA A 1 794 ? -5.441 -12.752 23.441 1.00 90.75 794 ALA A C 1
ATOM 5913 O O . ALA A 1 794 ? -6.447 -13.464 23.492 1.00 90.75 794 ALA A O 1
ATOM 5914 N N . ALA A 1 795 ? -4.219 -13.289 23.447 1.00 88.12 795 ALA A N 1
ATOM 5915 C CA . ALA A 1 795 ? -3.900 -14.694 23.716 1.00 88.12 795 ALA A CA 1
ATOM 5916 C C . ALA A 1 795 ? -3.445 -14.950 25.171 1.00 88.12 795 ALA A C 1
ATOM 5918 O O . ALA A 1 795 ? -3.227 -16.101 25.543 1.00 88.12 795 ALA A O 1
ATOM 5919 N N . GLY A 1 796 ? -3.327 -13.906 26.001 1.00 90.12 796 GLY A N 1
ATOM 5920 C CA . GLY A 1 796 ? -2.877 -13.989 27.394 1.00 90.12 796 GLY A CA 1
ATOM 5921 C C . GLY A 1 796 ? -1.364 -13.831 27.602 1.00 90.12 796 GLY A C 1
ATOM 5922 O O . GLY A 1 796 ? -0.912 -13.814 28.746 1.00 90.12 796 GLY A O 1
ATOM 5923 N N . ASP A 1 797 ? -0.576 -13.650 26.538 1.00 92.38 797 ASP A N 1
ATOM 5924 C CA . ASP A 1 797 ? 0.855 -13.325 26.617 1.00 92.38 797 ASP A CA 1
ATOM 5925 C C . ASP A 1 797 ? 1.056 -11.824 26.890 1.00 92.38 797 ASP A C 1
ATOM 5927 O O . ASP A 1 797 ? 1.508 -11.042 26.053 1.00 92.38 797 ASP A O 1
ATOM 5931 N N . ILE A 1 798 ? 0.664 -11.408 28.096 1.00 93.62 798 ILE A N 1
ATOM 5932 C CA . ILE A 1 798 ? 0.701 -10.009 28.542 1.00 93.62 798 ILE A CA 1
ATOM 5933 C C . ILE A 1 798 ? 2.146 -9.483 28.593 1.00 93.62 798 ILE A C 1
ATOM 5935 O O . ILE A 1 798 ? 2.395 -8.327 28.253 1.00 93.62 798 ILE A O 1
ATOM 5939 N N . ALA A 1 799 ? 3.100 -10.324 29.005 1.00 91.06 799 ALA A N 1
ATOM 5940 C CA . ALA A 1 799 ? 4.507 -9.946 29.105 1.00 91.06 799 ALA A CA 1
ATOM 5941 C C . ALA A 1 799 ? 5.133 -9.761 27.714 1.00 91.06 799 ALA A C 1
ATOM 5943 O O . ALA A 1 799 ? 5.647 -8.682 27.419 1.00 91.06 799 ALA A O 1
ATOM 5944 N N . GLY A 1 800 ? 5.012 -10.759 26.831 1.00 92.06 800 GLY A N 1
ATOM 5945 C CA . GLY A 1 800 ? 5.542 -10.687 25.472 1.00 92.06 800 GLY A CA 1
ATOM 5946 C C . GLY A 1 800 ? 4.888 -9.590 24.631 1.00 92.06 800 GLY A C 1
ATOM 5947 O O . GLY A 1 800 ? 5.577 -8.971 23.821 1.00 92.06 800 GLY A O 1
ATOM 5948 N N . ALA A 1 801 ? 3.602 -9.293 24.853 1.00 94.44 801 ALA A N 1
ATOM 5949 C CA . ALA A 1 801 ? 2.917 -8.155 24.241 1.00 94.44 801 ALA A CA 1
ATOM 5950 C C . ALA A 1 801 ? 3.538 -6.808 24.646 1.00 94.44 801 ALA A C 1
ATOM 5952 O O . ALA A 1 801 ? 3.872 -5.995 23.780 1.00 94.44 801 ALA A O 1
ATOM 5953 N N . ILE A 1 802 ? 3.712 -6.568 25.952 1.00 94.56 802 ILE A N 1
ATOM 5954 C CA . ILE A 1 802 ? 4.257 -5.304 26.470 1.00 94.56 802 ILE A CA 1
ATOM 5955 C C . ILE A 1 802 ? 5.724 -5.144 26.064 1.00 94.56 802 ILE A C 1
ATOM 5957 O O . ILE A 1 802 ? 6.085 -4.091 25.544 1.00 94.56 802 ILE A O 1
ATOM 5961 N N . ASP A 1 803 ? 6.557 -6.174 26.231 1.00 92.12 803 ASP A N 1
ATOM 5962 C CA . ASP A 1 803 ? 7.982 -6.102 25.888 1.00 92.12 803 ASP A CA 1
ATOM 5963 C C . ASP A 1 803 ? 8.193 -5.876 24.380 1.00 92.12 803 ASP A C 1
ATOM 5965 O O . ASP A 1 803 ? 9.020 -5.046 23.993 1.00 92.12 803 ASP A O 1
ATOM 5969 N N . ARG A 1 804 ? 7.388 -6.518 23.515 1.00 92.88 804 ARG A N 1
ATOM 5970 C CA . ARG A 1 804 ? 7.389 -6.256 22.064 1.00 92.88 804 ARG A CA 1
ATOM 5971 C C . ARG A 1 804 ? 6.974 -4.821 21.744 1.00 92.88 804 ARG A C 1
ATOM 5973 O O . ARG A 1 804 ? 7.663 -4.153 20.977 1.00 92.88 804 ARG A O 1
ATOM 5980 N N . LEU A 1 805 ? 5.876 -4.331 22.321 1.00 94.31 805 LEU A N 1
ATOM 5981 C CA . LEU A 1 805 ? 5.396 -2.968 22.076 1.00 94.31 805 LEU A CA 1
ATOM 5982 C C . LEU A 1 805 ? 6.363 -1.898 22.608 1.00 94.31 805 LEU A C 1
ATOM 5984 O O . LEU A 1 805 ? 6.513 -0.858 21.972 1.00 94.31 805 LEU A O 1
ATOM 5988 N N . MET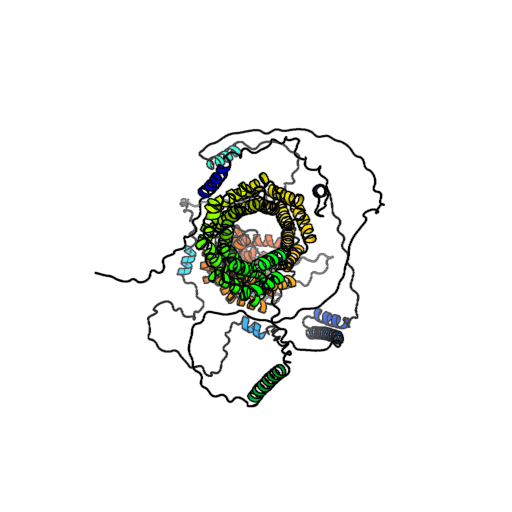 A 1 806 ? 7.062 -2.148 23.720 1.00 92.06 806 MET A N 1
ATOM 5989 C CA . MET A 1 806 ? 8.132 -1.266 24.196 1.00 92.06 806 MET A CA 1
ATOM 5990 C C . MET A 1 806 ? 9.341 -1.285 23.257 1.00 92.06 806 MET A C 1
ATOM 5992 O O . MET A 1 806 ? 9.799 -0.217 22.867 1.00 92.06 806 MET A O 1
ATOM 5996 N N . ALA A 1 807 ? 9.820 -2.459 22.830 1.00 91.00 807 ALA A N 1
ATOM 5997 C CA . ALA A 1 807 ? 10.938 -2.562 21.886 1.00 91.00 807 ALA A CA 1
ATOM 5998 C C . ALA A 1 807 ? 10.650 -1.851 20.547 1.00 91.00 807 ALA A C 1
ATOM 6000 O O . ALA A 1 807 ? 11.548 -1.270 19.938 1.00 91.00 807 ALA A O 1
ATOM 6001 N N . LEU A 1 808 ? 9.385 -1.833 20.111 1.00 91.44 808 LEU A N 1
ATOM 6002 C CA . LEU A 1 808 ? 8.958 -1.101 18.919 1.00 91.44 808 LEU A CA 1
ATOM 6003 C C . LEU A 1 808 ? 9.052 0.427 19.057 1.00 91.44 808 LEU A C 1
ATOM 6005 O O . LEU A 1 808 ? 9.130 1.079 18.023 1.00 91.44 808 LEU A O 1
ATOM 6009 N N . THR A 1 809 ? 9.092 1.023 20.259 1.00 87.31 809 THR A N 1
ATOM 6010 C CA . THR A 1 809 ? 9.289 2.487 20.388 1.00 87.31 809 THR A CA 1
ATOM 6011 C C . THR A 1 809 ? 10.735 2.922 20.132 1.00 87.31 809 THR A C 1
ATOM 6013 O O . THR A 1 809 ? 10.969 4.087 19.809 1.00 87.31 809 THR A O 1
ATOM 6016 N N . GLU A 1 810 ? 11.698 1.998 20.226 1.00 84.38 810 GLU A N 1
ATOM 6017 C CA . GLU A 1 810 ? 13.124 2.236 19.949 1.00 84.38 810 GLU A CA 1
ATOM 6018 C C . GLU A 1 810 ? 13.537 1.839 18.515 1.00 84.38 810 GLU A C 1
ATOM 6020 O O . GLU A 1 810 ? 14.673 2.080 18.100 1.00 84.38 810 GLU A O 1
ATOM 6025 N N . ALA A 1 811 ? 12.628 1.237 17.740 1.00 82.00 811 ALA A N 1
ATOM 6026 C CA . ALA A 1 811 ? 12.919 0.679 16.422 1.00 82.00 811 ALA A CA 1
ATOM 6027 C C . ALA A 1 811 ? 13.165 1.749 15.330 1.00 82.00 811 ALA A C 1
ATOM 6029 O O . ALA A 1 811 ? 12.577 2.839 15.360 1.00 82.00 811 ALA A O 1
ATOM 6030 N N . PRO A 1 812 ? 13.977 1.452 14.292 1.00 68.56 812 PRO A N 1
ATOM 6031 C CA . PRO A 1 812 ? 14.003 2.274 13.085 1.00 68.56 812 PRO A CA 1
ATOM 6032 C C . PRO A 1 812 ? 12.593 2.364 12.477 1.00 68.56 812 PRO A C 1
ATOM 6034 O O . PRO A 1 812 ? 11.843 1.393 12.456 1.00 68.56 812 PRO A O 1
ATOM 6037 N N . ASN A 1 813 ? 12.225 3.553 11.994 1.00 72.38 813 ASN A N 1
ATOM 6038 C CA . ASN A 1 813 ? 10.883 3.906 11.499 1.00 72.38 813 ASN A CA 1
ATOM 6039 C C . ASN A 1 813 ? 9.738 3.905 12.539 1.00 72.38 813 ASN A C 1
ATOM 6041 O O . ASN A 1 813 ? 8.613 4.246 12.178 1.00 72.38 813 ASN A O 1
ATOM 6045 N N . ALA A 1 814 ? 9.991 3.640 13.829 1.00 74.88 814 ALA A N 1
ATOM 6046 C CA . ALA A 1 814 ? 8.968 3.738 14.882 1.00 74.88 814 ALA A CA 1
ATOM 6047 C C . ALA A 1 814 ? 8.252 5.102 14.914 1.00 74.88 814 ALA A C 1
ATOM 6049 O O . ALA A 1 814 ? 7.058 5.190 15.198 1.00 74.88 814 ALA A O 1
ATOM 6050 N N . SER A 1 815 ? 8.966 6.177 14.568 1.00 74.94 815 SER A N 1
ATOM 6051 C CA . SER A 1 815 ? 8.482 7.559 14.633 1.00 74.94 815 SER A CA 1
ATOM 6052 C C . SER A 1 815 ? 7.231 7.850 13.795 1.00 74.94 815 SER A C 1
ATOM 6054 O O . SER A 1 815 ? 6.463 8.726 14.188 1.00 74.94 815 SER A O 1
ATOM 6056 N N . SER A 1 816 ? 6.978 7.134 12.691 1.00 78.62 816 SER A N 1
ATOM 6057 C CA . SER A 1 816 ? 5.745 7.308 11.902 1.00 78.62 816 SER A CA 1
ATOM 6058 C C . SER A 1 816 ? 4.559 6.490 12.426 1.00 78.62 816 SER A C 1
ATOM 6060 O O . SER A 1 816 ? 3.416 6.802 12.093 1.00 78.62 816 SER A O 1
ATOM 6062 N N . LYS A 1 817 ? 4.801 5.490 13.288 1.00 86.38 817 LYS A N 1
ATOM 6063 C CA . LYS A 1 817 ? 3.770 4.637 13.918 1.00 86.38 817 LYS A CA 1
ATOM 6064 C C . LYS A 1 817 ? 3.665 4.815 15.435 1.00 86.38 817 LYS A C 1
ATOM 6066 O O . LYS A 1 817 ? 2.860 4.133 16.064 1.00 86.38 817 LYS A O 1
ATOM 6071 N N . GLN A 1 818 ? 4.408 5.755 16.023 1.00 90.12 818 GLN A N 1
ATOM 6072 C CA . GLN A 1 818 ? 4.450 5.990 17.471 1.00 90.12 818 GLN A CA 1
ATOM 6073 C C . GLN A 1 818 ? 3.055 6.201 18.077 1.00 90.12 818 GLN A C 1
ATOM 6075 O O . GLN A 1 818 ? 2.802 5.731 19.180 1.00 90.12 818 GLN A O 1
ATOM 6080 N N . LEU A 1 819 ? 2.127 6.826 17.341 1.00 92.50 819 LEU A N 1
ATOM 6081 C CA . LEU A 1 819 ? 0.725 6.946 17.753 1.00 92.50 819 LEU A CA 1
ATOM 6082 C C . LEU A 1 819 ? 0.073 5.567 17.971 1.00 92.50 819 LEU A C 1
ATOM 6084 O O . LEU A 1 819 ? -0.506 5.335 19.023 1.00 92.50 819 LEU A O 1
ATOM 6088 N N . ALA A 1 820 ? 0.222 4.634 17.027 1.00 92.81 820 ALA A N 1
ATOM 6089 C CA . ALA A 1 820 ? -0.347 3.289 17.124 1.00 92.81 820 ALA A CA 1
ATOM 6090 C C . ALA A 1 820 ? 0.316 2.443 18.227 1.00 92.81 820 ALA A C 1
ATOM 6092 O O . ALA A 1 820 ? -0.383 1.719 18.936 1.00 92.81 820 ALA A O 1
ATOM 6093 N N . ILE A 1 821 ? 1.638 2.567 18.410 1.00 95.25 821 ILE A N 1
ATOM 6094 C CA . ILE A 1 821 ? 2.373 1.876 19.484 1.00 95.25 821 ILE A CA 1
ATOM 6095 C C . ILE A 1 821 ? 1.918 2.388 20.861 1.00 95.25 821 ILE A C 1
ATOM 6097 O O . ILE A 1 821 ? 1.629 1.593 21.755 1.00 95.25 821 ILE A O 1
ATOM 6101 N N . GLN A 1 822 ? 1.814 3.712 21.033 1.00 96.25 822 GLN A N 1
ATOM 6102 C CA . GLN A 1 822 ? 1.380 4.322 22.294 1.00 96.25 822 GLN A CA 1
ATOM 6103 C C . GLN A 1 822 ? -0.105 4.074 22.579 1.00 96.25 822 GLN A C 1
ATOM 6105 O O . GLN A 1 822 ? -0.442 3.840 23.735 1.00 96.25 822 GLN A O 1
ATOM 6110 N N . SER A 1 823 ? -0.974 4.034 21.561 1.00 95.75 823 SER A N 1
ATOM 6111 C CA . SER A 1 823 ? -2.360 3.588 21.742 1.00 95.75 823 SER A CA 1
ATOM 6112 C C . SER A 1 823 ? -2.408 2.137 22.217 1.00 95.75 823 SER A C 1
ATOM 6114 O O . SER A 1 823 ? -2.980 1.885 23.265 1.00 95.75 823 SER A O 1
ATOM 6116 N N . ALA A 1 824 ? -1.727 1.199 21.544 1.00 96.56 824 ALA A N 1
ATOM 6117 C CA . ALA A 1 824 ? -1.733 -0.214 21.942 1.00 96.56 824 ALA A CA 1
ATOM 6118 C C . ALA A 1 824 ? -1.189 -0.452 23.366 1.00 96.56 824 ALA A C 1
ATOM 6120 O O . ALA A 1 824 ? -1.747 -1.258 24.109 1.00 96.56 824 ALA A O 1
ATOM 6121 N N . LEU A 1 825 ? -0.138 0.270 23.777 1.00 96.50 825 LEU A N 1
ATOM 6122 C CA . LEU A 1 825 ? 0.332 0.263 25.168 1.00 96.50 825 LEU A CA 1
ATOM 6123 C C . LEU A 1 825 ? -0.690 0.894 26.125 1.00 96.50 825 LEU A C 1
ATOM 6125 O O . LEU A 1 825 ? -0.904 0.373 27.216 1.00 96.50 825 LEU A O 1
ATOM 6129 N N . GLY A 1 826 ? -1.320 2.002 25.730 1.00 96.12 826 GLY A N 1
ATOM 6130 C CA . GLY A 1 826 ? -2.356 2.684 26.503 1.00 96.12 826 GLY A CA 1
ATOM 6131 C C . GLY A 1 826 ? -3.577 1.803 26.755 1.00 96.12 826 GLY A C 1
ATOM 6132 O O . GLY A 1 826 ? -3.984 1.677 27.906 1.00 96.12 826 GLY A O 1
ATOM 6133 N N . ASP A 1 827 ? -4.112 1.166 25.710 1.00 95.62 827 ASP A N 1
ATOM 6134 C CA . ASP A 1 827 ? -5.199 0.179 25.759 1.00 95.62 827 ASP A CA 1
ATOM 6135 C C . ASP A 1 827 ? -4.888 -0.900 26.814 1.00 95.62 827 ASP A C 1
ATOM 6137 O O . ASP A 1 827 ? -5.581 -1.017 27.824 1.00 95.62 827 ASP A O 1
ATOM 6141 N N . ILE A 1 828 ? -3.758 -1.598 26.647 1.00 95.94 828 ILE A N 1
ATOM 6142 C CA . ILE A 1 828 ? -3.308 -2.682 27.535 1.00 95.94 828 ILE A CA 1
ATOM 6143 C C . ILE A 1 828 ? -3.107 -2.191 28.977 1.00 95.94 828 ILE A C 1
ATOM 6145 O O . ILE A 1 828 ? -3.457 -2.886 29.932 1.00 95.94 828 ILE A O 1
ATOM 6149 N N . TYR A 1 829 ? -2.553 -0.992 29.182 1.00 96.19 829 TYR A N 1
ATOM 6150 C CA . TYR A 1 829 ? -2.381 -0.438 30.526 1.00 96.19 829 TYR A CA 1
ATOM 6151 C C . TYR A 1 829 ? -3.697 0.012 31.176 1.00 96.19 829 TYR A C 1
ATOM 6153 O O . TYR A 1 829 ? -3.767 0.009 32.408 1.00 96.19 829 TYR A O 1
ATOM 6161 N N . THR A 1 830 ? -4.721 0.376 30.401 1.00 95.62 830 THR A N 1
ATOM 6162 C CA . THR A 1 830 ? -6.072 0.652 30.911 1.00 95.62 830 THR A CA 1
ATOM 6163 C C . THR A 1 830 ? -6.755 -0.641 31.348 1.00 95.62 830 THR A C 1
ATOM 6165 O O . THR A 1 830 ? -7.194 -0.714 32.496 1.00 95.62 830 THR A O 1
ATOM 6168 N N . ASP A 1 831 ? -6.755 -1.675 30.503 1.00 94.50 831 ASP A N 1
ATOM 6169 C CA . ASP A 1 831 ? -7.365 -2.982 30.798 1.00 94.50 831 ASP A CA 1
ATOM 6170 C C . ASP A 1 831 ? -6.736 -3.651 32.035 1.00 94.50 831 ASP A C 1
ATOM 6172 O O . ASP A 1 831 ? -7.427 -4.230 32.874 1.00 94.50 831 ASP A O 1
ATOM 6176 N N . LEU A 1 832 ? -5.415 -3.516 32.206 1.00 92.56 832 LEU A N 1
ATOM 6177 C CA . LEU A 1 832 ? -4.685 -3.989 33.392 1.00 92.56 832 LEU A CA 1
ATOM 6178 C C . LEU A 1 832 ? -4.859 -3.089 34.636 1.00 92.56 832 LEU A C 1
ATOM 6180 O O . LEU A 1 832 ? -4.241 -3.346 35.671 1.00 92.56 832 LEU A O 1
ATOM 6184 N N . GLY A 1 833 ? -5.637 -2.005 34.555 1.00 91.25 833 GLY A N 1
ATOM 6185 C CA . GLY A 1 833 ? -5.850 -1.052 35.650 1.00 91.25 833 GLY A CA 1
ATOM 6186 C C . GLY A 1 833 ? -4.608 -0.240 36.048 1.00 91.25 833 GLY A C 1
ATOM 6187 O O . GLY A 1 833 ? -4.596 0.413 37.096 1.00 91.25 833 GLY A O 1
ATOM 6188 N N . LEU A 1 834 ? -3.548 -0.245 35.233 1.00 92.44 834 LEU A N 1
ATOM 6189 C CA . LEU A 1 834 ? -2.246 0.372 35.506 1.00 92.44 834 LEU A CA 1
ATOM 6190 C C . LEU A 1 834 ? -2.266 1.886 35.232 1.00 92.44 834 LEU A C 1
ATOM 6192 O O . LEU A 1 834 ? -1.441 2.411 34.482 1.00 92.44 834 LEU A O 1
ATOM 6196 N N . LYS A 1 835 ? -3.187 2.602 35.895 1.00 92.94 835 LYS A N 1
ATOM 6197 C CA . LYS A 1 835 ? -3.563 4.010 35.652 1.00 92.94 835 LYS A CA 1
ATOM 6198 C C . LYS A 1 835 ? -2.392 4.957 35.361 1.00 92.94 835 LYS A C 1
ATOM 6200 O O . LYS A 1 835 ? -2.458 5.739 34.423 1.00 92.94 835 LYS A O 1
ATOM 6205 N N . LYS A 1 836 ? -1.286 4.870 36.115 1.00 93.38 836 LYS A N 1
ATOM 6206 C CA . LYS A 1 836 ? -0.085 5.705 35.890 1.00 93.38 836 LYS A CA 1
ATOM 6207 C C . LYS A 1 836 ? 0.576 5.472 34.522 1.00 93.38 836 LYS A C 1
ATOM 6209 O O . LYS A 1 836 ? 1.021 6.432 33.902 1.00 93.38 836 LYS A O 1
ATOM 6214 N N . ARG A 1 837 ? 0.663 4.216 34.066 1.00 93.56 837 ARG A N 1
ATOM 6215 C CA . ARG A 1 837 ? 1.244 3.862 32.760 1.00 93.56 837 ARG A CA 1
ATOM 6216 C C . ARG A 1 837 ? 0.278 4.184 31.621 1.00 93.56 837 ARG A C 1
ATOM 6218 O O . ARG A 1 837 ? 0.718 4.722 30.613 1.00 93.56 837 ARG A O 1
ATOM 6225 N N . ALA A 1 838 ? -1.020 3.942 31.823 1.00 95.56 838 ALA A N 1
ATOM 6226 C CA . ALA A 1 838 ? -2.065 4.354 30.888 1.00 95.56 838 ALA A CA 1
ATOM 6227 C C . ALA A 1 838 ? -2.032 5.876 30.661 1.00 95.56 838 ALA A C 1
ATOM 6229 O O . ALA A 1 838 ? -1.903 6.314 29.524 1.00 95.56 838 ALA A O 1
ATOM 6230 N N . THR A 1 839 ? -2.024 6.685 31.728 1.00 96.25 839 THR A N 1
ATOM 6231 C CA . THR A 1 839 ? -1.867 8.150 31.644 1.00 96.25 839 THR A CA 1
ATOM 6232 C C . THR A 1 839 ? -0.634 8.558 30.837 1.00 96.25 839 THR A C 1
ATOM 6234 O O . THR A 1 839 ? -0.764 9.347 29.908 1.00 96.25 839 THR A O 1
ATOM 6237 N N . ALA A 1 840 ? 0.544 7.992 31.123 1.00 95.62 840 ALA A N 1
ATOM 6238 C CA . ALA A 1 840 ? 1.770 8.334 30.398 1.00 95.62 840 ALA A CA 1
ATOM 6239 C C . ALA A 1 840 ? 1.706 7.977 28.897 1.00 95.62 840 ALA A C 1
ATOM 6241 O O . ALA A 1 840 ? 2.179 8.748 28.064 1.00 95.62 840 ALA A O 1
ATOM 6242 N N . ALA A 1 841 ? 1.092 6.844 28.540 1.00 95.94 841 ALA A N 1
ATOM 6243 C CA . ALA A 1 841 ? 0.873 6.457 27.146 1.00 95.94 841 ALA A CA 1
ATOM 6244 C C . ALA A 1 841 ? -0.141 7.386 26.451 1.00 95.94 841 ALA A C 1
ATOM 6246 O O . ALA A 1 841 ? 0.131 7.908 25.369 1.00 95.94 841 ALA A O 1
ATOM 6247 N N . TYR A 1 842 ? -1.277 7.681 27.091 1.00 97.12 842 TYR A N 1
ATOM 6248 C CA . TYR A 1 842 ? -2.307 8.553 26.520 1.00 97.12 842 TYR A CA 1
ATOM 6249 C C . TYR A 1 842 ? -1.903 10.036 26.453 1.00 97.12 842 TYR A C 1
ATOM 6251 O O . TYR A 1 842 ? -2.369 10.750 25.566 1.00 97.12 842 TYR A O 1
ATOM 6259 N N . GLU A 1 843 ? -0.972 10.498 27.291 1.00 96.75 843 GLU A N 1
ATOM 6260 C CA . GLU A 1 843 ? -0.292 11.789 27.115 1.00 96.75 843 GLU A CA 1
ATOM 6261 C C . GLU A 1 843 ? 0.533 11.828 25.815 1.00 96.75 843 GLU A C 1
ATOM 6263 O O . GLU A 1 843 ? 0.484 12.825 25.089 1.00 96.75 843 GLU A O 1
ATOM 6268 N N . GLN A 1 844 ? 1.232 10.737 25.465 1.00 95.81 844 GLN A N 1
ATOM 6269 C CA . GLN A 1 844 ? 1.934 10.626 24.179 1.00 95.81 844 GLN A CA 1
ATOM 6270 C C . GLN A 1 844 ? 0.941 10.575 23.011 1.00 95.81 844 GLN A C 1
ATOM 6272 O O . GLN A 1 844 ? 1.078 11.367 22.077 1.00 95.81 844 GLN A O 1
ATOM 6277 N N . VAL A 1 845 ? -0.100 9.734 23.091 1.00 96.62 845 VAL A N 1
ATOM 6278 C CA . VAL A 1 845 ? -1.201 9.673 22.105 1.00 96.62 845 VAL A CA 1
ATOM 6279 C C . VAL A 1 845 ? -1.780 11.069 21.860 1.00 96.62 845 VAL A C 1
ATOM 6281 O O . VAL A 1 845 ? -1.810 11.529 20.723 1.00 96.62 845 VAL A O 1
ATOM 6284 N N . ALA A 1 846 ? -2.139 11.810 22.910 1.00 95.69 846 ALA A N 1
ATOM 6285 C CA . ALA A 1 846 ? -2.718 13.149 22.798 1.00 95.69 846 ALA A CA 1
ATOM 6286 C C . ALA A 1 846 ? -1.730 14.258 22.371 1.00 95.69 846 ALA A C 1
ATOM 6288 O O . ALA A 1 846 ? -2.146 15.391 22.081 1.00 95.69 846 ALA A O 1
ATOM 6289 N N . SER A 1 847 ? -0.428 13.962 22.330 1.00 94.62 847 SER A N 1
ATOM 6290 C CA . SER A 1 847 ? 0.601 14.826 21.737 1.00 94.62 847 SER A CA 1
ATOM 6291 C C . SER A 1 847 ? 0.788 14.581 20.231 1.00 94.62 847 SER A C 1
ATOM 6293 O O . SER A 1 847 ? 1.140 15.517 19.513 1.00 94.62 847 SER A O 1
ATOM 6295 N N . LEU A 1 848 ? 0.498 13.359 19.765 1.00 94.06 848 LEU A N 1
ATOM 6296 C CA . LEU A 1 848 ? 0.698 12.885 18.390 1.00 94.06 848 LEU A CA 1
ATOM 6297 C C . LEU A 1 848 ? -0.589 12.903 17.543 1.00 94.06 848 LEU A C 1
ATOM 6299 O O . LEU A 1 848 ? -0.524 13.130 16.335 1.00 94.06 848 LEU A O 1
ATOM 6303 N N . ALA A 1 849 ? -1.748 12.662 18.160 1.00 94.00 849 ALA A N 1
ATOM 6304 C CA . ALA A 1 849 ? -3.046 12.603 17.495 1.00 94.00 849 ALA A CA 1
ATOM 6305 C C . ALA A 1 849 ? -3.494 13.971 16.953 1.00 94.00 849 ALA A C 1
ATOM 6307 O O . ALA A 1 849 ? -3.212 15.028 17.529 1.00 94.00 849 ALA A O 1
ATOM 6308 N N . THR A 1 850 ? -4.232 13.939 15.841 1.00 92.44 850 THR A N 1
ATOM 6309 C CA . THR A 1 850 ? -4.775 15.139 15.168 1.00 92.44 850 THR A CA 1
ATOM 6310 C C . THR A 1 850 ? -6.243 14.997 14.769 1.00 92.44 850 THR A C 1
ATOM 6312 O O . THR A 1 850 ? -6.914 15.997 14.517 1.00 92.44 850 THR A O 1
ATOM 6315 N N . ASP A 1 851 ? -6.755 13.771 14.741 1.00 93.62 851 ASP A N 1
ATOM 6316 C CA . ASP A 1 851 ? -8.163 13.447 14.603 1.00 93.62 851 ASP A CA 1
ATOM 6317 C C . ASP A 1 851 ? -8.918 13.692 15.930 1.00 93.62 851 ASP A C 1
ATOM 6319 O O . ASP A 1 851 ? -8.374 13.447 17.011 1.00 93.62 851 ASP A O 1
ATOM 6323 N N . PRO A 1 852 ? -10.174 14.178 15.893 1.00 94.81 852 PRO A N 1
ATOM 6324 C CA . PRO A 1 852 ? -10.923 14.479 17.115 1.00 94.81 852 PRO A CA 1
ATOM 6325 C C . PRO A 1 852 ? -11.234 13.252 17.976 1.00 94.81 852 PRO A C 1
ATOM 6327 O O . PRO A 1 852 ? -11.334 13.390 19.190 1.00 94.81 852 PRO A O 1
ATOM 6330 N N . GLU A 1 853 ? -11.385 12.075 17.367 1.00 95.62 853 GLU A N 1
ATOM 6331 C CA . GLU A 1 853 ? -11.825 10.847 18.036 1.00 95.62 853 GLU A CA 1
ATOM 6332 C C . GLU A 1 853 ? -10.735 10.263 18.941 1.00 95.62 853 GLU A C 1
ATOM 6334 O O . GLU A 1 853 ? -10.971 10.087 20.135 1.00 95.62 853 GLU A O 1
ATOM 6339 N N . THR A 1 854 ? -9.507 10.089 18.441 1.00 95.69 854 THR A N 1
ATOM 6340 C CA . THR A 1 854 ? -8.366 9.652 19.264 1.00 95.69 854 THR A CA 1
ATOM 6341 C C . THR A 1 854 ? -8.033 10.680 20.350 1.00 95.69 854 THR A C 1
ATOM 6343 O O . THR A 1 854 ? -7.672 10.307 21.467 1.00 95.69 854 THR A O 1
ATOM 6346 N N . LEU A 1 855 ? -8.203 11.981 20.073 1.00 96.50 855 LEU A N 1
ATOM 6347 C CA . LEU A 1 855 ? -8.057 13.037 21.082 1.00 96.50 855 LEU A CA 1
ATOM 6348 C C . LEU A 1 855 ? -9.150 12.971 22.166 1.00 96.50 855 LEU A C 1
ATOM 6350 O O . LEU A 1 855 ? -8.844 13.184 23.340 1.00 96.50 855 LEU A O 1
ATOM 6354 N N . ALA A 1 856 ? -10.397 12.655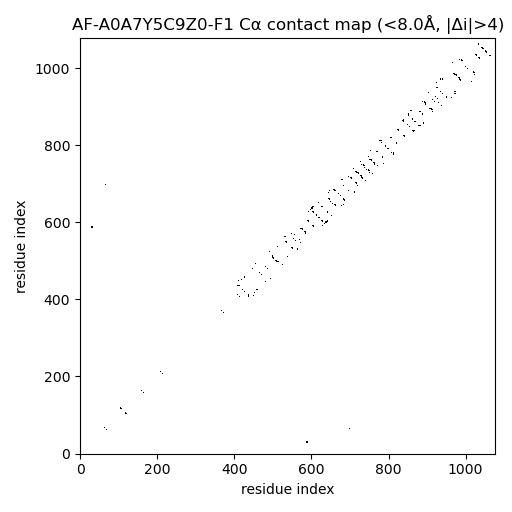 21.805 1.00 96.44 856 ALA A N 1
ATOM 6355 C CA . ALA A 1 856 ? -11.498 12.473 22.750 1.00 96.44 856 ALA A CA 1
ATOM 6356 C C . ALA A 1 856 ? -11.321 11.207 23.602 1.00 96.44 856 ALA A C 1
ATOM 6358 O O . ALA A 1 856 ? -11.498 11.273 24.818 1.00 96.44 856 ALA A O 1
ATOM 6359 N N . HIS A 1 857 ? -10.905 10.089 22.999 1.00 96.62 857 HIS A N 1
ATOM 6360 C CA . HIS A 1 857 ? -10.588 8.842 23.705 1.00 96.62 857 HIS A CA 1
ATOM 6361 C C . HIS A 1 857 ? -9.434 9.034 24.697 1.00 96.62 857 HIS A C 1
ATOM 6363 O O . HIS A 1 857 ? -9.586 8.776 25.889 1.00 96.62 857 HIS A O 1
ATOM 6369 N N . ALA A 1 858 ? -8.316 9.618 24.251 1.00 97.12 858 ALA A N 1
ATOM 6370 C CA . ALA A 1 858 ? -7.185 9.911 25.130 1.00 97.12 858 ALA A CA 1
ATOM 6371 C C . ALA A 1 858 ? -7.574 10.848 26.287 1.00 97.12 858 ALA A C 1
ATOM 6373 O O . ALA A 1 858 ? -7.204 10.602 27.434 1.00 97.12 858 ALA A O 1
ATOM 6374 N N . ALA A 1 859 ? -8.365 11.894 26.025 1.00 96.88 859 ALA A N 1
ATOM 6375 C CA . ALA A 1 859 ? -8.886 12.762 27.079 1.00 96.88 859 ALA A CA 1
ATOM 6376 C C . ALA A 1 859 ? -9.828 12.025 28.051 1.00 96.88 859 ALA A C 1
ATOM 6378 O O . ALA A 1 859 ? -9.762 12.276 29.252 1.00 96.88 859 ALA A O 1
ATOM 6379 N N . THR A 1 860 ? -10.663 11.109 27.553 1.00 96.88 860 THR A N 1
ATOM 6380 C CA . THR A 1 860 ? -11.583 10.277 28.349 1.00 96.88 860 THR A CA 1
ATOM 6381 C C . THR A 1 860 ? -10.806 9.400 29.328 1.00 96.88 860 THR A C 1
ATOM 6383 O O . THR A 1 860 ? -10.984 9.535 30.539 1.00 96.88 860 THR A O 1
ATOM 6386 N N . VAL A 1 861 ? -9.838 8.619 28.839 1.00 96.06 861 VAL A N 1
ATOM 6387 C CA . VAL A 1 861 ? -8.994 7.762 29.688 1.00 96.06 861 VAL A CA 1
ATOM 6388 C C . VAL A 1 861 ? -8.171 8.582 30.694 1.00 96.06 861 VAL A C 1
ATOM 6390 O O . VAL A 1 861 ? -8.004 8.173 31.845 1.00 96.06 861 VAL A O 1
ATOM 6393 N N . LEU A 1 862 ? -7.685 9.772 30.317 1.00 96.12 862 LEU A N 1
ATOM 6394 C CA . LEU A 1 862 ? -6.993 10.673 31.249 1.00 96.12 862 LEU A CA 1
ATOM 6395 C C . LEU A 1 862 ? -7.919 11.176 32.373 1.00 96.12 862 LEU A C 1
ATOM 6397 O O . LEU A 1 862 ? -7.485 11.248 33.523 1.00 96.12 862 LEU A O 1
ATOM 6401 N N . LEU A 1 863 ? -9.189 11.479 32.082 1.00 95.00 863 LEU A N 1
ATOM 6402 C CA . LEU A 1 863 ? -10.183 11.872 33.091 1.00 95.00 863 LEU A CA 1
ATOM 6403 C C . LEU A 1 863 ? -10.531 10.710 34.033 1.00 95.00 863 LEU A C 1
ATOM 6405 O O . LEU A 1 863 ? -10.517 10.889 35.250 1.00 95.00 863 LEU A O 1
ATOM 6409 N N . GLU A 1 864 ? -10.764 9.510 33.501 1.00 92.31 864 GLU A N 1
ATOM 6410 C CA . GLU A 1 864 ? -11.086 8.307 34.287 1.00 92.31 864 GLU A CA 1
ATOM 6411 C C . GLU A 1 864 ? -9.903 7.807 35.132 1.00 92.31 864 GLU A C 1
ATOM 6413 O O . GLU A 1 864 ? -10.079 7.204 36.199 1.00 92.31 864 GLU A O 1
ATOM 6418 N N . ASN A 1 865 ? -8.673 8.113 34.715 1.00 93.56 865 ASN A N 1
ATOM 6419 C CA . ASN A 1 865 ? -7.470 7.920 35.520 1.00 93.56 865 ASN A CA 1
ATOM 6420 C C . ASN A 1 865 ? -7.215 9.041 36.545 1.00 93.56 865 ASN A C 1
ATOM 6422 O O . ASN A 1 865 ? -6.255 8.955 37.312 1.00 93.56 865 ASN A O 1
ATOM 6426 N N . GLY A 1 866 ? -8.071 10.067 36.604 1.00 90.81 866 GLY A N 1
ATOM 6427 C CA . GLY A 1 866 ? -7.945 11.211 37.513 1.00 90.81 866 GLY A CA 1
ATOM 6428 C C . GLY A 1 866 ? -6.865 12.221 37.107 1.00 90.81 866 GLY A C 1
ATOM 6429 O O . GLY A 1 866 ? -6.597 13.168 37.847 1.00 90.81 866 GLY A O 1
ATOM 6430 N N . ALA A 1 867 ? -6.255 12.067 35.930 1.00 92.88 867 ALA A N 1
ATOM 6431 C CA . ALA A 1 867 ? -5.221 12.942 35.383 1.00 92.88 867 ALA A CA 1
ATOM 6432 C C . ALA A 1 867 ? -5.827 14.208 34.740 1.00 92.88 867 ALA A C 1
ATOM 6434 O O . ALA A 1 867 ? -5.511 14.574 33.608 1.00 92.88 867 ALA A O 1
ATOM 6435 N N . ILE A 1 868 ? -6.704 14.903 35.477 1.00 89.19 868 ILE A N 1
ATOM 6436 C CA . ILE A 1 868 ? -7.479 16.065 35.001 1.00 89.19 868 ILE A CA 1
ATOM 6437 C C . ILE A 1 868 ? -6.563 17.159 34.426 1.00 89.19 868 ILE A C 1
ATOM 6439 O O . ILE A 1 868 ? -6.858 17.720 33.371 1.00 89.19 868 ILE A O 1
ATOM 6443 N N . GLY A 1 869 ? -5.420 17.428 35.071 1.00 88.12 869 GLY A N 1
ATOM 6444 C CA . GLY A 1 869 ? -4.429 18.397 34.585 1.00 88.12 869 GLY A CA 1
ATOM 6445 C C . GLY A 1 869 ? -3.869 18.061 33.197 1.00 88.12 869 GLY A C 1
ATOM 6446 O O . GLY A 1 869 ? -3.692 18.963 32.379 1.00 88.12 869 GLY A O 1
ATOM 6447 N N . SER A 1 870 ? -3.668 16.773 32.909 1.00 91.56 870 SER A N 1
ATOM 6448 C CA . SER A 1 870 ? -3.219 16.265 31.607 1.00 91.56 870 SER A CA 1
ATOM 6449 C C . SER A 1 870 ? -4.354 16.223 30.580 1.00 91.56 870 SER A C 1
ATOM 6451 O O . SER A 1 870 ? -4.122 16.500 29.407 1.00 91.56 870 SER A O 1
ATOM 6453 N N . ALA A 1 871 ? -5.594 15.953 31.005 1.00 94.06 871 ALA A N 1
ATOM 6454 C CA . ALA A 1 871 ? -6.767 15.952 30.128 1.00 94.06 871 ALA A CA 1
ATOM 6455 C C . ALA A 1 871 ? -7.154 17.362 29.634 1.00 94.06 871 ALA A C 1
ATOM 6457 O O . ALA A 1 871 ? -7.480 17.540 28.461 1.00 94.06 871 ALA A O 1
ATOM 6458 N N . LEU A 1 872 ? -7.092 18.387 30.493 1.00 90.50 872 LEU A N 1
ATOM 6459 C CA . LEU A 1 872 ? -7.492 19.771 30.177 1.00 90.50 872 LEU A CA 1
ATOM 6460 C C . LEU A 1 872 ? -6.894 20.367 28.877 1.00 90.50 872 LEU A C 1
ATOM 6462 O O . LEU A 1 872 ? -7.658 20.954 28.103 1.00 90.50 872 LEU A O 1
ATOM 6466 N N . PRO A 1 873 ? -5.581 20.259 28.578 1.00 92.56 873 PRO A N 1
ATOM 6467 C CA . PRO A 1 873 ? -5.027 20.726 27.305 1.00 92.56 873 PRO A CA 1
ATOM 6468 C C . PRO A 1 873 ? -5.441 19.869 26.097 1.00 92.56 873 PRO A C 1
ATOM 6470 O O . PRO A 1 873 ? -5.360 20.362 24.973 1.00 92.56 873 PRO A O 1
ATOM 6473 N N . VAL A 1 874 ? -5.892 18.627 26.303 1.00 94.88 874 VAL A N 1
ATOM 6474 C CA . VAL A 1 874 ? -6.374 17.724 25.242 1.00 94.88 874 VAL A CA 1
ATOM 6475 C C . VAL A 1 874 ? -7.832 18.019 24.906 1.00 94.88 874 VAL A C 1
ATOM 6477 O O . VAL A 1 874 ? -8.146 18.228 23.740 1.00 94.88 874 VAL A O 1
ATOM 6480 N N . ILE A 1 875 ? -8.695 18.160 25.920 1.00 94.88 875 ILE A N 1
ATOM 6481 C CA . ILE A 1 875 ? -10.119 18.529 25.788 1.00 94.88 875 ILE A CA 1
ATOM 6482 C C . ILE A 1 875 ? -10.285 19.776 24.904 1.00 94.88 875 ILE A C 1
ATOM 6484 O O . ILE A 1 875 ? -11.157 19.824 24.042 1.00 94.88 875 ILE A O 1
ATOM 6488 N N . ARG A 1 876 ? -9.393 20.766 25.054 1.00 92.19 876 ARG A N 1
ATOM 6489 C CA . ARG A 1 876 ? -9.378 22.013 24.263 1.00 92.19 876 ARG A CA 1
ATOM 6490 C C . ARG A 1 876 ? -9.014 21.840 22.778 1.00 92.19 876 ARG A C 1
ATOM 6492 O O . ARG A 1 876 ? -9.166 22.801 22.027 1.00 92.19 876 ARG A O 1
ATOM 6499 N N . LYS A 1 877 ? -8.518 20.671 22.356 1.00 93.25 877 LYS A N 1
ATOM 6500 C CA . LYS A 1 877 ? -8.232 20.323 20.950 1.00 93.25 877 LYS A CA 1
ATOM 6501 C C . LYS A 1 877 ? -9.376 19.555 20.273 1.00 93.25 877 LYS A C 1
ATOM 6503 O O . LYS A 1 877 ? -9.373 19.454 19.050 1.00 93.25 877 LYS A O 1
ATOM 6508 N N . VAL A 1 878 ? -10.303 18.974 21.039 1.00 95.12 878 VAL A N 1
ATOM 6509 C CA . VAL A 1 878 ? -11.338 18.072 20.511 1.00 95.12 878 VAL A CA 1
ATOM 6510 C C . VAL A 1 878 ? -12.418 18.870 19.774 1.00 95.12 878 VAL A C 1
ATOM 6512 O O . VAL A 1 878 ? -13.166 19.631 20.385 1.00 95.12 878 VAL A O 1
ATOM 6515 N N . ASP A 1 879 ? -12.532 18.666 18.459 1.00 92.19 879 ASP A N 1
ATOM 6516 C CA . ASP A 1 879 ? -13.663 19.157 17.661 1.00 92.19 879 ASP A CA 1
ATOM 6517 C C . ASP A 1 879 ? -14.879 18.240 17.878 1.00 92.19 879 ASP A C 1
ATOM 6519 O O . ASP A 1 879 ? -15.075 17.248 17.170 1.00 92.19 879 ASP A O 1
ATOM 6523 N N . THR A 1 880 ? -15.690 18.560 18.890 1.00 88.75 880 THR A N 1
ATOM 6524 C CA . THR A 1 880 ? -16.861 17.756 19.276 1.00 88.75 880 THR A CA 1
ATOM 6525 C C . THR A 1 880 ? -17.916 17.639 18.178 1.00 88.75 880 THR A C 1
ATOM 6527 O O . THR A 1 880 ? -18.681 16.681 18.189 1.00 88.75 880 THR A O 1
ATOM 6530 N N . ALA A 1 881 ? -17.934 18.546 17.194 1.00 88.31 881 ALA A N 1
ATOM 6531 C CA . ALA A 1 881 ? -18.859 18.489 16.062 1.00 88.31 881 ALA A CA 1
ATOM 6532 C C . ALA A 1 881 ? -18.504 17.400 15.027 1.00 88.31 881 ALA A C 1
ATOM 6534 O O . ALA A 1 881 ? -19.230 17.228 14.047 1.00 88.31 881 ALA A O 1
ATOM 6535 N N . ARG A 1 882 ? -17.389 16.679 15.221 1.00 91.56 882 ARG A N 1
ATOM 6536 C CA . ARG A 1 882 ? -16.917 15.589 14.349 1.00 91.56 882 ARG A CA 1
ATOM 6537 C C . ARG A 1 882 ? -16.846 14.222 15.032 1.00 91.56 882 ARG A C 1
ATOM 6539 O O . ARG A 1 882 ? -16.401 13.272 14.394 1.00 91.56 882 ARG A O 1
ATOM 6546 N N . LEU A 1 883 ? -17.228 14.116 16.304 1.00 93.62 883 LEU A N 1
ATOM 6547 C CA . LEU A 1 883 ? -17.174 12.847 17.030 1.00 93.62 883 LEU A CA 1
ATOM 6548 C C . LEU A 1 883 ? -18.306 11.904 16.587 1.00 93.62 883 LEU A C 1
ATOM 6550 O O . LEU A 1 883 ? -19.438 12.361 16.401 1.00 93.62 883 LEU A O 1
ATOM 6554 N N . PRO A 1 884 ? -18.049 10.589 16.472 1.00 94.12 884 PRO A N 1
ATOM 6555 C CA . PRO A 1 884 ? -19.109 9.588 16.454 1.00 94.12 884 PRO A CA 1
ATOM 6556 C C . PRO A 1 884 ? -19.962 9.648 17.726 1.00 94.12 884 PRO A C 1
ATOM 6558 O O . PRO A 1 884 ? -19.476 10.033 18.787 1.00 94.12 884 PRO A O 1
ATOM 6561 N N . SER A 1 885 ? -21.222 9.215 17.624 1.00 93.31 885 SER A N 1
ATOM 6562 C CA . SER A 1 885 ? -22.223 9.265 18.704 1.00 93.31 885 SER A CA 1
ATOM 6563 C C . SER A 1 885 ? -21.691 8.731 20.045 1.00 93.31 885 SER A C 1
ATOM 6565 O O . SER A 1 885 ? -21.635 9.475 21.024 1.00 93.31 885 SER A O 1
ATOM 6567 N N . LYS A 1 886 ? -21.186 7.489 20.065 1.00 94.25 886 LYS A N 1
ATOM 6568 C CA . LYS A 1 886 ? -20.612 6.856 21.261 1.00 94.25 886 LYS A CA 1
ATOM 6569 C C . LYS A 1 886 ? -19.425 7.632 21.850 1.00 94.25 886 LYS A C 1
ATOM 6571 O O . LYS A 1 886 ? -19.468 8.005 23.017 1.00 94.25 886 LYS A O 1
ATOM 6576 N N . ALA A 1 887 ? -18.427 7.975 21.033 1.00 94.94 887 ALA A N 1
ATOM 6577 C CA . ALA A 1 887 ? -17.264 8.753 21.473 1.00 94.94 887 ALA A CA 1
ATOM 6578 C C . ALA A 1 887 ? -17.643 10.154 21.996 1.00 94.94 887 ALA A C 1
ATOM 6580 O O . ALA A 1 887 ? -17.043 10.647 22.950 1.00 94.94 887 ALA A O 1
ATOM 6581 N N . GLY A 1 888 ? -18.653 10.796 21.400 1.00 95.56 888 GLY A N 1
ATOM 6582 C CA . GLY A 1 888 ? -19.201 12.072 21.861 1.00 95.56 888 GLY A CA 1
ATOM 6583 C C . GLY A 1 888 ? -19.943 11.968 23.196 1.00 95.56 888 GLY A C 1
ATOM 6584 O O . GLY A 1 888 ? -19.826 12.873 24.025 1.00 95.56 888 GLY A O 1
ATOM 6585 N N . PHE A 1 889 ? -20.665 10.869 23.426 1.00 96.00 889 PHE A N 1
ATOM 6586 C CA . PHE A 1 889 ? -21.320 10.577 24.700 1.00 96.00 889 PHE A CA 1
ATOM 6587 C C . PHE A 1 889 ? -20.300 10.300 25.808 1.00 96.00 889 PHE A C 1
ATOM 6589 O O . PHE A 1 889 ? -20.312 10.990 26.828 1.00 96.00 889 PHE A O 1
ATOM 6596 N N . ASP A 1 890 ? -19.380 9.359 25.583 1.00 95.00 890 ASP A N 1
ATOM 6597 C CA . ASP A 1 890 ? -18.391 8.925 26.576 1.00 95.00 890 ASP A CA 1
ATOM 6598 C C . ASP A 1 890 ? -17.486 10.089 27.010 1.00 95.00 890 ASP A C 1
ATOM 6600 O O . ASP A 1 890 ? -17.285 10.320 28.202 1.00 95.00 890 ASP A O 1
ATOM 6604 N N . PHE A 1 891 ? -17.043 10.916 26.058 1.00 96.44 891 PHE A N 1
ATOM 6605 C CA . PHE A 1 891 ? -16.237 12.112 26.319 1.00 96.44 891 PHE A CA 1
ATOM 6606 C C . PHE A 1 891 ? -16.959 13.176 27.165 1.00 96.44 891 PHE A C 1
ATOM 6608 O O . PHE A 1 891 ? -16.329 13.841 27.996 1.00 96.44 891 PHE A O 1
ATOM 6615 N N . LEU A 1 892 ? -18.273 13.360 26.981 1.00 95.50 892 LEU A N 1
ATOM 6616 C CA . LEU A 1 892 ? -19.070 14.281 27.801 1.00 95.50 892 LEU A CA 1
ATOM 6617 C C . LEU A 1 892 ? -19.397 13.686 29.177 1.00 95.50 892 LEU A C 1
ATOM 6619 O O . LEU A 1 892 ? -19.320 14.404 30.178 1.00 95.50 892 LEU A O 1
ATOM 6623 N N . MET A 1 893 ? -19.700 12.387 29.255 1.00 95.75 893 MET A N 1
ATOM 6624 C CA . MET A 1 893 ? -19.933 11.706 30.529 1.00 95.75 893 MET A CA 1
ATOM 6625 C C . MET A 1 893 ? -18.666 11.661 31.383 1.00 95.75 893 MET A C 1
ATOM 6627 O O . MET A 1 893 ? -18.745 11.964 32.570 1.00 95.75 893 MET A O 1
ATOM 6631 N N . ALA A 1 894 ? -17.492 11.390 30.809 1.00 94.75 894 ALA A N 1
ATOM 6632 C CA . ALA A 1 894 ? -16.219 11.419 31.529 1.00 94.75 894 ALA A CA 1
ATOM 6633 C C . ALA A 1 894 ? -15.864 12.827 32.038 1.00 94.75 894 ALA A C 1
ATOM 6635 O O . ALA A 1 894 ? -15.443 12.969 33.187 1.00 94.75 894 ALA A O 1
ATOM 6636 N N . GLN A 1 895 ? -16.108 13.881 31.244 1.00 94.62 895 GLN A N 1
ATOM 6637 C CA . GLN A 1 895 ? -16.001 15.269 31.720 1.00 94.62 895 GLN A CA 1
ATOM 6638 C C . GLN A 1 895 ? -16.939 15.533 32.901 1.00 94.62 895 GLN A C 1
ATOM 6640 O O . GLN A 1 895 ? -16.510 16.081 33.915 1.00 94.62 895 GLN A O 1
ATOM 6645 N N . GLY A 1 896 ? -18.205 15.124 32.789 1.00 93.94 896 GLY A N 1
ATOM 6646 C CA . GLY A 1 896 ? -19.187 15.258 33.861 1.00 93.94 896 GLY A CA 1
ATOM 6647 C C . GLY A 1 896 ? -18.750 14.538 35.139 1.00 93.94 896 GLY A C 1
ATOM 6648 O O . GLY A 1 896 ? -18.659 15.156 36.198 1.00 93.94 896 GLY A O 1
ATOM 6649 N N . ARG A 1 897 ? -18.425 13.243 35.033 1.00 93.50 897 ARG A N 1
ATOM 6650 C CA . ARG A 1 897 ? -17.989 12.378 36.142 1.00 93.50 897 ARG A CA 1
ATOM 6651 C C . ARG A 1 897 ? -16.759 12.959 36.854 1.00 93.50 897 ARG A C 1
ATOM 6653 O O . ARG A 1 897 ? -16.756 13.038 38.078 1.00 93.50 897 ARG A O 1
ATOM 6660 N N . ALA A 1 898 ? -15.755 13.428 36.108 1.00 90.88 898 ALA A N 1
ATOM 6661 C CA . ALA A 1 898 ? -14.529 14.004 36.668 1.00 90.88 898 ALA A CA 1
ATOM 6662 C C . ALA A 1 898 ? -14.710 15.395 37.309 1.00 90.88 898 ALA A C 1
ATOM 6664 O O . ALA A 1 898 ? -13.900 15.787 38.149 1.00 90.88 898 ALA A O 1
ATOM 6665 N N . MET A 1 899 ? -15.750 16.146 36.931 1.00 89.50 899 MET A N 1
ATOM 6666 C CA . MET A 1 899 ? -16.066 17.450 37.529 1.00 89.50 899 MET A CA 1
ATOM 6667 C C . MET A 1 899 ? -17.029 17.373 38.718 1.00 89.50 899 MET A C 1
ATOM 6669 O O . MET A 1 899 ? -17.174 18.375 39.409 1.00 89.50 899 MET A O 1
ATOM 6673 N N . LEU A 1 900 ? -17.680 16.234 38.976 1.00 88.81 900 LEU A N 1
ATOM 6674 C CA . LEU A 1 900 ? -18.812 16.130 39.909 1.00 88.81 900 LEU A CA 1
ATOM 6675 C C . LEU A 1 900 ? -18.499 16.676 41.315 1.00 88.81 900 LEU A C 1
ATOM 6677 O O . LEU A 1 900 ? -19.140 17.620 41.768 1.00 88.81 900 LEU A O 1
ATOM 6681 N N . ASP A 1 901 ? -17.426 16.184 41.936 1.00 83.81 901 ASP A N 1
ATOM 6682 C CA . ASP A 1 901 ? -16.951 16.623 43.258 1.00 83.81 901 ASP A CA 1
ATOM 6683 C C . ASP A 1 901 ? -16.198 17.982 43.256 1.00 83.81 901 ASP A C 1
ATOM 6685 O O . ASP A 1 901 ? -15.707 18.421 44.298 1.00 83.81 901 ASP A O 1
ATOM 6689 N N . LEU A 1 902 ? -16.079 18.655 42.101 1.00 85.75 902 LEU A N 1
ATOM 6690 C CA . LEU A 1 902 ? -15.345 19.921 41.919 1.00 85.75 902 LEU A CA 1
ATOM 6691 C C . LEU A 1 902 ? -16.273 21.103 41.584 1.00 85.75 902 LEU A C 1
ATOM 6693 O O . LEU A 1 902 ? -16.160 22.174 42.179 1.00 85.75 902 LEU A O 1
ATOM 6697 N N . ASP A 1 903 ? -17.186 20.899 40.635 1.00 89.19 903 ASP A N 1
ATOM 6698 C CA . ASP A 1 903 ? -18.259 21.807 40.233 1.00 89.19 903 ASP A CA 1
ATOM 6699 C C . ASP A 1 903 ? -19.442 20.968 39.723 1.00 89.19 903 ASP A C 1
ATOM 6701 O O . ASP A 1 903 ? -19.564 20.669 38.532 1.00 89.19 903 ASP A O 1
ATOM 6705 N N . ALA A 1 904 ? -20.344 20.606 40.638 1.00 89.56 904 ALA A N 1
ATOM 6706 C CA . ALA A 1 904 ? -21.541 19.831 40.325 1.00 89.56 904 ALA A CA 1
ATOM 6707 C C . ALA A 1 904 ? -22.472 20.516 39.298 1.00 89.56 904 ALA A C 1
ATOM 6709 O O . ALA A 1 904 ? -23.270 19.839 38.650 1.00 89.56 904 ALA A O 1
ATOM 6710 N N . VAL A 1 905 ? -22.385 21.843 39.106 1.00 92.25 905 VAL A N 1
ATOM 6711 C CA . VAL A 1 905 ? -23.190 22.568 38.106 1.00 92.25 905 VAL A CA 1
ATOM 6712 C C . VAL A 1 905 ? -22.613 22.359 36.707 1.00 92.25 905 VAL A C 1
ATOM 6714 O O . VAL A 1 905 ? -23.368 22.033 35.790 1.00 92.25 905 VAL A O 1
ATOM 6717 N N . ALA A 1 906 ? -21.293 22.488 36.549 1.00 89.81 906 ALA A N 1
ATOM 6718 C CA . ALA A 1 906 ? -20.602 22.183 35.295 1.00 89.81 906 ALA A CA 1
ATOM 6719 C C . ALA A 1 906 ? -20.639 20.680 34.966 1.00 89.81 906 ALA A C 1
ATOM 6721 O O . ALA A 1 906 ? -20.825 20.304 33.808 1.00 89.81 906 ALA A O 1
ATOM 6722 N N . ALA A 1 907 ? -20.523 19.816 35.978 1.00 92.44 907 ALA A N 1
ATOM 6723 C CA . ALA A 1 907 ? -20.677 18.373 35.829 1.00 92.44 907 ALA A CA 1
ATOM 6724 C C . ALA A 1 907 ? -22.058 18.007 35.272 1.00 92.44 907 ALA A C 1
ATOM 6726 O O . ALA A 1 907 ? -22.163 17.291 34.275 1.00 92.44 907 ALA A O 1
ATOM 6727 N N . LEU A 1 908 ? -23.113 18.559 35.880 1.00 94.50 908 LEU A N 1
ATOM 6728 C CA . LEU A 1 908 ? -24.485 18.339 35.449 1.00 94.50 908 LEU A CA 1
ATOM 6729 C C . LEU A 1 908 ? -24.741 18.866 34.031 1.00 94.50 908 LEU A C 1
ATOM 6731 O O . LEU A 1 908 ? -25.390 18.179 33.253 1.00 94.50 908 LEU A O 1
ATOM 6735 N N . ASP A 1 909 ? -24.213 20.040 33.671 1.00 94.50 909 ASP A N 1
ATOM 6736 C CA . ASP A 1 909 ? -24.308 20.587 32.308 1.00 94.50 909 ASP A CA 1
ATOM 6737 C C . ASP A 1 909 ? -23.763 19.607 31.251 1.00 94.50 909 ASP A C 1
ATOM 6739 O O . ASP A 1 909 ? -24.446 19.318 30.266 1.00 94.50 909 ASP A O 1
ATOM 6743 N N . LYS A 1 910 ? -22.583 19.012 31.486 1.00 94.50 910 LYS A N 1
ATOM 6744 C CA . LYS A 1 910 ? -21.993 18.028 30.560 1.00 94.50 910 LYS A CA 1
ATOM 6745 C C . LYS A 1 910 ? -22.774 16.721 30.489 1.00 94.50 910 LYS A C 1
ATOM 6747 O O . LYS A 1 910 ? -23.002 16.223 29.388 1.00 94.50 910 LYS A O 1
ATOM 6752 N N . MET A 1 911 ? -23.226 16.189 31.625 1.00 95.19 911 MET A N 1
ATOM 6753 C CA . MET A 1 911 ? -24.037 14.966 31.630 1.00 95.19 911 MET A CA 1
ATOM 6754 C C . MET A 1 911 ? -25.408 15.187 30.965 1.00 95.19 911 MET A C 1
ATOM 6756 O O . MET A 1 911 ? -25.860 14.335 30.205 1.00 95.19 911 MET A O 1
ATOM 6760 N N . GLN A 1 912 ? -26.059 16.340 31.179 1.00 94.56 912 GLN A N 1
ATOM 6761 C CA . GLN A 1 912 ? -27.311 16.676 30.487 1.00 94.56 912 GLN A CA 1
ATOM 6762 C C . GLN A 1 912 ? -27.094 16.786 28.969 1.00 94.56 912 GLN A C 1
ATOM 6764 O O . GLN A 1 912 ? -27.840 16.171 28.211 1.00 94.56 912 GLN A O 1
ATOM 6769 N N . GLN A 1 913 ? -26.029 17.465 28.518 1.00 94.62 913 GLN A N 1
ATOM 6770 C CA . GLN A 1 913 ? -25.660 17.528 27.095 1.00 94.62 913 GLN A CA 1
ATOM 6771 C C . GLN A 1 913 ? -25.424 16.132 26.493 1.00 94.62 913 GLN A C 1
ATOM 6773 O O . GLN A 1 913 ? -25.895 15.865 25.390 1.00 94.62 913 GLN A O 1
ATOM 6778 N N . ALA A 1 914 ? -24.760 15.223 27.215 1.00 94.69 914 ALA A N 1
ATOM 6779 C CA . ALA A 1 914 ? -24.564 13.844 26.765 1.00 94.69 914 ALA A CA 1
ATOM 6780 C C . ALA A 1 914 ? -25.905 13.114 26.556 1.00 94.69 914 ALA A C 1
ATOM 6782 O O . ALA A 1 914 ? -26.145 12.539 25.494 1.00 94.69 914 ALA A O 1
ATOM 6783 N N . PHE A 1 915 ? -26.812 13.192 27.537 1.00 93.19 915 PHE A N 1
ATOM 6784 C CA . PHE A 1 915 ? -28.131 12.555 27.466 1.00 93.19 915 PHE A CA 1
ATOM 6785 C C . PHE A 1 915 ? -29.019 13.139 26.366 1.00 93.19 915 PHE A C 1
ATOM 6787 O O . PHE A 1 915 ? -29.748 12.383 25.718 1.00 93.19 915 PHE A O 1
ATOM 6794 N N . GLU A 1 916 ? -29.006 14.458 26.182 1.00 91.81 916 GLU A N 1
ATOM 6795 C CA . GLU A 1 916 ? -29.839 15.161 25.201 1.00 91.81 916 GLU A CA 1
ATOM 6796 C C . GLU A 1 916 ? -29.367 14.919 23.760 1.00 91.81 916 GLU A C 1
ATOM 6798 O O . GLU A 1 916 ? -30.201 14.721 22.876 1.00 91.81 916 GLU A O 1
ATOM 6803 N N . LEU A 1 917 ? -28.050 14.884 23.522 1.00 91.81 917 LEU A N 1
ATOM 6804 C CA . LEU A 1 917 ? -27.472 14.699 22.186 1.00 91.81 917 LEU A CA 1
ATOM 6805 C C . LEU A 1 917 ? -27.418 13.230 21.741 1.00 91.81 917 LEU A C 1
ATOM 6807 O O . LEU A 1 917 ? -27.635 12.952 20.561 1.00 91.81 917 LEU A O 1
ATOM 6811 N N . TYR A 1 918 ? -27.159 12.293 22.660 1.00 93.25 918 TYR A N 1
ATOM 6812 C CA . TYR A 1 918 ? -26.878 10.888 22.330 1.00 93.25 918 TYR A CA 1
ATOM 6813 C C . TYR A 1 918 ? -27.815 9.913 23.072 1.00 93.25 918 TYR A C 1
ATOM 6815 O O . TYR A 1 918 ? -27.375 9.101 23.888 1.00 93.25 918 TYR A O 1
ATOM 6823 N N . PRO A 1 919 ? -29.137 9.946 22.806 1.00 88.81 919 PRO A N 1
ATOM 6824 C CA . PRO A 1 919 ? -30.124 9.179 23.570 1.00 88.81 919 PRO A CA 1
ATOM 6825 C C . PRO A 1 919 ? -30.010 7.651 23.440 1.00 88.81 919 PRO A C 1
ATOM 6827 O O . PRO A 1 919 ? -30.634 6.943 24.226 1.00 88.81 919 PRO A O 1
ATOM 6830 N N . VAL A 1 920 ? -29.245 7.150 22.465 1.00 89.69 920 VAL A N 1
ATOM 6831 C CA . VAL A 1 920 ? -29.027 5.713 22.209 1.00 89.69 920 VAL A CA 1
ATOM 6832 C C . VAL A 1 920 ? -27.864 5.144 23.034 1.00 89.69 920 VAL A C 1
ATOM 6834 O O . VAL A 1 920 ? -27.866 3.957 23.336 1.00 89.69 920 VAL A O 1
ATOM 6837 N N . GLU A 1 921 ? -26.900 5.979 23.433 1.00 92.62 921 GLU A N 1
ATOM 6838 C CA . GLU A 1 921 ? -25.636 5.544 24.057 1.00 92.62 921 GLU A CA 1
ATOM 6839 C C . GLU A 1 921 ? -25.711 5.442 25.594 1.00 92.62 921 GLU A C 1
ATOM 6841 O O . GLU A 1 921 ? -24.765 4.979 26.233 1.00 92.62 921 GLU A O 1
ATOM 6846 N N . ARG A 1 922 ? -26.827 5.902 26.183 1.00 89.38 922 ARG A N 1
ATOM 6847 C CA . ARG A 1 922 ? -27.048 6.016 27.634 1.00 89.38 922 ARG A CA 1
ATOM 6848 C C . ARG A 1 922 ? -26.995 4.649 28.318 1.00 89.38 922 ARG A C 1
ATOM 6850 O O . ARG A 1 922 ? -27.796 3.773 27.990 1.00 89.38 922 ARG A O 1
ATOM 6857 N N . THR A 1 923 ? -26.145 4.497 29.331 1.00 84.50 923 THR A N 1
ATOM 6858 C CA . THR A 1 923 ? -26.082 3.278 30.154 1.00 84.50 923 THR A CA 1
ATOM 6859 C C . THR A 1 923 ? -26.807 3.453 31.501 1.00 84.50 923 THR A C 1
ATOM 6861 O O . THR A 1 923 ? -26.999 4.586 31.953 1.00 84.50 923 THR A O 1
ATOM 6864 N N . PRO A 1 924 ? -27.180 2.357 32.193 1.00 82.44 924 PRO A N 1
ATOM 6865 C CA . PRO A 1 924 ? -27.726 2.393 33.558 1.00 82.44 924 PRO A CA 1
ATOM 6866 C C . PRO A 1 924 ? -26.849 3.151 34.567 1.00 82.44 924 PRO A C 1
ATOM 6868 O O . PRO A 1 924 ? -27.359 3.804 35.476 1.00 82.44 924 PRO A O 1
ATOM 6871 N N . GLU A 1 925 ? -25.527 3.108 34.389 1.00 85.50 925 GLU A N 1
ATOM 6872 C CA . GLU A 1 925 ? -24.549 3.805 35.236 1.00 85.50 925 GLU A CA 1
ATOM 6873 C C . GLU A 1 925 ? -24.638 5.321 35.097 1.00 85.50 925 GLU A C 1
ATOM 6875 O O . GLU A 1 925 ? -24.500 6.060 36.073 1.00 85.50 925 GLU A O 1
ATOM 6880 N N . ASP A 1 926 ? -24.927 5.802 33.892 1.00 88.38 926 ASP A N 1
ATOM 6881 C CA . ASP A 1 926 ? -24.999 7.230 33.619 1.00 88.38 926 ASP A CA 1
ATOM 6882 C C . ASP A 1 926 ? -26.213 7.886 34.289 1.00 88.38 926 ASP A C 1
ATOM 6884 O O . ASP A 1 926 ? -26.131 9.048 34.691 1.00 88.38 926 ASP A O 1
ATOM 6888 N N . PHE A 1 927 ? -27.317 7.146 34.468 1.00 88.56 927 PHE A N 1
ATOM 6889 C CA . PHE A 1 927 ? -28.479 7.621 35.227 1.00 88.56 927 PHE A CA 1
ATOM 6890 C C . PHE A 1 927 ? -28.126 7.861 36.700 1.00 88.56 927 PHE A C 1
ATOM 6892 O O . PHE A 1 927 ? -28.523 8.884 37.256 1.00 88.56 927 PHE A O 1
ATOM 6899 N N . GLU A 1 928 ? -27.349 6.970 37.321 1.00 88.75 928 GLU A N 1
ATOM 6900 C CA . GLU A 1 928 ? -26.917 7.088 38.720 1.00 88.75 928 GLU A CA 1
ATOM 6901 C C . GLU A 1 928 ? -26.045 8.346 38.926 1.00 88.75 928 GLU A C 1
ATOM 6903 O O . GLU A 1 928 ? -26.314 9.163 39.816 1.00 88.75 928 GLU A O 1
ATOM 6908 N N . TYR A 1 929 ? -25.075 8.582 38.032 1.00 91.25 929 TYR A N 1
ATOM 6909 C CA . TYR A 1 929 ? -24.246 9.796 38.035 1.00 91.25 929 TYR A CA 1
ATOM 6910 C C . TYR A 1 929 ? -25.045 11.082 37.762 1.00 91.25 929 TYR A C 1
ATOM 6912 O O . TYR A 1 929 ? -24.870 12.075 38.474 1.00 91.25 929 TYR A O 1
ATOM 6920 N N . LEU A 1 930 ? -25.940 11.081 36.768 1.00 92.62 930 LEU A N 1
ATOM 6921 C CA . LEU A 1 930 ? -26.737 12.257 36.404 1.00 92.62 930 LEU A CA 1
ATOM 6922 C C . LEU A 1 930 ? -27.789 12.598 37.475 1.00 92.62 930 LEU A C 1
ATOM 6924 O O . LEU A 1 930 ? -28.039 13.779 37.746 1.00 92.62 930 LEU A O 1
ATOM 6928 N N . VAL A 1 931 ? -28.368 11.589 38.138 1.00 92.19 931 VAL A N 1
ATOM 6929 C CA . VAL A 1 931 ? -29.209 11.781 39.327 1.00 92.19 931 VAL A CA 1
ATOM 6930 C C . VAL A 1 931 ? -28.381 12.408 40.443 1.00 92.19 931 VAL A C 1
ATOM 6932 O O . VAL A 1 931 ? -28.777 13.461 40.937 1.00 92.19 931 VAL A O 1
ATOM 6935 N N . ARG A 1 932 ? -27.210 11.853 40.792 1.00 90.81 932 ARG A N 1
ATOM 6936 C CA . ARG A 1 932 ? -26.317 12.427 41.816 1.00 90.81 932 ARG A CA 1
ATOM 6937 C C . ARG A 1 932 ? -25.993 13.903 41.535 1.00 90.81 932 ARG A C 1
ATOM 6939 O O . ARG A 1 932 ? -26.180 14.737 42.419 1.00 90.81 932 ARG A O 1
ATOM 6946 N N . ALA A 1 933 ? -25.643 14.250 40.296 1.00 92.38 933 ALA A N 1
ATOM 6947 C CA . ALA A 1 933 ? -25.404 15.633 39.877 1.00 92.38 933 ALA A CA 1
ATOM 6948 C C . ALA A 1 933 ? -26.655 16.534 40.023 1.00 92.38 933 ALA A C 1
ATOM 6950 O O . ALA A 1 933 ? -26.565 17.685 40.467 1.00 92.38 933 ALA A O 1
ATOM 6951 N N . CYS A 1 934 ? -27.856 16.018 39.731 1.00 92.25 934 CYS A N 1
ATOM 6952 C CA . CYS A 1 934 ? -29.116 16.713 40.023 1.00 92.25 934 CYS A CA 1
ATOM 6953 C C . CYS A 1 934 ? -29.355 16.920 41.530 1.00 92.25 934 CYS A C 1
ATOM 6955 O O . CYS A 1 934 ? -29.912 17.950 41.910 1.00 92.25 934 CYS A O 1
ATOM 6957 N N . LEU A 1 935 ? -28.960 15.982 42.396 1.00 90.31 935 LEU A N 1
ATOM 6958 C CA . LEU A 1 935 ? -29.141 16.100 43.850 1.00 90.31 935 LEU A CA 1
ATOM 6959 C C . LEU A 1 935 ? -28.165 17.109 44.467 1.00 90.31 935 LEU A C 1
ATOM 6961 O O . LEU A 1 935 ? -28.595 17.983 45.219 1.00 90.31 935 LEU A O 1
ATOM 6965 N N . GLU A 1 936 ? -26.884 17.049 44.098 1.00 88.19 936 GLU A N 1
ATOM 6966 C CA . GLU A 1 936 ? -25.838 17.966 44.580 1.00 88.19 936 GLU A CA 1
ATOM 6967 C C . GLU A 1 936 ? -26.102 19.425 44.166 1.00 88.19 936 GLU A C 1
ATOM 6969 O O . GLU A 1 936 ? -25.842 20.355 44.929 1.00 88.19 936 GLU A O 1
ATOM 6974 N N . THR A 1 937 ? -26.715 19.639 42.997 1.00 90.44 937 THR A N 1
ATOM 6975 C CA . THR A 1 937 ? -27.168 20.967 42.535 1.00 90.44 937 THR A CA 1
ATOM 6976 C C . THR A 1 937 ? -28.561 21.371 43.040 1.00 90.44 937 THR A C 1
ATOM 6978 O O . THR A 1 937 ? -29.063 22.439 42.684 1.00 90.44 937 THR A O 1
ATOM 6981 N N . GLY A 1 938 ? -29.216 20.541 43.859 1.00 87.50 938 GLY A N 1
ATOM 6982 C CA . GLY A 1 938 ? -30.547 20.804 44.418 1.00 87.50 938 GLY A CA 1
ATOM 6983 C C . GLY A 1 938 ? -31.710 20.702 43.419 1.00 87.50 938 GLY A C 1
ATOM 6984 O O . GLY A 1 938 ? -32.847 21.025 43.769 1.00 87.50 938 GLY A O 1
ATOM 6985 N N . LYS A 1 939 ? -31.477 20.228 42.188 1.00 89.19 939 LYS A N 1
ATOM 6986 C CA . LYS A 1 939 ? -32.494 19.990 41.146 1.00 89.19 939 LYS A CA 1
ATOM 6987 C C . LYS A 1 939 ? -33.298 18.695 41.399 1.00 89.19 939 LYS A C 1
ATOM 6989 O O . LYS A 1 939 ? -33.484 17.883 40.492 1.00 89.19 939 LYS A O 1
ATOM 6994 N N . THR A 1 940 ? -33.830 18.499 42.607 1.00 84.88 940 THR A N 1
ATOM 6995 C CA . THR A 1 940 ? -34.522 17.256 43.026 1.00 84.88 940 THR A CA 1
ATOM 6996 C C . THR A 1 940 ? -35.736 16.872 42.164 1.00 84.88 940 THR A C 1
ATOM 6998 O O . THR A 1 940 ? -36.076 15.692 42.071 1.00 84.88 940 THR A O 1
ATOM 7001 N N . ALA A 1 941 ? -36.366 17.840 41.489 1.00 84.94 941 ALA A N 1
ATOM 7002 C CA . ALA A 1 941 ? -37.440 17.598 40.525 1.00 84.94 941 ALA A CA 1
ATOM 7003 C C . ALA A 1 941 ? -36.949 16.972 39.202 1.00 84.94 941 ALA A C 1
ATOM 7005 O O . ALA A 1 941 ? -37.665 16.162 38.623 1.00 84.94 941 ALA A O 1
ATOM 7006 N N . HIS A 1 942 ? -35.730 17.287 38.745 1.00 88.06 942 HIS A N 1
ATOM 7007 C CA . HIS A 1 942 ? -35.129 16.621 37.582 1.00 88.06 942 HIS A CA 1
ATOM 7008 C C . HIS A 1 942 ? -34.643 15.213 37.946 1.00 88.06 942 HIS A C 1
ATOM 7010 O O . HIS A 1 942 ? -34.860 14.285 37.175 1.00 88.06 942 HIS A O 1
ATOM 7016 N N . ALA A 1 943 ? -34.101 15.025 39.157 1.00 89.94 943 ALA A N 1
ATOM 7017 C CA . ALA A 1 943 ? -33.780 13.692 39.675 1.00 89.94 943 ALA A CA 1
ATOM 7018 C C . ALA A 1 943 ? -35.006 12.755 39.671 1.00 89.94 943 ALA A C 1
ATOM 7020 O O . ALA A 1 943 ? -34.884 11.611 39.247 1.00 89.94 943 ALA A O 1
ATOM 7021 N N . ARG A 1 944 ? -36.204 13.251 40.035 1.00 88.62 944 ARG A N 1
ATOM 7022 C CA . ARG A 1 944 ? -37.464 12.484 39.934 1.00 88.62 944 ARG A CA 1
ATOM 7023 C C . ARG A 1 944 ? -37.745 11.981 38.514 1.00 88.62 944 ARG A C 1
ATOM 7025 O O . ARG A 1 944 ? -38.172 10.843 38.356 1.00 88.62 944 ARG A O 1
ATOM 7032 N N . ILE A 1 945 ? -37.550 12.834 37.507 1.00 89.25 945 ILE A N 1
ATOM 7033 C CA . ILE A 1 945 ? -37.800 12.487 36.099 1.00 89.25 945 ILE A CA 1
ATOM 7034 C C . ILE A 1 945 ? -36.817 11.397 35.664 1.00 89.25 945 ILE A C 1
ATOM 7036 O O . ILE A 1 945 ? -37.244 10.354 35.192 1.00 89.25 945 ILE A O 1
ATOM 7040 N N . LEU A 1 946 ? -35.526 11.583 35.941 1.00 90.62 946 LEU A N 1
ATOM 7041 C CA . LEU A 1 946 ? -34.474 10.626 35.584 1.00 90.62 946 LEU A CA 1
ATOM 7042 C C . LEU A 1 946 ? -34.639 9.258 36.260 1.00 90.62 946 LEU A C 1
ATOM 7044 O O . LEU A 1 946 ? -34.407 8.235 35.625 1.00 90.62 946 LEU A O 1
ATOM 7048 N N . VAL A 1 947 ? -35.078 9.224 37.523 1.00 90.81 947 VAL A N 1
ATOM 7049 C CA . VAL A 1 947 ? -35.420 7.971 38.218 1.00 90.81 947 VAL A CA 1
ATOM 7050 C C . VAL A 1 947 ? -36.627 7.285 37.562 1.00 90.81 947 VAL A C 1
ATOM 7052 O O . VAL A 1 947 ? -36.625 6.067 37.427 1.00 90.81 947 VAL A O 1
ATOM 7055 N N . SER A 1 948 ? -37.627 8.043 37.098 1.00 88.81 948 SER A N 1
ATOM 7056 C CA . SER A 1 948 ? -38.791 7.500 36.377 1.00 88.81 948 SER A CA 1
ATOM 7057 C C . SER A 1 948 ? -38.443 7.004 34.965 1.00 88.81 948 SER A C 1
ATOM 7059 O O . SER A 1 948 ? -38.985 5.993 34.514 1.00 88.81 948 SER A O 1
ATOM 7061 N N . ASP A 1 949 ? -37.532 7.686 34.269 1.00 88.19 949 ASP A N 1
ATOM 7062 C CA . ASP A 1 949 ? -37.003 7.254 32.971 1.00 88.19 949 ASP A CA 1
ATOM 7063 C C . ASP A 1 949 ? -36.178 5.962 33.122 1.00 88.19 949 ASP A C 1
ATOM 7065 O O . ASP A 1 949 ? -36.270 5.066 32.282 1.00 88.19 949 ASP A O 1
ATOM 7069 N N . PHE A 1 950 ? -35.414 5.834 34.215 1.00 90.25 950 PHE A N 1
ATOM 7070 C CA . PHE A 1 950 ? -34.642 4.628 34.526 1.00 90.25 950 PHE A CA 1
ATOM 7071 C C . PHE A 1 950 ? -35.539 3.452 34.960 1.00 90.25 950 PHE A C 1
ATOM 7073 O O . PHE A 1 950 ? -35.308 2.326 34.530 1.00 90.25 950 PHE A O 1
ATOM 7080 N N . ASP A 1 951 ? -36.620 3.694 35.708 1.00 88.94 951 ASP A N 1
ATOM 7081 C CA . ASP A 1 951 ? -37.646 2.676 36.007 1.00 88.94 951 ASP A CA 1
ATOM 7082 C C . ASP A 1 951 ? -38.262 2.111 34.708 1.00 88.94 951 ASP A C 1
ATOM 7084 O O . ASP A 1 951 ? -38.276 0.902 34.476 1.00 88.94 951 ASP A O 1
ATOM 7088 N N . THR A 1 952 ? -38.602 2.999 33.765 1.00 88.38 952 THR A N 1
ATOM 7089 C CA . THR A 1 952 ? -39.099 2.651 32.413 1.00 88.38 952 THR A CA 1
ATOM 7090 C C . THR A 1 952 ? -38.073 1.882 31.553 1.00 88.38 952 THR A C 1
ATOM 7092 O O . THR A 1 952 ? -38.432 1.207 30.579 1.00 88.38 952 THR A O 1
ATOM 7095 N N . TYR A 1 953 ? -36.780 1.973 31.877 1.00 86.19 953 TYR A N 1
ATOM 7096 C CA . TYR A 1 953 ? -35.726 1.145 31.282 1.00 86.19 953 TYR A CA 1
ATOM 7097 C C . TYR A 1 953 ? -35.663 -0.236 31.960 1.00 86.19 953 TYR A C 1
ATOM 7099 O O . TYR A 1 953 ? -35.652 -1.257 31.270 1.00 86.19 953 TYR A O 1
ATOM 7107 N N . VAL A 1 954 ? -35.717 -0.285 33.295 1.00 88.38 954 VAL A N 1
ATOM 7108 C CA . VAL A 1 954 ? -35.712 -1.520 34.104 1.00 88.38 954 VAL A CA 1
ATOM 7109 C C . VAL A 1 954 ? -36.942 -2.408 33.862 1.00 88.38 954 VAL A C 1
ATOM 7111 O O . VAL A 1 954 ? -36.845 -3.625 34.008 1.00 88.38 954 VAL A O 1
ATOM 7114 N N . GLU A 1 955 ? -38.073 -1.864 33.400 1.00 86.62 955 GLU A N 1
ATOM 7115 C CA . GLU A 1 955 ? -39.196 -2.673 32.881 1.00 86.62 955 GLU A CA 1
ATOM 7116 C C . GLU A 1 955 ? -38.776 -3.650 31.762 1.00 86.62 955 GLU A C 1
ATOM 7118 O O . GLU A 1 955 ? -39.383 -4.711 31.606 1.00 86.62 955 GLU A O 1
ATOM 7123 N N . LYS A 1 956 ? -37.746 -3.298 30.981 1.00 86.06 956 LYS A N 1
ATOM 7124 C CA . LYS A 1 956 ? -37.189 -4.105 29.877 1.00 86.06 956 LYS A CA 1
ATOM 7125 C C . LYS A 1 956 ? -35.874 -4.791 30.247 1.00 86.06 956 LYS A C 1
ATOM 7127 O O . LYS A 1 956 ? -35.508 -5.758 29.587 1.00 86.06 956 LYS A O 1
ATOM 7132 N N . HIS A 1 957 ? -35.219 -4.299 31.297 1.00 84.06 957 HIS A N 1
ATOM 7133 C CA . HIS A 1 957 ? -33.927 -4.746 31.814 1.00 84.06 957 HIS A CA 1
ATOM 7134 C C . HIS A 1 957 ? -34.022 -5.057 33.320 1.00 84.06 957 HIS A C 1
ATOM 7136 O O . HIS A 1 957 ? -33.515 -4.284 34.143 1.00 84.06 957 HIS A O 1
ATOM 7142 N N . PRO A 1 958 ? -34.710 -6.149 33.726 1.00 84.50 958 PRO A N 1
ATOM 7143 C CA . PRO A 1 958 ? -34.921 -6.477 35.137 1.00 84.50 958 PRO A CA 1
ATOM 7144 C C . PRO A 1 958 ? -33.622 -6.663 35.935 1.00 84.50 958 PRO A C 1
ATOM 7146 O O . PRO A 1 958 ? -33.628 -6.480 37.152 1.00 84.50 958 PRO A O 1
ATOM 7149 N N . GLU A 1 959 ? -32.523 -6.998 35.256 1.00 85.06 959 GLU A N 1
ATOM 7150 C CA . GLU A 1 959 ? -31.167 -7.110 35.794 1.00 85.06 959 GLU A CA 1
ATOM 7151 C C . GLU A 1 959 ? -30.661 -5.821 36.473 1.00 85.06 959 GLU A C 1
ATOM 7153 O O . GLU A 1 959 ? -29.956 -5.892 37.475 1.00 85.06 959 GLU A O 1
ATOM 7158 N N . GLU A 1 960 ? -31.086 -4.641 36.011 1.00 87.56 960 GLU A N 1
ATOM 7159 C CA . GLU A 1 960 ? -30.649 -3.338 36.544 1.00 87.56 960 GLU A CA 1
ATOM 7160 C C . GLU A 1 960 ? -31.508 -2.830 37.721 1.00 87.56 960 GLU A C 1
ATOM 7162 O O . GLU A 1 960 ? -31.296 -1.735 38.254 1.00 87.56 960 GLU A O 1
ATOM 7167 N N . ARG A 1 961 ? -32.475 -3.634 38.189 1.00 86.12 961 ARG A N 1
ATOM 7168 C CA . ARG A 1 961 ? -33.409 -3.249 39.262 1.00 86.12 961 ARG A CA 1
ATOM 7169 C C . ARG A 1 961 ? -32.723 -2.893 40.582 1.00 86.12 961 ARG A C 1
ATOM 7171 O O . ARG A 1 961 ? -33.201 -2.006 41.285 1.00 86.12 961 ARG A O 1
ATOM 7178 N N . GLU A 1 962 ? -31.603 -3.530 40.915 1.00 84.31 962 GLU A N 1
ATOM 7179 C CA . GLU A 1 962 ? -30.840 -3.205 42.129 1.00 84.31 962 GLU A CA 1
ATOM 7180 C C . GLU A 1 962 ? -30.187 -1.810 42.040 1.00 84.31 962 GLU A C 1
ATOM 7182 O O . GLU A 1 962 ? -30.177 -1.052 43.014 1.00 84.31 962 GLU A O 1
ATOM 7187 N N . ARG A 1 963 ? -29.703 -1.417 40.851 1.00 87.19 963 ARG A N 1
ATOM 7188 C CA . ARG A 1 963 ? -29.130 -0.085 40.610 1.00 87.19 963 ARG A CA 1
ATOM 7189 C C . ARG A 1 963 ? -30.205 1.000 40.640 1.00 87.19 963 ARG A C 1
ATOM 7191 O O . ARG A 1 963 ? -29.988 2.058 41.237 1.00 87.19 963 ARG A O 1
ATOM 7198 N N . LEU A 1 964 ? -31.386 0.730 40.080 1.00 88.50 964 LEU A N 1
ATOM 7199 C CA . LEU A 1 964 ? -32.551 1.605 40.232 1.00 88.50 964 LEU A CA 1
ATOM 7200 C C . LEU A 1 964 ? -32.915 1.794 41.709 1.00 88.50 964 LEU A C 1
ATOM 7202 O O . LEU A 1 964 ? -33.131 2.927 42.133 1.00 88.50 964 LEU A O 1
ATOM 7206 N N . GLN A 1 965 ? -32.927 0.721 42.508 1.00 87.44 965 GLN A N 1
ATOM 7207 C CA . GLN A 1 965 ? -33.234 0.806 43.939 1.00 87.44 965 GLN A CA 1
ATOM 7208 C C . GLN A 1 965 ? -32.233 1.688 44.698 1.00 87.44 965 GLN A C 1
ATOM 7210 O O . GLN A 1 965 ? -32.659 2.568 45.450 1.00 87.44 965 GLN A O 1
ATOM 7215 N N . ARG A 1 966 ? -30.923 1.544 44.442 1.00 87.50 966 ARG A N 1
ATOM 7216 C CA . ARG A 1 966 ? -29.896 2.463 44.975 1.00 87.50 966 ARG A CA 1
ATOM 7217 C C . ARG A 1 966 ? -30.130 3.911 44.542 1.00 87.50 966 ARG A C 1
ATOM 7219 O O . ARG A 1 966 ? -30.137 4.816 45.375 1.00 87.50 966 ARG A O 1
ATOM 7226 N N . THR A 1 967 ? -30.388 4.134 43.255 1.00 90.25 967 THR A N 1
ATOM 7227 C CA . THR A 1 967 ? -30.596 5.476 42.686 1.00 90.25 967 THR A CA 1
ATOM 7228 C C . THR A 1 967 ? -31.850 6.153 43.267 1.00 90.25 967 THR A C 1
ATOM 7230 O O . THR A 1 967 ? -31.832 7.342 43.597 1.00 90.25 967 THR A O 1
ATOM 7233 N N . ALA A 1 968 ? -32.926 5.391 43.479 1.00 90.94 968 ALA A N 1
ATOM 7234 C CA . ALA A 1 968 ? -34.147 5.852 44.133 1.00 90.94 968 ALA A CA 1
ATOM 7235 C C . ALA A 1 968 ? -33.949 6.118 45.639 1.00 90.94 968 ALA A C 1
ATOM 7237 O O . ALA A 1 968 ? -34.508 7.086 46.159 1.00 90.94 968 ALA A O 1
ATOM 7238 N N . ALA A 1 969 ? -33.122 5.326 46.336 1.00 90.38 969 ALA A N 1
ATOM 7239 C CA . ALA A 1 969 ? -32.768 5.568 47.736 1.00 90.38 969 ALA A CA 1
ATOM 7240 C C . ALA A 1 969 ? -31.988 6.884 47.907 1.00 90.38 969 ALA A C 1
ATOM 7242 O O . ALA A 1 969 ? -32.354 7.696 48.757 1.00 90.38 969 ALA A O 1
ATOM 7243 N N . LEU A 1 970 ? -30.996 7.146 47.045 1.00 88.75 970 LEU A N 1
ATOM 7244 C CA . LEU A 1 970 ? -30.244 8.411 47.011 1.00 88.75 970 LEU A CA 1
ATOM 7245 C C . LEU A 1 970 ? -31.168 9.628 46.813 1.00 88.75 970 LEU A C 1
ATOM 7247 O O . LEU A 1 970 ? -31.059 10.628 47.529 1.00 88.75 970 LEU A O 1
ATOM 7251 N N . TRP A 1 971 ? -32.114 9.538 45.872 1.00 92.12 971 TRP A N 1
ATOM 7252 C CA . TRP A 1 971 ? -33.123 10.579 45.647 1.00 92.12 971 TRP A CA 1
ATOM 7253 C C . TRP A 1 971 ? -34.059 10.754 46.858 1.00 92.12 971 TRP A C 1
ATOM 7255 O O . TRP A 1 971 ? -34.358 11.888 47.249 1.00 92.12 971 TRP A O 1
ATOM 7265 N N . GLY A 1 972 ? -34.460 9.655 47.504 1.00 92.38 972 GLY A N 1
ATOM 7266 C CA . GLY A 1 972 ? -35.260 9.661 48.730 1.00 92.38 972 GLY A CA 1
ATOM 7267 C C . GLY A 1 972 ? -34.560 10.329 49.914 1.00 92.38 972 GLY A C 1
ATOM 7268 O O . GLY A 1 972 ? -35.168 11.175 50.573 1.00 92.38 972 GLY A O 1
ATOM 7269 N N . ASP A 1 973 ? -33.277 10.033 50.144 1.00 91.81 973 ASP A N 1
ATOM 7270 C CA . ASP A 1 973 ? -32.471 10.669 51.195 1.00 91.81 973 ASP A CA 1
ATOM 7271 C C . ASP A 1 973 ? -32.311 12.173 50.951 1.00 91.81 973 ASP A C 1
ATOM 7273 O O . ASP A 1 973 ? -32.448 12.973 51.882 1.00 91.81 973 ASP A O 1
ATOM 7277 N N . ALA A 1 974 ? -32.087 12.596 49.705 1.00 89.94 974 ALA A N 1
ATOM 7278 C CA . ALA A 1 974 ? -32.024 14.015 49.365 1.00 89.94 974 ALA A CA 1
ATOM 7279 C C . ALA A 1 974 ? -33.354 14.741 49.646 1.00 89.94 974 ALA A C 1
ATOM 7281 O O . ALA A 1 974 ? -33.351 15.822 50.240 1.00 89.94 974 ALA A O 1
ATOM 7282 N N . LEU A 1 975 ? -34.499 14.142 49.294 1.00 91.19 975 LEU A N 1
ATOM 7283 C CA . LEU A 1 975 ? -35.822 14.706 49.595 1.00 91.19 975 LEU A CA 1
ATOM 7284 C C . LEU A 1 975 ? -36.139 14.711 51.097 1.00 91.19 975 LEU A C 1
ATOM 7286 O O . LEU A 1 975 ? -36.666 15.701 51.609 1.00 91.19 975 LEU A O 1
ATOM 7290 N N . PHE A 1 976 ? -35.769 13.654 51.825 1.00 92.62 976 PHE A N 1
ATOM 7291 C CA . PHE A 1 976 ? -35.958 13.563 53.273 1.00 92.62 976 PHE A CA 1
ATOM 7292 C C . PHE A 1 976 ? -35.154 14.644 54.007 1.00 92.62 976 PHE A C 1
ATOM 7294 O O . PHE A 1 976 ? -35.683 15.314 54.896 1.00 92.62 976 PHE A O 1
ATOM 7301 N N . ASN A 1 977 ? -33.902 14.865 53.594 1.00 89.88 977 ASN A N 1
ATOM 7302 C CA . ASN A 1 977 ? -33.039 15.918 54.132 1.00 89.88 977 ASN A CA 1
ATOM 7303 C C . ASN A 1 977 ? -33.505 17.332 53.734 1.00 89.88 977 ASN A C 1
ATOM 7305 O O . ASN A 1 977 ? -33.382 18.260 54.534 1.00 89.88 977 ASN A O 1
ATOM 7309 N N . ALA A 1 978 ? -34.105 17.499 52.550 1.00 87.00 978 ALA A N 1
ATOM 7310 C CA . ALA A 1 978 ? -34.767 18.742 52.140 1.00 87.00 978 ALA A CA 1
ATOM 7311 C C . ALA A 1 978 ? -36.100 19.006 52.877 1.00 87.00 978 ALA A C 1
ATOM 7313 O O . ALA A 1 978 ? -36.623 20.121 52.832 1.00 87.00 978 ALA A O 1
ATOM 7314 N N . GLY A 1 979 ? -36.648 18.003 53.571 1.00 89.69 979 GLY A N 1
ATOM 7315 C CA . GLY A 1 979 ? -37.909 18.087 54.310 1.00 89.69 979 GLY A CA 1
ATOM 7316 C C . GLY A 1 979 ? -39.167 17.807 53.481 1.00 89.69 979 GLY A C 1
ATOM 7317 O O . GLY A 1 979 ? -40.269 17.927 54.019 1.00 89.69 979 GLY A O 1
ATOM 7318 N N . ASP A 1 980 ? -39.038 17.394 52.215 1.00 91.50 980 ASP A N 1
ATOM 7319 C CA . ASP A 1 980 ? -40.157 16.828 51.452 1.00 91.50 980 ASP A CA 1
ATOM 7320 C C . ASP A 1 980 ? -40.327 15.348 51.808 1.00 91.50 980 ASP A C 1
ATOM 7322 O O . ASP A 1 980 ? -39.993 14.432 51.055 1.00 91.50 980 ASP A O 1
ATOM 7326 N N . TYR A 1 981 ? -40.875 15.112 52.998 1.00 93.19 981 TYR A N 1
ATOM 7327 C CA . TYR A 1 981 ? -41.141 13.765 53.492 1.00 93.19 981 TYR A CA 1
ATOM 7328 C C . TYR A 1 981 ? -42.166 13.002 52.639 1.00 93.19 981 TYR A C 1
ATOM 7330 O O . TYR A 1 981 ? -42.244 11.784 52.757 1.00 93.19 981 TYR A O 1
ATOM 7338 N N . ARG A 1 982 ? -42.950 13.677 51.783 1.00 90.94 982 ARG A N 1
ATOM 7339 C CA . ARG A 1 982 ? -43.925 13.015 50.907 1.00 90.94 982 ARG A CA 1
ATOM 7340 C C . ARG A 1 982 ? -43.276 12.543 49.612 1.00 90.94 982 ARG A C 1
ATOM 7342 O O . ARG A 1 982 ? -43.438 11.379 49.268 1.00 90.94 982 ARG A O 1
ATOM 7349 N N . GLY A 1 983 ? -42.490 13.390 48.953 1.00 88.06 983 GLY A N 1
ATOM 7350 C CA . GLY A 1 983 ? -41.656 12.964 47.832 1.00 88.06 983 GLY A CA 1
ATOM 7351 C C . GLY A 1 983 ? -40.641 11.891 48.247 1.00 88.06 983 GLY A C 1
ATOM 7352 O O . GLY A 1 983 ? -40.458 10.917 47.524 1.00 88.06 983 GLY A O 1
ATOM 7353 N N . ALA A 1 984 ? -40.055 12.003 49.445 1.00 91.19 984 ALA A N 1
ATOM 7354 C CA . ALA A 1 984 ? -39.187 10.963 49.999 1.00 91.19 984 ALA A CA 1
ATOM 7355 C C . ALA A 1 984 ? -39.928 9.632 50.218 1.00 91.19 984 ALA A C 1
ATOM 7357 O O . ALA A 1 984 ? -39.381 8.572 49.931 1.00 91.19 984 ALA A O 1
ATOM 7358 N N . LEU A 1 985 ? -41.182 9.667 50.690 1.00 91.06 985 LEU A N 1
ATOM 7359 C CA . LEU A 1 985 ? -42.000 8.463 50.868 1.00 91.06 985 LEU A CA 1
ATOM 7360 C C . LEU A 1 985 ? -42.261 7.736 49.539 1.00 91.06 985 LEU A C 1
ATOM 7362 O O . LEU A 1 985 ? -42.177 6.507 49.508 1.00 91.06 985 LEU A O 1
ATOM 7366 N N . ASP A 1 986 ? -42.548 8.486 48.469 1.00 87.38 986 ASP A N 1
ATOM 7367 C CA . ASP A 1 986 ? -42.692 7.954 47.108 1.00 87.38 986 ASP A CA 1
ATOM 7368 C C . ASP A 1 986 ? -41.357 7.352 46.616 1.00 87.38 986 ASP A C 1
ATOM 7370 O O . ASP A 1 986 ? -41.327 6.228 46.120 1.00 87.38 986 ASP A O 1
ATOM 7374 N N . ALA A 1 987 ? -40.240 8.065 46.805 1.00 90.00 987 ALA A N 1
ATOM 7375 C CA . ALA A 1 987 ? -38.904 7.635 46.383 1.00 90.00 987 ALA A CA 1
ATOM 7376 C C . ALA A 1 987 ? -38.452 6.333 47.066 1.00 90.00 987 ALA A C 1
ATOM 7378 O O . ALA A 1 987 ? -38.063 5.374 46.397 1.00 90.00 987 ALA A O 1
ATOM 7379 N N . TYR A 1 988 ? -38.581 6.243 48.394 1.00 92.12 988 TYR A N 1
ATOM 7380 C CA . TYR A 1 988 ? -38.269 5.008 49.112 1.00 92.12 988 TYR A CA 1
ATOM 7381 C C . TYR A 1 988 ? -39.263 3.875 48.815 1.00 92.12 988 TYR A C 1
ATOM 7383 O O . TYR A 1 988 ? -38.942 2.718 49.059 1.00 92.12 988 TYR A O 1
ATOM 7391 N N . ALA A 1 989 ? -40.468 4.159 48.308 1.00 86.88 989 ALA A N 1
ATOM 7392 C CA . ALA A 1 989 ? -41.382 3.104 47.873 1.00 86.88 989 ALA A CA 1
ATOM 7393 C C . ALA A 1 989 ? -40.902 2.403 46.590 1.00 86.88 989 ALA A C 1
ATOM 7395 O O . ALA A 1 989 ? -41.183 1.220 46.438 1.00 86.88 989 ALA A O 1
ATOM 7396 N N . LEU A 1 990 ? -40.158 3.102 45.722 1.00 84.00 990 LEU A N 1
ATOM 7397 C CA . LEU A 1 990 ? -39.492 2.530 44.545 1.00 84.00 990 LEU A CA 1
ATOM 7398 C C . LEU A 1 990 ? -38.166 1.831 44.908 1.00 84.00 990 LEU A C 1
ATOM 7400 O O . LEU A 1 990 ? -37.806 0.820 44.313 1.00 84.00 990 LEU A O 1
ATOM 7404 N N . ALA A 1 991 ? -37.457 2.341 45.921 1.00 85.50 991 ALA A N 1
ATOM 7405 C CA . ALA A 1 991 ? -36.207 1.756 46.413 1.00 85.50 991 ALA A CA 1
ATOM 7406 C C . ALA A 1 991 ? -36.376 0.450 47.219 1.00 85.50 991 ALA A C 1
ATOM 7408 O O . ALA A 1 991 ? -35.401 -0.259 47.460 1.00 85.50 991 ALA A O 1
ATOM 7409 N N . VAL A 1 992 ? -37.596 0.127 47.655 1.00 81.75 992 VAL A N 1
ATOM 7410 C CA . VAL A 1 992 ? -37.906 -1.102 48.399 1.00 81.75 992 VAL A CA 1
ATOM 7411 C C . VAL A 1 992 ? -38.448 -2.160 47.430 1.00 81.75 992 VAL A C 1
ATOM 7413 O O . VAL A 1 992 ? -39.387 -1.861 46.692 1.00 81.75 992 VAL A O 1
ATOM 7416 N N . PRO A 1 993 ? -37.908 -3.395 47.414 1.00 65.50 993 PRO A N 1
ATOM 7417 C CA . PRO A 1 993 ? -38.415 -4.449 46.542 1.00 65.50 993 PRO A CA 1
ATOM 7418 C C . PRO A 1 993 ? -39.891 -4.766 46.841 1.00 65.50 993 PRO A C 1
ATOM 7420 O O . PRO A 1 993 ? -40.309 -4.713 48.003 1.00 65.50 993 PRO A O 1
ATOM 7423 N N . PRO A 1 994 ? -40.697 -5.120 45.822 1.00 61.69 994 PRO A N 1
ATOM 7424 C CA . PRO A 1 994 ? -42.053 -5.599 46.052 1.00 61.69 994 PRO A CA 1
ATOM 7425 C C . PRO A 1 994 ? -42.015 -6.870 46.908 1.00 61.69 994 PRO A C 1
ATOM 7427 O O . PRO A 1 994 ? -41.132 -7.715 46.745 1.00 61.69 994 PRO A O 1
ATOM 7430 N N . ALA A 1 995 ? -42.984 -7.013 47.815 1.00 55.78 995 ALA A N 1
ATOM 7431 C CA . ALA A 1 995 ? -43.138 -8.243 48.583 1.00 55.78 995 ALA A CA 1
ATOM 7432 C C . ALA A 1 995 ? -43.351 -9.433 47.624 1.00 55.78 995 ALA A C 1
ATOM 7434 O O . ALA A 1 995 ? -44.070 -9.269 46.633 1.00 55.78 995 ALA A O 1
ATOM 7435 N N . PRO A 1 996 ? -42.757 -10.612 47.893 1.00 52.75 996 PRO A N 1
ATOM 7436 C CA . PRO A 1 996 ? -42.945 -11.783 47.043 1.00 52.75 996 PRO A CA 1
ATOM 7437 C C . PRO A 1 996 ? -44.433 -12.136 46.964 1.00 52.75 996 PRO A C 1
ATOM 7439 O O . PRO A 1 996 ? -45.126 -12.151 47.986 1.00 52.75 996 PRO A O 1
ATOM 7442 N N . GLU A 1 997 ? -44.931 -12.406 45.754 1.00 46.50 997 GLU A N 1
ATOM 7443 C CA . GLU A 1 997 ? -46.329 -12.802 45.590 1.00 46.50 997 GLU A CA 1
ATOM 7444 C C . GLU A 1 997 ? -46.608 -14.109 46.354 1.00 46.50 997 GLU A C 1
ATOM 7446 O O . GLU A 1 997 ? -45.756 -15.004 46.390 1.00 46.50 997 GLU A O 1
ATOM 7451 N N . PRO A 1 998 ? -47.791 -14.252 46.980 1.00 46.09 998 PRO A N 1
ATOM 7452 C CA . PRO A 1 998 ? -48.181 -15.516 47.581 1.00 46.09 998 PRO A CA 1
ATOM 7453 C C . PRO A 1 998 ? -48.288 -16.569 46.475 1.00 46.09 998 PRO A C 1
ATOM 7455 O O . PRO A 1 998 ? -49.103 -16.420 45.563 1.00 46.09 998 PRO A O 1
ATOM 7458 N N . ALA A 1 999 ? -47.466 -17.618 46.568 1.00 47.41 999 ALA A N 1
ATOM 7459 C CA . ALA A 1 999 ? -47.417 -18.693 45.582 1.00 47.41 999 ALA A CA 1
ATOM 7460 C C . ALA A 1 999 ? -48.827 -19.222 45.271 1.00 47.41 999 ALA A C 1
ATOM 7462 O O . ALA A 1 999 ? -49.589 -19.562 46.181 1.00 47.41 999 ALA A O 1
ATOM 7463 N N . GLN A 1 1000 ? -49.170 -19.272 43.984 1.00 46.81 1000 GLN A N 1
ATOM 7464 C CA . GLN A 1 1000 ? -50.427 -19.857 43.529 1.00 46.81 1000 GLN A CA 1
ATOM 7465 C C . GLN A 1 1000 ? -50.334 -21.385 43.688 1.00 46.81 1000 GLN A C 1
ATOM 7467 O O . GLN A 1 1000 ? -49.267 -21.954 43.470 1.00 46.81 1000 GLN A O 1
ATOM 7472 N N . ASP A 1 1001 ? -51.432 -22.036 44.093 1.00 47.59 1001 ASP A N 1
ATOM 7473 C CA . ASP A 1 1001 ? -51.456 -23.375 44.730 1.00 47.59 1001 ASP A CA 1
ATOM 7474 C C . ASP A 1 1001 ? -50.848 -24.567 43.931 1.00 47.59 1001 ASP A C 1
ATOM 7476 O O . ASP A 1 1001 ? -50.832 -25.684 44.449 1.00 47.59 1001 ASP A O 1
ATOM 7480 N N . ASP A 1 1002 ? -50.346 -24.363 42.705 1.00 49.97 1002 ASP A N 1
ATOM 7481 C CA . ASP A 1 1002 ? -49.824 -25.401 41.795 1.00 49.97 1002 ASP A CA 1
ATOM 7482 C C . ASP A 1 1002 ? -48.381 -25.152 41.261 1.00 49.97 1002 ASP A C 1
ATOM 7484 O O . ASP A 1 1002 ? -47.887 -25.971 40.483 1.00 49.97 1002 ASP A O 1
ATOM 7488 N N . GLU A 1 1003 ? -47.676 -24.074 41.645 1.00 45.47 1003 GLU A N 1
ATOM 7489 C CA . GLU A 1 1003 ? -46.280 -23.823 41.206 1.00 45.47 1003 GLU A CA 1
ATOM 7490 C C . GLU A 1 1003 ? -45.217 -24.311 42.218 1.00 45.47 1003 GLU A C 1
ATOM 7492 O O . GLU A 1 1003 ? -45.452 -24.368 43.427 1.00 45.47 1003 GLU A O 1
ATOM 7497 N N . GLU A 1 1004 ? -44.029 -24.695 41.724 1.00 41.28 1004 GLU A N 1
ATOM 7498 C CA . GLU A 1 1004 ? -42.909 -25.116 42.582 1.00 41.28 1004 GLU A CA 1
ATOM 7499 C C . GLU A 1 1004 ? -42.425 -23.960 43.479 1.00 41.28 1004 GLU A C 1
ATOM 7501 O O . GLU A 1 1004 ? -42.465 -22.798 43.066 1.00 41.28 1004 GLU A O 1
ATOM 7506 N N . PRO A 1 1005 ? -41.956 -24.242 44.713 1.00 42.31 1005 PRO A N 1
ATOM 7507 C CA . PRO A 1 1005 ? -41.520 -23.195 45.627 1.00 42.31 1005 PRO A CA 1
ATOM 7508 C C . PRO A 1 1005 ? -40.354 -22.412 45.020 1.00 42.31 1005 PRO A C 1
ATOM 7510 O O . PRO A 1 1005 ? -39.300 -22.982 44.730 1.00 42.31 1005 PRO A O 1
ATOM 7513 N N . ALA A 1 1006 ? -40.544 -21.099 44.867 1.00 42.72 1006 ALA A N 1
ATOM 7514 C CA . ALA A 1 1006 ? -39.493 -20.187 44.440 1.00 42.72 1006 ALA A CA 1
ATOM 7515 C C . ALA A 1 1006 ? -38.228 -20.377 45.299 1.00 42.72 1006 ALA A C 1
ATOM 7517 O O . ALA A 1 1006 ? -38.318 -20.610 46.509 1.00 42.72 1006 ALA A O 1
ATOM 7518 N N . GLY A 1 1007 ? -37.059 -20.293 44.653 1.00 43.19 1007 GLY A N 1
ATOM 7519 C CA . GLY A 1 1007 ? -35.759 -20.481 45.301 1.00 43.19 1007 GLY A CA 1
ATOM 7520 C C . GLY A 1 1007 ? -35.558 -19.556 46.504 1.00 43.19 1007 GLY A C 1
ATOM 7521 O O . GLY A 1 1007 ? -36.226 -18.527 46.612 1.00 43.19 1007 GLY A O 1
ATOM 7522 N N . GLU A 1 1008 ? -34.654 -19.945 47.412 1.00 38.91 1008 GLU A N 1
ATOM 7523 C CA . GLU A 1 1008 ? -34.444 -19.282 48.708 1.00 38.91 1008 GLU A CA 1
ATOM 7524 C C . GLU A 1 1008 ? -34.468 -17.754 48.588 1.00 38.91 1008 GLU A C 1
ATOM 7526 O O . GLU A 1 1008 ? -33.631 -17.160 47.907 1.00 38.91 1008 GLU A O 1
ATOM 7531 N N . ALA A 1 1009 ? -35.450 -17.126 49.243 1.00 48.28 1009 ALA A N 1
ATOM 7532 C CA . ALA A 1 1009 ? -35.670 -15.691 49.154 1.00 48.28 1009 ALA A CA 1
ATOM 7533 C C . ALA A 1 1009 ? -34.422 -14.942 49.643 1.00 48.28 1009 ALA A C 1
ATOM 7535 O O . ALA A 1 1009 ? -34.131 -14.908 50.842 1.00 48.28 1009 ALA A O 1
ATOM 7536 N N . THR A 1 1010 ? -33.682 -14.361 48.699 1.00 53.81 1010 THR A N 1
ATOM 7537 C CA . THR A 1 1010 ? -32.440 -13.633 48.959 1.00 53.81 1010 THR A CA 1
ATOM 7538 C C . THR A 1 1010 ? -32.691 -12.523 49.969 1.00 53.81 1010 THR A C 1
ATOM 7540 O O . THR A 1 1010 ? -33.598 -11.707 49.779 1.00 53.81 1010 THR A O 1
ATOM 7543 N N . ALA A 1 1011 ? -31.890 -12.483 51.035 1.00 61.16 1011 ALA A N 1
ATOM 7544 C CA . ALA A 1 1011 ? -32.019 -11.460 52.066 1.00 61.16 1011 ALA A CA 1
ATOM 7545 C C . ALA A 1 1011 ? -31.922 -10.050 51.442 1.00 61.16 1011 ALA A C 1
ATOM 7547 O O . ALA A 1 1011 ? -31.075 -9.837 50.570 1.00 61.16 1011 ALA A O 1
ATOM 7548 N N . PRO A 1 1012 ? -32.769 -9.089 51.859 1.00 67.44 1012 PRO A N 1
ATOM 7549 C CA . PRO A 1 1012 ? -32.777 -7.750 51.279 1.00 67.44 1012 PRO A CA 1
ATOM 7550 C C . PRO A 1 1012 ? -31.422 -7.058 51.465 1.00 67.44 1012 PRO A C 1
ATOM 7552 O O . PRO A 1 1012 ? -30.794 -7.169 52.521 1.00 67.44 1012 PRO A O 1
ATOM 7555 N N . SER A 1 1013 ? -30.988 -6.324 50.439 1.00 74.12 1013 SER A N 1
ATOM 7556 C CA . SER A 1 1013 ? -29.721 -5.589 50.455 1.00 74.12 1013 SER A CA 1
ATOM 7557 C C . SER A 1 1013 ? -29.687 -4.528 51.563 1.00 74.12 1013 SER A C 1
ATOM 7559 O O . SER A 1 1013 ? -30.724 -4.072 52.056 1.00 74.12 1013 SER A O 1
ATOM 7561 N N . GLY A 1 1014 ? -28.480 -4.095 51.945 1.00 78.31 1014 GLY A N 1
ATOM 7562 C CA . GLY A 1 1014 ? -28.304 -3.026 52.935 1.00 78.31 1014 GLY A CA 1
ATOM 7563 C C . GLY A 1 1014 ? -29.049 -1.743 52.550 1.00 78.31 1014 GLY A C 1
ATOM 7564 O O . GLY A 1 1014 ? -29.702 -1.138 53.399 1.00 78.31 1014 GLY A O 1
ATOM 7565 N N . ASP A 1 1015 ? -29.039 -1.400 51.261 1.00 77.62 1015 ASP A N 1
ATOM 7566 C CA . ASP A 1 1015 ? -29.724 -0.226 50.715 1.00 77.62 1015 ASP A CA 1
ATOM 7567 C C . ASP A 1 1015 ? -31.253 -0.386 50.730 1.00 77.62 1015 ASP A C 1
ATOM 7569 O O . ASP A 1 1015 ? -31.966 0.553 51.080 1.00 77.62 1015 ASP A O 1
ATOM 7573 N N . ALA A 1 1016 ? -31.777 -1.587 50.449 1.00 80.81 1016 ALA A N 1
ATOM 7574 C CA . ALA A 1 1016 ? -33.208 -1.878 50.565 1.00 80.81 1016 ALA A CA 1
ATOM 7575 C C . ALA A 1 1016 ? -33.688 -1.834 52.030 1.00 80.81 1016 ALA A C 1
ATOM 7577 O O . ALA A 1 1016 ? -34.769 -1.311 52.319 1.00 80.81 1016 ALA A O 1
ATOM 7578 N N . LEU A 1 1017 ? -32.883 -2.328 52.979 1.00 87.06 1017 LEU A N 1
ATOM 7579 C CA . LEU A 1 1017 ? -33.155 -2.216 54.419 1.00 87.06 1017 LEU A CA 1
ATOM 7580 C C . LEU A 1 1017 ? -33.116 -0.755 54.895 1.00 87.06 1017 LEU A C 1
ATOM 7582 O O . LEU A 1 1017 ? -33.997 -0.330 55.647 1.00 87.06 1017 LEU A O 1
ATOM 7586 N N . TRP A 1 1018 ? -32.140 0.026 54.422 1.00 90.06 1018 TRP A N 1
ATOM 7587 C CA . TRP A 1 1018 ? -32.037 1.462 54.685 1.00 90.06 1018 TRP A CA 1
ATOM 7588 C C . TRP A 1 1018 ? -33.251 2.223 54.145 1.00 90.06 1018 TRP A C 1
ATOM 7590 O O . TRP A 1 1018 ? -33.916 2.932 54.903 1.00 90.06 1018 TRP A O 1
ATOM 7600 N N . ALA A 1 1019 ? -33.611 2.005 52.877 1.00 90.31 1019 ALA A N 1
ATOM 7601 C CA . ALA A 1 1019 ? -34.792 2.592 52.256 1.00 90.31 1019 ALA A CA 1
ATOM 7602 C C . ALA A 1 1019 ? -36.080 2.207 53.001 1.00 90.31 1019 ALA A C 1
ATOM 7604 O O . ALA A 1 1019 ? -36.914 3.072 53.259 1.00 90.31 1019 ALA A O 1
ATOM 7605 N N . THR A 1 1020 ? -36.229 0.951 53.436 1.00 90.62 1020 THR A N 1
ATOM 7606 C CA . THR A 1 1020 ? -37.386 0.493 54.231 1.00 90.62 1020 THR A CA 1
ATOM 7607 C C . THR A 1 1020 ? -37.490 1.253 55.561 1.00 90.62 1020 THR A C 1
ATOM 7609 O O . THR A 1 1020 ? -38.558 1.763 55.916 1.00 90.62 1020 THR A O 1
ATOM 7612 N N . PHE A 1 1021 ? -36.373 1.405 56.277 1.00 93.31 1021 PHE A N 1
ATOM 7613 C CA . PHE A 1 1021 ? -36.307 2.158 57.532 1.00 93.31 1021 PHE A CA 1
ATOM 7614 C C . PHE A 1 1021 ? -36.585 3.654 57.328 1.00 93.31 1021 PHE A C 1
ATOM 7616 O O . PHE A 1 1021 ? -37.335 4.267 58.095 1.00 93.31 1021 PHE A O 1
ATOM 7623 N N . GLN A 1 1022 ? -36.032 4.248 56.271 1.00 94.50 1022 GLN A N 1
ATOM 7624 C CA . GLN A 1 1022 ? -36.225 5.656 55.938 1.00 94.50 1022 GLN A CA 1
ATOM 7625 C C . GLN A 1 1022 ? -37.642 5.960 55.427 1.00 94.50 1022 GLN A C 1
ATOM 7627 O O . GLN A 1 1022 ? -38.205 6.998 55.778 1.00 94.50 1022 GLN A O 1
ATOM 7632 N N . ARG A 1 1023 ? -38.283 5.028 54.711 1.00 94.00 1023 ARG A N 1
ATOM 7633 C CA . ARG A 1 1023 ? -39.705 5.084 54.331 1.00 94.00 1023 ARG A CA 1
ATOM 7634 C C . ARG A 1 1023 ? -40.601 5.194 55.563 1.00 94.00 1023 ARG A C 1
ATOM 7636 O O . ARG A 1 1023 ? -41.466 6.067 55.624 1.00 94.00 1023 ARG A O 1
ATOM 7643 N N . ALA A 1 1024 ? -40.348 4.375 56.585 1.00 93.00 1024 ALA A N 1
ATOM 7644 C CA . ALA A 1 1024 ? -41.054 4.480 57.858 1.00 93.00 1024 ALA A CA 1
ATOM 7645 C C . ALA A 1 1024 ? -40.732 5.794 58.600 1.00 93.00 1024 ALA A C 1
ATOM 7647 O O . ALA A 1 1024 ? -41.634 6.423 59.153 1.00 93.00 1024 ALA A O 1
ATOM 7648 N N . ASN A 1 1025 ? -39.482 6.273 58.559 1.00 94.62 1025 ASN A N 1
ATOM 7649 C CA . ASN A 1 1025 ? -39.120 7.586 59.111 1.00 94.62 1025 ASN A CA 1
ATOM 7650 C C . ASN A 1 1025 ? -39.869 8.737 58.410 1.00 94.62 1025 ASN A C 1
ATOM 7652 O O . ASN A 1 1025 ? -40.277 9.688 59.077 1.00 94.62 1025 ASN A O 1
ATOM 7656 N N . ALA A 1 1026 ? -40.089 8.653 57.095 1.00 94.75 1026 ALA A N 1
ATOM 7657 C CA . ALA A 1 1026 ? -40.857 9.629 56.324 1.00 94.75 1026 ALA A CA 1
ATOM 7658 C C . ALA A 1 1026 ? -42.343 9.631 56.724 1.00 94.75 1026 ALA A C 1
ATOM 7660 O O . ALA A 1 1026 ? -42.902 10.695 56.989 1.00 94.75 1026 ALA A O 1
ATOM 7661 N N . MET A 1 1027 ? -42.958 8.454 56.894 1.00 94.31 1027 MET A N 1
ATOM 7662 C CA . MET A 1 1027 ? -44.318 8.325 57.443 1.00 94.31 1027 MET A CA 1
ATOM 7663 C C . MET A 1 1027 ? -44.452 8.983 58.828 1.00 94.31 1027 MET A C 1
ATOM 7665 O O . MET A 1 1027 ? -45.379 9.762 59.047 1.00 94.31 1027 MET A O 1
ATOM 7669 N N . LEU A 1 1028 ? -43.497 8.758 59.742 1.00 93.44 1028 LEU A N 1
ATOM 7670 C CA . LEU A 1 1028 ? -43.493 9.388 61.075 1.00 93.44 1028 LEU A CA 1
ATOM 7671 C C . LEU A 1 1028 ? -43.396 10.920 61.022 1.00 93.44 1028 LEU A C 1
ATOM 7673 O O . LEU A 1 1028 ? -43.927 11.598 61.900 1.00 93.44 1028 LEU A O 1
ATOM 7677 N N . LYS A 1 1029 ? -42.723 11.477 60.009 1.00 94.81 1029 LYS A N 1
ATOM 7678 C CA . LYS A 1 1029 ? -42.627 12.929 59.776 1.00 94.81 1029 LYS A CA 1
ATOM 7679 C C . LYS A 1 1029 ? -43.895 13.530 59.161 1.00 94.81 1029 LYS A C 1
ATOM 7681 O O . LYS A 1 1029 ? -44.091 14.738 59.258 1.00 94.81 1029 LYS A O 1
ATOM 7686 N N . LEU A 1 1030 ? -44.745 12.695 58.565 1.00 93.81 1030 LEU A N 1
ATOM 7687 C CA . LEU A 1 1030 ? -46.063 13.039 58.025 1.00 93.81 1030 LEU A CA 1
ATOM 7688 C C . LEU A 1 1030 ? -47.209 12.759 59.021 1.00 93.81 1030 LEU A C 1
ATOM 7690 O O . LEU A 1 1030 ? -48.373 12.813 58.633 1.00 93.81 1030 LEU A O 1
ATOM 7694 N N . ASP A 1 1031 ? -46.889 12.454 60.286 1.00 92.94 1031 ASP A N 1
ATOM 7695 C CA . ASP A 1 1031 ? -47.820 11.996 61.329 1.00 92.94 1031 ASP A CA 1
ATOM 7696 C C . ASP A 1 1031 ? -48.577 10.681 61.000 1.00 92.94 1031 ASP A C 1
ATOM 7698 O O . ASP A 1 1031 ? -49.532 10.324 61.699 1.00 92.94 1031 ASP A O 1
ATOM 7702 N N . ASP A 1 1032 ? -48.152 9.907 59.988 1.00 92.31 1032 ASP A N 1
ATOM 7703 C CA . ASP A 1 1032 ? -48.720 8.582 59.700 1.00 92.31 1032 ASP A CA 1
ATOM 7704 C C . ASP A 1 1032 ? -48.085 7.501 60.585 1.00 92.31 1032 ASP A C 1
ATOM 7706 O O . ASP A 1 1032 ? -47.260 6.671 60.185 1.00 92.31 1032 ASP A O 1
ATOM 7710 N N . TYR A 1 1033 ? -48.511 7.516 61.842 1.00 91.56 1033 TYR A N 1
ATOM 7711 C CA . TYR A 1 1033 ? -48.174 6.497 62.828 1.00 91.56 1033 TYR A CA 1
ATOM 7712 C C . TYR A 1 1033 ? -48.828 5.141 62.539 1.00 91.56 1033 TYR A C 1
ATOM 7714 O O . TYR A 1 1033 ? -48.368 4.133 63.059 1.00 91.56 1033 TYR A O 1
ATOM 7722 N N . ALA A 1 1034 ? -49.906 5.088 61.750 1.00 89.44 1034 ALA A N 1
ATOM 7723 C CA . ALA A 1 1034 ? -50.633 3.845 61.508 1.00 89.44 1034 ALA A CA 1
ATOM 7724 C C . ALA A 1 1034 ? -49.905 2.957 60.490 1.00 89.44 1034 ALA A C 1
ATOM 7726 O O . ALA A 1 1034 ? -49.751 1.761 60.736 1.00 89.44 1034 ALA A O 1
ATOM 7727 N N . SER A 1 1035 ? -49.420 3.543 59.393 1.00 89.19 1035 SER A N 1
ATOM 7728 C CA . SER A 1 1035 ? -48.704 2.816 58.336 1.00 89.19 1035 SER A CA 1
ATOM 7729 C C . SER A 1 1035 ? -47.243 2.520 58.693 1.00 89.19 1035 SER A C 1
ATOM 7731 O O . SER A 1 1035 ? -46.680 1.545 58.203 1.00 89.19 1035 SER A O 1
ATOM 7733 N N . SER A 1 1036 ? -46.624 3.326 59.566 1.00 91.50 1036 SER A N 1
ATOM 7734 C CA . SER A 1 1036 ? -45.216 3.154 59.963 1.00 91.50 1036 SER A CA 1
ATOM 7735 C C . SER A 1 1036 ? -44.981 2.029 60.973 1.00 91.50 1036 SER A C 1
ATOM 7737 O O . SER A 1 1036 ? -43.968 1.342 60.867 1.00 91.50 1036 SER A O 1
ATOM 7739 N N . ILE A 1 1037 ? -45.897 1.806 61.926 1.00 92.81 1037 ILE A N 1
ATOM 7740 C CA . ILE A 1 1037 ? -45.775 0.744 62.945 1.00 92.81 1037 ILE A CA 1
ATOM 7741 C C . ILE A 1 1037 ? -45.443 -0.639 62.348 1.00 92.81 1037 ILE A C 1
ATOM 7743 O O . ILE A 1 1037 ? -44.436 -1.194 62.780 1.00 92.81 1037 ILE A O 1
ATOM 7747 N N . PRO A 1 1038 ? -46.189 -1.201 61.370 1.00 92.25 1038 PRO A N 1
ATOM 7748 C CA . PRO A 1 1038 ? -45.900 -2.547 60.863 1.00 92.25 1038 PRO A CA 1
ATOM 7749 C C . PRO A 1 1038 ? -44.516 -2.667 60.208 1.00 92.25 1038 PRO A C 1
ATOM 7751 O O . PRO A 1 1038 ? -43.827 -3.652 60.447 1.00 92.25 1038 PRO A O 1
ATOM 7754 N N . ILE A 1 1039 ? -44.073 -1.649 59.461 1.00 90.19 1039 ILE A N 1
ATOM 7755 C CA . ILE A 1 1039 ? -42.748 -1.629 58.814 1.00 90.19 1039 ILE A CA 1
ATOM 7756 C C . ILE A 1 1039 ? -41.630 -1.575 59.871 1.00 90.19 1039 ILE A C 1
ATOM 7758 O O . ILE A 1 1039 ? -40.601 -2.238 59.751 1.00 90.19 1039 ILE A O 1
ATOM 7762 N N . LEU A 1 1040 ? -41.833 -0.794 60.937 1.00 91.56 1040 LEU A N 1
ATOM 7763 C CA . LEU A 1 1040 ? -40.882 -0.691 62.046 1.00 91.56 1040 LEU A CA 1
ATOM 7764 C C . LEU A 1 1040 ? -40.855 -1.963 62.904 1.00 91.56 1040 LEU A C 1
ATOM 7766 O O . LEU A 1 1040 ? -39.788 -2.337 63.379 1.00 91.56 1040 LEU A O 1
ATOM 7770 N N . ASP A 1 1041 ? -41.994 -2.634 63.086 1.00 92.25 1041 ASP A N 1
ATOM 7771 C CA . ASP A 1 1041 ? -42.083 -3.920 63.785 1.00 92.25 1041 ASP A CA 1
ATOM 7772 C C . ASP A 1 1041 ? -41.384 -5.045 63.016 1.00 92.25 1041 ASP A C 1
ATOM 7774 O O . ASP A 1 1041 ? -40.670 -5.844 63.619 1.00 92.25 1041 ASP A O 1
ATOM 7778 N N . GLU A 1 1042 ? -41.545 -5.084 61.692 1.00 90.00 1042 GLU A N 1
ATOM 7779 C CA . GLU A 1 1042 ? -40.862 -6.030 60.808 1.00 90.00 1042 GLU A CA 1
ATOM 7780 C C . GLU A 1 1042 ? -39.337 -5.870 60.922 1.00 90.00 1042 GLU A C 1
ATOM 7782 O O . GLU A 1 1042 ? -38.649 -6.806 61.342 1.00 90.00 1042 GLU A O 1
ATOM 7787 N N . LEU A 1 1043 ? -38.822 -4.653 60.701 1.00 89.69 1043 LEU A N 1
ATOM 7788 C CA . LEU A 1 1043 ? -37.398 -4.319 60.852 1.00 89.69 1043 LEU A CA 1
ATOM 7789 C C . LEU A 1 1043 ? -36.848 -4.580 62.264 1.00 89.69 1043 LEU A C 1
ATOM 7791 O O . LEU A 1 1043 ? -35.684 -4.955 62.398 1.00 89.69 1043 LEU A O 1
ATOM 7795 N N . ALA A 1 1044 ? -37.665 -4.381 63.305 1.00 89.88 1044 ALA A N 1
ATOM 7796 C CA . ALA A 1 1044 ? -37.317 -4.642 64.704 1.00 89.88 1044 ALA A CA 1
ATOM 7797 C C . ALA A 1 1044 ? -37.367 -6.128 65.102 1.00 89.88 1044 ALA A C 1
ATOM 7799 O O . ALA A 1 1044 ? -36.864 -6.489 66.170 1.00 89.88 1044 ALA A O 1
ATOM 7800 N N . SER A 1 1045 ? -38.002 -6.974 64.286 1.00 86.31 1045 SER A N 1
ATOM 7801 C CA . SER A 1 1045 ? -38.104 -8.421 64.503 1.00 86.31 1045 SER A CA 1
ATOM 7802 C C . SER A 1 1045 ? -37.018 -9.223 63.778 1.00 86.31 1045 SER A C 1
ATOM 7804 O O . SER A 1 1045 ? -36.668 -10.313 64.233 1.00 86.31 1045 SER A O 1
ATOM 7806 N N . GLY A 1 1046 ? -36.474 -8.680 62.683 1.00 81.81 1046 GLY A N 1
ATOM 7807 C CA . GLY A 1 1046 ? -35.344 -9.247 61.947 1.00 81.81 1046 GLY A CA 1
ATOM 7808 C C . GLY A 1 1046 ? -33.977 -8.825 62.499 1.00 81.81 1046 GLY A C 1
ATOM 7809 O O . GLY A 1 1046 ? -33.849 -7.835 63.219 1.00 81.81 1046 GLY A O 1
ATOM 7810 N N . ASP A 1 1047 ? -32.933 -9.560 62.113 1.00 83.12 1047 ASP A N 1
ATOM 7811 C CA . ASP A 1 1047 ? -31.534 -9.249 62.440 1.00 83.12 1047 ASP A CA 1
ATOM 7812 C C . ASP A 1 1047 ? -30.992 -8.161 61.490 1.00 83.12 1047 ASP A C 1
ATOM 7814 O O . ASP A 1 1047 ? -30.208 -8.424 60.579 1.00 83.12 1047 ASP A O 1
ATOM 7818 N N . THR A 1 1048 ? -31.513 -6.935 61.630 1.00 85.00 1048 THR A N 1
ATOM 7819 C CA . THR A 1 1048 ? -31.182 -5.793 60.759 1.00 85.00 1048 THR A CA 1
ATOM 7820 C C . THR A 1 1048 ? -30.323 -4.750 61.488 1.00 85.00 1048 THR A C 1
ATOM 7822 O O . THR A 1 1048 ? -30.505 -4.543 62.693 1.00 85.00 1048 THR A O 1
ATOM 7825 N N . PRO A 1 1049 ? -29.454 -3.990 60.783 1.00 87.25 1049 PRO A N 1
ATOM 7826 C CA . PRO A 1 1049 ? -28.684 -2.889 61.383 1.00 87.25 1049 PRO A CA 1
ATOM 7827 C C . PRO A 1 1049 ? -29.540 -1.801 62.055 1.00 87.25 1049 PRO A C 1
ATOM 7829 O O . PRO A 1 1049 ? -29.030 -1.015 62.852 1.00 87.25 1049 PRO A O 1
ATOM 7832 N N . TYR A 1 1050 ? -30.837 -1.753 61.736 1.00 90.44 1050 TYR A N 1
ATOM 7833 C CA . TYR A 1 1050 ? -31.782 -0.729 62.179 1.00 90.44 1050 TYR A CA 1
ATOM 7834 C C . TYR A 1 1050 ? -32.763 -1.229 63.254 1.00 90.44 1050 TYR A C 1
ATOM 7836 O O . TYR A 1 1050 ? -33.588 -0.445 63.720 1.00 90.44 1050 TYR A O 1
ATOM 7844 N N . ALA A 1 1051 ? -32.685 -2.499 63.674 1.00 90.88 1051 ALA A N 1
ATOM 7845 C CA . ALA A 1 1051 ? -33.720 -3.160 64.475 1.00 90.88 1051 ALA A CA 1
ATOM 7846 C C . ALA A 1 1051 ? -34.027 -2.475 65.824 1.00 90.88 1051 ALA A C 1
ATOM 7848 O O . ALA A 1 1051 ? -35.192 -2.277 66.175 1.00 90.88 1051 ALA A O 1
ATOM 7849 N N . GLU A 1 1052 ? -33.004 -2.063 66.582 1.00 91.81 1052 GLU A N 1
ATOM 7850 C CA . GLU A 1 1052 ? -33.197 -1.385 67.877 1.00 91.81 1052 GLU A CA 1
ATOM 7851 C C . GLU A 1 1052 ? -33.829 0.008 67.703 1.00 91.81 1052 GLU A C 1
ATOM 7853 O O . GLU A 1 1052 ? -34.777 0.365 68.403 1.00 91.81 1052 GLU A O 1
ATOM 7858 N N . ASP A 1 1053 ? -33.354 0.768 66.718 1.00 94.06 1053 ASP A N 1
ATOM 7859 C CA . ASP A 1 1053 ? -33.881 2.089 66.371 1.00 94.06 1053 ASP A CA 1
ATOM 7860 C C . ASP A 1 1053 ? -35.329 1.999 65.860 1.00 94.06 1053 ASP A C 1
ATOM 7862 O O . ASP A 1 1053 ? -36.183 2.810 66.231 1.00 94.06 1053 ASP A O 1
ATOM 7866 N N . ALA A 1 1054 ? -35.629 0.983 65.045 1.00 93.69 1054 ALA A N 1
ATOM 7867 C CA . ALA A 1 1054 ? -36.971 0.691 64.559 1.00 93.69 1054 ALA A CA 1
ATOM 7868 C C . ALA A 1 1054 ? -37.914 0.351 65.723 1.00 93.69 1054 ALA A C 1
ATOM 7870 O O . ALA A 1 1054 ? -39.000 0.925 65.817 1.00 93.69 1054 ALA A O 1
ATOM 7871 N N . ARG A 1 1055 ? -37.465 -0.467 66.686 1.00 93.94 1055 ARG A N 1
ATOM 7872 C CA . ARG A 1 1055 ? -38.221 -0.805 67.904 1.00 93.94 1055 ARG A CA 1
ATOM 7873 C C . ARG A 1 1055 ? -38.567 0.428 68.741 1.00 93.94 1055 ARG A C 1
ATOM 7875 O O . ARG A 1 1055 ? -39.707 0.577 69.184 1.00 93.94 1055 ARG A O 1
ATOM 7882 N N . ILE A 1 1056 ? -37.600 1.326 68.945 1.00 94.56 1056 ILE A N 1
ATOM 7883 C CA . ILE A 1 1056 ? -37.801 2.586 69.680 1.00 94.56 1056 ILE A CA 1
ATOM 7884 C C . ILE A 1 1056 ? -38.826 3.472 68.954 1.00 94.56 1056 ILE A C 1
ATOM 7886 O O . ILE A 1 1056 ? -39.717 4.049 69.585 1.00 94.56 1056 ILE A O 1
ATOM 7890 N N . LYS A 1 1057 ? -38.740 3.551 67.622 1.00 95.38 1057 LYS A N 1
ATOM 7891 C CA . LYS A 1 1057 ? -39.653 4.345 66.790 1.00 95.38 1057 LYS A CA 1
ATOM 7892 C C . LYS A 1 1057 ? -41.062 3.748 66.703 1.00 95.38 1057 LYS A C 1
ATOM 7894 O O . LYS A 1 1057 ? -42.021 4.518 66.717 1.00 95.38 1057 LYS A O 1
ATOM 7899 N N . ALA A 1 1058 ? -41.215 2.423 66.707 1.00 93.00 1058 ALA A N 1
ATOM 7900 C CA . ALA A 1 1058 ? -42.516 1.752 66.775 1.00 93.00 1058 ALA A CA 1
ATOM 7901 C C . ALA A 1 1058 ? -43.256 2.081 68.086 1.00 93.00 1058 ALA A C 1
ATOM 7903 O O . ALA A 1 1058 ? -44.437 2.432 68.067 1.00 93.00 1058 ALA A O 1
ATOM 7904 N N . GLU A 1 1059 ? -42.563 2.058 69.231 1.00 93.19 1059 GLU A N 1
ATOM 7905 C CA . GLU A 1 1059 ? -43.154 2.472 70.513 1.00 93.19 1059 GLU A CA 1
ATOM 7906 C C . GLU A 1 1059 ? -43.501 3.966 70.560 1.00 93.19 1059 GLU A C 1
ATOM 7908 O O . GLU A 1 1059 ? -44.564 4.333 71.074 1.00 93.19 1059 GLU A O 1
ATOM 7913 N N . TYR A 1 1060 ? -42.665 4.832 69.975 1.00 92.62 1060 TYR A N 1
ATOM 7914 C CA . TYR A 1 1060 ? -42.994 6.251 69.811 1.00 92.62 1060 TYR A CA 1
ATOM 7915 C C . TYR A 1 1060 ? -44.261 6.445 68.960 1.00 92.62 1060 TYR A C 1
ATOM 7917 O O . TYR A 1 1060 ? -45.178 7.155 69.377 1.00 92.62 1060 TYR A O 1
ATOM 7925 N N . ALA A 1 1061 ? -44.372 5.746 67.828 1.00 91.56 1061 ALA A N 1
ATOM 7926 C CA . ALA A 1 1061 ? -45.541 5.798 66.955 1.00 91.56 1061 ALA A CA 1
ATOM 7927 C C . ALA A 1 1061 ? -46.821 5.331 67.666 1.00 91.56 1061 ALA A C 1
ATOM 7929 O O . ALA A 1 1061 ? -47.840 6.022 67.641 1.00 91.56 1061 ALA A O 1
ATOM 7930 N N . ARG A 1 1062 ? -46.758 4.212 68.401 1.00 90.94 1062 ARG A N 1
ATOM 7931 C CA . ARG A 1 1062 ? -47.861 3.728 69.251 1.00 90.94 1062 ARG A CA 1
ATOM 7932 C C . ARG A 1 1062 ? -48.240 4.722 70.345 1.00 90.94 1062 ARG A C 1
ATOM 7934 O O . ARG A 1 1062 ? -49.394 4.748 70.775 1.00 90.94 1062 ARG A O 1
ATOM 7941 N N . LEU A 1 1063 ? -47.291 5.490 70.880 1.00 90.38 1063 LEU A N 1
ATOM 7942 C CA . LEU A 1 1063 ? -47.566 6.515 71.888 1.00 90.38 1063 LEU A CA 1
ATOM 7943 C C . LEU A 1 1063 ? -48.293 7.719 71.272 1.00 90.38 1063 LEU A C 1
ATOM 7945 O O . LEU A 1 1063 ? -49.355 8.090 71.770 1.00 90.38 1063 LEU A O 1
ATOM 7949 N N . GLU A 1 1064 ? -47.790 8.267 70.167 1.00 88.31 1064 GLU A N 1
ATOM 7950 C CA . GLU A 1 1064 ? -48.440 9.353 69.416 1.00 88.31 1064 GLU A CA 1
ATOM 7951 C C . GLU A 1 1064 ? -49.840 8.959 68.929 1.00 88.31 1064 GLU A C 1
ATOM 7953 O O . GLU A 1 1064 ? -50.798 9.703 69.136 1.00 88.31 1064 GLU A O 1
ATOM 7958 N N . GLN A 1 1065 ? -50.001 7.755 68.372 1.00 85.75 1065 GLN A N 1
ATOM 7959 C CA . GLN A 1 1065 ? -51.295 7.238 67.922 1.00 85.75 1065 GLN A CA 1
ATOM 7960 C C . GLN A 1 1065 ? -52.317 7.168 69.073 1.00 85.75 1065 GLN A C 1
ATOM 7962 O O . GLN A 1 1065 ? -53.476 7.541 68.888 1.00 85.75 1065 GLN A O 1
ATOM 7967 N N . ARG A 1 1066 ? -51.896 6.769 70.285 1.00 87.12 1066 ARG A N 1
ATOM 7968 C CA . ARG A 1 1066 ? -52.747 6.792 71.492 1.00 87.12 1066 ARG A CA 1
ATOM 7969 C C . ARG A 1 1066 ? -53.073 8.216 71.951 1.00 87.12 1066 ARG A C 1
ATOM 7971 O O . ARG A 1 1066 ? -54.221 8.488 72.298 1.00 87.12 1066 ARG A O 1
ATOM 7978 N N . LEU A 1 1067 ? -52.096 9.124 71.943 1.00 82.75 1067 LEU A N 1
ATOM 7979 C CA . LEU A 1 1067 ? -52.279 10.521 72.355 1.00 82.75 1067 LEU A CA 1
ATOM 7980 C C . LEU A 1 1067 ? -53.216 11.286 71.406 1.00 82.75 1067 LEU A C 1
ATOM 7982 O O . LEU A 1 1067 ? -54.078 12.035 71.864 1.00 82.75 1067 LEU A O 1
ATOM 7986 N N . ARG A 1 1068 ? -53.088 11.064 70.094 1.00 75.50 1068 ARG A N 1
ATOM 7987 C CA . ARG A 1 1068 ? -53.878 11.727 69.043 1.00 75.50 1068 ARG A CA 1
ATOM 7988 C C . ARG A 1 1068 ? -55.241 11.061 68.820 1.00 75.50 1068 ARG A C 1
ATOM 7990 O O . ARG A 1 1068 ? -56.229 11.755 68.599 1.00 75.50 1068 ARG A O 1
ATOM 7997 N N . GLY A 1 1069 ? -55.329 9.736 68.962 1.00 62.88 1069 GLY A N 1
ATOM 7998 C CA . GLY A 1 1069 ? -56.590 8.981 68.934 1.00 62.88 1069 GLY A CA 1
ATOM 7999 C C . GLY A 1 1069 ? -57.483 9.191 70.168 1.00 62.88 1069 GLY A C 1
ATOM 8000 O O . GLY A 1 1069 ? -58.682 8.919 70.118 1.00 62.88 1069 GLY A O 1
ATOM 8001 N N . GLY A 1 1070 ? -56.935 9.736 71.262 1.00 48.41 1070 GLY A N 1
ATOM 8002 C CA . GLY A 1 1070 ? -57.615 9.962 72.546 1.00 48.41 1070 GLY A CA 1
ATOM 8003 C C . GLY A 1 1070 ? -58.810 10.931 72.541 1.00 48.41 1070 GLY A C 1
ATOM 8004 O O . GLY A 1 1070 ? -59.388 11.184 73.596 1.00 48.41 1070 GLY A O 1
ATOM 8005 N N . GLY A 1 1071 ? -59.224 11.458 71.384 1.00 47.88 1071 GLY A N 1
ATOM 8006 C CA . GLY A 1 1071 ? -60.439 12.269 71.245 1.00 47.88 1071 GLY A CA 1
ATOM 8007 C C . GLY A 1 1071 ? -61.752 11.493 71.435 1.00 47.88 1071 GLY A C 1
ATOM 8008 O O . GLY A 1 1071 ? -62.794 12.115 71.641 1.00 47.88 1071 GLY A O 1
ATOM 8009 N N . ALA A 1 1072 ? -61.723 10.155 71.384 1.00 47.88 1072 ALA A N 1
ATOM 8010 C CA . ALA A 1 1072 ? -62.920 9.314 71.443 1.00 47.88 1072 ALA A CA 1
ATOM 8011 C C . ALA A 1 1072 ? -62.757 8.053 72.318 1.00 47.88 1072 ALA A C 1
ATOM 8013 O O . ALA A 1 1072 ? -62.825 6.940 71.812 1.00 47.88 1072 ALA A O 1
ATOM 8014 N N . VAL A 1 1073 ? -62.585 8.237 73.635 1.00 40.25 1073 VAL A N 1
ATOM 8015 C CA . VAL A 1 1073 ? -63.285 7.501 74.720 1.00 40.25 1073 VAL A CA 1
ATOM 8016 C C . VAL A 1 1073 ? -62.779 8.019 76.074 1.00 40.25 1073 VAL A C 1
ATOM 8018 O O . VAL A 1 1073 ? -61.620 7.842 76.434 1.00 40.25 1073 VAL A O 1
ATOM 8021 N N . ILE A 1 1074 ? -63.672 8.631 76.859 1.00 51.75 1074 ILE A N 1
ATOM 8022 C CA . ILE A 1 1074 ? -63.470 8.824 78.303 1.00 51.75 1074 ILE A CA 1
ATOM 8023 C C . ILE A 1 1074 ? -64.235 7.696 79.003 1.00 51.75 1074 ILE A C 1
ATOM 8025 O O . ILE A 1 1074 ? -65.438 7.821 79.225 1.00 51.75 1074 ILE A O 1
ATOM 8029 N N . ALA A 1 1075 ? -63.553 6.592 79.319 1.00 43.66 1075 ALA A N 1
ATOM 8030 C CA . ALA A 1 1075 ? -64.102 5.506 80.133 1.00 43.66 1075 ALA A CA 1
ATOM 8031 C C . ALA A 1 1075 ? -62.998 4.725 80.878 1.00 43.66 1075 ALA A C 1
ATOM 8033 O O . ALA A 1 1075 ? -62.306 3.898 80.302 1.00 43.66 1075 ALA A O 1
ATOM 8034 N N . GLU A 1 1076 ? -62.869 5.034 82.168 1.00 43.34 1076 GLU A N 1
ATOM 8035 C CA . GLU A 1 1076 ? -62.548 4.126 83.285 1.00 43.34 1076 GLU A CA 1
ATOM 8036 C C . GLU A 1 1076 ? -61.469 3.023 83.132 1.00 43.34 1076 GLU A C 1
ATOM 8038 O O . GLU A 1 1076 ? -61.751 1.907 82.715 1.00 43.34 1076 GLU A O 1
ATOM 8043 N N . GLY A 1 1077 ? -60.306 3.280 83.749 1.00 43.12 1077 GLY A N 1
ATOM 8044 C CA . GLY A 1 1077 ? -59.841 2.459 84.884 1.00 43.12 1077 GLY A CA 1
ATOM 8045 C C . GLY A 1 1077 ? -58.947 1.241 84.603 1.00 43.12 1077 GLY A C 1
ATOM 8046 O O . GLY A 1 1077 ? -59.398 0.230 84.073 1.00 43.12 1077 GLY A O 1
ATOM 8047 N N . GLY A 1 1078 ? -57.706 1.300 85.101 1.00 33.94 1078 GLY A N 1
ATOM 8048 C CA . GLY A 1 1078 ? -56.719 0.213 85.097 1.00 33.94 1078 GLY A CA 1
ATOM 8049 C C . GLY A 1 1078 ? -55.411 0.640 85.751 1.00 33.94 1078 GLY A C 1
ATOM 8050 O O . GLY A 1 1078 ? -54.358 0.349 85.152 1.00 33.94 1078 GLY A O 1
#

Solvent-accessible surface area (backbone atoms only — not comparable to full-atom values): 64305 Å² total; per-residue (Å²): 133,82,87,82,88,89,83,87,89,79,90,83,87,75,79,80,76,87,71,87,77,53,68,70,61,46,55,48,33,53,51,53,45,60,56,61,71,74,60,81,81,76,99,72,82,78,84,75,55,95,79,71,61,82,72,78,77,80,90,66,95,81,76,86,82,88,58,81,50,73,69,51,56,63,47,58,77,74,64,82,80,90,86,89,84,88,88,87,85,84,88,85,92,79,85,82,74,78,52,77,59,39,56,52,24,45,56,54,16,74,76,35,82,81,39,55,69,35,42,53,56,25,50,59,49,51,55,49,50,53,50,53,51,51,58,60,57,56,73,69,61,90,76,75,83,91,81,89,83,93,85,88,78,86,88,75,88,71,77,75,48,72,73,53,51,52,44,67,73,66,68,69,80,85,88,71,85,76,79,85,81,88,85,94,72,89,89,83,86,82,85,89,81,91,77,95,66,93,83,84,78,99,78,75,76,89,82,73,82,52,72,71,57,55,54,52,57,66,61,73,62,79,75,86,76,79,78,82,79,79,84,79,82,90,76,83,88,79,82,91,80,64,73,69,66,53,55,62,54,62,67,66,73,71,77,85,71,94,84,86,90,86,86,83,81,87,76,96,82,80,78,95,80,82,82,65,65,70,62,54,54,51,52,51,54,57,56,56,73,77,65,78,85,90,87,85,89,88,88,82,89,90,86,84,88,88,82,89,88,88,86,87,81,92,84,88,82,80,91,76,83,90,84,96,82,89,87,79,86,80,87,88,85,91,84,85,87,79,90,83,89,90,81,91,82,88,84,82,87,8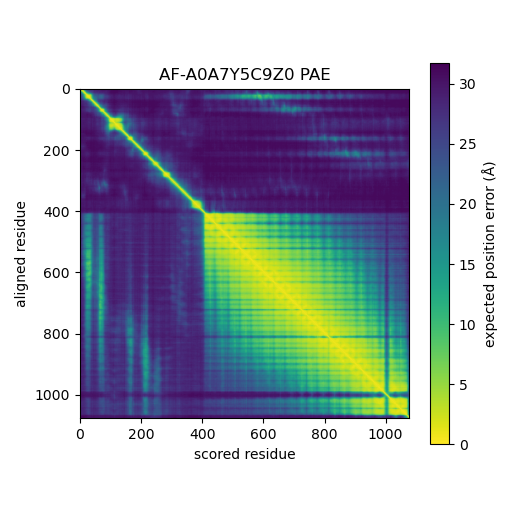4,86,90,85,87,84,88,84,92,77,90,79,86,93,84,79,86,81,61,67,70,59,59,51,52,56,51,48,51,51,52,52,50,52,48,50,51,52,48,56,58,70,66,51,72,75,75,76,87,74,79,61,68,86,66,78,70,75,76,66,47,69,67,56,48,45,51,53,27,53,55,29,47,75,71,67,36,15,65,60,20,22,53,56,32,60,57,49,66,77,76,58,69,97,49,74,66,49,54,52,39,52,47,49,27,40,52,20,44,55,72,52,55,56,99,81,61,54,69,71,60,50,53,52,43,52,47,47,38,52,54,48,40,72,77,41,80,83,48,90,60,51,53,62,52,38,49,56,47,17,56,53,25,48,76,70,68,39,45,66,64,14,31,55,35,37,50,50,34,59,66,77,42,72,86,46,81,64,50,60,57,49,30,48,54,31,18,53,43,24,46,76,70,68,37,39,72,61,15,42,53,32,27,49,45,30,54,69,79,35,72,86,43,90,54,26,65,59,31,41,53,52,39,19,48,39,23,49,79,70,68,39,49,58,60,14,48,34,37,26,48,45,42,28,69,75,26,32,67,42,37,68,12,33,57,20,21,51,50,46,18,56,53,24,50,74,74,63,38,37,70,55,16,39,53,34,34,53,49,46,72,75,59,41,74,52,70,58,55,41,65,62,42,30,44,52,39,18,50,32,28,37,76,66,74,34,18,68,59,7,31,50,36,20,50,49,34,53,73,76,40,73,85,43,91,57,44,63,60,23,53,46,49,24,27,54,15,28,36,70,63,68,44,40,70,61,19,35,57,50,26,46,54,44,30,65,75,39,71,73,39,19,69,33,24,42,43,29,14,59,41,29,55,73,71,73,37,44,63,67,13,22,56,24,18,48,51,7,48,75,46,60,53,82,49,58,65,44,35,41,53,20,15,51,31,23,49,78,67,66,39,52,73,56,15,48,52,32,20,49,52,26,32,75,76,37,57,94,34,64,55,16,54,51,22,46,45,52,41,20,51,52,28,42,78,69,67,38,53,64,64,13,50,55,47,41,55,56,45,70,76,38,83,69,22,82,83,44,44,49,61,41,27,42,56,51,16,54,53,22,51,79,68,64,39,44,73,59,14,41,59,23,28,54,51,27,50,70,65,52,83,55,38,54,63,25,32,50,30,23,28,56,18,26,77,57,66,37,48,82,69,15,53,73,32,56,78,66,40,49,71,96,72,38,56,64,59,60,45,28,51,37,25,38,31,53,11,65,64,25,37,97,78,40,27,64,64,9,35,52,31,33,50,50,21,51,73,74,28,72,85,69,70,51,79,67,53,52,48,55,47,32,50,25,23,50,77,60,65,39,56,71,57,27,53,51,53,52,52,55,48,50,66,47,28,78,79,37,66,87,48,45,68,58,50,18,50,45,25,29,56,53,11,51,52,28,45,74,71,62,41,33,64,64,13,31,56,26,13,58,65,12,28,80,79,78,81,77,81,78,61,101,84,65,80,83,76,72,83,80,75,77,78,50,74,63,32,51,49,17,50,54,49,28,31,54,20,29,54,74,69,71,34,34,76,75,20,34,62,59,20,49,50,42,38,72,46,100,46,102,51,12,70,62,25,44,56,48,28,53,49,26,57,48,51,48,51,66,69,56,55,85,78,72,94,76,83,90,135

Mean predicted aligned error: 21.59 Å

Secondary structure (DSSP, 8-state):
-------------PPPPPP---HHHHHHHHHHHHHHTTSPPPTT-----TTSSPPPPP-------SS--HHHHHHHTT-----------PPPP-----HHHHHHHHHHHHS-TT-HHHHHHHHHHHHHHHHHHHHHHHTTSSSS--------------PPPHHHHHHHHHT-------------------------S----S-----PPPHHHHHHHHTSS-------PPPPPPPP------HHHHHHHHTTSS--SSSS-S-----S-----PPPHHHHHHHHHHHHHS---------------------------------------------------------PPPP-----------------HHHHHHHHHHHHHHHHHHHHHHHSS-----------------HHHHHHHHHHHHHTT-HHHHHHHHHHHTTT--SSHHHHHHHHHHHHHHHHT--SS--HHHHHHHHHHHHHHHHH-TT-TTHHHHHHHHHHHHHHTT-HHHHHHHHHHHHHH-TT-TTHHHHHHHHHHHHHHTT-HHHHHHHHHHHHHH-TT-TTHHHHHHHHHHHHHHTT-HHHHHHHHHHHHHH-TTSHHHHHHHHHHHHHHHHHT-HHHHHHHHHHHHHH-S--TTHHHHHHHHHHHHHHTT-HHHHHHHHHHHHHH-TT-TTHHHHHHHHHHHHHHTT-HHHHHHHHHHHHHHTTT-HHHHHHHHHHHTTTT-HHHHHHHHHHHHHTT---HHHHHHHHHHHHHTT-HHHHHHHHHHHHHH-TTSHHHHHHHHHHHHHHHHTT-HHHHHHHHHHTTSSTTHHHHHHHHHHHHHHHHHHTT-HHHHHHHHHHHHHH--SHHHHHHHHHHHHHTT-HHHHHHHHTT--GGG--HHHHHHHHHHHHHHHTTT-HHHHHHHHHHHHHH-TTS--HHHHHHHHHHHHHTT-HHHHHHHHHHHHHHHTT-GGGHHHHHHHHHHHHHHHHHHT-HHHHHHHHHHHSPPPPPPPPTTSPPPS--PPPPHHHHHHHHHHHHHHHHTT-HHHHHHHHHHHHHSS-TTHHHHHHHHHHHHHHHHHHHTTS------

Nearest PDB structures (foldseek):
  4r7s-assembly1_A  TM=6.063E-01  e=1.659E-05  Parabacteroides merdae ATCC 43184
  3fp3-assembly1_A  TM=2.992E-01  e=4.481E-08  Saccharomyces cerevisiae
  8tar-assembly1_U  TM=3.157E-01  e=3.476E-07  Homo sapiens
  4n3c-assembly1_A  TM=5.269E-01  e=4.607E-04  Homo sapiens
  6tka-assembly1_AAA  TM=5.395E-01  e=7.048E-04  Homo sapiens

Sequence (1078 aa):
MSGPNTGNPASGGSSPVPRFIDQDEIDAALAQAQSVTKSAPPPGNVKLRPEDVPAPPPFVPGNDLGLLSQNEIDAVLHGQKSGSQSSTQPPQESQAVDQSEIDRLLAAAEADPTNFAAAEQALRKVEQADIDALAASGNAADALGDDTPLAGMDQNNATLTQSELDKLISGGEPEQQLGGGELDAVLSPIEPVDPSEAAISVDAAPVTLGQAELEALLAAHPMERAEPVAPLPIATRTDEDDPVERAARENAQANVGLENLAAAVPDPTAGEQPLAQDLIDSLLAQAAQAAATPEAPPKAASAPQGVDLKQGEAEAVALSDDDFADLGISMPTPQVSLVSEPADEAREPAEDASPVVQRRLNRDAKFPAKVAASIAAALVVGTGTFAYLWSQRATPETLEKPAAEVEHRDLEEVIAVARELMGKGEYVSAMRELGAAIRHAEPGLLLNEARFLHVEAGYRSLPPKPKAVDIETVLKNIEDVIALAPKYSRNPEALEWKAELYERTGAITTARDTYERILTNYPTTPNRDHTLLQLARLAFQLNYFDDAEKALTSIVQDFPDSPHKSEAQMMLAKCYESTGRVADAIATYATVAAERTESRVGAEAALALSRIADASGDTPGAIRALENRLQTSTTVDGNDAVYVELAKAYRKAGKPADAVRVARELLNFFPDSSRVPEAVVELTKAMDESGDSRQAIDLAQQAAERFDKNAAVAKNRALMLSKTNDTRAAAEALVKADELGANDPEVLLDAGRKYSELAEKEKALEVFNKVIEKYPDTEQAVEAGVALGREQYAAGDIAGAIDRLMALTEAPNASSKQLAIQSALGDIYTDLGLKKRATAAYEQVASLATDPETLAHAATVLLENGAIGSALPVIRKVDTARLPSKAGFDFLMAQGRAMLDLDAVAALDKMQQAFELYPVERTPEDFEYLVRACLETGKTAHARILVSDFDTYVEKHPEERERLQRTAALWGDALFNAGDYRGALDAYALAVPPAPEPAQDDEEPAGEATAPSGDALWATFQRANAMLKLDDYASSIPILDELASGDTPYAEDARIKAEYARLEQRLRGGGAVIAEGG